Protein 8ART (pdb70)

Nearest PDB structures (foldseek):
  8art-assembly1_A  TM=1.003E+00  e=2.398E-77  Streptomyces scabiei
  8art-assembly2_B  TM=1.001E+00  e=4.638E-75  Streptomyces scabiei
  4ovj-assembly1_A  TM=6.353E-01  e=2.380E-22  Alicyclobacillus acidocaldarius subsp. acidocaldarius DSM 446
  8xbc-assembly1_A  TM=8.176E-01  e=2.974E-18  Vibrio sp. EA2
  2z8d-assembly1_A  TM=7.988E-01  e=5.146E-18  Bifidobacterium longum

Structure (mmCIF, N/CA/C/O backbone):
data_8ART
#
_entry.id   8ART
#
_cell.length_a   68.310
_cell.length_b   68.310
_cell.length_c   260.550
_cell.angle_alpha   90.000
_cell.angle_beta   90.000
_cell.angle_gamma   120.000
#
_symmetry.space_group_name_H-M   'P 32 2 1'
#
loop_
_entity.id
_entity.type
_entity.pdbx_description
1 polymer 'Putative secreted maltose-binding protein'
2 branched alpha-D-glucopyranose-(1-4)-alpha-D-glucopyranose
#
loop_
_atom_site.group_PDB
_atom_site.id
_atom_site.type_symbol
_atom_site.label_atom_id
_atom_site.label_alt_id
_atom_site.label_comp_id
_atom_site.label_asym_id
_atom_site.label_entity_id
_atom_site.label_seq_id
_atom_site.pdbx_PDB_ins_code
_atom_site.Cartn_x
_atom_site.Cartn_y
_atom_site.Cartn_z
_atom_site.occupancy
_atom_site.B_iso_or_equiv
_atom_site.auth_seq_id
_atom_site.auth_comp_id
_atom_site.auth_asym_id
_atom_site.auth_atom_id
_atom_site.pdbx_PDB_model_num
ATOM 1 N N . GLY A 1 31 ? 49.550 47.295 -39.599 1.00 137.84 31 GLY A N 1
ATOM 2 C CA . GLY A 1 31 ? 49.247 46.312 -38.568 1.00 137.59 31 GLY A CA 1
ATOM 3 C C . GLY A 1 31 ? 48.363 46.871 -37.471 1.00 143.05 31 GLY A C 1
ATOM 4 O O . GLY A 1 31 ? 48.864 47.309 -36.432 1.00 142.62 31 GLY A O 1
ATOM 7 N N . GLY A 1 32 ? 47.052 46.852 -37.718 1.00 140.70 32 GLY A N 1
ATOM 8 C CA . GLY A 1 32 ? 46.034 47.339 -36.790 1.00 140.96 32 GLY A CA 1
ATOM 9 C C . GLY A 1 32 ? 45.295 46.216 -36.082 1.00 144.84 32 GLY A C 1
ATOM 10 O O . GLY A 1 32 ? 45.838 45.113 -35.943 1.00 144.45 32 GLY A O 1
ATOM 14 N N . PRO A 1 33 ? 44.046 46.452 -35.613 1.00 141.09 33 PRO A N 1
ATOM 15 C CA . PRO A 1 33 ? 43.310 45.377 -34.925 1.00 140.61 33 PRO A CA 1
ATOM 16 C C . PRO A 1 33 ? 42.715 44.345 -35.882 1.00 143.50 33 PRO A C 1
ATOM 17 O O . PRO A 1 33 ? 42.698 44.558 -37.097 1.00 143.09 33 PRO A O 1
ATOM 28 N N . VAL A 1 34 ? 42.222 43.228 -35.331 1.00 139.24 34 VAL A N 1
ATOM 29 C CA . VAL A 1 34 ? 41.631 42.148 -36.124 1.00 138.02 34 VAL A CA 1
ATOM 30 C C . VAL A 1 34 ? 40.151 42.458 -36.361 1.00 141.11 34 VAL A C 1
ATOM 31 O O . VAL A 1 34 ? 39.395 42.568 -35.398 1.00 140.52 34 VAL A O 1
ATOM 44 N N . THR A 1 35 ? 39.747 42.612 -37.638 1.00 137.31 35 THR A N 1
ATOM 45 C CA . THR A 1 35 ? 38.359 42.903 -38.008 1.00 136.55 35 THR A CA 1
ATOM 46 C C . THR A 1 35 ? 37.582 41.598 -38.231 1.00 138.93 35 THR A C 1
ATOM 47 O O . THR A 1 35 ? 37.700 40.981 -39.292 1.00 138.45 35 THR A O 1
ATOM 58 N N . LEU A 1 36 ? 36.786 41.194 -37.231 1.00 134.30 36 LEU A N 1
ATOM 59 C CA . LEU A 1 36 ? 35.949 39.994 -37.284 1.00 132.89 36 LEU A CA 1
ATOM 60 C C . LEU A 1 36 ? 34.542 40.375 -37.756 1.00 134.52 36 LEU A C 1
ATOM 61 O O . LEU A 1 36 ? 34.175 41.550 -37.696 1.00 134.05 36 LEU A O 1
ATOM 77 N N . THR A 1 37 ? 33.759 39.387 -38.225 1.00 129.17 37 THR A N 1
ATOM 78 C CA . THR A 1 37 ? 32.385 39.600 -38.694 1.00 127.64 37 THR A CA 1
ATOM 79 C C . THR A 1 37 ? 31.473 38.505 -38.144 1.00 128.74 37 THR A C 1
ATOM 80 O O . THR A 1 37 ? 31.636 37.339 -38.506 1.00 128.27 37 THR A O 1
ATOM 91 N N . TRP A 1 38 ? 30.511 38.881 -37.279 1.00 123.09 38 TRP A N 1
ATOM 92 C CA . TRP A 1 38 ? 29.576 37.941 -36.666 1.00 121.59 38 TRP A CA 1
ATOM 93 C C . TRP A 1 38 ? 28.210 37.987 -37.349 1.00 123.82 38 TRP A C 1
ATOM 94 O O . TRP A 1 38 ? 27.495 38.979 -37.215 1.00 122.95 38 TRP A O 1
ATOM 115 N N . TRP A 1 39 ? 27.826 36.889 -38.026 1.00 119.77 39 TRP A N 1
ATOM 116 C CA . TRP A 1 39 ? 26.513 36.777 -38.660 1.00 119.33 39 TRP A CA 1
ATOM 117 C C . TRP A 1 39 ? 25.507 36.299 -37.605 1.00 122.42 39 TRP A C 1
ATOM 118 O O . TRP A 1 39 ? 25.514 35.126 -37.233 1.00 121.77 39 TRP A O 1
ATOM 139 N N . ASP A 1 40 ? 24.672 37.224 -37.098 1.00 118.43 40 ASP A N 1
ATOM 140 C CA . ASP A 1 40 ? 23.666 36.931 -36.074 1.00 117.68 40 ASP A CA 1
ATOM 141 C C . ASP A 1 40 ? 22.350 36.502 -36.736 1.00 120.81 40 ASP A C 1
ATOM 142 O O . ASP A 1 40 ? 21.939 37.112 -37.718 1.00 120.27 40 ASP A O 1
ATOM 151 N N . THR A 1 41 ? 21.688 35.466 -36.195 1.00 117.01 41 THR A N 1
ATOM 152 C CA . THR A 1 41 ? 20.421 34.939 -36.719 1.00 116.49 41 THR A CA 1
ATOM 153 C C . THR A 1 41 ? 19.263 35.133 -35.731 1.00 1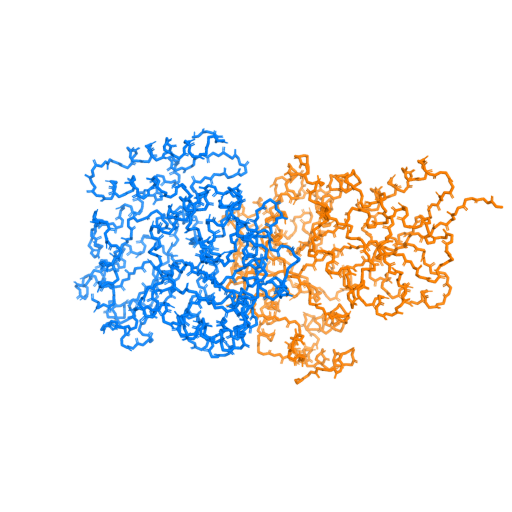20.64 41 THR A C 1
ATOM 154 O O . THR A 1 41 ? 18.181 34.583 -35.943 1.00 120.14 41 THR A O 1
ATOM 165 N N . SER A 1 42 ? 19.470 35.939 -34.679 1.00 117.48 42 SER A N 1
ATOM 166 C CA . SER A 1 42 ? 18.455 36.165 -33.654 1.00 116.90 42 SER A CA 1
ATOM 167 C C . SER A 1 42 ? 17.383 37.141 -34.124 1.00 117.90 42 SER A C 1
ATOM 168 O O . SER A 1 42 ? 17.470 37.683 -35.229 1.00 117.48 42 SER A O 1
ATOM 176 N N . ASN A 1 43 ? 16.363 37.349 -33.278 1.00 112.14 43 ASN A N 1
ATOM 177 C CA . ASN A 1 43 ? 15.274 38.273 -33.574 1.00 108.38 43 ASN A CA 1
ATOM 178 C C . ASN A 1 43 ? 15.844 39.674 -33.638 1.00 120.03 43 ASN A C 1
ATOM 179 O O . ASN A 1 43 ? 16.442 40.143 -32.670 1.00 119.61 43 ASN A O 1
ATOM 190 N N . ALA A 1 44 ? 15.680 40.328 -34.789 1.00 122.77 44 ALA A N 1
ATOM 191 C CA . ALA A 1 44 ? 16.217 41.662 -35.029 1.00 124.79 44 ALA A CA 1
ATOM 192 C C . ALA A 1 44 ? 15.622 42.764 -34.135 1.00 129.15 44 ALA A C 1
ATOM 193 O O . ALA A 1 44 ? 16.275 43.790 -33.952 1.00 128.48 44 ALA A O 1
ATOM 200 N N . THR A 1 45 ? 14.406 42.566 -33.583 1.00 126.38 45 THR A N 1
ATOM 201 C CA . THR A 1 45 ? 13.747 43.567 -32.735 1.00 126.10 45 THR A CA 1
ATOM 202 C C . THR A 1 45 ? 13.997 43.358 -31.235 1.00 129.35 45 THR A C 1
ATOM 203 O O . THR A 1 45 ? 14.270 44.333 -30.534 1.00 128.78 45 THR A O 1
ATOM 214 N N . ASN A 1 46 ? 13.880 42.103 -30.745 1.00 125.65 46 ASN A N 1
ATOM 215 C CA . ASN A 1 46 ? 13.989 41.776 -29.309 1.00 125.28 46 ASN A CA 1
ATOM 216 C C . ASN A 1 46 ? 15.371 41.291 -28.863 1.00 128.82 46 ASN A C 1
ATOM 217 O O . ASN A 1 46 ? 15.833 41.688 -27.792 1.00 128.27 46 ASN A O 1
ATOM 228 N N . GLU A 1 47 ? 15.991 40.389 -29.636 1.00 125.12 47 GLU A N 1
ATOM 229 C CA . GLU A 1 47 ? 17.270 39.773 -29.275 1.00 124.30 47 GLU A CA 1
ATOM 230 C C . GLU A 1 47 ? 18.510 40.519 -29.770 1.00 128.48 47 GLU A C 1
ATOM 231 O O . GLU A 1 47 ? 19.527 40.494 -29.077 1.00 128.05 47 GLU A O 1
ATOM 243 N N . ALA A 1 48 ? 18.455 41.140 -30.963 1.00 125.23 48 ALA A N 1
ATOM 244 C CA . ALA A 1 48 ? 19.616 41.840 -31.533 1.00 125.02 48 ALA A CA 1
ATOM 245 C C . ALA A 1 48 ? 20.159 43.006 -30.686 1.00 128.65 48 ALA A C 1
ATOM 246 O O . ALA A 1 48 ? 21.377 43.086 -30.536 1.00 128.27 48 ALA A O 1
ATOM 253 N N . PRO A 1 49 ? 19.321 43.905 -30.115 1.00 124.96 49 PRO A N 1
ATOM 254 C CA . PRO A 1 49 ? 19.873 45.002 -29.293 1.00 124.98 49 PRO A CA 1
ATOM 255 C C . PRO A 1 49 ? 20.705 44.535 -28.094 1.00 128.45 49 PRO A C 1
ATOM 256 O O . PRO A 1 49 ? 21.713 45.163 -27.770 1.00 127.88 49 PRO A O 1
ATOM 267 N N . THR A 1 50 ? 20.289 43.427 -27.454 1.00 124.87 50 THR A N 1
ATOM 268 C CA . THR A 1 50 ? 20.992 42.833 -26.313 1.00 124.62 50 THR A CA 1
ATOM 269 C C . THR A 1 50 ? 22.382 42.343 -26.733 1.00 128.38 50 THR A C 1
ATOM 270 O O . THR A 1 50 ? 23.342 42.547 -25.992 1.00 127.97 50 THR A O 1
ATOM 281 N N . TYR A 1 51 ? 22.488 41.706 -27.914 1.00 124.66 51 TYR A N 1
ATOM 282 C CA . TYR A 1 51 ? 23.768 41.202 -28.418 1.00 123.84 51 TYR A CA 1
ATOM 283 C C . TYR A 1 51 ? 24.665 42.330 -28.938 1.00 127.75 51 TYR A C 1
ATOM 284 O O . TYR A 1 51 ? 25.878 42.258 -28.750 1.00 126.98 51 TYR A O 1
ATOM 302 N N . LYS A 1 52 ? 24.081 43.373 -29.569 1.00 124.86 52 LYS A N 1
ATOM 303 C CA . LYS A 1 52 ? 24.838 44.542 -30.049 1.00 124.86 52 LYS A CA 1
ATOM 304 C C . LYS A 1 52 ? 25.559 45.244 -28.884 1.00 130.10 52 LYS A C 1
ATOM 305 O O . LYS A 1 52 ? 26.639 45.800 -29.081 1.00 129.64 52 LYS A O 1
ATOM 324 N N . ALA A 1 53 ? 24.953 45.222 -27.679 1.00 127.66 53 ALA A N 1
ATOM 325 C CA . ALA A 1 53 ? 25.538 45.817 -26.477 1.00 127.70 53 ALA A CA 1
ATOM 326 C C . ALA A 1 53 ? 26.744 45.003 -25.986 1.00 130.97 53 ALA A C 1
ATOM 327 O O . ALA A 1 53 ? 27.747 45.596 -25.587 1.00 130.27 53 ALA A O 1
ATOM 334 N N . LEU A 1 54 ? 26.655 43.654 -26.026 1.00 127.45 54 LEU A N 1
ATOM 335 C CA . LEU A 1 54 ? 27.763 42.775 -25.624 1.00 126.96 54 LEU A CA 1
ATOM 336 C C . LEU A 1 54 ? 28.939 42.865 -26.602 1.00 130.86 54 LEU A C 1
ATOM 337 O O . LEU A 1 54 ? 30.083 42.694 -26.185 1.00 130.19 54 LEU A O 1
ATOM 353 N N . VAL A 1 55 ? 28.669 43.141 -27.892 1.00 127.77 55 VAL A N 1
ATOM 354 C CA . VAL A 1 55 ? 29.723 43.320 -28.898 1.00 127.44 55 VAL A CA 1
ATOM 355 C C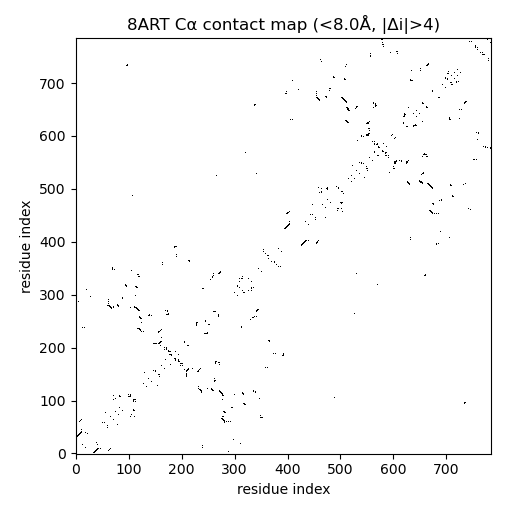 . VAL A 1 55 ? 30.616 44.512 -28.494 1.00 132.43 55 VAL A C 1
ATOM 356 O O . VAL A 1 55 ? 31.838 44.413 -28.597 1.00 131.97 55 VAL A O 1
ATOM 369 N N . LYS A 1 56 ? 30.010 45.605 -27.989 1.00 129.71 56 LYS A N 1
ATOM 370 C CA . LYS A 1 56 ? 30.756 46.781 -27.538 1.00 129.44 56 LYS A CA 1
ATOM 371 C C . LYS A 1 56 ? 31.546 46.503 -26.246 1.00 133.46 56 LYS A C 1
ATOM 372 O O . LYS A 1 56 ? 32.650 47.029 -26.101 1.00 132.95 56 LYS A O 1
ATOM 391 N N . GLU A 1 57 ? 30.999 45.677 -25.321 1.00 130.26 57 GLU A N 1
ATOM 392 C CA . GLU A 1 57 ? 31.689 45.309 -24.071 1.00 129.87 57 GLU A CA 1
ATOM 393 C C . GLU A 1 57 ? 32.997 44.565 -24.351 1.00 134.16 57 GLU A C 1
ATOM 394 O O . GLU A 1 57 ? 33.980 44.776 -23.641 1.00 133.59 57 GLU A O 1
ATOM 406 N N . PHE A 1 58 ? 33.003 43.689 -25.369 1.00 131.35 58 PHE A N 1
ATOM 407 C CA . PHE A 1 58 ? 34.194 42.933 -25.763 1.00 131.05 58 PHE A CA 1
ATOM 408 C C . PHE A 1 58 ? 35.221 43.865 -26.421 1.00 137.06 58 PHE A C 1
ATOM 409 O O . PHE A 1 58 ? 36.414 43.761 -26.132 1.00 136.64 58 PHE A O 1
ATOM 426 N N . GLU A 1 59 ? 34.751 44.771 -27.302 1.00 135.18 59 GLU A N 1
ATOM 427 C CA . GLU A 1 59 ? 35.604 45.750 -27.987 1.00 135.54 59 GLU A CA 1
ATOM 428 C C . GLU A 1 59 ? 36.208 46.764 -27.008 1.00 141.33 59 GLU A C 1
ATOM 429 O O . GLU A 1 59 ? 37.307 47.263 -27.254 1.00 141.07 59 GLU A O 1
ATOM 441 N N . ALA A 1 60 ? 35.483 47.088 -25.919 1.00 139.20 60 ALA A N 1
ATOM 442 C CA . ALA A 1 60 ? 35.961 48.012 -24.888 1.00 139.41 60 ALA A CA 1
ATOM 443 C C . ALA A 1 60 ? 37.082 47.369 -24.064 1.00 143.63 60 ALA A C 1
ATOM 444 O O . ALA A 1 60 ? 38.094 48.020 -23.808 1.00 143.05 60 ALA A O 1
ATOM 451 N N . ALA A 1 61 ? 36.906 46.096 -23.661 1.00 140.59 61 ALA A N 1
ATOM 452 C CA . ALA A 1 61 ? 37.911 45.362 -22.889 1.00 140.70 61 ALA A CA 1
ATOM 453 C C . ALA A 1 61 ? 39.124 45.001 -23.755 1.00 144.69 61 ALA A C 1
ATOM 454 O O . ALA A 1 61 ? 40.257 45.179 -23.307 1.00 144.31 61 ALA A O 1
ATOM 461 N N . HIS A 1 62 ? 38.886 44.502 -24.989 1.00 141.20 62 HIS A N 1
ATOM 462 C CA . HIS A 1 62 ? 39.939 44.107 -25.933 1.00 140.71 62 HIS A CA 1
ATOM 463 C C . HIS A 1 62 ? 40.016 45.110 -27.089 1.00 144.56 62 HIS A C 1
ATOM 464 O O . HIS A 1 62 ? 39.115 45.149 -27.929 1.00 144.21 62 HIS A O 1
ATOM 478 N N . LYS A 1 63 ? 41.096 45.914 -27.124 1.00 141.13 63 LYS A N 1
ATOM 479 C CA . LYS A 1 63 ? 41.308 46.952 -28.140 1.00 141.04 63 LYS A CA 1
ATOM 480 C C . LYS A 1 63 ? 41.861 46.392 -29.455 1.00 144.85 63 LYS A C 1
ATOM 481 O O . LYS A 1 63 ? 41.558 46.940 -30.515 1.00 144.55 63 LYS A O 1
ATOM 500 N N . ASP A 1 64 ? 42.667 45.314 -29.399 1.00 141.20 64 ASP A N 1
ATOM 501 C CA . ASP A 1 64 ? 43.237 44.692 -30.601 1.00 140.98 64 ASP A CA 1
ATOM 502 C C . ASP A 1 64 ? 42.216 43.914 -31.462 1.00 143.46 64 ASP A C 1
ATOM 503 O O . ASP A 1 64 ? 42.602 43.417 -32.520 1.00 142.95 64 ASP A O 1
ATOM 512 N N . ILE A 1 65 ? 40.937 43.791 -31.019 1.00 138.94 65 ILE A N 1
ATOM 513 C CA . ILE A 1 65 ? 39.896 43.070 -31.756 1.00 137.70 65 ILE A CA 1
ATOM 514 C C . ILE A 1 65 ? 38.678 43.976 -31.995 1.00 141.18 65 ILE A C 1
ATOM 515 O O . ILE A 1 65 ? 38.208 44.638 -31.069 1.00 140.42 65 ILE A O 1
ATOM 531 N N . LYS A 1 66 ? 38.165 43.975 -33.241 1.00 137.82 66 LYS A N 1
ATOM 532 C CA . LYS A 1 66 ? 36.980 44.726 -33.666 1.00 137.20 66 LYS A CA 1
ATOM 533 C C . LYS A 1 66 ? 35.995 43.725 -34.291 1.00 139.96 66 LYS A C 1
ATOM 534 O O . LYS A 1 66 ? 36.408 42.928 -35.130 1.00 139.62 66 LYS A O 1
ATOM 553 N N . VAL A 1 67 ? 34.710 43.751 -33.878 1.00 135.49 67 VAL A N 1
ATOM 554 C CA . VAL A 1 67 ? 33.678 42.829 -34.377 1.00 133.54 67 VAL A CA 1
ATOM 555 C C . VAL A 1 67 ? 32.614 43.610 -35.170 1.00 135.47 67 VAL A C 1
ATOM 556 O O . VAL A 1 67 ? 32.015 44.547 -34.640 1.00 134.66 67 VAL A O 1
ATOM 569 N N . LYS A 1 68 ? 32.375 43.200 -36.430 1.00 130.95 68 LYS A N 1
ATOM 570 C CA . LYS A 1 68 ? 31.395 43.806 -37.338 1.00 129.74 68 LYS A CA 1
ATOM 571 C C . LYS A 1 68 ? 30.067 43.054 -37.201 1.00 131.94 68 LYS A C 1
ATOM 572 O O . LYS A 1 68 ? 29.949 41.932 -37.693 1.00 131.80 68 LYS A O 1
ATOM 591 N N . TYR A 1 69 ? 29.072 43.671 -36.543 1.00 126.73 69 TYR A N 1
ATOM 592 C CA . TYR A 1 69 ? 27.762 43.047 -36.338 1.00 125.45 69 TYR A CA 1
ATOM 593 C C . TYR A 1 69 ? 26.933 43.060 -37.626 1.00 128.34 69 TYR A C 1
ATOM 594 O O . TYR A 1 69 ? 26.777 44.115 -38.241 1.00 128.00 69 TYR A O 1
ATOM 612 N N . VAL A 1 70 ? 26.389 41.891 -38.017 1.00 124.12 70 VAL A N 1
ATOM 613 C CA . VAL A 1 70 ? 25.554 41.739 -39.214 1.00 123.24 70 VAL A CA 1
ATOM 614 C C . VAL A 1 70 ? 24.395 40.794 -38.880 1.00 127.06 70 VAL A C 1
ATOM 615 O O . VAL A 1 70 ? 24.641 39.623 -38.604 1.00 126.45 70 VAL A O 1
ATOM 628 N N . ASN A 1 71 ? 23.144 41.289 -38.908 1.00 123.63 71 ASN A N 1
ATOM 629 C CA . ASN A 1 71 ? 21.978 40.449 -38.638 1.00 123.17 71 ASN A CA 1
ATOM 630 C C . ASN A 1 71 ? 21.520 39.836 -39.960 1.00 126.20 71 ASN A C 1
ATOM 631 O O . ASN A 1 71 ? 21.238 40.570 -40.908 1.00 125.71 71 ASN A O 1
ATOM 642 N N . VAL A 1 72 ? 21.481 38.499 -40.033 1.00 122.29 72 VAL A N 1
ATOM 643 C CA . VAL A 1 72 ? 21.082 37.752 -41.227 1.00 121.46 72 VAL A CA 1
ATOM 644 C C . VAL A 1 72 ? 19.755 37.040 -40.921 1.00 124.90 72 VAL A C 1
ATOM 645 O O . VAL A 1 72 ? 19.724 36.267 -39.967 1.00 124.33 72 VAL A O 1
ATOM 658 N N . PRO A 1 73 ? 18.664 37.236 -41.702 1.00 121.40 73 PRO A N 1
ATOM 659 C CA . PRO A 1 73 ? 17.406 36.526 -41.397 1.00 121.23 73 PRO A CA 1
ATOM 660 C C . PRO A 1 73 ? 17.566 35.007 -41.284 1.00 123.83 73 PRO A C 1
ATOM 661 O O . PRO A 1 73 ? 18.225 34.399 -42.126 1.00 123.16 73 PRO A O 1
ATOM 672 N N . PHE A 1 74 ? 16.994 34.412 -40.215 1.00 119.65 74 PHE A N 1
ATOM 673 C CA . PHE A 1 74 ? 17.078 32.978 -39.899 1.00 118.55 74 PHE A CA 1
ATOM 674 C C . PHE A 1 74 ? 16.720 32.053 -41.073 1.00 123.45 74 PHE A C 1
ATOM 675 O O . PHE A 1 74 ? 17.401 31.048 -41.284 1.00 122.88 74 PHE A O 1
ATOM 692 N N . ASP A 1 75 ? 15.660 32.384 -41.824 1.00 121.02 75 ASP A N 1
ATOM 693 C CA . ASP A 1 75 ? 15.234 31.584 -42.979 1.00 121.26 75 ASP A CA 1
ATOM 694 C C . ASP A 1 75 ? 16.306 31.512 -44.086 1.00 125.23 75 ASP A C 1
ATOM 695 O O . ASP A 1 75 ? 16.424 30.482 -44.748 1.00 124.62 75 ASP A O 1
ATOM 704 N N . GLN A 1 76 ? 17.088 32.594 -44.267 1.00 122.09 76 GLN A N 1
ATOM 705 C CA . GLN A 1 76 ? 18.147 32.679 -45.281 1.00 121.86 76 GLN A CA 1
ATOM 706 C C . GLN A 1 76 ? 19.541 32.329 -44.743 1.00 124.56 76 GLN A C 1
ATOM 707 O O . GLN A 1 76 ? 20.417 32.006 -45.542 1.00 123.94 76 GLN A O 1
ATOM 721 N N . ALA A 1 77 ? 19.757 32.423 -43.414 1.00 120.58 77 ALA A N 1
ATOM 722 C CA . ALA A 1 77 ? 21.056 32.175 -42.771 1.00 119.98 77 ALA A CA 1
ATOM 723 C C . ALA A 1 77 ? 21.718 30.828 -43.094 1.00 122.52 77 ALA A C 1
ATOM 724 O O . ALA A 1 77 ? 22.943 30.776 -43.196 1.00 121.87 77 ALA A O 1
ATOM 731 N N . GLN A 1 78 ? 20.931 29.749 -43.240 1.00 118.21 78 GLN A N 1
ATOM 732 C CA . GLN A 1 78 ? 21.483 28.425 -43.548 1.00 117.33 78 GLN A CA 1
ATOM 733 C C . GLN A 1 78 ? 22.045 28.385 -44.967 1.00 121.46 78 GLN A C 1
ATOM 734 O O . GLN A 1 78 ? 23.179 27.956 -45.171 1.00 120.93 78 GLN A O 1
ATOM 748 N N . ASN A 1 79 ? 21.247 28.833 -45.941 1.00 118.48 79 ASN A N 1
ATOM 749 C CA . ASN A 1 79 ? 21.641 28.830 -47.348 1.00 118.23 79 ASN A CA 1
ATOM 750 C C . ASN A 1 79 ? 22.730 29.866 -47.635 1.00 121.23 79 ASN A C 1
ATOM 751 O O . ASN A 1 79 ? 23.637 29.567 -48.407 1.00 120.59 79 ASN A O 1
ATOM 762 N N . LYS A 1 80 ? 22.658 31.066 -47.007 1.00 117.48 80 LYS A N 1
ATOM 763 C CA . LYS A 1 80 ? 23.661 32.126 -47.197 1.00 116.96 80 LYS A CA 1
ATOM 764 C C . LYS A 1 80 ? 25.046 31.686 -46.731 1.00 120.04 80 LYS A C 1
ATOM 765 O O . LYS A 1 80 ? 26.024 31.947 -47.430 1.00 119.48 80 LYS A O 1
ATOM 784 N N . PHE A 1 81 ? 25.133 31.029 -45.559 1.00 116.23 81 PHE A N 1
ATOM 785 C CA . PHE A 1 81 ? 26.414 30.549 -45.035 1.00 115.15 81 PHE A CA 1
ATOM 786 C C . PHE A 1 81 ? 26.955 29.403 -45.884 1.00 119.76 81 PHE A C 1
ATOM 787 O O . PHE A 1 81 ? 28.152 29.381 -46.161 1.00 119.34 81 PHE A O 1
ATOM 804 N N . ASP A 1 82 ? 26.089 28.456 -46.293 1.00 117.03 82 ASP A N 1
ATOM 805 C CA . ASP A 1 82 ? 26.502 27.321 -47.129 1.00 117.11 82 ASP A CA 1
ATOM 806 C C . ASP A 1 82 ? 27.145 27.824 -48.435 1.00 121.31 82 ASP A C 1
ATOM 807 O O . ASP A 1 82 ? 28.150 27.265 -48.872 1.00 120.84 82 ASP A O 1
ATOM 816 N N . THR A 1 83 ? 26.599 28.911 -49.015 1.00 118.17 83 THR A N 1
ATOM 817 C CA . THR A 1 83 ? 27.129 29.521 -50.236 1.00 118.10 83 THR A CA 1
ATOM 818 C C . THR A 1 83 ? 28.476 30.203 -49.970 1.00 122.96 83 THR A C 1
ATOM 819 O O . THR A 1 83 ? 29.450 29.934 -50.671 1.00 122.76 83 THR A O 1
ATOM 830 N N . ALA A 1 84 ? 28.521 31.091 -48.967 1.00 120.01 84 ALA A N 1
ATOM 831 C CA . ALA A 1 84 ? 29.721 31.863 -48.635 1.00 119.87 84 ALA A CA 1
ATOM 832 C C . ALA A 1 84 ? 30.885 31.031 -48.095 1.00 123.82 84 ALA A C 1
ATOM 833 O O . ALA A 1 84 ? 32.026 31.318 -48.447 1.00 123.13 84 ALA A O 1
ATOM 840 N N . ALA A 1 85 ? 30.608 30.020 -47.245 1.00 120.74 85 ALA A N 1
ATOM 841 C CA . ALA A 1 85 ? 31.642 29.177 -46.619 1.00 120.55 85 ALA A CA 1
ATOM 842 C C . ALA A 1 85 ? 32.615 28.506 -47.597 1.00 125.45 85 ALA A C 1
ATOM 843 O O . ALA A 1 85 ? 33.805 28.420 -47.301 1.00 124.83 85 ALA A O 1
ATOM 850 N N . GLY A 1 86 ? 32.113 28.036 -48.732 1.00 122.94 86 GLY A N 1
ATOM 851 C CA . GLY A 1 86 ? 32.951 27.412 -49.751 1.00 123.16 86 GLY A CA 1
ATOM 852 C C . GLY A 1 86 ? 33.724 28.426 -50.576 1.00 126.91 86 GLY A C 1
ATOM 853 O O . GLY A 1 86 ? 34.898 28.207 -50.884 1.00 126.36 86 GLY A O 1
ATOM 857 N N . ALA A 1 87 ? 33.068 29.553 -50.931 1.00 123.38 87 ALA A N 1
ATOM 858 C CA . ALA A 1 87 ? 33.645 30.636 -51.732 1.00 122.95 87 ALA A CA 1
ATOM 859 C C . ALA A 1 87 ? 34.176 31.753 -50.794 1.00 126.85 87 ALA A C 1
ATOM 860 O O . ALA A 1 87 ? 34.694 31.422 -49.725 1.00 126.78 87 ALA A O 1
ATOM 867 N N . THR A 1 88 ? 34.082 33.050 -51.185 1.00 122.87 88 THR A N 1
ATOM 868 C CA . THR A 1 88 ? 34.539 34.181 -50.367 1.00 122.31 88 THR A CA 1
ATOM 869 C C . THR A 1 88 ? 33.347 34.882 -49.694 1.00 125.65 88 THR A C 1
ATOM 870 O O . THR A 1 88 ? 32.193 34.520 -49.937 1.00 125.33 88 THR A O 1
ATOM 881 N N . GLY A 1 89 ? 33.644 35.865 -48.847 1.00 121.46 89 GLY A N 1
ATOM 882 C CA . GLY A 1 89 ? 32.636 36.624 -48.118 1.00 120.90 89 GLY A CA 1
ATOM 883 C C . GLY A 1 89 ? 32.029 35.870 -46.949 1.00 124.17 89 GLY A C 1
ATOM 884 O O . GLY A 1 89 ? 30.951 36.239 -46.474 1.00 123.68 89 GLY A O 1
ATOM 888 N N . ALA A 1 90 ? 32.722 34.821 -46.458 1.00 120.28 90 ALA A N 1
ATOM 889 C CA . ALA A 1 90 ? 32.244 34.018 -45.332 1.00 119.62 90 ALA A CA 1
ATOM 890 C C . ALA A 1 90 ? 32.485 34.765 -44.018 1.00 122.91 90 ALA A C 1
ATOM 891 O O . ALA A 1 90 ? 33.508 35.440 -43.884 1.00 122.71 90 ALA A O 1
ATOM 898 N N . PRO A 1 91 ? 31.590 34.646 -43.019 1.00 118.56 91 PRO A N 1
ATOM 899 C CA . PRO A 1 91 ? 31.837 35.324 -41.742 1.00 118.37 91 PRO A CA 1
ATOM 900 C C . PRO A 1 91 ? 32.823 34.545 -40.892 1.00 122.74 91 PRO A C 1
ATOM 901 O O . PRO A 1 91 ? 33.022 33.356 -41.124 1.00 122.07 91 PRO A O 1
ATOM 912 N N . ASP A 1 92 ? 33.391 35.195 -39.880 1.00 120.19 92 ASP A N 1
ATOM 913 C CA . ASP A 1 92 ? 34.327 34.540 -38.971 1.00 120.13 92 ASP A CA 1
ATOM 914 C C . ASP A 1 92 ? 33.541 33.750 -37.919 1.00 122.08 92 ASP A C 1
ATOM 915 O O . ASP A 1 92 ? 33.838 32.576 -37.716 1.00 121.62 92 ASP A O 1
ATOM 924 N N . ILE A 1 93 ? 32.509 34.370 -37.299 1.00 117.09 93 ILE A N 1
ATOM 925 C CA . ILE A 1 93 ? 31.652 33.725 -36.292 1.00 115.79 93 ILE A CA 1
ATOM 926 C C . ILE A 1 93 ? 30.226 33.607 -36.849 1.00 117.95 93 ILE A C 1
ATOM 927 O O . ILE A 1 93 ? 29.812 34.442 -37.656 1.00 117.54 93 ILE A O 1
ATOM 943 N N . LEU A 1 94 ? 29.476 32.579 -36.408 1.00 112.97 94 LEU A N 1
ATOM 944 C CA . LEU A 1 94 ? 28.089 32.362 -36.831 1.00 111.73 94 LEU A CA 1
ATOM 945 C C . LEU A 1 94 ? 27.246 31.847 -35.677 1.00 115.06 94 LEU A C 1
ATOM 946 O O . LEU A 1 94 ? 27.641 30.881 -35.028 1.00 114.36 94 LEU A O 1
ATOM 962 N N . ARG A 1 95 ? 26.051 32.436 -35.471 1.00 111.46 95 ARG A N 1
ATOM 963 C CA . ARG A 1 95 ? 25.100 31.962 -34.467 1.00 111.01 95 ARG A CA 1
ATOM 964 C C . ARG A 1 95 ? 24.386 30.773 -35.110 1.00 113.33 95 ARG A C 1
ATOM 965 O O . ARG A 1 95 ? 23.256 30.888 -35.584 1.00 112.90 95 ARG A O 1
ATOM 986 N N . SER A 1 96 ? 25.091 29.635 -35.175 1.00 108.72 96 SER A N 1
ATOM 987 C CA . SER A 1 96 ? 24.597 28.417 -35.813 1.00 107.60 96 SER A CA 1
ATOM 988 C C . SER A 1 96 ? 23.499 27.793 -34.982 1.00 110.67 96 SER A C 1
ATOM 989 O O . SER A 1 96 ? 23.579 27.820 -33.759 1.00 110.78 96 SER A O 1
ATOM 997 N N . GLU A 1 97 ? 22.490 27.217 -35.635 1.00 106.05 97 GLU A N 1
ATOM 998 C CA . GLU A 1 97 ? 21.380 26.554 -34.952 1.00 105.13 97 GLU A CA 1
ATOM 999 C C . GLU A 1 97 ? 21.905 25.202 -34.463 1.00 108.40 97 GLU A C 1
ATOM 1000 O O . GLU A 1 97 ? 22.834 24.673 -35.073 1.00 107.84 97 GLU A O 1
ATOM 1012 N N . VAL A 1 98 ? 21.342 24.648 -33.368 1.00 104.93 98 VAL A N 1
ATOM 1013 C CA . VAL A 1 98 ? 21.775 23.337 -32.833 1.00 104.94 98 VAL A CA 1
ATOM 1014 C C . VAL A 1 98 ? 21.737 22.192 -33.874 1.00 110.06 98 VAL A C 1
ATOM 1015 O O . VAL A 1 98 ? 22.491 21.229 -33.742 1.00 109.67 98 VAL A O 1
ATOM 1028 N N . GLY A 1 99 ? 20.855 22.306 -34.864 1.00 107.43 99 GLY A N 1
ATOM 1029 C CA . GLY A 1 99 ? 20.702 21.343 -35.944 1.00 107.73 99 GLY A CA 1
ATOM 1030 C C . GLY A 1 99 ? 21.609 21.572 -37.138 1.00 111.85 99 GLY A C 1
ATOM 1031 O O . GLY A 1 99 ? 21.854 20.637 -37.902 1.00 111.32 99 GLY A O 1
ATOM 1035 N N . TRP A 1 100 ? 22.086 22.812 -37.345 1.00 109.02 100 TRP A N 1
ATOM 1036 C CA . TRP A 1 100 ? 22.991 23.121 -38.455 1.00 109.47 100 TRP A CA 1
ATOM 1037 C C . TRP A 1 100 ? 24.453 22.898 -38.068 1.00 113.57 100 TRP A C 1
ATOM 1038 O O . TRP A 1 100 ? 25.302 22.901 -38.958 1.00 112.89 100 TRP A O 1
ATOM 1059 N N . THR A 1 101 ? 24.767 22.772 -36.757 1.00 110.69 101 THR A N 1
ATOM 1060 C CA . THR A 1 101 ? 26.149 22.585 -36.305 1.00 110.54 101 THR A CA 1
ATOM 1061 C C . THR A 1 101 ? 26.710 21.234 -36.760 1.00 114.62 101 THR A C 1
ATOM 1062 O O . THR A 1 101 ? 27.773 21.240 -37.379 1.00 113.85 101 THR A O 1
ATOM 1073 N N . PRO A 1 102 ? 26.038 20.081 -36.543 1.00 111.68 102 PRO A N 1
ATOM 1074 C CA . PRO A 1 102 ? 26.588 18.820 -37.066 1.00 112.19 102 PRO A CA 1
ATOM 1075 C C . PRO A 1 102 ? 26.608 18.773 -38.600 1.00 116.42 102 PRO A C 1
ATOM 1076 O O . PRO A 1 102 ? 27.479 18.121 -39.168 1.00 115.48 102 PRO A O 1
ATOM 1087 N N . ALA A 1 103 ? 25.671 19.488 -39.267 1.00 113.83 103 ALA A N 1
ATOM 1088 C CA . ALA A 1 103 ? 25.602 19.561 -40.729 1.00 113.79 103 ALA A CA 1
ATOM 1089 C C . ALA A 1 103 ? 26.806 20.318 -41.292 1.00 116.54 103 ALA A C 1
ATOM 1090 O O . ALA A 1 103 ? 27.518 19.776 -42.132 1.00 115.64 103 ALA A O 1
ATOM 1097 N N . PHE A 1 104 ? 27.045 21.555 -40.820 1.00 112.85 104 PHE A N 1
ATOM 1098 C CA . PHE A 1 104 ? 28.190 22.351 -41.279 1.00 112.18 104 PHE A CA 1
ATOM 1099 C C . PHE A 1 104 ? 29.525 21.796 -40.761 1.00 117.03 104 PHE A C 1
ATOM 1100 O O . PHE A 1 104 ? 30.554 22.030 -41.398 1.00 116.11 104 PHE A O 1
ATOM 1117 N N . ALA A 1 105 ? 29.512 21.038 -39.638 1.00 115.02 105 ALA A N 1
ATOM 1118 C CA . ALA A 1 105 ? 30.716 20.373 -39.127 1.00 115.38 105 ALA A CA 1
ATOM 1119 C C . ALA A 1 105 ? 31.050 19.197 -40.050 1.00 119.54 105 ALA A C 1
ATOM 1120 O O . ALA A 1 105 ? 32.228 18.943 -40.306 1.00 118.91 105 ALA A O 1
ATOM 1127 N N . LYS A 1 106 ? 30.011 18.502 -40.576 1.00 116.42 106 LYS A N 1
ATOM 1128 C CA . LYS A 1 106 ? 30.183 17.413 -41.543 1.00 116.12 106 LYS A CA 1
ATOM 1129 C C . LYS A 1 106 ? 30.734 17.995 -42.851 1.00 119.24 106 LYS A C 1
ATOM 1130 O O . LYS A 1 106 ? 31.627 17.395 -43.439 1.00 118.56 106 LYS A O 1
ATOM 1149 N N . LYS A 1 107 ? 30.248 19.189 -43.271 1.00 115.68 107 LYS A N 1
ATOM 1150 C CA . LYS A 1 107 ? 30.727 19.871 -44.485 1.00 115.24 107 LYS A CA 1
ATOM 1151 C C . LYS A 1 107 ? 32.118 20.538 -44.338 1.00 119.24 107 LYS A C 1
ATOM 1152 O O . LYS A 1 107 ? 32.615 21.096 -45.314 1.00 118.83 107 LYS A O 1
ATOM 1171 N N . GLY A 1 108 ? 32.725 20.485 -43.151 1.00 116.01 108 GLY A N 1
ATOM 1172 C CA . GLY A 1 108 ? 34.057 21.027 -42.906 1.00 115.91 108 GLY A CA 1
ATOM 1173 C C . GLY A 1 108 ? 34.183 22.538 -42.889 1.00 118.98 108 GLY A C 1
ATOM 1174 O O . GLY A 1 108 ? 35.297 23.053 -43.020 1.00 118.30 108 GLY A O 1
ATOM 1178 N N . PHE A 1 109 ? 33.068 23.266 -42.702 1.00 115.16 109 PHE A N 1
ATOM 1179 C CA . PHE A 1 109 ? 33.107 24.730 -42.662 1.00 114.45 109 PHE A CA 1
ATOM 1180 C C . PHE A 1 109 ? 33.519 25.229 -41.281 1.00 118.66 109 PHE A C 1
ATOM 1181 O O . PHE A 1 109 ? 34.235 26.224 -41.198 1.00 118.36 109 PHE A O 1
ATOM 1198 N N . PHE A 1 110 ? 33.074 24.554 -40.203 1.00 115.22 110 PHE A N 1
ATOM 1199 C CA . PHE A 1 110 ? 33.404 24.962 -38.837 1.00 114.42 110 PHE A CA 1
ATOM 1200 C C . PHE A 1 110 ? 34.728 24.398 -38.348 1.00 119.82 110 PHE A C 1
ATOM 1201 O O . PHE A 1 110 ? 35.140 23.310 -38.751 1.00 119.18 110 PHE A O 1
ATOM 1218 N N . LEU A 1 111 ? 35.371 25.155 -37.443 1.00 117.82 111 LEU A N 1
ATOM 1219 C CA . LEU A 1 111 ? 36.656 24.825 -36.829 1.00 117.88 111 LEU A CA 1
ATOM 1220 C C . LEU A 1 111 ? 36.407 23.994 -35.565 1.00 122.23 111 LEU A C 1
ATOM 1221 O O . LEU A 1 111 ? 35.529 24.379 -34.789 1.00 121.83 111 LEU A O 1
ATOM 1237 N N . PRO A 1 112 ? 37.140 22.882 -35.302 1.00 119.02 112 PRO A N 1
ATOM 1238 C CA . PRO A 1 112 ? 36.907 22.154 -34.041 1.00 119.24 112 PRO A CA 1
ATOM 1239 C C . PRO A 1 112 ? 37.436 22.961 -32.852 1.00 124.16 112 PRO A C 1
ATOM 1240 O O . PRO A 1 112 ? 38.537 23.513 -32.926 1.00 123.68 112 PRO A O 1
ATOM 1251 N N . LEU A 1 113 ? 36.636 23.055 -31.775 1.00 121.22 113 LEU A N 1
ATOM 1252 C CA . LEU A 1 113 ? 36.979 23.829 -30.579 1.00 120.86 113 LEU A CA 1
ATOM 1253 C C . LEU A 1 113 ? 37.511 22.961 -29.426 1.00 126.44 113 LEU A C 1
ATOM 1254 O O . LEU A 1 113 ? 37.621 23.470 -28.311 1.00 126.17 113 LEU A O 1
ATOM 1270 N N . ASP A 1 114 ? 37.883 21.685 -29.682 1.00 124.33 114 ASP A N 1
ATOM 1271 C CA . ASP A 1 114 ? 38.409 20.800 -28.635 1.00 124.81 114 ASP A CA 1
ATOM 1272 C C . ASP A 1 114 ? 39.784 21.274 -28.156 1.00 130.14 114 ASP A C 1
ATOM 1273 O O . ASP A 1 114 ? 40.708 21.382 -28.962 1.00 129.95 114 ASP A O 1
ATOM 1282 N N . GLY A 1 115 ? 39.899 21.555 -26.861 1.00 127.50 115 GLY A N 1
ATOM 1283 C CA . GLY A 1 115 ? 41.140 22.026 -26.260 1.00 127.66 115 GLY A CA 1
ATOM 1284 C C . GLY A 1 115 ? 41.495 23.434 -26.682 1.00 131.57 115 GLY A C 1
ATOM 1285 O O . GLY A 1 115 ? 42.614 23.683 -27.136 1.00 131.43 115 GLY A O 1
ATOM 1289 N N . THR A 1 116 ? 40.534 24.359 -26.541 1.00 127.86 116 THR A N 1
ATOM 1290 C CA . THR A 1 116 ? 40.702 25.771 -26.903 1.00 127.69 116 THR A CA 1
ATOM 1291 C C . THR A 1 116 ? 40.202 26.663 -25.771 1.00 132.97 116 THR A C 1
ATOM 1292 O O . THR A 1 116 ? 39.516 26.187 -24.864 1.00 132.46 116 THR A O 1
ATOM 1303 N N . GLU A 1 117 ? 40.529 27.966 -25.841 1.00 130.63 117 GLU A N 1
ATOM 1304 C CA . GLU A 1 117 ? 40.102 28.934 -24.826 1.00 130.77 117 GLU A CA 1
ATOM 1305 C C . GLU A 1 117 ? 38.575 29.144 -24.810 1.00 133.47 117 GLU A C 1
ATOM 1306 O O . GLU A 1 117 ? 38.041 29.537 -23.775 1.00 133.20 117 GLU A O 1
ATOM 1318 N N . ALA A 1 118 ? 37.876 28.861 -25.933 1.00 128.91 118 ALA A N 1
ATOM 1319 C CA . ALA A 1 118 ? 36.415 28.963 -26.002 1.00 127.91 118 ALA A CA 1
ATOM 1320 C C . ALA A 1 118 ? 35.741 27.914 -25.094 1.00 131.36 118 ALA A C 1
ATOM 1321 O O . ALA A 1 118 ? 34.710 28.220 -24.493 1.00 130.90 118 ALA A O 1
ATOM 1328 N N . LEU A 1 119 ? 36.338 26.699 -24.967 1.00 127.42 119 LEU A N 1
ATOM 1329 C CA . LEU A 1 119 ? 35.830 25.629 -24.096 1.00 126.52 119 LEU A CA 1
ATOM 1330 C C . LEU A 1 119 ? 36.651 25.522 -22.791 1.00 131.11 119 LEU A C 1
ATOM 1331 O O . LEU A 1 119 ? 36.869 24.411 -22.304 1.00 130.62 119 LEU A O 1
ATOM 1347 N N . LYS A 1 120 ? 37.086 26.661 -22.208 1.00 128.31 120 LYS A N 1
ATOM 1348 C CA . LYS A 1 120 ? 37.835 26.631 -20.945 1.00 128.16 120 LYS A CA 1
ATOM 1349 C C . LYS A 1 120 ? 36.902 26.249 -19.778 1.00 131.58 120 LYS A C 1
ATOM 1350 O O . LYS A 1 120 ? 37.360 25.649 -18.804 1.00 131.10 120 LYS A O 1
ATOM 1369 N N . ASP A 1 121 ? 35.595 26.587 -19.895 1.00 127.78 121 ASP A N 1
ATOM 1370 C CA . ASP A 1 121 ? 34.562 26.294 -18.899 1.00 127.17 121 ASP A CA 1
ATOM 1371 C C . ASP A 1 121 ? 33.618 25.202 -19.439 1.00 129.16 121 ASP A C 1
ATOM 1372 O O . ASP A 1 121 ? 32.400 25.329 -19.311 1.00 128.50 121 ASP A O 1
ATOM 1381 N N . GLN A 1 122 ? 34.178 24.122 -20.015 1.00 124.59 122 GLN A N 1
ATOM 1382 C CA . GLN A 1 122 ? 33.387 23.029 -20.591 1.00 123.81 122 GLN A CA 1
ATOM 1383 C C . GLN A 1 122 ? 32.534 22.309 -19.534 1.00 128.23 122 GLN A C 1
ATOM 1384 O O . GLN A 1 122 ? 31.444 21.835 -19.855 1.00 127.79 122 GLN A O 1
ATOM 1398 N N . ASP A 1 123 ? 33.031 22.227 -18.287 1.00 125.23 123 ASP A N 1
ATOM 1399 C CA . ASP A 1 123 ? 32.314 21.587 -17.178 1.00 125.14 123 ASP A CA 1
ATOM 1400 C C . ASP A 1 123 ? 31.071 22.368 -16.699 1.00 128.37 123 ASP A C 1
ATOM 1401 O O . ASP A 1 123 ? 30.154 21.753 -16.156 1.00 127.98 123 ASP A O 1
ATOM 1410 N N . LYS A 1 124 ? 31.034 23.700 -16.902 1.00 124.37 124 LYS A N 1
ATOM 1411 C CA . LYS A 1 124 ? 29.928 24.547 -16.435 1.00 123.77 124 LYS A CA 1
ATOM 1412 C C . LYS A 1 124 ? 28.651 24.425 -17.281 1.00 126.44 124 LYS A C 1
ATOM 1413 O O . LYS A 1 124 ? 27.559 24.618 -16.747 1.00 126.08 124 LYS A O 1
ATOM 1432 N N . PHE A 1 125 ? 28.775 24.099 -18.577 1.00 121.79 125 PHE A N 1
ATOM 1433 C CA . PHE A 1 125 ? 27.616 23.978 -19.468 1.00 120.54 125 PHE A CA 1
ATOM 1434 C C . PHE A 1 125 ? 26.853 22.692 -19.216 1.00 124.21 125 PHE A C 1
ATOM 1435 O O . PHE A 1 125 ? 27.377 21.781 -18.572 1.00 123.78 125 PHE A O 1
ATOM 1452 N N . GLN A 1 126 ? 25.620 22.604 -19.753 1.00 120.56 126 GLN A N 1
ATOM 1453 C CA . GLN A 1 126 ? 24.822 21.383 -19.638 1.00 119.97 126 GLN A CA 1
ATOM 1454 C C . GLN A 1 126 ? 25.460 20.355 -20.583 1.00 122.03 126 GLN A C 1
ATOM 1455 O O . GLN A 1 126 ? 25.774 20.719 -21.717 1.00 121.29 126 GLN A O 1
ATOM 1469 N N . PRO A 1 127 ? 25.741 19.110 -20.146 1.00 117.80 127 PRO A N 1
ATOM 1470 C CA . PRO A 1 127 ? 26.399 18.151 -21.053 1.00 117.39 127 PRO A CA 1
ATOM 1471 C C . PRO A 1 127 ? 25.562 17.731 -22.264 1.00 120.74 127 PRO A C 1
ATOM 1472 O O . PRO A 1 127 ? 26.132 17.391 -23.301 1.00 120.59 127 PRO A O 1
ATOM 1483 N N . SER A 1 128 ? 24.220 17.739 -22.132 1.00 116.26 128 SER A N 1
ATOM 1484 C CA . SER A 1 128 ? 23.304 17.387 -23.219 1.00 115.23 128 SER A CA 1
ATOM 1485 C C . SER A 1 128 ? 23.392 18.381 -24.377 1.00 117.81 128 SER A C 1
ATOM 1486 O O . SER A 1 128 ? 23.213 17.984 -25.527 1.00 117.37 128 SER A O 1
ATOM 1494 N N . LEU A 1 129 ? 23.685 19.659 -24.079 1.00 113.71 129 LEU A N 1
ATOM 1495 C CA . LEU A 1 129 ? 23.818 20.701 -25.098 1.00 113.16 129 LEU A CA 1
ATOM 1496 C C . LEU A 1 129 ? 25.187 20.625 -25.787 1.00 116.47 129 LEU A C 1
ATOM 1497 O O . LEU A 1 129 ? 25.292 20.986 -26.957 1.00 115.73 129 LEU A O 1
ATOM 1513 N N . ILE A 1 130 ? 26.226 20.146 -25.074 1.00 113.06 130 ILE A N 1
ATOM 1514 C CA . ILE A 1 130 ? 27.563 19.943 -25.646 1.00 112.58 130 ILE A CA 1
ATOM 1515 C C . ILE A 1 130 ? 27.502 18.745 -26.615 1.00 116.50 130 ILE A C 1
ATOM 1516 O O . ILE A 1 130 ? 28.208 18.743 -27.621 1.00 116.22 130 ILE A O 1
ATOM 1532 N N . LYS A 1 131 ? 26.642 17.747 -26.326 1.00 112.97 131 LYS A N 1
ATOM 1533 C CA . LYS A 1 131 ? 26.446 16.589 -27.200 1.00 112.70 131 LYS A CA 1
ATOM 1534 C C . LYS A 1 131 ? 25.810 17.039 -28.534 1.00 116.14 131 LYS A C 1
ATOM 1535 O O . LYS A 1 131 ? 26.190 16.522 -29.584 1.00 115.72 131 LYS A O 1
ATOM 1554 N N . GLN A 1 132 ? 24.872 18.014 -28.500 1.00 112.43 132 GLN A N 1
ATOM 1555 C CA . GLN A 1 132 ? 24.241 18.554 -29.716 1.00 111.73 132 GLN A CA 1
ATOM 1556 C C . GLN A 1 132 ? 25.251 19.305 -30.593 1.00 116.12 132 GLN A C 1
ATOM 1557 O O . GLN A 1 132 ? 25.132 19.273 -31.816 1.00 115.82 132 GLN A O 1
ATOM 1571 N N . ALA A 1 133 ? 26.226 19.989 -29.971 1.00 113.10 133 ALA A N 1
ATOM 1572 C CA . ALA A 1 133 ? 27.269 20.718 -30.696 1.00 113.27 133 ALA A CA 1
ATOM 1573 C C . ALA A 1 133 ? 28.318 19.766 -31.287 1.00 119.12 133 ALA A C 1
ATOM 1574 O O . ALA A 1 133 ? 28.972 20.123 -32.268 1.00 118.70 133 ALA A O 1
ATOM 1581 N N . GLN A 1 134 ? 28.499 18.575 -30.681 1.00 117.09 134 GLN A N 1
ATOM 1582 C CA . GLN A 1 134 ? 29.475 17.587 -31.148 1.00 117.52 134 GLN A CA 1
ATOM 1583 C C . GLN A 1 134 ? 29.081 16.885 -32.448 1.00 123.83 134 GLN A C 1
ATOM 1584 O O . GLN A 1 134 ? 27.896 16.732 -32.757 1.00 123.36 134 GLN A O 1
ATOM 1598 N N . TYR A 1 135 ? 30.109 16.447 -33.194 1.00 122.21 135 TYR A N 1
ATOM 1599 C CA . TYR A 1 135 ? 29.978 15.701 -34.445 1.00 122.90 135 TYR A CA 1
ATOM 1600 C C . TYR A 1 135 ? 31.157 14.732 -34.556 1.00 129.09 135 TYR A C 1
ATOM 1601 O O . TYR A 1 135 ? 32.302 15.184 -34.585 1.00 128.55 135 TYR A O 1
ATOM 1619 N N . ASP A 1 136 ? 30.883 13.417 -34.638 1.00 127.60 136 ASP A N 1
ATOM 1620 C CA . ASP A 1 136 ? 31.917 12.386 -34.768 1.00 128.18 136 ASP A CA 1
ATOM 1621 C C . ASP A 1 136 ? 32.959 12.464 -33.620 1.00 132.61 136 ASP A C 1
ATOM 1622 O O . ASP A 1 136 ? 34.162 12.313 -33.849 1.00 132.45 136 ASP A O 1
ATOM 1631 N N . GLY A 1 137 ? 32.473 12.706 -32.403 1.00 129.11 137 GLY A N 1
ATOM 1632 C CA . GLY A 1 137 ? 33.308 12.807 -31.212 1.00 128.89 137 GLY A CA 1
ATOM 1633 C C . GLY A 1 137 ? 34.199 14.034 -31.131 1.00 130.57 137 GLY A C 1
ATOM 1634 O O . GLY A 1 137 ? 35.269 13.966 -30.521 1.00 130.35 137 GLY A O 1
ATOM 1638 N N . LYS A 1 138 ? 33.773 15.167 -31.728 1.00 125.19 138 LYS A N 1
ATOM 1639 C CA . LYS A 1 138 ? 34.533 16.426 -31.710 1.00 123.66 138 LYS A CA 1
ATOM 1640 C C . LYS A 1 138 ? 33.575 17.622 -31.671 1.00 125.30 138 LYS A C 1
ATOM 1641 O O . LYS A 1 138 ? 32.644 17.671 -32.469 1.00 124.87 138 LYS A O 1
ATOM 1660 N N . THR A 1 139 ? 33.795 18.566 -30.738 1.00 119.85 139 THR A N 1
ATOM 1661 C CA . THR A 1 139 ? 32.954 19.756 -30.565 1.00 118.39 139 THR A CA 1
ATOM 1662 C C . THR A 1 139 ? 33.304 20.846 -31.586 1.00 120.43 139 THR A C 1
ATOM 1663 O O . THR A 1 139 ? 34.475 21.196 -31.719 1.00 119.57 139 THR A O 1
ATOM 1674 N N . TYR A 1 140 ? 32.280 21.378 -32.296 1.00 116.19 140 TYR A N 1
ATOM 1675 C CA . TYR A 1 140 ? 32.423 22.450 -33.292 1.00 115.27 140 TYR A CA 1
ATOM 1676 C C . TYR A 1 140 ? 31.660 23.744 -32.925 1.00 117.70 140 TYR A C 1
ATOM 1677 O O . TYR A 1 140 ? 31.677 24.694 -33.709 1.00 116.96 140 TYR A O 1
ATOM 1695 N N . GLY A 1 141 ? 31.025 23.784 -31.752 1.00 113.58 141 GLY A N 1
ATOM 1696 C CA . GLY A 1 141 ? 30.281 24.954 -31.299 1.00 112.81 141 GLY A CA 1
ATOM 1697 C C . GLY A 1 141 ? 30.111 25.005 -29.795 1.00 115.41 141 GLY A C 1
ATOM 1698 O O . GLY A 1 141 ? 30.187 23.972 -29.130 1.00 114.76 141 GLY A O 1
ATOM 1702 N N . VAL A 1 142 ? 29.880 26.211 -29.250 1.00 111.57 142 VAL A N 1
ATOM 1703 C CA . VAL A 1 142 ? 29.708 26.431 -27.811 1.00 111.24 142 VAL A CA 1
ATOM 1704 C C . VAL A 1 142 ? 28.231 26.741 -27.520 1.00 113.60 142 VAL A C 1
ATOM 1705 O O . VAL A 1 142 ? 27.737 27.743 -28.034 1.00 112.65 142 VAL A O 1
ATOM 1718 N N . PRO A 1 143 ? 27.516 25.934 -26.693 1.00 109.65 143 PRO A N 1
ATOM 1719 C CA . PRO A 1 143 ? 26.098 26.234 -26.404 1.00 109.54 143 PRO A CA 1
ATOM 1720 C C . PRO A 1 143 ? 25.845 27.664 -25.917 1.00 112.99 143 PRO A C 1
ATOM 1721 O O . PRO A 1 143 ? 26.267 28.032 -24.822 1.00 112.64 143 PRO A O 1
ATOM 1732 N N . PHE A 1 144 ? 25.177 28.471 -26.765 1.00 109.29 144 PHE A N 1
ATOM 1733 C CA . PHE A 1 144 ? 24.889 29.885 -26.525 1.00 108.85 144 PHE A CA 1
ATOM 1734 C C . PHE A 1 144 ? 23.541 30.043 -25.839 1.00 112.47 144 PHE A C 1
ATOM 1735 O O . PHE A 1 144 ? 23.460 30.686 -24.792 1.00 111.77 144 PHE A O 1
ATOM 1752 N N . VAL A 1 145 ? 22.487 29.448 -26.425 1.00 109.20 145 VAL A N 1
ATOM 1753 C CA . VAL A 1 145 ? 21.122 29.463 -25.881 1.00 108.62 145 VAL A CA 1
ATOM 1754 C C . VAL A 1 145 ? 20.447 28.108 -26.129 1.00 112.22 145 VAL A C 1
ATOM 1755 O O . VAL A 1 145 ? 20.946 27.292 -26.906 1.00 111.59 145 VAL A O 1
ATOM 1768 N N . THR A 1 146 ? 19.322 27.874 -25.451 1.00 108.93 146 THR A N 1
ATOM 1769 C CA . THR A 1 146 ? 18.547 26.638 -25.570 1.00 108.45 146 THR A CA 1
ATOM 1770 C C . THR A 1 146 ? 17.065 26.925 -25.393 1.00 111.79 146 THR A C 1
ATOM 1771 O O . THR A 1 146 ? 16.698 27.949 -24.815 1.00 111.18 146 THR A O 1
ATOM 1782 N N . ASP A 1 147 ? 16.215 26.033 -25.923 1.00 108.27 147 ASP A N 1
ATOM 1783 C CA . ASP A 1 147 ? 14.768 26.236 -25.914 1.00 107.84 147 ASP A CA 1
ATOM 1784 C C . ASP A 1 147 ? 13.967 25.016 -26.365 1.00 110.85 147 ASP A C 1
ATOM 1785 O O . ASP A 1 147 ? 14.519 24.048 -26.885 1.00 110.19 147 ASP A O 1
ATOM 1794 N N . THR A 1 148 ? 12.648 25.088 -26.149 1.00 106.91 148 THR A N 1
ATOM 1795 C CA . THR A 1 148 ? 11.679 24.076 -26.561 1.00 106.21 148 THR A CA 1
ATOM 1796 C C . THR A 1 148 ? 10.331 24.760 -26.767 1.00 109.35 148 THR A C 1
ATOM 1797 O O . THR A 1 148 ? 10.084 25.814 -26.178 1.00 108.95 148 THR A O 1
ATOM 1808 N N . LEU A 1 149 ? 9.450 24.148 -27.562 1.00 105.30 149 LEU A N 1
ATOM 1809 C CA . LEU A 1 149 ? 8.118 24.699 -27.804 1.00 104.34 149 LEU A CA 1
ATOM 1810 C C . LEU A 1 149 ? 7.220 24.389 -26.609 1.00 108.88 149 LEU A C 1
ATOM 1811 O O . LEU A 1 149 ? 7.398 23.359 -25.956 1.00 108.45 149 LEU A O 1
ATOM 1827 N N . ALA A 1 150 ? 6.266 25.280 -26.322 1.00 106.34 150 ALA A N 1
ATOM 1828 C CA . ALA A 1 150 ? 5.339 25.111 -25.205 1.00 106.79 150 ALA A CA 1
ATOM 1829 C C . ALA A 1 150 ? 3.998 25.743 -25.525 1.00 111.02 150 ALA A C 1
ATOM 1830 O O . ALA A 1 150 ? 3.959 26.792 -26.166 1.00 110.58 150 ALA A O 1
ATOM 1837 N N . LEU A 1 151 ? 2.901 25.125 -25.066 1.00 107.99 151 LEU A N 1
ATOM 1838 C CA . LEU A 1 151 ? 1.563 25.664 -25.298 1.00 107.97 151 LEU A CA 1
ATOM 1839 C C . LEU A 1 151 ? 1.360 26.907 -24.430 1.00 112.84 151 LEU A C 1
ATOM 1840 O O . LEU A 1 151 ? 0.983 26.792 -23.265 1.00 111.96 151 LEU A O 1
ATOM 1856 N N . VAL A 1 152 ? 1.663 28.091 -24.993 1.00 110.76 152 VAL A N 1
ATOM 1857 C CA . VAL A 1 152 ? 1.476 29.367 -24.292 1.00 110.95 152 VAL A CA 1
ATOM 1858 C C . VAL A 1 152 ? 0.009 29.772 -24.413 1.00 117.85 152 VAL A C 1
ATOM 1859 O O . VAL A 1 152 ? -0.593 29.554 -25.465 1.00 117.44 152 VAL A O 1
ATOM 1872 N N . TYR A 1 153 ? -0.577 30.323 -23.340 1.00 116.95 153 TYR A N 1
ATOM 1873 C CA . TYR A 1 153 ? -1.989 30.703 -23.342 1.00 118.04 153 TYR A CA 1
ATOM 1874 C C . TYR A 1 153 ? -2.287 31.965 -22.550 1.00 124.23 153 TYR A C 1
ATOM 1875 O O . TYR A 1 153 ? -1.475 32.421 -21.744 1.00 123.62 153 TYR A O 1
ATOM 1893 N N . ASN A 1 154 ? -3.482 32.515 -22.794 1.00 122.75 154 ASN A N 1
ATOM 1894 C CA . ASN A 1 154 ? -3.992 33.717 -22.147 1.00 123.39 154 ASN A CA 1
ATOM 1895 C C . ASN A 1 154 ? -4.808 33.294 -20.920 1.00 128.63 154 ASN A C 1
ATOM 1896 O O . ASN A 1 154 ? -5.858 32.673 -21.076 1.00 128.12 154 ASN A O 1
ATOM 1907 N N . LYS A 1 155 ? -4.320 33.608 -19.706 1.00 126.45 155 LYS A N 1
ATOM 1908 C CA . LYS A 1 155 ? -5.013 33.238 -18.465 1.00 126.68 155 LYS A CA 1
ATOM 1909 C C . LYS A 1 155 ? -6.358 33.953 -18.288 1.00 131.59 155 LYS A C 1
ATOM 1910 O O . LYS A 1 155 ? -7.271 33.351 -17.724 1.00 131.47 155 LYS A O 1
ATOM 1929 N N . GLN A 1 156 ? -6.490 35.218 -18.750 1.00 128.29 156 GLN A N 1
ATOM 1930 C CA . GLN A 1 156 ? -7.754 35.958 -18.626 1.00 127.97 156 GLN A CA 1
ATOM 1931 C C . GLN A 1 156 ? -8.867 35.312 -19.455 1.00 131.65 156 GLN A C 1
ATOM 1932 O O . GLN A 1 156 ? -9.963 35.115 -18.933 1.00 131.26 156 GLN A O 1
ATOM 1946 N N . LEU A 1 157 ? -8.584 34.960 -20.724 1.00 127.82 157 LEU A N 1
ATOM 1947 C CA . LEU A 1 157 ? -9.574 34.323 -21.602 1.00 127.14 157 LEU A CA 1
ATOM 1948 C C . LEU A 1 157 ? -9.951 32.921 -21.118 1.00 131.02 157 LEU A C 1
ATOM 1949 O O . LEU A 1 157 ? -11.115 32.539 -21.232 1.00 130.73 157 LEU A O 1
ATOM 1965 N N . PHE A 1 158 ? -8.982 32.165 -20.571 1.00 127.52 158 PHE A N 1
ATOM 1966 C CA . PHE A 1 158 ? -9.235 30.822 -20.031 1.00 127.06 158 PHE A CA 1
ATOM 1967 C C . PHE A 1 158 ? -10.066 30.920 -18.743 1.00 132.77 158 PHE A C 1
ATOM 1968 O O . PHE A 1 158 ? -10.971 30.112 -18.540 1.00 132.33 158 PHE A O 1
ATOM 1985 N N . GLU A 1 159 ? -9.771 31.924 -17.890 1.00 130.85 159 GLU A N 1
ATOM 1986 C CA . GLU A 1 159 ? -10.512 32.173 -16.648 1.00 131.15 159 GLU A CA 1
ATOM 1987 C C . GLU A 1 159 ? -11.947 32.609 -16.971 1.00 134.64 159 GLU A C 1
ATOM 1988 O O . GLU A 1 159 ? -12.883 32.134 -16.327 1.00 134.16 159 GLU A O 1
ATOM 2000 N N . LYS A 1 160 ? -12.119 33.490 -17.981 1.00 131.03 160 LYS A N 1
ATOM 2001 C CA . LYS A 1 160 ? -13.440 33.951 -18.434 1.00 130.43 160 LYS A CA 1
ATOM 2002 C C . LYS A 1 160 ? -14.260 32.794 -19.028 1.00 134.23 160 LYS A C 1
ATOM 2003 O O . LYS A 1 160 ? -15.477 32.761 -18.846 1.00 133.85 160 LYS A O 1
ATOM 2022 N N . ALA A 1 161 ? -13.591 31.831 -19.700 1.00 130.81 161 ALA A N 1
ATOM 2023 C CA . ALA A 1 161 ? -14.245 30.656 -20.291 1.00 130.45 161 ALA A CA 1
ATOM 2024 C C . ALA A 1 161 ? -14.501 29.499 -19.287 1.00 134.13 161 ALA A C 1
ATOM 2025 O O . ALA A 1 161 ? -14.993 28.445 -19.698 1.00 133.42 161 ALA A O 1
ATOM 2032 N N . GLY A 1 162 ? -14.173 29.694 -18.006 1.00 130.71 162 GLY A N 1
ATOM 2033 C CA . GLY A 1 162 ? -14.379 28.691 -16.970 1.00 130.59 162 GLY A CA 1
ATOM 2034 C C . GLY A 1 162 ? -13.393 27.545 -17.028 1.00 134.45 162 GLY A C 1
ATOM 2035 O O . GLY A 1 162 ? -13.769 26.395 -16.784 1.00 134.26 162 GLY A O 1
ATOM 2039 N N . LEU A 1 163 ? -12.119 27.854 -17.334 1.00 130.50 163 LEU A N 1
ATOM 2040 C CA . LEU A 1 163 ? -11.043 26.868 -17.430 1.00 129.45 163 LEU A CA 1
ATOM 2041 C C . LEU A 1 163 ? -9.912 27.293 -16.504 1.00 133.12 163 LEU A C 1
ATOM 2042 O O . LEU A 1 163 ? -9.484 28.447 -16.551 1.00 132.42 163 LEU A O 1
ATOM 2058 N N . THR A 1 164 ? -9.448 26.371 -15.649 1.00 129.98 164 THR A N 1
ATOM 2059 C CA . THR A 1 164 ? -8.377 26.634 -14.686 1.00 129.67 164 THR A CA 1
ATOM 2060 C C . THR A 1 164 ? -7.027 26.219 -15.260 1.00 132.65 164 THR A C 1
ATOM 2061 O O . THR A 1 164 ? -6.135 27.057 -15.404 1.00 132.30 164 THR A O 1
ATOM 2072 N N . GLU A 1 165 ? -6.889 24.924 -15.587 1.00 128.19 165 GLU A N 1
ATOM 2073 C CA . GLU A 1 165 ? -5.649 24.349 -16.121 1.00 127.18 165 GLU A CA 1
ATOM 2074 C C . GLU A 1 165 ? -5.647 24.329 -17.650 1.00 127.31 165 GLU A C 1
ATOM 2075 O O . GLU A 1 165 ? -6.676 24.571 -18.281 1.00 126.47 165 GLU A O 1
ATOM 2087 N N . ALA A 1 166 ? -4.482 24.003 -18.233 1.00 121.43 166 ALA A N 1
ATOM 2088 C CA . ALA A 1 166 ? -4.296 23.904 -19.682 1.00 119.70 166 ALA A CA 1
ATOM 2089 C C . ALA A 1 166 ? -4.717 22.507 -20.166 1.00 121.52 166 ALA A C 1
ATOM 2090 O O . ALA A 1 166 ? -4.643 21.554 -19.389 1.00 121.12 166 ALA A O 1
ATOM 2097 N N . PRO A 1 167 ? -5.137 22.344 -21.441 1.00 116.46 167 PRO A N 1
ATOM 2098 C CA . PRO A 1 167 ? -5.541 21.006 -21.913 1.00 116.26 167 PRO A CA 1
ATOM 2099 C C . PRO A 1 167 ? -4.373 20.021 -21.961 1.00 121.02 167 PRO A C 1
ATOM 2100 O O . PRO A 1 167 ? -3.342 20.328 -22.559 1.00 120.74 167 PRO A O 1
ATOM 2111 N N . ARG A 1 168 ? -4.530 18.850 -21.320 1.00 118.20 168 ARG A N 1
ATOM 2112 C CA . ARG A 1 168 ? -3.475 17.832 -21.267 1.00 118.47 168 ARG A CA 1
ATOM 2113 C C . ARG A 1 168 ? -3.250 17.090 -22.587 1.00 121.13 168 ARG A C 1
ATOM 2114 O O . ARG A 1 168 ? -2.125 16.654 -22.827 1.00 120.76 168 ARG A O 1
ATOM 2135 N N . THR A 1 169 ? -4.302 16.892 -23.406 1.00 116.68 169 THR A N 1
ATOM 2136 C CA . THR A 1 169 ? -4.182 16.186 -24.686 1.00 115.83 169 THR A CA 1
ATOM 2137 C C . THR A 1 169 ? -4.680 17.028 -25.855 1.00 119.09 169 THR A C 1
ATOM 2138 O O . THR A 1 169 ? -5.293 18.078 -25.654 1.00 118.57 169 THR A O 1
ATOM 2149 N N . TRP A 1 170 ? -4.390 16.570 -27.083 1.00 115.17 170 TRP A N 1
ATOM 2150 C CA . TRP A 1 170 ? -4.811 17.263 -28.303 1.00 114.50 170 TRP A CA 1
ATOM 2151 C C . TRP A 1 170 ? -6.337 17.234 -28.448 1.00 121.00 170 TRP A C 1
ATOM 2152 O O . TRP A 1 170 ? -6.907 18.171 -29.004 1.00 120.89 170 TRP A O 1
ATOM 2173 N N . ASP A 1 171 ? -6.999 16.180 -27.931 1.00 119.13 171 ASP A N 1
ATOM 2174 C CA . ASP A 1 171 ? -8.461 16.071 -27.959 1.00 119.52 171 ASP A CA 1
ATOM 2175 C C . ASP A 1 171 ? -9.086 17.098 -27.008 1.00 122.25 171 ASP A C 1
ATOM 2176 O O . ASP A 1 171 ? -10.126 17.669 -27.333 1.00 121.73 171 ASP A O 1
ATOM 2185 N N . ASP A 1 172 ? -8.443 17.346 -25.846 1.00 118.23 172 ASP A N 1
ATOM 2186 C CA . ASP A 1 172 ? -8.913 18.342 -24.874 1.00 117.73 172 ASP A CA 1
ATOM 2187 C C . ASP A 1 172 ? -8.745 19.754 -25.435 1.00 120.67 172 ASP A C 1
ATOM 2188 O O . ASP A 1 172 ? -9.551 20.624 -25.113 1.00 120.12 172 ASP A O 1
ATOM 2197 N N . LEU A 1 173 ? -7.696 19.985 -26.258 1.00 116.50 173 LEU A N 1
ATOM 2198 C CA . LEU A 1 173 ? -7.447 21.285 -26.887 1.00 115.44 173 LEU A CA 1
ATOM 2199 C C . LEU A 1 173 ? -8.559 21.619 -27.885 1.00 119.86 173 LEU A C 1
ATOM 2200 O O . LEU A 1 173 ? -8.979 22.773 -27.943 1.00 119.47 173 LEU A O 1
ATOM 2216 N N . LYS A 1 174 ? -9.042 20.618 -28.655 1.00 116.99 174 LYS A N 1
ATOM 2217 C CA . LYS A 1 174 ? -10.147 20.810 -29.606 1.00 116.93 174 LYS A CA 1
ATOM 2218 C C . LYS A 1 174 ? -11.432 21.199 -28.862 1.00 121.86 174 LYS A C 1
ATOM 2219 O O . LYS A 1 174 ? -12.143 22.107 -29.298 1.00 121.55 174 LYS A O 1
ATOM 2238 N N . LYS A 1 175 ? -11.713 20.524 -27.733 1.00 118.87 175 LYS A N 1
ATOM 2239 C CA . LYS A 1 175 ? -12.898 20.798 -26.915 1.00 118.71 175 LYS A CA 1
ATOM 2240 C C . LYS A 1 175 ? -12.769 22.137 -26.189 1.00 122.73 175 LYS A C 1
ATOM 2241 O O . LYS A 1 175 ? -13.739 22.892 -26.121 1.00 122.24 175 LYS A O 1
ATOM 2260 N N . ALA A 1 176 ? -11.574 22.423 -25.644 1.00 119.46 176 ALA A N 1
ATOM 2261 C CA . ALA A 1 176 ? -11.296 23.669 -24.930 1.00 119.21 176 ALA A CA 1
ATOM 2262 C C . ALA A 1 176 ? -11.493 24.892 -25.821 1.00 123.37 176 ALA A C 1
ATOM 2263 O O . ALA A 1 176 ? -12.006 25.901 -25.345 1.00 123.40 176 ALA A O 1
ATOM 2270 N N . ALA A 1 177 ? -11.107 24.802 -27.108 1.00 119.66 177 ALA A N 1
ATOM 2271 C CA . ALA A 1 177 ? -11.250 25.920 -28.045 1.00 119.22 177 ALA A CA 1
ATOM 2272 C C . ALA A 1 177 ? -12.711 26.288 -28.293 1.00 123.31 177 ALA A C 1
ATOM 2273 O O . ALA A 1 177 ? -13.040 27.474 -28.311 1.00 122.59 177 ALA A O 1
ATOM 2280 N N . ALA A 1 178 ? -13.582 25.276 -28.467 1.00 120.36 178 ALA A N 1
ATOM 2281 C CA . ALA A 1 178 ? -15.017 25.485 -28.683 1.00 120.07 178 ALA A CA 1
ATOM 2282 C C . ALA A 1 178 ? -15.682 26.148 -27.470 1.00 124.21 178 ALA A C 1
ATOM 2283 O O . ALA A 1 178 ? -16.577 26.974 -27.651 1.00 123.83 178 ALA A O 1
ATOM 2290 N N . THR A 1 179 ? -15.238 25.805 -26.244 1.00 120.94 179 THR A N 1
ATOM 2291 C CA . THR A 1 179 ? -15.767 26.402 -25.009 1.00 120.47 179 THR A CA 1
ATOM 2292 C C . THR A 1 179 ? -15.328 27.866 -24.900 1.00 124.18 179 THR A C 1
ATOM 2293 O O . THR A 1 179 ? -16.114 28.705 -24.464 1.00 123.43 179 THR A O 1
ATOM 2304 N N . ILE A 1 180 ? -14.074 28.167 -25.294 1.00 121.26 180 ILE A N 1
ATOM 2305 C CA . ILE A 1 180 ? -13.528 29.532 -25.285 1.00 121.09 180 ILE A CA 1
ATOM 2306 C C . ILE A 1 180 ? -14.247 30.370 -26.361 1.00 124.95 180 ILE A C 1
ATOM 2307 O O . ILE A 1 180 ? -14.511 31.552 -26.140 1.00 124.30 180 ILE A O 1
ATOM 2323 N N . LYS A 1 181 ? -14.573 29.748 -27.509 1.00 121.60 181 LYS A N 1
ATOM 2324 C CA . LYS A 1 181 ? -15.287 30.407 -28.606 1.00 121.01 181 LYS A CA 1
ATOM 2325 C C . LYS A 1 181 ? -16.745 30.690 -28.226 1.00 125.39 181 LYS A C 1
ATOM 2326 O O . LYS A 1 181 ? -17.271 31.741 -28.579 1.00 124.97 181 LYS A O 1
ATOM 2345 N N . GLY A 1 182 ? -17.379 29.757 -27.521 1.00 122.34 182 GLY A N 1
ATOM 2346 C CA . GLY A 1 182 ? -18.754 29.917 -27.066 1.00 122.40 182 GLY A CA 1
ATOM 2347 C C . GLY A 1 182 ? -18.916 30.975 -25.989 1.00 126.39 182 GLY A C 1
ATOM 2348 O O . GLY A 1 182 ? -19.913 31.701 -25.982 1.00 125.94 182 GLY A O 1
ATOM 2352 N N . LYS A 1 183 ? -17.933 31.077 -25.074 1.00 122.96 183 LYS A N 1
ATOM 2353 C CA . LYS A 1 183 ? -17.968 32.045 -23.972 1.00 122.58 183 LYS A CA 1
ATOM 2354 C C . LYS A 1 183 ? -17.517 33.447 -24.393 1.00 126.69 183 LYS A C 1
ATOM 2355 O O . LYS A 1 183 ? -18.298 34.394 -24.300 1.00 126.30 183 LYS A O 1
ATOM 2374 N N . THR A 1 184 ? -16.253 33.575 -24.830 1.00 123.20 184 THR A N 1
ATOM 2375 C CA . THR A 1 184 ? -15.637 34.863 -25.178 1.00 122.65 184 THR A CA 1
ATOM 2376 C C . THR A 1 184 ? -15.812 35.322 -26.638 1.00 126.07 184 THR A C 1
ATOM 2377 O O . THR A 1 184 ? -15.744 36.526 -26.891 1.00 125.53 184 THR A O 1
ATOM 2388 N N . GLY A 1 185 ? -15.962 34.388 -27.576 1.00 122.35 185 GLY A N 1
ATOM 2389 C CA . GLY A 1 185 ? -16.077 34.717 -28.995 1.00 122.04 185 GLY A CA 1
ATOM 2390 C C . GLY A 1 185 ? -14.742 34.849 -29.711 1.00 125.18 185 GLY A C 1
ATOM 2391 O O . GLY A 1 185 ? -14.721 35.186 -30.898 1.00 124.61 185 GLY A O 1
ATOM 2395 N N . VAL A 1 186 ? -13.616 34.573 -29.011 1.00 121.11 186 VAL A N 1
ATOM 2396 C CA . VAL A 1 186 ? -12.261 34.644 -29.568 1.00 119.84 186 VAL A CA 1
ATOM 2397 C C . VAL A 1 186 ? -11.835 33.220 -29.931 1.00 123.35 186 VAL A C 1
ATOM 2398 O O . VAL A 1 186 ? -12.264 32.269 -29.273 1.00 123.32 186 VAL A O 1
ATOM 2411 N N . ASP A 1 187 ? -10.993 33.072 -30.969 1.00 119.04 187 ASP A N 1
ATOM 2412 C CA . ASP A 1 187 ? -10.505 31.758 -31.405 1.00 118.08 187 ASP A CA 1
ATOM 2413 C C . ASP A 1 187 ? -9.613 31.135 -30.323 1.00 120.94 187 ASP A C 1
ATOM 2414 O O . ASP A 1 187 ? -8.728 31.799 -29.793 1.00 120.57 187 ASP A O 1
ATOM 2423 N N . GLY A 1 188 ? -9.893 29.889 -29.968 1.00 116.52 188 GLY A N 1
ATOM 2424 C CA . GLY A 1 188 ? -9.152 29.179 -28.937 1.00 115.75 188 GLY A CA 1
ATOM 2425 C C . GLY A 1 188 ? -7.739 28.777 -29.302 1.00 117.02 188 GLY A C 1
ATOM 2426 O O . GLY A 1 188 ? -6.872 28.743 -28.425 1.00 116.40 188 GLY A O 1
ATOM 2430 N N . TYR A 1 189 ? -7.492 28.431 -30.578 1.00 111.92 189 TYR A N 1
ATOM 2431 C CA . TYR A 1 189 ? -6.167 27.981 -30.999 1.00 110.78 189 TYR A CA 1
ATOM 2432 C C . TYR A 1 189 ? -5.895 28.212 -32.489 1.00 115.28 189 TYR A C 1
ATOM 2433 O O . TYR A 1 189 ? -6.803 28.100 -33.312 1.00 114.96 189 TYR A O 1
ATOM 2451 N N . TRP A 1 190 ? -4.630 28.530 -32.819 1.00 112.23 190 TRP A N 1
ATOM 2452 C CA . TRP A 1 190 ? -4.158 28.730 -34.190 1.00 112.39 190 TRP A CA 1
ATOM 2453 C C . TRP A 1 190 ? -2.775 28.078 -34.290 1.00 113.70 190 TRP A C 1
ATOM 2454 O O . TRP A 1 190 ? -1.766 28.680 -33.924 1.00 113.17 190 TRP A O 1
ATOM 2475 N N . GLY A 1 191 ? -2.759 26.836 -34.757 1.00 108.69 191 GLY A N 1
ATOM 2476 C CA . GLY A 1 191 ? -1.534 26.064 -34.907 1.00 107.79 191 GLY A CA 1
ATOM 2477 C C . GLY A 1 191 ? -0.705 26.504 -36.092 1.00 109.70 191 GLY A C 1
ATOM 2478 O O . GLY A 1 191 ? -1.234 27.075 -37.048 1.00 109.10 191 GLY A O 1
ATOM 2482 N N . SER A 1 192 ? 0.604 26.234 -36.033 1.00 105.07 192 SER A N 1
ATOM 2483 C CA . SER A 1 192 ? 1.537 26.593 -37.100 1.00 104.02 192 SER A CA 1
ATOM 2484 C C . SER A 1 192 ? 1.590 25.490 -38.158 1.00 107.09 192 SER A C 1
ATOM 2485 O O . SER A 1 192 ? 1.535 24.305 -37.828 1.00 106.04 192 SER A O 1
ATOM 2493 N N . THR A 1 193 ? 1.717 25.892 -39.428 1.00 104.02 193 THR A N 1
ATOM 2494 C CA . THR A 1 193 ? 1.793 24.969 -40.561 1.00 103.90 193 THR A CA 1
ATOM 2495 C C . THR A 1 193 ? 3.213 24.396 -40.773 1.00 107.59 193 THR A C 1
ATOM 2496 O O . THR A 1 193 ? 3.374 23.475 -41.577 1.00 106.91 193 THR A O 1
ATOM 2507 N N . GLN A 1 194 ? 4.235 24.941 -40.072 1.00 104.01 194 GLN A N 1
ATOM 2508 C CA . GLN A 1 194 ? 5.628 24.502 -40.210 1.00 103.50 194 GLN A CA 1
ATOM 2509 C C . GLN A 1 194 ? 5.877 23.116 -39.609 1.00 108.43 194 GLN A C 1
ATOM 2510 O O . GLN A 1 194 ? 5.176 22.694 -38.688 1.00 107.46 194 GLN A O 1
ATOM 2524 N N . ALA A 1 195 ? 6.895 22.419 -40.146 1.00 106.36 195 ALA A N 1
ATOM 2525 C CA . ALA A 1 195 ? 7.274 21.059 -39.747 1.00 106.57 195 ALA A CA 1
ATOM 2526 C C . ALA A 1 195 ? 7.859 20.978 -38.343 1.00 107.99 195 ALA A C 1
ATOM 2527 O O . ALA A 1 195 ? 7.649 19.972 -37.665 1.00 107.30 195 ALA A O 1
ATOM 2534 N N . TYR A 1 196 ? 8.614 22.006 -37.916 1.00 103.24 196 TYR A N 1
ATOM 2535 C CA . TYR A 1 196 ? 9.211 22.052 -36.577 1.00 102.22 196 TYR A CA 1
ATOM 2536 C C . TYR A 1 196 ? 8.118 22.055 -35.508 1.00 105.94 196 TYR A C 1
ATOM 2537 O O . TYR A 1 196 ? 8.232 21.350 -34.509 1.00 105.41 196 TYR A O 1
ATOM 2555 N N . TYR A 1 197 ? 7.031 22.793 -35.762 1.00 102.69 197 TYR A N 1
ATOM 2556 C CA . TYR A 1 197 ? 5.897 22.898 -34.846 1.00 102.20 197 TYR A CA 1
ATOM 2557 C C . TYR A 1 197 ? 5.028 21.648 -34.931 1.00 106.98 197 TYR A C 1
ATOM 2558 O O . TYR A 1 197 ? 4.521 21.191 -33.907 1.00 106.47 197 TYR A O 1
ATOM 2576 N N . ALA A 1 198 ? 4.901 21.061 -36.136 1.00 104.56 198 ALA A N 1
ATOM 2577 C CA . ALA A 1 198 ? 4.154 19.818 -36.333 1.00 105.01 198 ALA A CA 1
ATOM 2578 C C . ALA A 1 198 ? 4.886 18.585 -35.741 1.00 109.53 198 ALA A C 1
ATOM 2579 O O . ALA A 1 198 ? 4.270 17.529 -35.615 1.00 109.17 198 ALA A O 1
ATOM 2586 N N . GLN A 1 199 ? 6.190 18.711 -35.395 1.00 106.38 199 GLN A N 1
ATOM 2587 C CA . GLN A 1 199 ? 6.993 17.627 -34.808 1.00 106.13 199 GLN A CA 1
ATOM 2588 C C . GLN A 1 199 ? 6.481 17.199 -33.419 1.00 109.82 199 GLN A C 1
ATOM 2589 O O . GLN A 1 199 ? 6.688 16.049 -33.032 1.00 109.09 199 GLN A O 1
ATOM 2603 N N . SER A 1 200 ? 5.814 18.110 -32.677 1.00 106.75 200 SER A N 1
ATOM 2604 C CA . SER A 1 200 ? 5.251 17.820 -31.350 1.00 106.27 200 SER A CA 1
ATOM 2605 C C . SER A 1 200 ? 4.159 16.738 -31.396 1.00 110.36 200 SER A C 1
ATOM 2606 O O . SER A 1 200 ? 3.952 16.043 -30.404 1.00 109.96 200 SER A O 1
ATOM 2614 N N . PHE A 1 201 ? 3.472 16.597 -32.542 1.00 107.40 201 PHE A N 1
ATOM 2615 C CA . PHE A 1 201 ? 2.427 15.591 -32.730 1.00 107.04 201 PHE A CA 1
ATOM 2616 C C . PHE A 1 201 ? 3.039 14.207 -32.902 1.00 112.59 201 PHE A C 1
ATOM 2617 O O . PHE A 1 201 ? 2.475 13.238 -32.398 1.00 112.31 201 PHE A O 1
ATOM 2634 N N . LEU A 1 202 ? 4.189 14.104 -33.605 1.00 110.43 202 LEU A N 1
ATOM 2635 C CA . LEU A 1 202 ? 4.885 12.826 -33.784 1.00 110.82 202 LEU A CA 1
ATOM 2636 C C . LEU A 1 202 ? 5.344 12.304 -32.423 1.00 114.84 202 LEU A C 1
ATOM 2637 O O . LEU A 1 202 ? 5.207 11.112 -32.152 1.00 114.51 202 LEU A O 1
ATOM 2653 N N . TYR A 1 203 ? 5.845 13.201 -31.555 1.00 111.63 203 TYR A N 1
ATOM 2654 C CA . TYR A 1 203 ? 6.272 12.822 -30.207 1.00 111.55 203 TYR A CA 1
ATOM 2655 C C . TYR A 1 203 ? 5.064 12.467 -29.322 1.00 116.31 203 TYR A C 1
ATOM 2656 O O . TYR A 1 203 ? 5.162 11.553 -28.501 1.00 115.76 203 TYR A O 1
ATOM 2674 N N . GLY A 1 204 ? 3.943 13.166 -29.515 1.00 113.60 204 GLY A N 1
ATOM 2675 C CA . GLY A 1 204 ? 2.702 12.901 -28.795 1.00 113.80 204 GLY A CA 1
ATOM 2676 C C . GLY A 1 204 ? 2.123 11.523 -29.062 1.00 118.24 204 GLY A C 1
ATOM 2677 O O . GLY A 1 204 ? 1.593 10.893 -28.144 1.00 117.42 204 GLY A O 1
ATOM 2681 N N . ASP A 1 205 ? 2.224 11.040 -30.322 1.00 115.78 205 ASP A N 1
ATOM 2682 C CA . ASP A 1 205 ? 1.728 9.717 -30.731 1.00 115.88 205 ASP A CA 1
ATOM 2683 C C . ASP A 1 205 ? 2.790 8.593 -30.629 1.00 119.81 205 ASP A C 1
ATOM 2684 O O . ASP A 1 205 ? 2.513 7.461 -31.031 1.00 119.57 205 ASP A O 1
ATOM 2693 N N . GLY A 1 206 ? 3.962 8.892 -30.066 1.00 116.15 206 GLY A N 1
ATOM 2694 C CA . GLY A 1 206 ? 5.015 7.906 -29.869 1.00 116.22 206 GLY A CA 1
ATOM 2695 C C . GLY A 1 206 ? 5.729 7.519 -31.144 1.00 120.50 206 GLY A C 1
ATOM 2696 O O . GLY A 1 206 ? 5.811 6.333 -31.479 1.00 120.38 206 GLY A O 1
ATOM 2700 N N . THR A 1 207 ? 6.243 8.523 -31.863 1.00 116.78 207 THR A N 1
ATOM 2701 C CA . THR A 1 207 ? 6.984 8.310 -33.106 1.00 116.61 207 THR A CA 1
ATOM 2702 C C . THR A 1 207 ? 7.925 9.494 -33.374 1.00 120.90 207 THR A C 1
ATOM 2703 O O . THR A 1 207 ? 8.059 10.389 -32.538 1.00 120.41 207 THR A O 1
ATOM 2714 N N . ASP A 1 208 ? 8.616 9.454 -34.512 1.00 117.91 208 ASP A N 1
ATOM 2715 C CA . ASP A 1 208 ? 9.553 10.490 -34.934 1.00 117.72 208 ASP A CA 1
ATOM 2716 C C . ASP A 1 208 ? 9.502 10.574 -36.457 1.00 121.98 208 ASP A C 1
ATOM 2717 O O . ASP A 1 208 ? 8.761 9.818 -37.086 1.00 121.42 208 ASP A O 1
ATOM 2726 N N . THR A 1 209 ? 10.271 11.486 -37.049 1.00 119.23 209 THR A N 1
ATOM 2727 C CA . THR A 1 209 ? 10.322 11.640 -38.500 1.00 119.49 209 THR A CA 1
ATOM 2728 C C . THR A 1 209 ? 11.042 10.432 -39.088 1.00 125.13 209 THR A C 1
ATOM 2729 O O . THR A 1 209 ? 10.633 9.914 -40.127 1.00 124.62 209 THR A O 1
ATOM 2740 N N . VAL A 1 210 ? 12.129 9.999 -38.424 1.00 123.24 210 VAL A N 1
ATOM 2741 C CA . VAL A 1 210 ? 12.963 8.884 -38.867 1.00 123.58 210 VAL A CA 1
ATOM 2742 C C . VAL A 1 210 ? 13.422 8.031 -37.682 1.00 130.18 210 VAL A C 1
ATOM 2743 O O . VAL A 1 210 ? 13.474 8.514 -36.551 1.00 129.69 210 VAL A O 1
ATOM 2756 N N . ASP A 1 211 ? 13.785 6.773 -37.962 1.00 129.03 211 ASP A N 1
ATOM 2757 C CA . ASP A 1 211 ? 14.295 5.818 -36.977 1.00 129.58 211 ASP A CA 1
ATOM 2758 C C . ASP A 1 211 ? 15.798 5.681 -37.267 1.00 133.28 211 ASP A C 1
ATOM 2759 O O . ASP A 1 211 ? 16.147 5.109 -38.289 1.00 132.83 211 ASP A O 1
ATOM 2768 N N . VAL A 1 212 ? 16.681 6.258 -36.423 1.00 129.61 212 VAL A N 1
ATOM 2769 C CA . VAL A 1 212 ? 18.132 6.214 -36.668 1.00 128.87 212 VAL A CA 1
ATOM 2770 C C . VAL A 1 212 ? 18.727 4.820 -36.397 1.00 133.43 212 VAL A C 1
ATOM 2771 O O . VAL A 1 212 ? 19.441 4.328 -37.270 1.00 133.06 212 VAL A O 1
ATOM 2784 N N . PRO A 1 213 ? 18.468 4.156 -35.243 1.00 130.47 213 PRO A N 1
ATOM 2785 C CA . PRO A 1 213 ? 19.035 2.807 -35.030 1.00 130.68 213 PRO A CA 1
ATOM 2786 C C . PRO A 1 213 ? 18.690 1.811 -36.142 1.00 134.90 213 PRO A C 1
ATOM 2787 O O . PRO A 1 213 ? 19.588 1.152 -36.668 1.00 134.42 213 PRO A O 1
ATOM 2798 N N . ALA A 1 214 ? 17.403 1.735 -36.524 1.00 131.69 214 ALA A N 1
ATOM 2799 C CA . ALA A 1 214 ? 16.942 0.843 -37.592 1.00 131.35 214 ALA A CA 1
ATOM 2800 C C . ALA A 1 214 ? 17.192 1.420 -38.991 1.00 135.04 214 ALA A C 1
ATOM 2801 O O . ALA A 1 214 ? 17.264 0.649 -39.947 1.00 134.57 214 ALA A O 1
ATOM 2808 N N . LYS A 1 215 ? 17.292 2.763 -39.113 1.00 131.48 215 LYS A N 1
ATOM 2809 C CA . LYS A 1 215 ? 17.469 3.488 -40.373 1.00 131.00 215 LYS A CA 1
ATOM 2810 C C . LYS A 1 215 ? 16.252 3.274 -41.272 1.00 134.72 215 LYS A C 1
ATOM 2811 O O . LYS A 1 215 ? 16.253 2.372 -42.099 1.00 134.41 215 LYS A O 1
ATOM 2830 N N . LYS A 1 216 ? 15.198 4.081 -41.074 1.00 131.04 216 LYS A N 1
ATOM 2831 C CA . LYS A 1 216 ? 13.973 3.991 -41.874 1.00 130.53 216 LYS A CA 1
ATOM 2832 C C . LYS A 1 216 ? 13.189 5.314 -41.839 1.00 132.99 216 LYS A C 1
ATOM 2833 O O . LYS A 1 216 ? 13.223 6.004 -40.820 1.00 132.46 216 LYS A O 1
ATOM 2852 N N . ILE A 1 217 ? 12.477 5.657 -42.938 1.00 128.59 217 ILE A N 1
ATOM 2853 C CA . ILE A 1 217 ? 11.669 6.882 -43.010 1.00 127.51 217 ILE A CA 1
ATOM 2854 C C . ILE A 1 217 ? 10.312 6.527 -42.420 1.00 130.77 217 ILE A C 1
ATOM 2855 O O . ILE A 1 217 ? 9.639 5.650 -42.961 1.00 130.37 217 ILE A O 1
ATOM 2871 N N . THR A 1 218 ? 9.907 7.195 -41.329 1.00 126.75 218 THR A N 1
ATOM 2872 C CA . THR A 1 218 ? 8.627 6.924 -40.678 1.00 125.96 218 THR A CA 1
ATOM 2873 C C . THR A 1 218 ? 7.639 8.102 -40.821 1.00 129.47 218 THR A C 1
ATOM 2874 O O . THR A 1 218 ? 6.749 8.242 -39.988 1.00 129.06 218 THR A O 1
ATOM 2885 N N . VAL A 1 219 ? 7.757 8.911 -41.897 1.00 125.79 219 VAL A N 1
ATOM 2886 C CA . VAL A 1 219 ? 6.850 10.040 -42.149 1.00 125.39 219 VAL A CA 1
ATOM 2887 C C . VAL A 1 219 ? 5.516 9.568 -42.744 1.00 130.58 219 VAL A C 1
ATOM 2888 O O . VAL A 1 219 ? 4.488 10.177 -42.455 1.00 130.46 219 VAL A O 1
ATOM 2901 N N . ASN A 1 220 ? 5.530 8.500 -43.576 1.00 127.70 220 ASN A N 1
ATOM 2902 C CA . ASN A 1 220 ? 4.324 7.932 -44.192 1.00 127.35 220 ASN A CA 1
ATOM 2903 C C . ASN A 1 220 ? 4.011 6.578 -43.515 1.00 129.80 220 ASN A C 1
ATOM 2904 O O . ASN A 1 220 ? 3.627 5.618 -44.183 1.00 129.45 220 ASN A O 1
ATOM 2915 N N . SER A 1 221 ? 4.159 6.525 -42.175 1.00 125.27 221 SER A N 1
ATOM 2916 C CA . SER A 1 221 ? 3.943 5.339 -41.347 1.00 124.52 221 SER A CA 1
ATOM 2917 C C . SER A 1 221 ? 2.572 5.417 -40.637 1.00 128.01 221 SER A C 1
ATOM 2918 O O . SER A 1 221 ? 1.897 6.441 -40.738 1.00 127.32 221 SER A O 1
ATOM 2926 N N . PRO A 1 222 ? 2.150 4.363 -39.899 1.00 124.69 222 PRO A N 1
ATOM 2927 C CA . PRO A 1 222 ? 0.845 4.415 -39.214 1.00 124.56 222 PRO A CA 1
ATOM 2928 C C . PRO A 1 222 ? 0.699 5.544 -38.196 1.00 127.94 222 PRO A C 1
ATOM 2929 O O . PRO A 1 222 ? -0.284 6.284 -38.233 1.00 127.34 222 PRO A O 1
ATOM 2940 N N . GLU A 1 223 ? 1.691 5.678 -37.301 1.00 124.37 223 GLU A N 1
ATOM 2941 C CA . GLU A 1 223 ? 1.680 6.678 -36.231 1.00 123.92 223 GLU A CA 1
ATOM 2942 C C . GLU A 1 223 ? 1.766 8.104 -36.775 1.00 126.90 223 GLU A C 1
ATOM 2943 O O . GLU A 1 223 ? 1.089 8.991 -36.253 1.00 126.23 223 GLU A O 1
ATOM 2955 N N . ALA A 1 224 ? 2.578 8.323 -37.824 1.00 123.12 224 ALA A N 1
ATOM 2956 C CA . ALA A 1 224 ? 2.728 9.645 -38.436 1.00 122.74 224 ALA A CA 1
ATOM 2957 C C . ALA A 1 224 ? 1.448 10.090 -39.135 1.00 125.48 224 ALA A C 1
ATOM 2958 O O . ALA A 1 224 ? 1.047 11.240 -38.972 1.00 125.05 224 ALA A O 1
ATOM 2965 N N . LYS A 1 225 ? 0.797 9.186 -39.896 1.00 121.17 225 LYS A N 1
ATOM 2966 C CA . LYS A 1 225 ? -0.468 9.496 -40.577 1.00 120.25 225 LYS A CA 1
ATOM 2967 C C . LYS A 1 225 ? -1.523 9.963 -39.571 1.00 122.54 225 LYS A C 1
ATOM 2968 O O . LYS A 1 225 ? -2.211 10.948 -39.828 1.00 121.96 225 LYS A O 1
ATOM 2987 N N . LYS A 1 226 ? -1.610 9.278 -38.415 1.00 118.20 226 LYS A N 1
ATOM 2988 C CA . LYS A 1 226 ? -2.533 9.632 -37.336 1.00 117.42 226 LYS A CA 1
ATOM 2989 C C . LYS A 1 226 ? -2.102 10.945 -36.682 1.00 120.71 226 LYS A C 1
ATOM 2990 O O . LYS A 1 226 ? -2.944 11.820 -36.481 1.00 120.47 226 LYS A O 1
ATOM 3009 N N . ALA A 1 227 ? -0.796 11.085 -36.366 1.00 116.68 227 ALA A N 1
ATOM 3010 C CA . ALA A 1 227 ? -0.229 12.286 -35.736 1.00 116.00 227 ALA A CA 1
ATOM 3011 C C . ALA A 1 227 ? -0.489 13.517 -36.589 1.00 119.53 227 ALA A C 1
ATOM 3012 O O . ALA A 1 227 ? -0.998 14.513 -36.079 1.00 119.29 227 ALA A O 1
ATOM 3019 N N . TYR A 1 228 ? -0.176 13.436 -37.895 1.00 115.60 228 TYR A N 1
ATOM 3020 C CA . TYR A 1 228 ? -0.440 14.533 -38.830 1.00 115.11 228 TYR A CA 1
ATOM 3021 C C . TYR A 1 228 ? -1.951 14.714 -39.029 1.00 118.18 228 TYR A C 1
ATOM 3022 O O . TYR A 1 228 ? -2.408 15.839 -39.200 1.00 117.89 228 TYR A O 1
ATOM 3040 N N . GLY A 1 229 ? -2.710 13.622 -38.963 1.00 114.20 229 GLY A N 1
ATOM 3041 C CA . GLY A 1 229 ? -4.166 13.665 -39.034 1.00 113.72 229 GLY A CA 1
ATOM 3042 C C . GLY A 1 229 ? -4.761 14.483 -37.901 1.00 116.19 229 GLY A C 1
ATOM 3043 O O . GLY A 1 229 ? -5.707 15.244 -38.119 1.00 115.77 229 GLY A O 1
ATOM 3047 N N . THR A 1 230 ? -4.181 14.358 -36.686 1.00 111.50 230 THR A N 1
ATOM 3048 C CA . THR A 1 230 ? -4.606 15.128 -35.511 1.00 110.54 230 THR A CA 1
ATOM 3049 C C . THR A 1 230 ? -4.238 16.605 -35.706 1.00 113.48 230 THR A C 1
ATOM 3050 O O . THR A 1 230 ? -5.042 17.479 -35.381 1.00 112.90 230 THR A O 1
ATOM 3061 N N . TRP A 1 231 ? -3.029 16.876 -36.244 1.00 109.49 231 TRP A N 1
ATOM 3062 C CA . TRP A 1 231 ? -2.558 18.237 -36.537 1.00 108.82 231 TRP A CA 1
ATOM 3063 C C . TRP A 1 231 ? -3.440 18.895 -37.602 1.00 112.01 231 TRP A C 1
ATOM 3064 O O . TRP A 1 231 ? -3.778 20.072 -37.474 1.00 111.69 231 TRP A O 1
ATOM 3085 N N . LEU A 1 232 ? -3.807 18.136 -38.647 1.00 108.13 232 LEU A N 1
ATOM 3086 C CA . LEU A 1 232 ? -4.677 18.626 -39.718 1.00 107.86 232 LEU A CA 1
ATOM 3087 C C . LEU A 1 232 ? -6.094 18.884 -39.174 1.00 112.37 232 LEU A C 1
ATOM 3088 O O . LEU A 1 232 ? -6.738 19.851 -39.576 1.00 111.95 232 LEU A O 1
ATOM 3104 N N . GLY A 1 233 ? -6.543 18.040 -38.245 1.00 109.47 233 GLY A N 1
ATOM 3105 C CA . GLY A 1 233 ? -7.843 18.185 -37.600 1.00 109.41 233 GLY A CA 1
ATOM 3106 C C . GLY A 1 233 ? -7.968 19.402 -36.699 1.00 113.15 233 GLY A C 1
ATOM 3107 O O . GLY A 1 233 ? -9.085 19.857 -36.442 1.00 112.59 233 GLY A O 1
ATOM 3111 N N . LEU A 1 234 ? -6.831 19.955 -36.217 1.00 109.65 234 LEU A N 1
ATOM 3112 C CA . LEU A 1 234 ? -6.835 21.138 -35.348 1.00 109.27 234 LEU A CA 1
ATOM 3113 C C . LEU A 1 234 ? -7.077 22.467 -36.086 1.00 113.35 234 LEU A C 1
ATOM 3114 O O . LEU A 1 234 ? -7.151 23.496 -35.421 1.00 113.15 234 LEU A O 1
ATOM 3130 N N . PHE A 1 235 ? -7.222 22.464 -37.426 1.00 109.64 235 PHE A N 1
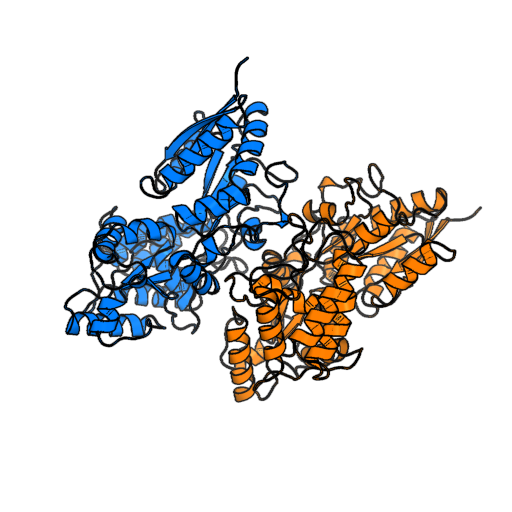ATOM 3131 C CA . PHE A 1 235 ? -7.549 23.678 -38.182 1.00 109.23 235 PHE A CA 1
ATOM 3132 C C . PHE A 1 235 ? -9.073 23.816 -38.306 1.00 113.69 235 PHE A C 1
ATOM 3133 O O . PHE A 1 235 ? -9.596 24.918 -38.149 1.00 113.22 235 PHE A O 1
ATOM 3150 N N . ASP A 1 236 ? -9.776 22.698 -38.576 1.00 111.03 236 ASP A N 1
ATOM 3151 C CA . ASP A 1 236 ? -11.237 22.659 -38.717 1.00 111.40 236 ASP A CA 1
ATOM 3152 C C . ASP A 1 236 ? -11.907 22.444 -37.345 1.00 115.39 236 ASP A C 1
ATOM 3153 O O . ASP A 1 236 ? -11.523 21.527 -36.620 1.00 114.92 236 ASP A O 1
ATOM 3162 N N . GLY A 1 237 ? -12.908 23.268 -37.024 1.00 111.97 237 GLY A N 1
ATOM 3163 C CA . GLY A 1 237 ? -13.647 23.185 -35.765 1.00 112.11 237 GLY A CA 1
ATOM 3164 C C . GLY A 1 237 ? -14.017 24.536 -35.189 1.00 117.08 237 GLY A C 1
ATOM 3165 O O . GLY A 1 237 ? -13.406 25.547 -35.543 1.00 116.87 237 GLY A O 1
ATOM 3169 N N . LYS A 1 238 ? -15.016 24.561 -34.279 1.00 114.29 238 LYS A N 1
ATOM 3170 C CA . LYS A 1 238 ? -15.450 25.800 -33.622 1.00 114.53 238 LYS A CA 1
ATOM 3171 C C . LYS A 1 238 ? -14.358 26.245 -32.645 1.00 119.11 238 LYS A C 1
ATOM 3172 O O . LYS A 1 238 ? -13.934 25.459 -31.796 1.00 118.65 238 LYS A O 1
ATOM 3191 N N . GLY A 1 239 ? -13.885 27.479 -32.816 1.00 115.98 239 GLY A N 1
ATOM 3192 C CA . GLY A 1 239 ? -12.811 28.045 -32.010 1.00 115.58 239 GLY A CA 1
ATOM 3193 C C . GLY A 1 239 ? -11.440 27.884 -32.631 1.00 118.04 239 GLY A C 1
ATOM 3194 O O . GLY A 1 239 ? -10.557 28.700 -32.366 1.00 117.57 239 GLY A O 1
ATOM 3198 N N . LEU A 1 240 ? -11.241 26.845 -33.461 1.00 113.65 240 LEU A N 1
ATOM 3199 C CA . LEU A 1 240 ? -9.966 26.603 -34.123 1.00 112.72 240 LEU A CA 1
ATOM 3200 C C . LEU A 1 240 ? -9.857 27.473 -35.369 1.00 117.78 240 LEU A C 1
ATOM 3201 O O . LEU A 1 240 ? -10.736 27.410 -36.229 1.00 117.66 240 LEU A O 1
ATOM 3217 N N . HIS A 1 241 ? -8.781 28.272 -35.474 1.00 114.81 241 HIS A N 1
ATOM 3218 C CA . HIS A 1 241 ? -8.543 29.130 -36.639 1.00 115.13 241 HIS A CA 1
ATOM 3219 C C . HIS A 1 241 ? -8.050 28.241 -37.791 1.00 118.49 241 HIS A C 1
ATOM 3220 O O . HIS A 1 241 ? -7.319 27.278 -37.544 1.00 118.33 241 HIS A O 1
ATOM 3234 N N . LYS A 1 242 ? -8.461 28.543 -39.034 1.00 114.37 242 LYS A N 1
ATOM 3235 C CA . LYS A 1 242 ? -8.067 27.759 -40.212 1.00 113.85 242 LYS A CA 1
ATOM 3236 C C . LYS A 1 242 ? -6.608 28.005 -40.596 1.00 117.60 242 LYS A C 1
ATOM 3237 O O . LYS A 1 242 ? -6.006 28.983 -40.157 1.00 116.96 242 LYS A O 1
ATOM 3256 N N . ALA A 1 243 ? -6.042 27.112 -41.417 1.00 114.22 243 ALA A N 1
ATOM 3257 C CA . ALA A 1 243 ? -4.645 27.216 -41.847 1.00 113.92 243 ALA A CA 1
ATOM 3258 C C . ALA A 1 243 ? -4.398 28.428 -42.750 1.00 119.03 243 ALA A C 1
ATOM 3259 O O . ALA A 1 243 ? -5.277 28.812 -43.524 1.00 118.46 243 ALA A O 1
ATOM 3266 N N . ASP A 1 244 ? -3.195 29.026 -42.641 1.00 116.71 244 ASP A N 1
ATOM 3267 C CA . ASP A 1 244 ? -2.783 30.173 -43.448 1.00 116.97 244 ASP A CA 1
ATOM 3268 C C . ASP A 1 244 ? -1.659 29.713 -44.385 1.00 120.89 244 ASP A C 1
ATOM 3269 O O . ASP A 1 244 ? -0.591 29.312 -43.920 1.00 120.23 244 ASP A O 1
ATOM 3278 N N . THR A 1 245 ? -1.917 29.748 -45.702 1.00 117.83 245 THR A N 1
ATOM 3279 C CA . THR A 1 245 ? -0.967 29.297 -46.724 1.00 117.59 245 THR A CA 1
ATOM 3280 C C . THR A 1 245 ? 0.130 30.318 -47.067 1.00 122.33 245 THR A C 1
ATOM 3281 O O . THR A 1 245 ? 1.017 29.990 -47.856 1.00 122.09 245 THR A O 1
ATOM 3292 N N . THR A 1 246 ? 0.077 31.544 -46.503 1.00 119.08 246 THR A N 1
ATOM 3293 C CA . THR A 1 246 ? 1.082 32.575 -46.780 1.00 118.88 246 THR A CA 1
ATOM 3294 C C . THR A 1 246 ? 2.455 32.194 -46.220 1.00 123.43 246 THR A C 1
ATOM 3295 O O . THR A 1 246 ? 2.545 31.439 -45.250 1.00 123.01 246 THR A O 1
ATOM 3306 N N . ALA A 1 247 ? 3.523 32.712 -46.848 1.00 120.57 247 ALA A N 1
ATOM 3307 C CA . ALA A 1 247 ? 4.900 32.451 -46.423 1.00 120.76 247 ALA A CA 1
ATOM 3308 C C . ALA A 1 247 ? 5.202 33.098 -45.066 1.00 123.53 247 ALA A C 1
ATOM 3309 O O . ALA A 1 247 ? 5.987 32.546 -44.296 1.00 123.06 247 ALA A O 1
ATOM 3316 N N . ASP A 1 248 ? 4.557 34.244 -44.763 1.00 119.30 248 ASP A N 1
ATOM 3317 C CA . ASP A 1 248 ? 4.737 34.966 -43.501 1.00 118.77 248 ASP A CA 1
ATOM 3318 C C . ASP A 1 248 ? 3.667 34.621 -42.443 1.00 121.78 248 ASP A C 1
ATOM 3319 O O . ASP A 1 248 ? 3.544 35.360 -41.464 1.00 120.99 248 ASP A O 1
ATOM 3328 N N . ALA A 1 249 ? 2.935 33.482 -42.600 1.00 118.15 249 ALA A N 1
ATOM 3329 C CA . ALA A 1 249 ? 1.902 33.013 -41.655 1.00 117.41 249 ALA A CA 1
ATOM 3330 C C . ALA A 1 249 ? 2.329 33.124 -40.185 1.00 119.45 249 ALA A C 1
ATOM 3331 O O . ALA A 1 249 ? 1.507 33.461 -39.337 1.00 118.77 249 ALA A O 1
ATOM 3338 N N . TYR A 1 250 ? 3.619 32.847 -39.903 1.00 115.08 250 TYR A N 1
ATOM 3339 C CA . TYR A 1 250 ? 4.249 32.946 -38.582 1.00 114.07 250 TYR A CA 1
ATOM 3340 C C . TYR A 1 250 ? 3.955 34.288 -37.892 1.00 119.94 250 TYR A C 1
ATOM 3341 O O . TYR A 1 250 ? 3.540 34.298 -36.736 1.00 119.66 250 TYR A O 1
ATOM 3359 N N . ALA A 1 251 ? 4.176 35.407 -38.601 1.00 117.74 251 ALA A N 1
ATOM 3360 C CA . ALA A 1 251 ? 3.954 36.756 -38.062 1.00 117.78 251 ALA A CA 1
ATOM 3361 C C . ALA A 1 251 ? 2.485 37.046 -37.706 1.00 120.90 251 ALA A C 1
ATOM 3362 O O . ALA A 1 251 ? 2.238 37.823 -36.782 1.00 120.36 251 ALA A O 1
ATOM 3369 N N . HIS A 1 252 ? 1.521 36.436 -38.439 1.00 117.01 252 HIS A N 1
ATOM 3370 C CA . HIS A 1 252 ? 0.081 36.618 -38.183 1.00 116.62 252 HIS A CA 1
ATOM 3371 C C . HIS A 1 252 ? -0.298 35.957 -36.860 1.00 119.84 252 HIS A C 1
ATOM 3372 O O . HIS A 1 252 ? -1.162 36.461 -36.140 1.00 119.09 252 HIS A O 1
ATOM 3386 N N . ILE A 1 253 ? 0.330 34.804 -36.566 1.00 116.29 253 ILE A N 1
ATOM 3387 C CA . ILE A 1 253 ? 0.075 34.036 -35.350 1.00 115.60 253 ILE A CA 1
ATOM 3388 C C . ILE A 1 253 ? 0.592 34.821 -34.126 1.00 120.44 253 ILE A C 1
ATOM 3389 O O . ILE A 1 253 ? -0.033 34.748 -33.067 1.00 120.01 253 ILE A O 1
ATOM 3405 N N . GLN A 1 254 ? 1.685 35.609 -34.280 1.00 117.58 254 GLN A N 1
ATOM 3406 C CA . GLN A 1 254 ? 2.199 36.440 -33.186 1.00 117.35 254 GLN A CA 1
ATOM 3407 C C . GLN A 1 254 ? 1.249 37.620 -32.992 1.00 122.61 254 GLN A C 1
ATOM 3408 O O . GLN A 1 254 ? 0.692 37.773 -31.909 1.00 121.99 254 GLN A O 1
ATOM 3422 N N . ASP A 1 255 ? 1.014 38.405 -34.067 1.00 120.57 255 ASP A N 1
ATOM 3423 C CA . ASP A 1 255 ? 0.127 39.582 -34.066 1.00 120.99 255 ASP A CA 1
ATOM 3424 C C . ASP A 1 255 ? -1.249 39.284 -33.451 1.00 124.29 255 ASP A C 1
ATOM 3425 O O . ASP A 1 255 ? -1.802 40.133 -32.754 1.00 123.90 255 ASP A O 1
ATOM 3434 N N . ALA A 1 256 ? -1.791 38.082 -33.707 1.00 120.27 256 ALA A N 1
ATOM 3435 C CA . ALA A 1 256 ? -3.081 37.661 -33.163 1.00 119.65 256 ALA A CA 1
ATOM 3436 C C . ALA A 1 256 ? -2.989 37.388 -31.662 1.00 121.89 256 ALA A C 1
ATOM 3437 O O . ALA A 1 256 ? -3.793 37.912 -30.895 1.00 121.23 256 ALA A O 1
ATOM 3444 N N . PHE A 1 257 ? -2.012 36.568 -31.251 1.00 117.66 257 PHE A N 1
ATOM 3445 C CA . PHE A 1 257 ? -1.820 36.186 -29.850 1.00 116.82 257 PHE A CA 1
ATOM 3446 C C . PHE A 1 257 ? -1.380 37.354 -28.965 1.00 122.06 257 PHE A C 1
ATOM 3447 O O . PHE A 1 257 ? -1.899 37.487 -27.857 1.00 121.84 257 PHE A O 1
ATOM 3464 N N . VAL A 1 258 ? -0.441 38.194 -29.442 1.00 119.35 258 VAL A N 1
ATOM 3465 C CA . VAL A 1 258 ? 0.060 39.334 -28.656 1.00 119.13 258 VAL A CA 1
ATOM 3466 C C . VAL A 1 258 ? -1.044 40.362 -28.364 1.00 123.82 258 VAL A C 1
ATOM 3467 O O . VAL A 1 258 ? -1.070 40.921 -27.270 1.00 123.48 258 VAL A O 1
ATOM 3480 N N . ASN A 1 259 ? -1.955 40.591 -29.327 1.00 120.82 259 ASN A N 1
ATOM 3481 C CA . ASN A 1 259 ? -3.052 41.553 -29.181 1.00 120.57 259 ASN A CA 1
ATOM 3482 C C . ASN A 1 259 ? -4.323 40.960 -28.559 1.00 123.83 259 ASN A C 1
ATOM 3483 O O . ASN A 1 259 ? -5.119 41.708 -27.991 1.00 123.39 259 ASN A O 1
ATOM 3494 N N . GLY A 1 260 ? -4.535 39.655 -28.748 1.00 119.98 260 GLY A N 1
ATOM 3495 C CA . GLY A 1 260 ? -5.704 38.947 -28.239 1.00 122.89 260 GLY A CA 1
ATOM 3496 C C . GLY A 1 260 ? -6.879 39.007 -29.193 1.00 141.01 260 GLY A C 1
ATOM 3497 O O . GLY A 1 260 ? -7.029 38.148 -30.064 1.00 97.68 260 GLY A O 1
ATOM 3501 N N . VAL A 1 262 ? -6.389 35.457 -30.543 1.00 115.48 262 VAL A N 1
ATOM 3502 C CA . VAL A 1 262 ? -6.382 34.012 -30.329 1.00 115.14 262 VAL A CA 1
ATOM 3503 C C . VAL A 1 262 ? -6.026 33.747 -28.857 1.00 119.86 262 VAL A C 1
ATOM 3504 O O . VAL A 1 262 ? -5.217 34.479 -28.284 1.00 119.46 262 VAL A O 1
ATOM 3516 N N . ALA A 1 263 ? -6.643 32.723 -28.243 1.00 117.13 263 ALA A N 1
ATOM 3517 C CA . ALA A 1 263 ? -6.435 32.415 -26.824 1.00 117.35 263 ALA A CA 1
ATOM 3518 C C . ALA A 1 263 ? -5.118 31.706 -26.521 1.00 119.14 263 ALA A C 1
ATOM 3519 O O . ALA A 1 263 ? -4.500 32.014 -25.501 1.00 118.37 263 ALA A O 1
ATOM 3526 N N . SER A 1 264 ? -4.708 30.736 -27.363 1.00 114.45 264 SER A N 1
ATOM 3527 C CA . SER A 1 264 ? -3.474 29.974 -27.140 1.00 113.24 264 SER A CA 1
ATOM 3528 C C . SER A 1 264 ? -2.768 29.585 -28.430 1.00 115.21 264 SER A C 1
ATOM 3529 O O . SER A 1 264 ? -3.407 29.474 -29.470 1.00 114.49 264 SER A O 1
ATOM 3537 N N . ILE A 1 265 ? -1.441 29.377 -28.349 1.00 110.74 265 ILE A N 1
ATOM 3538 C CA . ILE A 1 265 ? -0.593 28.947 -29.470 1.00 109.52 265 ILE A CA 1
ATOM 3539 C C . ILE A 1 265 ? 0.584 28.116 -28.941 1.00 111.44 265 ILE A C 1
ATOM 3540 O O . ILE A 1 265 ? 0.910 28.201 -27.757 1.00 110.64 265 ILE A O 1
ATOM 3556 N N . VAL A 1 266 ? 1.250 27.367 -29.830 1.00 106.93 266 VAL A N 1
ATOM 3557 C CA . VAL A 1 266 ? 2.447 26.599 -29.486 1.00 105.88 266 VAL A CA 1
ATOM 3558 C C . VAL A 1 266 ? 3.624 27.463 -29.942 1.00 109.55 266 VAL A C 1
ATOM 3559 O O . VAL A 1 266 ? 3.736 27.748 -31.133 1.00 108.65 266 VAL A O 1
ATOM 3572 N N . GLN A 1 267 ? 4.459 27.926 -28.992 1.00 106.74 267 GLN A N 1
ATOM 3573 C CA . GLN A 1 267 ? 5.591 28.810 -29.286 1.00 106.68 267 GLN A CA 1
ATOM 3574 C C . GLN A 1 267 ? 6.719 28.635 -28.264 1.00 110.64 267 GLN A C 1
ATOM 3575 O O . GLN A 1 267 ? 6.485 28.106 -27.180 1.00 109.83 267 GLN A O 1
ATOM 3589 N N . GLY A 1 268 ? 7.928 29.043 -28.639 1.00 108.02 268 GLY A N 1
ATOM 3590 C CA . GLY A 1 268 ? 9.108 28.967 -27.785 1.00 108.48 268 GLY A CA 1
ATOM 3591 C C . GLY A 1 268 ? 9.357 30.211 -26.950 1.00 112.79 268 GLY A C 1
ATOM 3592 O O . GLY A 1 268 ? 8.590 31.175 -27.007 1.00 112.50 268 GLY A O 1
ATOM 3596 N N . PRO A 1 269 ? 10.449 30.208 -26.158 1.00 109.57 269 PRO A N 1
ATOM 3597 C CA . PRO A 1 269 ? 10.744 31.356 -25.284 1.00 109.95 269 PRO A CA 1
ATOM 3598 C C . PRO A 1 269 ? 11.299 32.610 -25.960 1.00 114.87 269 PRO A C 1
ATOM 3599 O O . PRO A 1 269 ? 11.273 33.679 -25.351 1.00 114.48 269 PRO A O 1
ATOM 3610 N N . TRP A 1 270 ? 11.818 32.491 -27.189 1.00 112.38 270 TRP A N 1
ATOM 3611 C CA . TRP A 1 270 ? 12.361 33.631 -27.946 1.00 112.46 270 TRP A CA 1
ATOM 3612 C C . TRP A 1 270 ? 11.304 34.738 -28.241 1.00 116.35 270 TRP A C 1
ATOM 3613 O O . TRP A 1 270 ? 11.695 35.880 -28.479 1.00 115.69 270 TRP A O 1
ATOM 3634 N N . GLU A 1 271 ? 9.984 34.414 -28.178 1.00 113.13 271 GLU A N 1
ATOM 3635 C CA . GLU A 1 271 ? 8.894 35.385 -28.366 1.00 112.63 271 GLU A CA 1
ATOM 3636 C C . GLU A 1 271 ? 8.359 35.976 -27.038 1.00 116.41 271 GLU A C 1
ATOM 3637 O O . GLU A 1 271 ? 7.433 36.782 -27.091 1.00 115.83 271 GLU A O 1
ATOM 3649 N N . ILE A 1 272 ? 8.934 35.615 -25.865 1.00 113.31 272 ILE A N 1
ATOM 3650 C CA . ILE A 1 272 ? 8.477 36.131 -24.561 1.00 113.38 272 ILE A CA 1
ATOM 3651 C C . ILE A 1 272 ? 8.506 37.658 -24.535 1.00 118.58 272 ILE A C 1
ATOM 3652 O O . ILE A 1 272 ? 7.525 38.281 -24.132 1.00 117.91 272 ILE A O 1
ATOM 3668 N N . THR A 1 273 ? 9.628 38.250 -24.962 1.00 116.53 273 THR A N 1
ATOM 3669 C CA . THR A 1 273 ? 9.791 39.705 -25.036 1.00 116.59 273 THR A CA 1
ATOM 3670 C C . THR A 1 273 ? 8.787 40.315 -26.024 1.00 120.44 273 THR A C 1
ATOM 3671 O O . THR A 1 273 ? 8.248 41.387 -25.754 1.00 119.87 273 THR A O 1
ATOM 3682 N N . ASN A 1 274 ? 8.526 39.622 -27.152 1.00 117.09 274 ASN A N 1
ATOM 3683 C CA . ASN A 1 274 ? 7.556 40.064 -28.158 1.00 116.71 274 ASN A CA 1
ATOM 3684 C C . ASN A 1 274 ? 6.120 39.991 -27.613 1.00 119.91 274 ASN A C 1
ATOM 3685 O O . ASN A 1 274 ? 5.295 40.824 -27.991 1.00 119.39 274 ASN A O 1
ATOM 3696 N N . PHE A 1 275 ? 5.817 38.999 -26.741 1.00 116.09 275 PHE A N 1
ATOM 3697 C CA . PHE A 1 275 ? 4.480 38.861 -26.149 1.00 115.31 275 PHE A CA 1
ATOM 3698 C C . PHE A 1 275 ? 4.153 40.040 -25.244 1.00 120.16 275 PHE A C 1
ATOM 3699 O O . PHE A 1 275 ? 3.063 40.602 -25.360 1.00 119.85 275 PHE A O 1
ATOM 3716 N N . TYR A 1 276 ? 5.101 40.437 -24.374 1.00 117.20 276 TYR A N 1
ATOM 3717 C CA . TYR A 1 276 ? 4.890 41.546 -23.437 1.00 117.15 276 TYR A CA 1
ATOM 3718 C C . TYR A 1 276 ? 4.633 42.904 -24.117 1.00 121.00 276 TYR A C 1
ATOM 3719 O O . TYR A 1 276 ? 4.005 43.763 -23.498 1.00 120.57 276 TYR A O 1
ATOM 3737 N N . LYS A 1 277 ? 5.092 43.099 -25.372 1.00 117.71 277 LYS A N 1
ATOM 3738 C CA . LYS A 1 277 ? 4.856 44.345 -26.116 1.00 117.51 277 LYS A CA 1
ATOM 3739 C C . LYS A 1 277 ? 3.381 44.542 -26.515 1.00 122.29 277 LYS A C 1
ATOM 3740 O O . LYS A 1 277 ? 2.951 45.679 -26.668 1.00 121.57 277 LYS A O 1
ATOM 3759 N N . GLY A 1 278 ? 2.642 43.452 -26.715 1.00 120.11 278 GLY A N 1
ATOM 3760 C CA . GLY A 1 278 ? 1.240 43.509 -27.119 1.00 120.51 278 GLY A CA 1
ATOM 3761 C C . GLY A 1 278 ? 0.265 43.949 -26.042 1.00 124.81 278 GLY A C 1
ATOM 3762 O O . GLY A 1 278 ? 0.596 43.967 -24.853 1.00 124.14 278 GLY A O 1
ATOM 3766 N N . SER A 1 279 ? -0.966 44.284 -26.469 1.00 121.86 279 SER A N 1
ATOM 3767 C CA . SER A 1 279 ? -2.034 44.757 -25.580 1.00 121.63 279 SER A CA 1
ATOM 3768 C C . SER A 1 279 ? -2.635 43.667 -24.684 1.00 125.72 279 SER A C 1
ATOM 3769 O O . SER A 1 279 ? -3.216 43.999 -23.653 1.00 125.22 279 SER A O 1
ATOM 3777 N N . ALA A 1 280 ? -2.536 42.385 -25.069 1.00 122.64 280 ALA A N 1
ATOM 3778 C CA . ALA A 1 280 ? -3.084 41.306 -24.248 1.00 122.50 280 ALA A CA 1
ATOM 3779 C C . ALA A 1 280 ? -2.236 41.092 -23.003 1.00 126.22 280 ALA A C 1
ATOM 3780 O O . ALA A 1 280 ? -2.781 40.974 -21.904 1.00 125.68 280 ALA A O 1
ATOM 3787 N N . PHE A 1 281 ? -0.901 41.056 -23.176 1.00 122.75 281 PHE A N 1
ATOM 3788 C CA . PHE A 1 281 ? 0.035 40.795 -22.086 1.00 122.18 281 PHE A CA 1
ATOM 3789 C C . PHE A 1 281 ? 0.738 42.047 -21.552 1.00 126.45 281 PHE A C 1
ATOM 3790 O O . PHE A 1 281 ? 1.968 42.094 -21.491 1.00 125.84 281 PHE A O 1
ATOM 3807 N N . LYS A 1 282 ? -0.052 43.040 -21.111 1.00 123.44 282 LYS A N 1
ATOM 3808 C CA . LYS A 1 282 ? 0.476 44.225 -20.430 1.00 123.18 282 LYS A CA 1
ATOM 3809 C C . LYS A 1 282 ? 0.854 43.720 -19.034 1.00 128.72 282 LYS A C 1
ATOM 3810 O O . LYS A 1 282 ? 1.923 44.041 -18.517 1.00 128.25 282 LYS A O 1
ATOM 3829 N N . ASP A 1 283 ? -0.018 42.869 -18.463 1.00 126.76 283 ASP A N 1
ATOM 3830 C CA . ASP A 1 283 ? 0.221 42.175 -17.202 1.00 127.30 283 ASP A CA 1
ATOM 3831 C C . ASP A 1 283 ? 1.025 40.923 -17.560 1.00 131.13 283 ASP A C 1
ATOM 3832 O O . ASP A 1 283 ? 0.539 40.097 -18.334 1.00 130.52 283 ASP A O 1
ATOM 3841 N N . LYS A 1 284 ? 2.255 40.794 -17.030 1.00 127.86 284 LYS A N 1
ATOM 3842 C CA . LYS A 1 284 ? 3.120 39.639 -17.313 1.00 127.26 284 LYS A CA 1
ATOM 3843 C C . LYS A 1 284 ? 2.573 38.326 -16.722 1.00 132.63 284 LYS A C 1
ATOM 3844 O O . LYS A 1 284 ? 2.830 37.261 -17.286 1.00 132.19 284 LYS A O 1
ATOM 3863 N N . ALA A 1 285 ? 1.813 38.400 -15.607 1.00 130.15 285 ALA A N 1
ATOM 3864 C CA . ALA A 1 285 ? 1.209 37.222 -14.971 1.00 130.20 285 ALA A CA 1
ATOM 3865 C C . ALA A 1 285 ? 0.103 36.594 -15.829 1.00 132.92 285 ALA A C 1
ATOM 3866 O O . ALA A 1 285 ? -0.210 35.421 -15.635 1.00 132.56 285 ALA A O 1
ATOM 3873 N N . ASN A 1 286 ? -0.498 37.369 -16.756 1.00 128.47 286 ASN A N 1
ATOM 3874 C CA . ASN A 1 286 ? -1.533 36.879 -17.670 1.00 127.71 286 ASN A CA 1
ATOM 3875 C C . ASN A 1 286 ? -0.977 35.789 -18.610 1.00 130.07 286 ASN A C 1
ATOM 3876 O O . ASN A 1 286 ? -1.731 34.904 -19.012 1.00 129.94 286 ASN A O 1
ATOM 3887 N N . LEU A 1 287 ? 0.332 35.843 -18.948 1.00 124.81 287 LEU A N 1
ATOM 3888 C CA . LEU A 1 287 ? 0.968 34.854 -19.827 1.00 123.07 287 LEU A CA 1
ATOM 3889 C C . LEU A 1 287 ? 1.130 33.497 -19.126 1.00 126.29 287 LEU A C 1
ATOM 3890 O O . LEU A 1 287 ? 2.026 33.334 -18.297 1.00 125.68 287 LEU A O 1
ATOM 3906 N N . GLY A 1 288 ? 0.266 32.547 -19.481 1.00 122.35 288 GLY A N 1
ATOM 3907 C CA . GLY A 1 288 ? 0.305 31.188 -18.957 1.00 121.44 288 GLY A CA 1
ATOM 3908 C C . GLY A 1 288 ? 1.159 30.316 -19.850 1.00 122.46 288 GLY A C 1
ATOM 3909 O O . GLY A 1 288 ? 0.981 30.339 -21.068 1.00 122.00 288 GLY A O 1
ATOM 3913 N N . ILE A 1 289 ? 2.110 29.565 -19.262 1.00 116.73 289 ILE A N 1
ATOM 3914 C CA . ILE A 1 289 ? 3.037 28.707 -20.006 1.00 114.86 289 ILE A CA 1
ATOM 3915 C C . ILE A 1 289 ? 2.899 27.260 -19.522 1.00 117.45 289 ILE A C 1
ATOM 3916 O O . ILE A 1 289 ? 3.396 26.922 -18.446 1.00 116.95 289 ILE A O 1
ATOM 3932 N N . ALA A 1 290 ? 2.231 26.411 -20.324 1.00 113.22 290 ALA A N 1
ATOM 3933 C CA . ALA A 1 290 ? 2.042 24.987 -20.033 1.00 112.65 290 ALA A CA 1
ATOM 3934 C C . ALA A 1 290 ? 2.700 24.142 -21.120 1.00 114.61 290 ALA A C 1
ATOM 3935 O O . ALA A 1 290 ? 2.918 24.618 -22.234 1.00 114.03 290 ALA A O 1
ATOM 3942 N N . THR A 1 291 ? 3.018 22.883 -20.791 1.00 110.07 291 THR A N 1
ATOM 3943 C CA . THR A 1 291 ? 3.657 21.949 -21.724 1.00 109.23 291 THR A CA 1
ATOM 3944 C C . THR A 1 291 ? 2.710 21.642 -22.883 1.00 112.25 291 THR A C 1
ATOM 3945 O O . THR A 1 291 ? 1.493 21.724 -22.717 1.00 111.72 291 THR A O 1
ATOM 3956 N N . VAL A 1 292 ? 3.265 21.296 -24.057 1.00 108.42 292 VAL A N 1
ATOM 3957 C CA . VAL A 1 292 ? 2.447 20.962 -25.229 1.00 107.69 292 VAL A CA 1
ATOM 3958 C C . VAL A 1 292 ? 1.563 19.745 -24.906 1.00 112.67 292 VAL A C 1
ATOM 3959 O O . VAL A 1 292 ? 2.016 18.862 -24.179 1.00 112.22 292 VAL A O 1
ATOM 3972 N N . PRO A 1 293 ? 0.306 19.675 -25.388 1.00 110.16 293 PRO A N 1
ATOM 3973 C CA . PRO A 1 293 ? -0.533 18.506 -25.064 1.00 110.68 293 PRO A CA 1
ATOM 3974 C C . PRO A 1 293 ? -0.012 17.184 -25.634 1.00 115.33 293 PRO A C 1
ATOM 3975 O O . PRO A 1 293 ? 0.671 17.178 -26.656 1.00 114.76 293 PRO A O 1
ATOM 3986 N N . ALA A 1 294 ? -0.338 16.069 -24.968 1.00 112.99 294 ALA A N 1
ATOM 3987 C CA . ALA A 1 294 ? 0.092 14.730 -25.385 1.00 113.26 294 ALA A CA 1
ATOM 3988 C C . ALA A 1 294 ? -0.876 14.102 -26.381 1.00 116.84 294 ALA A C 1
ATOM 3989 O O . ALA A 1 294 ? -1.989 14.591 -26.559 1.00 116.54 294 ALA A O 1
ATOM 3996 N N . GLY A 1 295 ? -0.436 13.020 -27.014 1.00 113.26 295 GLY A N 1
ATOM 3997 C CA . GLY A 1 295 ? -1.229 12.283 -27.992 1.00 113.46 295 GLY A CA 1
ATOM 3998 C C . GLY A 1 295 ? -1.615 10.907 -27.497 1.00 117.99 295 GLY A C 1
ATOM 3999 O O . GLY A 1 295 ? -1.936 10.739 -26.317 1.00 117.64 295 GLY A O 1
ATOM 4003 N N . THR A 1 296 ? -1.587 9.910 -28.396 1.00 114.82 296 THR A N 1
ATOM 4004 C CA . THR A 1 296 ? -1.951 8.536 -28.045 1.00 114.54 296 THR A CA 1
ATOM 4005 C C . THR A 1 296 ? -0.900 7.845 -27.164 1.00 118.22 296 THR A C 1
ATOM 4006 O O . THR A 1 296 ? -1.251 6.893 -26.470 1.00 118.08 296 THR A O 1
ATOM 4017 N N . SER A 1 297 ? 0.364 8.324 -27.160 1.00 114.25 297 SER A N 1
ATOM 4018 C CA . SER A 1 297 ? 1.425 7.738 -26.329 1.00 113.70 297 SER A CA 1
ATOM 4019 C C . SER A 1 297 ? 1.229 7.963 -24.823 1.00 118.24 297 SER A C 1
ATOM 4020 O O . SER A 1 297 ? 1.829 7.238 -24.029 1.00 118.01 297 SER A O 1
ATOM 4028 N N . GLY A 1 298 ? 0.457 8.982 -24.450 1.00 115.13 298 GLY A N 1
ATOM 4029 C CA . GLY A 1 298 ? 0.174 9.303 -23.057 1.00 115.29 298 GLY A CA 1
ATOM 4030 C C . GLY A 1 298 ? 0.957 10.511 -22.605 1.00 119.90 298 GLY A C 1
ATOM 4031 O O . GLY A 1 298 ? 0.369 11.483 -22.128 1.00 119.59 298 GLY A O 1
ATOM 4035 N N . LYS A 1 299 ? 2.291 10.459 -22.756 1.00 117.02 299 LYS A N 1
ATOM 4036 C CA . LYS A 1 299 ? 3.177 11.567 -22.390 1.00 117.07 299 LYS A CA 1
ATOM 4037 C C . LYS A 1 299 ? 3.329 12.533 -23.558 1.00 120.10 299 LYS A C 1
ATOM 4038 O O . LYS A 1 299 ? 3.198 12.137 -24.716 1.00 119.31 299 LYS A O 1
ATOM 4057 N N . ALA A 1 300 ? 3.633 13.799 -23.243 1.00 116.16 300 ALA A N 1
ATOM 4058 C CA . ALA A 1 300 ? 3.831 14.850 -24.237 1.00 115.32 300 ALA A CA 1
ATOM 4059 C C . ALA A 1 300 ? 5.283 14.896 -24.691 1.00 118.78 300 ALA A C 1
ATOM 4060 O O . ALA A 1 300 ? 6.148 14.262 -24.084 1.00 118.23 300 ALA A O 1
ATOM 4067 N N . GLY A 1 301 ? 5.531 15.650 -25.756 1.00 115.02 301 GLY A N 1
ATOM 4068 C CA . GLY A 1 301 ? 6.870 15.818 -26.300 1.00 114.38 301 GLY A CA 1
ATOM 4069 C C . GLY A 1 301 ? 6.989 17.001 -27.238 1.00 116.39 301 GLY A C 1
ATOM 4070 O O . GLY A 1 301 ? 6.084 17.249 -28.038 1.00 116.18 301 GLY A O 1
ATOM 4074 N N . ALA A 1 302 ? 8.105 17.743 -27.136 1.00 111.06 302 ALA A N 1
ATOM 4075 C CA . ALA A 1 302 ? 8.388 18.917 -27.967 1.00 109.63 302 ALA A CA 1
ATOM 4076 C C . ALA A 1 302 ? 9.829 18.839 -28.482 1.00 111.42 302 ALA A C 1
ATOM 4077 O O . ALA A 1 302 ? 10.660 18.193 -27.849 1.00 110.96 302 ALA A O 1
ATOM 4084 N N . PRO A 1 303 ? 10.161 19.478 -29.616 1.00 106.50 303 PRO A N 1
ATOM 4085 C CA . PRO A 1 303 ? 11.546 19.407 -30.109 1.00 106.16 303 PRO A CA 1
ATOM 4086 C C . PRO A 1 303 ? 12.489 20.355 -29.374 1.00 109.81 303 PRO A C 1
ATOM 4087 O O . PRO A 1 303 ? 12.132 21.508 -29.137 1.00 109.25 303 PRO A O 1
ATOM 4098 N N . THR A 1 304 ? 13.696 19.877 -29.030 1.00 106.56 304 THR A N 1
ATOM 4099 C CA . THR A 1 304 ? 14.705 20.698 -28.358 1.00 106.22 304 THR A CA 1
ATOM 4100 C C . THR A 1 304 ? 15.374 21.556 -29.421 1.00 110.19 304 THR A C 1
ATOM 4101 O O . THR A 1 304 ? 15.645 21.065 -30.516 1.00 109.68 304 THR A O 1
ATOM 4112 N N . GLY A 1 305 ? 15.628 22.818 -29.091 1.00 107.16 305 GLY A N 1
ATOM 4113 C CA . GLY A 1 305 ? 16.265 23.769 -29.996 1.00 106.97 305 GLY A CA 1
ATOM 4114 C C . GLY A 1 305 ? 17.327 24.603 -29.319 1.00 110.11 305 GLY A C 1
ATOM 4115 O O . GLY A 1 305 ? 17.835 24.233 -28.258 1.00 109.57 305 GLY A O 1
ATOM 4119 N N . GLY A 1 306 ? 17.667 25.715 -29.958 1.00 106.68 306 GLY A N 1
ATOM 4120 C CA . GLY A 1 306 ? 18.688 26.637 -29.483 1.00 106.78 306 GLY A CA 1
ATOM 4121 C C . GLY A 1 306 ? 19.715 26.958 -30.540 1.00 110.38 306 GLY A C 1
ATOM 4122 O O . GLY A 1 306 ? 19.564 26.574 -31.701 1.00 109.84 306 GLY A O 1
ATOM 4126 N N . HIS A 1 307 ? 20.777 27.653 -30.131 1.00 107.06 307 HIS A N 1
ATOM 4127 C CA . HIS A 1 307 ? 21.862 28.048 -31.019 1.00 106.95 307 HIS A CA 1
ATOM 4128 C C . HIS A 1 307 ? 23.209 27.888 -30.337 1.00 110.15 307 HIS A C 1
ATOM 4129 O O . HIS A 1 307 ? 23.290 27.953 -29.113 1.00 109.31 307 HIS A O 1
ATOM 4143 N N . ASN A 1 308 ? 24.256 27.644 -31.139 1.00 107.14 308 ASN A N 1
ATOM 4144 C CA . ASN A 1 308 ? 25.637 27.496 -30.687 1.00 107.36 308 ASN A CA 1
ATOM 4145 C C . ASN A 1 308 ? 26.511 28.437 -31.498 1.00 112.53 308 ASN A C 1
ATOM 4146 O O . ASN A 1 308 ? 26.347 28.506 -32.717 1.00 111.88 308 ASN A O 1
ATOM 4157 N N . LEU A 1 309 ? 27.453 29.137 -30.847 1.00 110.38 309 LEU A N 1
ATOM 4158 C CA . LEU A 1 309 ? 28.389 30.000 -31.566 1.00 110.90 309 LEU A CA 1
ATOM 4159 C C . LEU A 1 309 ? 29.490 29.102 -32.122 1.00 114.71 309 LEU A C 1
ATOM 4160 O O . LEU A 1 309 ? 29.995 28.253 -31.390 1.00 114.26 309 LEU A O 1
ATOM 4176 N N . SER A 1 310 ? 29.844 29.268 -33.407 1.00 111.32 310 SER A N 1
ATOM 4177 C CA . SER A 1 310 ? 30.876 28.460 -34.062 1.00 111.36 310 SER A CA 1
ATOM 4178 C C . SER A 1 310 ? 31.744 29.332 -34.975 1.00 116.86 310 SER A C 1
ATOM 4179 O O . SER A 1 310 ? 31.227 30.245 -35.620 1.00 116.17 310 SER A O 1
ATOM 4187 N N . VAL A 1 311 ? 33.061 29.043 -35.027 1.00 115.04 311 VAL A N 1
ATOM 4188 C CA . VAL A 1 311 ? 34.028 29.799 -35.832 1.00 115.72 311 VAL A CA 1
ATOM 4189 C C . VAL A 1 311 ? 34.208 29.127 -37.199 1.00 120.18 311 VAL A C 1
ATOM 4190 O O . VAL A 1 311 ? 34.164 27.901 -37.287 1.00 119.68 311 VAL A O 1
ATOM 4203 N N . TYR A 1 312 ? 34.446 29.938 -38.248 1.00 117.12 312 TYR A N 1
ATOM 4204 C CA . TYR A 1 312 ? 34.671 29.469 -39.622 1.00 117.12 312 TYR A CA 1
ATOM 4205 C C . TYR A 1 312 ? 36.130 28.989 -39.778 1.00 121.53 312 TYR A C 1
ATOM 4206 O O . TYR A 1 312 ? 37.058 29.720 -39.426 1.00 120.79 312 TYR A O 1
ATOM 4224 N N . ALA A 1 313 ? 36.320 27.750 -40.278 1.00 118.77 313 ALA A N 1
ATOM 4225 C CA . ALA A 1 313 ? 37.641 27.126 -40.446 1.00 118.63 313 ALA A CA 1
ATOM 4226 C C . ALA A 1 313 ? 38.499 27.733 -41.559 1.00 123.60 313 ALA A C 1
ATOM 4227 O O . ALA A 1 313 ? 39.726 27.704 -41.452 1.00 123.30 313 ALA A O 1
ATOM 4234 N N . GLY A 1 314 ? 37.867 28.251 -42.613 1.00 120.67 314 GLY A N 1
ATOM 4235 C CA . GLY A 1 314 ? 38.575 28.870 -43.731 1.00 120.60 314 GLY A CA 1
ATOM 4236 C C . GLY A 1 314 ? 39.236 30.201 -43.413 1.00 124.78 314 GLY A C 1
ATOM 4237 O O . GLY A 1 314 ? 40.048 30.677 -44.210 1.00 124.42 314 GLY A O 1
ATOM 4241 N N . SER A 1 315 ? 38.897 30.826 -42.262 1.00 121.74 315 SER A N 1
ATOM 4242 C CA . SER A 1 315 ? 39.530 32.075 -41.825 1.00 121.78 315 SER A CA 1
ATOM 4243 C C . SER A 1 315 ? 40.993 31.838 -41.462 1.00 127.46 315 SER A C 1
ATOM 4244 O O . SER A 1 315 ? 41.364 30.727 -41.075 1.00 127.04 315 SER A O 1
ATOM 4252 N N . ASP A 1 316 ? 41.813 32.897 -41.552 1.00 125.36 316 ASP A N 1
ATOM 4253 C CA . ASP A 1 316 ? 43.235 32.831 -41.190 1.00 125.42 316 ASP A CA 1
ATOM 4254 C C . ASP A 1 316 ? 43.402 32.648 -39.673 1.00 130.41 316 ASP A C 1
ATOM 4255 O O . ASP A 1 316 ? 42.520 33.041 -38.906 1.00 130.02 316 ASP A O 1
ATOM 4264 N N . LYS A 1 317 ? 44.535 32.045 -39.251 1.00 127.83 317 LYS A N 1
ATOM 4265 C CA . LYS A 1 317 ? 44.837 31.745 -37.839 1.00 127.96 317 LYS A CA 1
ATOM 4266 C C . LYS A 1 317 ? 44.725 32.953 -36.895 1.00 132.95 317 LYS A C 1
ATOM 4267 O O . LYS A 1 317 ? 44.434 32.765 -35.713 1.00 132.53 317 LYS A O 1
ATOM 4286 N N . ALA A 1 318 ? 44.949 34.179 -37.406 1.00 130.33 318 ALA A N 1
ATOM 4287 C CA . ALA A 1 318 ? 44.817 35.408 -36.618 1.00 130.58 318 ALA A CA 1
ATOM 4288 C C . ALA A 1 318 ? 43.359 35.617 -36.207 1.00 133.64 318 ALA A C 1
ATOM 4289 O O . ALA A 1 318 ? 43.074 35.843 -35.031 1.00 132.93 318 ALA A O 1
ATOM 4296 N N . HIS A 1 319 ? 42.441 35.522 -37.179 1.00 129.89 319 HIS A N 1
ATOM 4297 C CA . HIS A 1 319 ? 41.007 35.679 -36.928 1.00 129.25 319 HIS A CA 1
ATOM 4298 C C . HIS A 1 319 ? 40.429 34.531 -36.097 1.00 132.93 319 HIS A C 1
ATOM 4299 O O . HIS A 1 319 ? 39.491 34.765 -35.337 1.00 132.32 319 HIS A O 1
ATOM 4313 N N . GLN A 1 320 ? 40.995 33.309 -36.211 1.00 129.42 320 GLN A N 1
ATOM 4314 C CA . GLN A 1 320 ? 40.524 32.162 -35.428 1.00 129.01 320 GLN A CA 1
ATOM 4315 C C . GLN A 1 320 ? 40.809 32.353 -33.932 1.00 134.22 320 GLN A C 1
ATOM 4316 O O . GLN A 1 320 ? 39.919 32.116 -33.117 1.00 133.74 320 GLN A O 1
ATOM 4330 N N . GLU A 1 321 ? 42.029 32.797 -33.573 1.00 131.86 321 GLU A N 1
ATOM 4331 C CA . GLU A 1 321 ? 42.399 33.044 -32.170 1.00 132.05 321 GLU A CA 1
ATOM 4332 C C . GLU A 1 321 ? 41.569 34.179 -31.566 1.00 135.19 321 GLU A C 1
ATOM 4333 O O . GLU A 1 321 ? 41.129 34.072 -30.423 1.00 134.37 321 GLU A O 1
ATOM 4345 N N . ALA A 1 322 ? 41.353 35.259 -32.332 1.00 131.72 322 ALA A N 1
ATOM 4346 C CA . ALA A 1 322 ? 40.551 36.400 -31.886 1.00 131.47 322 ALA A CA 1
ATOM 4347 C C . ALA A 1 322 ? 39.068 36.012 -31.722 1.00 134.15 322 ALA A C 1
ATOM 4348 O O . ALA A 1 322 ? 38.393 36.535 -30.836 1.00 133.28 322 ALA A O 1
ATOM 4355 N N . SER A 1 323 ? 38.572 35.091 -32.569 1.00 130.26 323 SER A N 1
ATOM 4356 C CA . SER A 1 323 ? 37.194 34.599 -32.497 1.00 129.42 323 SER A CA 1
ATOM 4357 C C . SER A 1 323 ? 37.002 33.644 -31.316 1.00 133.62 323 SER A C 1
ATOM 4358 O O . SER A 1 323 ? 35.928 33.647 -30.716 1.00 133.30 323 SER A O 1
ATOM 4366 N N . LEU A 1 324 ? 38.030 32.828 -30.974 1.00 130.32 324 LEU A N 1
ATOM 4367 C CA . LEU A 1 324 ? 37.963 31.924 -29.816 1.00 130.10 324 LEU A CA 1
ATOM 4368 C C . LEU A 1 324 ? 37.828 32.719 -28.502 1.00 134.19 324 LEU A C 1
ATOM 4369 O O . LEU A 1 324 ? 37.193 32.233 -27.565 1.00 133.69 324 LEU A O 1
ATOM 4385 N N . LYS A 1 325 ? 38.415 33.934 -28.440 1.00 130.93 325 LYS A N 1
ATOM 4386 C CA . LYS A 1 325 ? 38.306 34.816 -27.271 1.00 130.53 325 LYS A CA 1
ATOM 4387 C C . LYS A 1 325 ? 36.890 35.395 -27.171 1.00 132.58 325 LYS A C 1
ATOM 4388 O O . LYS A 1 325 ? 36.351 35.503 -26.070 1.00 132.20 325 LYS A O 1
ATOM 4407 N N . PHE A 1 326 ? 36.312 35.808 -28.315 1.00 127.53 326 PHE A N 1
ATOM 4408 C CA . PHE A 1 326 ? 34.967 36.384 -28.368 1.00 126.03 326 PHE A CA 1
ATOM 4409 C C . PHE A 1 326 ? 33.924 35.395 -27.875 1.00 128.46 326 PHE A C 1
ATOM 4410 O O . PHE A 1 326 ? 33.081 35.770 -27.063 1.00 127.84 326 PHE A O 1
ATOM 4427 N N . ILE A 1 327 ? 34.017 34.127 -28.304 1.00 124.35 327 ILE A N 1
ATOM 4428 C CA . ILE A 1 327 ? 33.070 33.094 -27.884 1.00 123.40 327 ILE A CA 1
ATOM 4429 C C . ILE A 1 327 ? 33.211 32.794 -26.379 1.00 128.62 327 ILE A C 1
ATOM 4430 O O . ILE A 1 327 ? 32.196 32.531 -25.732 1.00 128.21 327 ILE A O 1
ATOM 4446 N N . GLU A 1 328 ? 34.439 32.865 -25.817 1.00 126.21 328 GLU A N 1
ATOM 4447 C CA . GLU A 1 328 ? 34.660 32.660 -24.376 1.00 126.10 328 GLU A CA 1
ATOM 4448 C C . GLU A 1 328 ? 33.918 33.748 -23.589 1.00 128.96 328 GLU A C 1
ATOM 4449 O O . GLU A 1 328 ? 33.286 33.450 -22.573 1.00 128.42 328 GLU A O 1
ATOM 4461 N N . PHE A 1 329 ? 34.002 35.003 -24.065 1.00 124.64 329 PHE A N 1
ATOM 4462 C CA . PHE A 1 329 ? 33.324 36.134 -23.434 1.00 123.92 329 PHE A CA 1
ATOM 4463 C C . PHE A 1 329 ? 31.804 36.049 -23.628 1.00 127.00 329 PHE A C 1
ATOM 4464 O O . PHE A 1 329 ? 31.063 36.226 -22.660 1.00 126.73 329 PHE A O 1
ATOM 4481 N N . MET A 1 330 ? 31.345 35.814 -24.875 1.00 122.65 330 MET A N 1
ATOM 4482 C CA . MET A 1 330 ? 29.912 35.739 -25.199 1.00 121.49 330 MET A CA 1
ATOM 4483 C C . MET A 1 330 ? 29.178 34.612 -24.458 1.00 125.20 330 MET A C 1
ATOM 4484 O O . MET A 1 330 ? 27.998 34.773 -24.149 1.00 124.54 330 MET A O 1
ATOM 4498 N N . THR A 1 331 ? 29.868 33.492 -24.159 1.00 122.09 331 THR A N 1
ATOM 4499 C CA . THR A 1 331 ? 29.286 32.365 -23.420 1.00 121.89 331 THR A CA 1
ATOM 4500 C C . THR A 1 331 ? 29.851 32.303 -21.991 1.00 126.57 331 THR A C 1
ATOM 4501 O O . THR A 1 331 ? 30.201 31.221 -21.515 1.00 126.27 331 THR A O 1
ATOM 4512 N N . SER A 1 332 ? 29.929 33.458 -21.308 1.00 123.47 332 SER A N 1
ATOM 4513 C CA . SER A 1 332 ? 30.421 33.548 -19.935 1.00 123.16 332 SER A CA 1
ATOM 4514 C C . SER A 1 332 ? 29.228 33.575 -18.982 1.00 127.84 332 SER A C 1
ATOM 4515 O O . SER A 1 332 ? 28.110 33.857 -19.415 1.00 127.48 332 SER A O 1
ATOM 4523 N N . ALA A 1 333 ? 29.460 33.295 -17.688 1.00 125.12 333 ALA A N 1
ATOM 4524 C CA . ALA A 1 333 ? 28.396 33.302 -16.673 1.00 125.12 333 ALA A CA 1
ATOM 4525 C C . ALA A 1 333 ? 27.720 34.674 -16.557 1.00 127.89 333 ALA A C 1
ATOM 4526 O O . ALA A 1 333 ? 26.519 34.738 -16.308 1.00 127.35 333 ALA A O 1
ATOM 4533 N N . LYS A 1 334 ? 28.491 35.763 -16.749 1.00 123.84 334 LYS A N 1
ATOM 4534 C CA . LYS A 1 334 ? 27.984 37.136 -16.694 1.00 123.35 334 LYS A CA 1
ATOM 4535 C C . LYS A 1 334 ? 27.088 37.420 -17.900 1.00 126.59 334 LYS A C 1
ATOM 4536 O O . LYS A 1 334 ? 25.952 37.858 -17.727 1.00 125.87 334 LYS A O 1
ATOM 4555 N N . SER A 1 335 ? 27.615 37.186 -19.115 1.00 122.96 335 SER A N 1
ATOM 4556 C CA . SER A 1 335 ? 26.911 37.445 -20.373 1.00 122.38 335 SER A CA 1
ATOM 4557 C C . SER A 1 335 ? 25.595 36.685 -20.474 1.00 126.39 335 SER A C 1
ATOM 4558 O O . SER A 1 335 ? 24.570 37.294 -20.776 1.00 125.98 335 SER A O 1
ATOM 4566 N N . GLN A 1 336 ? 25.616 35.369 -20.206 1.00 122.98 336 GLN A N 1
ATOM 4567 C CA . GLN A 1 336 ? 24.409 34.538 -20.272 1.00 122.52 336 GLN A CA 1
ATOM 4568 C C . GLN A 1 336 ? 23.356 34.949 -19.238 1.00 127.23 336 GLN A C 1
ATOM 4569 O O . GLN A 1 336 ? 22.166 34.919 -19.550 1.00 126.87 336 GLN A O 1
ATOM 4583 N N . GLU A 1 337 ? 23.787 35.352 -18.027 1.00 124.39 337 GLU A N 1
ATOM 4584 C CA . GLU A 1 337 ? 22.872 35.825 -16.983 1.00 124.33 337 GLU A CA 1
ATOM 4585 C C . GLU A 1 337 ? 22.223 37.145 -17.423 1.00 128.06 337 GLU A C 1
ATOM 4586 O O . GLU A 1 337 ? 21.046 37.362 -17.137 1.00 127.85 337 GLU A O 1
ATOM 4598 N N . THR A 1 338 ? 22.981 38.015 -18.125 1.00 124.08 338 THR A N 1
ATOM 4599 C CA . THR A 1 338 ? 22.455 39.284 -18.636 1.00 123.43 338 THR A CA 1
ATOM 4600 C C . THR A 1 338 ? 21.455 38.999 -19.760 1.00 126.41 338 THR A C 1
ATOM 4601 O O . THR A 1 338 ? 20.328 39.485 -19.701 1.00 125.90 338 THR A O 1
ATOM 4612 N N . ILE A 1 339 ? 21.855 38.164 -20.743 1.00 122.42 339 ILE A N 1
ATOM 4613 C CA . ILE A 1 339 ? 21.021 37.768 -21.894 1.00 121.66 339 ILE A CA 1
ATOM 4614 C C . ILE A 1 339 ? 19.671 37.194 -21.440 1.00 126.19 339 ILE A C 1
ATOM 4615 O O . ILE A 1 339 ? 18.648 37.478 -22.062 1.00 125.46 339 ILE A O 1
ATOM 4631 N N . ALA A 1 340 ? 19.672 36.398 -20.360 1.00 123.84 340 ALA A N 1
ATOM 4632 C CA . ALA A 1 340 ? 18.452 35.809 -19.813 1.00 124.36 340 ALA A CA 1
ATOM 4633 C C . ALA A 1 340 ? 17.510 36.882 -19.271 1.00 128.68 340 ALA A C 1
ATOM 4634 O O . ALA A 1 340 ? 16.313 36.801 -19.505 1.00 128.15 340 ALA A O 1
ATOM 4641 N N . LEU A 1 341 ? 18.040 37.902 -18.586 1.00 125.74 341 LEU A N 1
ATOM 4642 C CA . LEU A 1 341 ? 17.208 38.980 -18.042 1.00 125.63 341 LEU A CA 1
ATOM 4643 C C . LEU A 1 341 ? 16.631 39.899 -19.127 1.00 129.23 341 LEU A C 1
ATOM 4644 O O . LEU A 1 341 ? 15.513 40.386 -18.962 1.00 128.71 341 LEU A O 1
ATOM 4660 N N . LYS A 1 342 ? 17.370 40.122 -20.231 1.00 125.60 342 LYS A N 1
ATOM 4661 C CA . LYS A 1 342 ? 16.912 41.003 -21.308 1.00 125.15 342 LYS A CA 1
ATOM 4662 C C . LYS A 1 342 ? 16.002 40.281 -22.299 1.00 128.63 342 LYS A C 1
ATOM 4663 O O . LYS A 1 342 ? 14.890 40.744 -22.546 1.00 128.10 342 LYS A O 1
ATOM 4682 N N . ASN A 1 343 ? 16.481 39.169 -22.880 1.00 125.05 343 ASN A N 1
ATOM 4683 C CA . ASN A 1 343 ? 15.744 38.405 -23.895 1.00 124.66 343 ASN A CA 1
ATOM 4684 C C . ASN A 1 343 ? 14.768 37.361 -23.340 1.00 127.53 343 ASN A C 1
ATOM 4685 O O . ASN A 1 343 ? 13.947 36.861 -24.112 1.00 126.72 343 ASN A O 1
ATOM 4696 N N . SER A 1 344 ? 14.887 36.986 -22.041 1.00 123.63 344 SER A N 1
ATOM 4697 C CA . SER A 1 344 ? 14.062 35.945 -21.401 1.00 122.71 344 SER A CA 1
ATOM 4698 C C . SER A 1 344 ? 14.310 34.541 -22.004 1.00 126.06 344 SER A C 1
ATOM 4699 O O . SER A 1 344 ? 13.489 33.643 -21.816 1.00 125.64 344 SER A O 1
ATOM 4707 N N . THR A 1 345 ? 15.478 34.339 -22.662 1.00 122.08 345 THR A N 1
ATOM 4708 C CA . THR A 1 345 ? 15.868 33.060 -23.259 1.00 121.09 345 THR A CA 1
ATOM 4709 C C . THR A 1 345 ? 16.645 32.271 -22.209 1.00 123.95 345 THR A C 1
ATOM 4710 O O . THR A 1 345 ? 17.389 32.860 -21.424 1.00 123.69 345 THR A O 1
ATOM 4721 N N . LEU A 1 346 ? 16.479 30.945 -22.197 1.00 119.36 346 LEU A N 1
ATOM 4722 C CA . LEU A 1 346 ? 17.114 30.092 -21.192 1.00 118.49 346 LEU A CA 1
ATOM 4723 C C . LEU A 1 346 ? 18.633 29.972 -21.340 1.00 123.59 346 LEU A C 1
ATOM 4724 O O . LEU A 1 346 ? 19.102 29.538 -22.392 1.00 122.91 346 LEU A O 1
ATOM 4740 N N . PRO A 1 347 ? 19.415 30.273 -20.277 1.00 121.46 347 PRO A N 1
ATOM 4741 C CA . P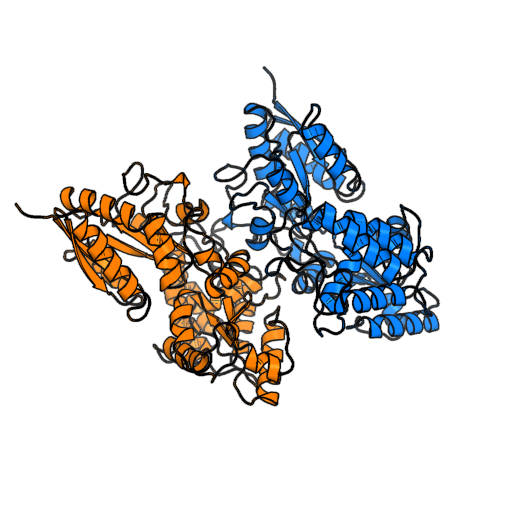RO A 1 347 ? 20.873 30.089 -20.377 1.00 121.55 347 PRO A CA 1
ATOM 4742 C C . PRO A 1 347 ? 21.284 28.615 -20.413 1.00 125.04 347 PRO A C 1
ATOM 4743 O O . PRO A 1 347 ? 20.601 27.768 -19.839 1.00 124.74 347 PRO A O 1
ATOM 4754 N N . THR A 1 348 ? 22.412 28.317 -21.074 1.00 121.20 348 THR A N 1
ATOM 4755 C CA . THR A 1 348 ? 22.938 26.954 -21.189 1.00 120.83 348 THR A CA 1
ATOM 4756 C C . THR A 1 348 ? 23.753 26.560 -19.951 1.00 127.01 348 THR A C 1
ATOM 4757 O O . THR A 1 348 ? 23.746 25.387 -19.573 1.00 126.67 348 THR A O 1
ATOM 4768 N N . ARG A 1 349 ? 24.454 27.531 -19.324 1.00 125.15 349 ARG A N 1
ATOM 4769 C CA . ARG A 1 349 ? 25.253 27.282 -18.119 1.00 125.51 349 ARG A CA 1
ATOM 4770 C C . ARG A 1 349 ? 24.349 27.141 -16.896 1.00 131.71 349 ARG A C 1
ATOM 4771 O O . ARG A 1 349 ? 23.356 27.858 -16.776 1.00 131.30 349 ARG A O 1
ATOM 4792 N N . ASP A 1 350 ? 24.722 26.243 -15.973 1.00 130.09 350 ASP A N 1
ATOM 4793 C CA . ASP A 1 350 ? 23.971 26.002 -14.737 1.00 130.53 350 ASP A CA 1
ATOM 4794 C C . ASP A 1 350 ? 24.208 27.137 -13.735 1.00 134.74 350 ASP A C 1
ATOM 4795 O O . ASP A 1 350 ? 23.280 27.542 -13.036 1.00 133.91 350 ASP A O 1
ATOM 4804 N N . ASP A 1 351 ? 25.456 27.642 -13.667 1.00 132.20 351 ASP A N 1
ATOM 4805 C CA . ASP A 1 351 ? 25.826 28.756 -12.784 1.00 132.34 351 ASP A CA 1
ATOM 4806 C C . ASP A 1 351 ? 25.113 30.080 -13.130 1.00 135.10 351 ASP A C 1
ATOM 4807 O O . ASP A 1 351 ? 24.929 30.910 -12.240 1.00 134.70 351 ASP A O 1
ATOM 4816 N N . ALA A 1 352 ? 24.704 30.270 -14.405 1.00 130.70 352 ALA A N 1
ATOM 4817 C CA . ALA A 1 352 ? 24.003 31.482 -14.848 1.00 130.06 352 ALA A CA 1
ATOM 4818 C C . ALA A 1 352 ? 22.586 31.634 -14.256 1.00 134.99 352 ALA A C 1
ATOM 4819 O O . ALA A 1 352 ? 22.058 32.746 -14.260 1.00 134.61 352 ALA A O 1
ATOM 4826 N N . TYR A 1 353 ? 21.970 30.539 -13.761 1.00 132.12 353 TYR A N 1
ATOM 4827 C CA . TYR A 1 353 ? 20.631 30.592 -13.169 1.00 131.85 353 TYR A CA 1
ATOM 4828 C C . TYR A 1 353 ? 20.678 31.141 -11.737 1.00 137.29 353 TYR A C 1
ATOM 4829 O O . TYR A 1 353 ? 20.765 30.367 -10.783 1.00 136.91 353 TYR A O 1
ATOM 4847 N N . THR A 1 354 ? 20.617 32.477 -11.596 1.00 134.88 354 THR A N 1
ATOM 4848 C CA . THR A 1 354 ? 20.597 33.159 -10.295 1.00 134.89 354 THR A CA 1
ATOM 4849 C C . THR A 1 354 ? 19.133 33.388 -9.877 1.00 140.34 354 THR A C 1
ATOM 4850 O O . THR A 1 354 ? 18.226 32.916 -10.564 1.00 139.98 354 THR A O 1
ATOM 4861 N N . ALA A 1 355 ? 18.897 34.094 -8.755 1.00 138.20 355 ALA A N 1
ATOM 4862 C CA . ALA A 1 355 ? 17.534 34.381 -8.289 1.00 138.63 355 ALA A CA 1
ATOM 4863 C C . ALA A 1 355 ? 16.816 35.375 -9.208 1.00 141.83 355 ALA A C 1
ATOM 4864 O O . ALA A 1 355 ? 15.606 35.256 -9.379 1.00 141.20 355 ALA A O 1
ATOM 4871 N N . GLU A 1 356 ? 17.554 36.343 -9.802 1.00 137.97 356 GLU A N 1
ATOM 4872 C CA . GLU A 1 356 ? 16.980 37.326 -10.735 1.00 137.38 356 GLU A CA 1
ATOM 4873 C C . GLU A 1 356 ? 16.438 36.599 -11.971 1.00 140.12 356 GLU A C 1
ATOM 4874 O O . GLU A 1 356 ? 15.346 36.912 -12.447 1.00 139.59 356 GLU A O 1
ATOM 4886 N N . VAL A 1 357 ? 17.208 35.610 -12.467 1.00 135.85 357 VAL A N 1
ATOM 4887 C CA . VAL A 1 357 ? 16.856 34.792 -13.631 1.00 134.55 357 VAL A CA 1
ATOM 4888 C C . VAL A 1 357 ? 15.666 33.882 -13.279 1.00 137.90 357 VAL A C 1
ATOM 4889 O O . VAL A 1 357 ? 14.701 33.831 -14.040 1.00 137.51 357 VAL A O 1
ATOM 4902 N N . LYS A 1 358 ? 15.723 33.194 -12.121 1.00 134.06 358 LYS A N 1
ATOM 4903 C CA . LYS A 1 358 ? 14.629 32.322 -11.671 1.00 133.57 358 LYS A CA 1
ATOM 4904 C C . LYS A 1 358 ? 13.359 33.099 -11.273 1.00 137.88 358 LYS A C 1
ATOM 4905 O O . LYS A 1 358 ? 12.275 32.518 -11.307 1.00 137.39 358 LYS A O 1
ATOM 4924 N N . ALA A 1 359 ? 13.480 34.391 -10.898 1.00 134.79 359 ALA A N 1
ATOM 4925 C CA . ALA A 1 359 ? 12.319 35.213 -10.530 1.00 134.60 359 ALA A CA 1
ATOM 4926 C C . ALA A 1 359 ? 11.464 35.609 -11.744 1.00 137.27 359 ALA A C 1
ATOM 4927 O O . ALA A 1 359 ? 10.285 35.916 -11.563 1.00 137.10 359 ALA A O 1
ATOM 4934 N N . ASP A 1 360 ? 12.055 35.646 -12.964 1.00 132.38 360 ASP A N 1
ATOM 4935 C CA . ASP A 1 360 ? 11.320 36.021 -14.179 1.00 131.11 360 ASP A CA 1
ATOM 4936 C C . ASP A 1 360 ? 10.180 35.013 -14.435 1.00 132.90 360 ASP A C 1
ATOM 4937 O O . ASP A 1 360 ? 10.408 33.810 -14.286 1.00 132.16 360 ASP A O 1
ATOM 4946 N N . PRO A 1 361 ? 8.950 35.462 -14.782 1.00 128.08 361 PRO A N 1
ATOM 4947 C CA . PRO A 1 361 ? 7.866 34.490 -15.025 1.00 127.72 361 PRO A CA 1
ATOM 4948 C C . PRO A 1 361 ? 8.135 33.542 -16.196 1.00 131.07 361 PRO A C 1
ATOM 4949 O O . PRO A 1 361 ? 7.860 32.346 -16.089 1.00 130.43 361 PRO A O 1
ATOM 4960 N N . GLY A 1 362 ? 8.665 34.093 -17.291 1.00 127.29 362 GLY A N 1
ATOM 4961 C CA . GLY A 1 362 ? 8.974 33.357 -18.512 1.00 126.49 362 GLY A CA 1
ATOM 4962 C C . GLY A 1 362 ? 9.967 32.226 -18.337 1.00 128.84 362 GLY A C 1
ATOM 4963 O O . GLY A 1 362 ? 9.675 31.083 -18.694 1.00 128.30 362 GLY A O 1
ATOM 4967 N N . ILE A 1 363 ? 11.137 32.537 -17.769 1.00 124.33 363 ILE A N 1
ATOM 4968 C CA . ILE A 1 363 ? 12.201 31.553 -17.535 1.00 123.47 363 ILE A CA 1
ATOM 4969 C C . ILE A 1 363 ? 11.718 30.451 -16.583 1.00 127.34 363 ILE A C 1
ATOM 4970 O O . ILE A 1 363 ? 11.912 29.273 -16.877 1.00 126.72 363 ILE A O 1
ATOM 4986 N N . ALA A 1 364 ? 11.058 30.830 -15.475 1.00 124.17 364 ALA A N 1
ATOM 4987 C CA . ALA A 1 364 ? 10.498 29.869 -14.517 1.00 123.93 364 ALA A CA 1
ATOM 4988 C C . ALA A 1 364 ? 9.454 28.965 -15.186 1.00 126.05 364 ALA A C 1
ATOM 4989 O O . ALA A 1 364 ? 9.440 27.758 -14.941 1.00 125.36 364 ALA A O 1
ATOM 4996 N N . GLY A 1 365 ? 8.614 29.559 -16.036 1.00 121.54 365 GLY A N 1
ATOM 4997 C CA . GLY A 1 365 ? 7.577 28.849 -16.775 1.00 120.57 365 GLY A CA 1
ATOM 4998 C C . GLY A 1 365 ? 8.119 27.884 -17.811 1.00 121.83 365 GLY A C 1
ATOM 4999 O O . GLY A 1 365 ? 7.585 26.785 -17.959 1.00 121.14 365 GLY A O 1
ATOM 5003 N N . TYR A 1 366 ? 9.188 28.278 -18.530 1.00 116.62 366 TYR A N 1
ATOM 5004 C CA . TYR A 1 366 ? 9.806 27.411 -19.540 1.00 115.17 366 TYR A CA 1
ATOM 5005 C C . TYR A 1 366 ? 10.753 26.355 -18.937 1.00 119.74 366 TYR A C 1
ATOM 5006 O O . TYR A 1 366 ? 11.035 25.366 -19.611 1.00 119.36 366 TYR A O 1
ATOM 5024 N N . GLN A 1 367 ? 11.247 26.540 -17.694 1.00 117.02 367 GLN A N 1
ATOM 5025 C CA . GLN A 1 367 ? 12.105 25.526 -17.058 1.00 117.10 367 GLN A CA 1
ATOM 5026 C C . GLN A 1 367 ? 11.296 24.266 -16.718 1.00 120.81 367 GLN A C 1
ATOM 5027 O O . GLN A 1 367 ? 11.858 23.175 -16.685 1.00 120.07 367 GLN A O 1
ATOM 5041 N N . THR A 1 368 ? 9.983 24.416 -16.478 1.00 117.71 368 THR A N 1
ATOM 5042 C CA . THR A 1 368 ? 9.095 23.296 -16.160 1.00 117.39 368 THR A CA 1
ATOM 5043 C C . THR A 1 368 ? 8.735 22.511 -17.428 1.00 119.53 368 THR A C 1
ATOM 5044 O O . THR A 1 368 ? 8.746 21.279 -17.396 1.00 118.91 368 THR A O 1
ATOM 5055 N N . VAL A 1 369 ? 8.440 23.217 -18.545 1.00 114.84 369 VAL A N 1
ATOM 5056 C CA . VAL A 1 369 ? 8.097 22.566 -19.820 1.00 113.53 369 VAL A CA 1
ATOM 5057 C C . VAL A 1 369 ? 9.339 21.946 -20.472 1.00 117.65 369 VAL A C 1
ATOM 5058 O O . VAL A 1 369 ? 9.190 21.036 -21.286 1.00 117.29 369 VAL A O 1
ATOM 5071 N N . LEU A 1 370 ? 10.562 22.417 -20.104 1.00 114.50 370 LEU A N 1
ATOM 5072 C CA . LEU A 1 370 ? 11.826 21.846 -20.603 1.00 114.05 370 LEU A CA 1
ATOM 5073 C C . LEU A 1 370 ? 11.914 20.351 -20.300 1.00 117.46 370 LEU A C 1
ATOM 5074 O O . LEU A 1 370 ? 12.636 19.638 -20.995 1.00 116.56 370 LEU A O 1
ATOM 5090 N N . ALA A 1 371 ? 11.188 19.883 -19.266 1.00 114.45 371 ALA A N 1
ATOM 5091 C CA . ALA A 1 371 ? 11.099 18.473 -18.907 1.00 114.53 371 ALA A CA 1
ATOM 5092 C C . ALA A 1 371 ? 10.627 17.609 -20.084 1.00 118.20 371 ALA A C 1
ATOM 5093 O O . ALA A 1 371 ? 11.115 16.496 -20.217 1.00 117.68 371 ALA A O 1
ATOM 5100 N N . ALA A 1 372 ? 9.726 18.123 -20.954 1.00 114.54 372 ALA A N 1
ATOM 5101 C CA . ALA A 1 372 ? 9.207 17.381 -22.114 1.00 113.84 372 ALA A CA 1
ATOM 5102 C C . ALA A 1 372 ? 10.012 17.574 -23.422 1.00 116.80 372 ALA A C 1
ATOM 5103 O O . ALA A 1 372 ? 9.647 16.980 -24.435 1.00 116.29 372 ALA A O 1
ATOM 5110 N N . ALA A 1 373 ? 11.102 18.368 -23.409 1.00 112.75 373 ALA A N 1
ATOM 5111 C CA . ALA A 1 373 ? 11.902 18.632 -24.610 1.00 111.94 373 ALA A CA 1
ATOM 5112 C C . ALA A 1 373 ? 12.708 17.401 -25.059 1.00 115.40 373 ALA A C 1
ATOM 5113 O O . ALA A 1 373 ? 13.650 17.005 -24.375 1.00 115.05 373 ALA A O 1
ATOM 5120 N N . ARG A 1 374 ? 12.325 16.794 -26.202 1.00 111.71 374 ARG A N 1
ATOM 5121 C CA . ARG A 1 374 ? 12.991 15.604 -26.749 1.00 111.53 374 ARG A CA 1
ATOM 5122 C C . ARG A 1 374 ? 14.300 15.959 -27.462 1.00 114.90 374 ARG A C 1
ATOM 5123 O O . ARG A 1 374 ? 14.244 16.684 -28.458 1.00 114.32 374 ARG A O 1
ATOM 5144 N N . PRO A 1 375 ? 15.476 15.438 -27.030 1.00 111.35 375 PRO A N 1
ATOM 5145 C CA . PRO A 1 375 ? 16.724 15.764 -27.747 1.00 111.54 375 PRO A CA 1
ATOM 5146 C C . PRO A 1 375 ? 16.783 15.186 -29.160 1.00 116.15 375 PRO A C 1
ATOM 5147 O O . PRO A 1 375 ? 16.128 14.183 -29.452 1.00 115.18 375 PRO A O 1
ATOM 5158 N N . ARG A 1 376 ? 17.586 15.817 -30.028 1.00 113.94 376 ARG A N 1
ATOM 5159 C CA . ARG A 1 376 ? 17.729 15.396 -31.423 1.00 114.25 376 ARG A CA 1
ATOM 5160 C C . ARG A 1 376 ? 18.731 14.238 -31.525 1.00 119.51 376 ARG A C 1
ATOM 5161 O O . ARG A 1 376 ? 19.693 14.197 -30.753 1.00 118.93 376 ARG A O 1
ATOM 5182 N N . PRO A 1 377 ? 18.526 13.280 -32.454 1.00 117.24 377 PRO A N 1
ATOM 5183 C CA . PRO A 1 377 ? 19.470 12.155 -32.561 1.00 118.11 377 PRO A CA 1
ATOM 5184 C C . PRO A 1 377 ? 20.735 12.518 -33.331 1.00 125.35 377 PRO A C 1
ATOM 5185 O O . PRO A 1 377 ? 20.783 13.564 -33.982 1.00 124.93 377 PRO A O 1
ATOM 5196 N N . GLU A 1 378 ? 21.753 11.640 -33.279 1.00 124.54 378 GLU A N 1
ATOM 5197 C CA . GLU A 1 378 ? 23.017 11.868 -33.981 1.00 125.84 378 GLU A CA 1
ATOM 5198 C C . GLU A 1 378 ? 22.842 11.605 -35.487 1.00 126.97 378 GLU A C 1
ATOM 5199 O O . GLU A 1 378 ? 23.168 10.526 -35.985 1.00 126.32 378 GLU A O 1
ATOM 5211 N N . LEU A 1 379 ? 22.295 12.605 -36.194 1.00 121.69 379 LEU A N 1
ATOM 5212 C CA . LEU A 1 379 ? 22.056 12.561 -37.637 1.00 120.37 379 LEU A CA 1
ATOM 5213 C C . LEU A 1 379 ? 22.205 13.984 -38.199 1.00 123.17 379 LEU A C 1
ATOM 5214 O O . LEU A 1 379 ? 21.323 14.812 -37.962 1.00 122.78 379 LEU A O 1
ATOM 5230 N N . PRO A 1 380 ? 23.297 14.296 -38.933 1.00 118.90 380 PRO A N 1
ATOM 5231 C CA . PRO A 1 380 ? 23.472 15.667 -39.454 1.00 118.69 380 PRO A CA 1
ATOM 5232 C C . PRO A 1 380 ? 22.371 16.200 -40.375 1.00 122.41 380 PRO A C 1
ATOM 5233 O O . PRO A 1 380 ? 22.146 17.408 -40.400 1.00 121.74 380 PRO A O 1
ATOM 5244 N N . GLU A 1 381 ? 21.682 15.317 -41.113 1.00 119.22 381 GLU A N 1
ATOM 5245 C CA . GLU A 1 381 ? 20.617 15.720 -42.035 1.00 118.86 381 GLU A CA 1
ATOM 5246 C C . GLU A 1 381 ? 19.240 15.860 -41.367 1.00 120.72 381 GLU A C 1
ATOM 5247 O O . GLU A 1 381 ? 18.303 16.264 -42.053 1.00 120.14 381 GLU A O 1
ATOM 5259 N N . TYR A 1 382 ? 19.112 15.569 -40.047 1.00 115.95 382 TYR A N 1
ATOM 5260 C CA . TYR A 1 382 ? 17.837 15.649 -39.314 1.00 114.78 382 TYR A CA 1
ATOM 5261 C C . TYR A 1 382 ? 17.080 16.967 -39.543 1.00 117.29 382 TYR A C 1
ATOM 5262 O O . TYR A 1 382 ? 15.862 16.946 -39.726 1.00 116.64 382 TYR A O 1
ATOM 5280 N N . SER A 1 383 ? 17.799 18.102 -39.546 1.00 113.10 383 SER A N 1
ATOM 5281 C CA . SER A 1 383 ? 17.189 19.416 -39.788 1.00 112.30 383 SER A CA 1
ATOM 5282 C C . SER A 1 383 ? 16.810 19.601 -41.252 1.00 117.13 383 SER A C 1
ATOM 5283 O O . SER A 1 383 ? 15.808 20.257 -41.539 1.00 116.68 383 SER A O 1
ATOM 5291 N N . SER A 1 384 ? 17.603 19.018 -42.178 1.00 114.47 384 SER A N 1
ATOM 5292 C CA . SER A 1 384 ? 17.333 19.077 -43.620 1.00 114.30 384 SER A CA 1
ATOM 5293 C C . SER A 1 384 ? 16.036 18.346 -43.998 1.00 117.92 384 SER A C 1
ATOM 5294 O O . SER A 1 384 ? 15.479 18.624 -45.059 1.00 117.29 384 SER A O 1
ATOM 5302 N N . LEU A 1 385 ? 15.558 17.420 -43.138 1.00 114.57 385 LEU A N 1
ATOM 5303 C CA . LEU A 1 385 ? 14.328 16.663 -43.380 1.00 114.11 385 LEU A CA 1
ATOM 5304 C C . LEU A 1 385 ? 13.094 17.549 -43.217 1.00 116.46 385 LEU A C 1
ATOM 5305 O O . LEU A 1 385 ? 12.057 17.246 -43.805 1.00 115.72 385 LEU A O 1
ATOM 5321 N N . TRP A 1 386 ? 13.194 18.633 -42.425 1.00 112.39 386 TRP A N 1
ATOM 5322 C CA . TRP A 1 386 ? 12.079 19.562 -42.243 1.00 111.52 386 TRP A CA 1
ATOM 5323 C C . TRP A 1 386 ? 11.839 20.456 -43.468 1.00 116.30 386 TRP A C 1
ATOM 5324 O O . TRP A 1 386 ? 10.731 20.968 -43.612 1.00 115.57 386 TRP A O 1
ATOM 5345 N N . GLY A 1 387 ? 12.848 20.622 -44.332 1.00 114.18 387 GLY A N 1
ATOM 5346 C CA . GLY A 1 387 ? 12.734 21.416 -45.554 1.00 114.46 387 GLY A CA 1
ATOM 5347 C C . GLY A 1 387 ? 11.611 20.923 -46.444 1.00 118.57 387 GLY A C 1
ATOM 5348 O O . GLY A 1 387 ? 10.594 21.606 -46.583 1.00 118.01 387 GLY A O 1
ATOM 5352 N N . PRO A 1 388 ? 11.723 19.687 -46.978 1.00 115.44 388 PRO A N 1
ATOM 5353 C CA . PRO A 1 388 ? 10.616 19.128 -47.778 1.00 115.55 388 PRO A CA 1
ATOM 5354 C C . PRO A 1 388 ? 9.272 19.123 -47.038 1.00 118.81 388 PRO A C 1
ATOM 5355 O O . PRO A 1 388 ? 8.253 19.443 -47.645 1.00 118.37 388 PRO A O 1
ATOM 5366 N N . LEU A 1 389 ? 9.273 18.784 -45.729 1.00 114.94 389 LEU A N 1
ATOM 5367 C CA . LEU A 1 389 ? 8.051 18.766 -44.915 1.00 114.28 389 LEU A CA 1
ATOM 5368 C C . LEU A 1 389 ? 7.379 20.138 -44.844 1.00 118.29 389 LEU A C 1
ATOM 5369 O O . LEU A 1 389 ? 6.162 20.198 -44.959 1.00 117.78 389 LEU A O 1
ATOM 5385 N N . ASP A 1 390 ? 8.147 21.235 -44.686 1.00 115.04 390 ASP A N 1
ATOM 5386 C CA . ASP A 1 390 ? 7.560 22.586 -44.648 1.00 114.96 390 ASP A CA 1
ATOM 5387 C C . ASP A 1 390 ? 6.770 22.888 -45.932 1.00 119.47 390 ASP A C 1
ATOM 5388 O O . ASP A 1 390 ? 5.733 23.543 -45.867 1.00 119.00 390 ASP A O 1
ATOM 5397 N N . THR A 1 391 ? 7.247 22.385 -47.087 1.00 116.56 391 THR A N 1
ATOM 5398 C CA . THR A 1 391 ? 6.581 22.571 -48.378 1.00 116.39 391 THR A CA 1
ATOM 5399 C C . THR A 1 391 ? 5.359 21.651 -48.490 1.00 120.69 391 THR A C 1
ATOM 5400 O O . THR A 1 391 ? 4.268 22.121 -48.818 1.00 120.24 391 THR A O 1
ATOM 5411 N N . GLU A 1 392 ? 5.549 20.342 -48.221 1.00 117.40 392 GLU A N 1
ATOM 5412 C CA . GLU A 1 392 ? 4.487 19.334 -48.333 1.00 117.11 392 GLU A CA 1
ATOM 5413 C C . GLU A 1 392 ? 3.365 19.511 -47.303 1.00 119.32 392 GLU A C 1
ATOM 5414 O O . GLU A 1 392 ? 2.205 19.284 -47.645 1.00 118.94 392 GLU A O 1
ATOM 5426 N N . LEU A 1 393 ? 3.692 19.919 -46.062 1.00 114.38 393 LEU A N 1
ATOM 5427 C CA . LEU A 1 393 ? 2.683 20.148 -45.021 1.00 113.16 393 LEU A CA 1
ATOM 5428 C C . LEU A 1 393 ? 1.864 21.396 -45.335 1.00 117.07 393 LEU A C 1
ATOM 5429 O O . LEU A 1 393 ? 0.652 21.381 -45.141 1.00 116.59 393 LEU A O 1
ATOM 5445 N N . LEU A 1 394 ? 2.506 22.460 -45.856 1.00 113.95 394 LEU A N 1
ATOM 5446 C CA . LEU A 1 394 ? 1.793 23.688 -46.231 1.00 113.53 394 LEU A CA 1
ATOM 5447 C C . LEU A 1 394 ? 0.793 23.405 -47.369 1.00 118.49 394 LEU A C 1
ATOM 5448 O O . LEU A 1 394 ? -0.245 24.063 -47.440 1.00 118.02 394 LEU A O 1
ATOM 5464 N N . ALA A 1 395 ? 1.082 22.400 -48.223 1.00 116.14 395 ALA A N 1
ATOM 5465 C CA . ALA A 1 395 ? 0.171 21.971 -49.285 1.00 116.51 395 ALA A CA 1
ATOM 5466 C C . ALA A 1 395 ? -1.002 21.199 -48.668 1.00 119.61 395 ALA A C 1
ATOM 5467 O O . ALA A 1 395 ? -2.147 21.430 -49.054 1.00 119.32 395 ALA A O 1
ATOM 5474 N N . ILE A 1 396 ? -0.715 20.294 -47.702 1.00 115.62 396 ILE A N 1
ATOM 5475 C CA . ILE A 1 396 ? -1.740 19.503 -47.004 1.00 115.28 396 ILE A CA 1
ATOM 5476 C C . ILE A 1 396 ? -2.680 20.433 -46.224 1.00 118.29 396 ILE A C 1
ATOM 5477 O O . ILE A 1 396 ? -3.899 20.312 -46.342 1.00 117.62 396 ILE A O 1
ATOM 5493 N N . ALA A 1 397 ? -2.108 21.342 -45.420 1.00 114.56 397 ALA A N 1
ATOM 5494 C CA . ALA A 1 397 ? -2.875 22.298 -44.612 1.00 114.02 397 ALA A CA 1
ATOM 5495 C C . ALA A 1 397 ? -3.685 23.277 -45.468 1.00 118.33 397 ALA A C 1
ATOM 5496 O O . ALA A 1 397 ? -4.795 23.645 -45.086 1.00 117.64 397 ALA A O 1
ATOM 5503 N N . GLY A 1 398 ? -3.129 23.678 -46.609 1.00 115.73 398 GLY A N 1
ATOM 5504 C CA . GLY A 1 398 ? -3.779 24.605 -47.527 1.00 116.20 398 GLY A CA 1
ATOM 5505 C C . GLY A 1 398 ? -4.925 24.047 -48.353 1.00 121.68 398 GLY A C 1
ATOM 5506 O O . GLY A 1 398 ? -5.658 24.822 -48.973 1.00 121.53 398 GLY A O 1
ATOM 5510 N N . GLY A 1 399 ? -5.070 22.723 -48.393 1.00 118.95 399 GLY A N 1
ATOM 5511 C CA . GLY A 1 399 ? -6.118 22.070 -49.166 1.00 119.33 399 GLY A CA 1
ATOM 5512 C C . GLY A 1 399 ? -5.786 21.964 -50.641 1.00 124.45 399 GLY A C 1
ATOM 5513 O O . GLY A 1 399 ? -6.692 22.003 -51.478 1.00 124.14 399 GLY A O 1
ATOM 5517 N N . LYS A 1 400 ? -4.487 21.828 -50.977 1.00 121.93 400 LYS A N 1
ATOM 5518 C CA . LYS A 1 400 ? -4.017 21.676 -52.359 1.00 122.12 400 LYS A CA 1
ATOM 5519 C C . LYS A 1 400 ? -3.738 20.201 -52.676 1.00 126.66 400 LYS A C 1
ATOM 5520 O O . LYS A 1 400 ? -3.972 19.771 -53.807 1.00 126.32 400 LYS A O 1
ATOM 5539 N N . GLU A 1 401 ? -3.244 19.433 -51.683 1.00 123.48 401 GLU A N 1
ATOM 5540 C CA . GLU A 1 401 ? -2.991 17.999 -51.796 1.00 123.32 401 GLU A CA 1
ATOM 5541 C C . GLU A 1 401 ? -3.669 17.281 -50.632 1.00 127.23 401 GLU A C 1
ATOM 5542 O O . GLU A 1 401 ? -3.952 17.907 -49.611 1.00 126.63 401 GLU A O 1
ATOM 5554 N N . SER A 1 402 ? -3.901 15.963 -50.769 1.00 124.15 402 SER A N 1
ATOM 5555 C CA . SER A 1 402 ? -4.486 15.156 -49.694 1.00 123.99 402 SER A CA 1
ATOM 5556 C C . SER A 1 402 ? -3.398 14.818 -48.663 1.00 127.79 402 SER A C 1
ATOM 5557 O O . SER A 1 402 ? -2.230 15.146 -48.874 1.00 127.16 402 SER A O 1
ATOM 5565 N N . LEU A 1 403 ? -3.776 14.147 -47.562 1.00 124.55 403 LEU A N 1
ATOM 5566 C CA . LEU A 1 403 ? -2.830 13.788 -46.501 1.00 124.02 403 LEU A CA 1
ATOM 5567 C C . LEU A 1 403 ? -1.782 12.782 -46.991 1.00 128.91 403 LEU A C 1
ATOM 5568 O O . LEU A 1 403 ? -0.591 13.072 -46.913 1.00 128.38 403 LEU A O 1
ATOM 5584 N N . ASP A 1 404 ? -2.214 11.632 -47.530 1.00 126.52 404 ASP A N 1
ATOM 5585 C CA . ASP A 1 404 ? -1.280 10.622 -48.047 1.00 126.71 404 ASP A CA 1
ATOM 5586 C C . ASP A 1 404 ? -0.510 11.102 -49.287 1.00 130.41 404 ASP A C 1
ATOM 5587 O O . ASP A 1 404 ? 0.589 10.604 -49.531 1.00 129.99 404 ASP A O 1
ATOM 5596 N N . LYS A 1 405 ? -1.064 12.067 -50.055 1.00 127.04 405 LYS A N 1
ATOM 5597 C CA . LYS A 1 405 ? -0.401 12.622 -51.241 1.00 126.70 405 LYS A CA 1
ATOM 5598 C C . LYS A 1 405 ? 0.878 13.355 -50.839 1.00 131.24 405 LYS A C 1
ATOM 5599 O O . LYS A 1 405 ? 1.948 13.047 -51.362 1.00 131.03 405 LYS A O 1
ATOM 5618 N N . GLY A 1 406 ? 0.753 14.297 -49.908 1.00 128.09 406 GLY A N 1
ATOM 5619 C CA . GLY A 1 406 ? 1.883 15.078 -49.417 1.00 127.77 406 GLY A CA 1
ATOM 5620 C C . GLY A 1 406 ? 2.890 14.269 -48.621 1.00 130.91 406 GLY A C 1
ATOM 5621 O O . GLY A 1 406 ? 4.097 14.449 -48.801 1.00 130.30 406 GLY A O 1
ATOM 5625 N N . LEU A 1 407 ? 2.409 13.363 -47.743 1.00 127.15 407 LEU A N 1
ATOM 5626 C CA . LEU A 1 407 ? 3.282 12.507 -46.926 1.00 126.69 407 LEU A CA 1
ATOM 5627 C C . LEU A 1 407 ? 4.076 11.524 -47.787 1.00 131.37 407 LEU A C 1
ATOM 5628 O O . LEU A 1 407 ? 5.226 11.225 -47.465 1.00 131.08 407 LEU A O 1
ATOM 5644 N N . GLY A 1 408 ? 3.458 11.031 -48.858 1.00 128.46 408 GLY A N 1
ATOM 5645 C CA . GLY A 1 408 ? 4.117 10.143 -49.806 1.00 128.56 408 GLY A CA 1
ATOM 5646 C C . GLY A 1 408 ? 5.222 10.863 -50.553 1.00 132.37 408 GLY A C 1
ATOM 5647 O O . GLY A 1 408 ? 6.304 10.304 -50.746 1.00 132.03 408 GLY A O 1
ATOM 5651 N N . ASN A 1 409 ? 4.964 12.128 -50.951 1.00 128.73 409 ASN A N 1
ATOM 5652 C CA . ASN A 1 409 ? 5.950 12.971 -51.640 1.00 128.42 409 ASN A CA 1
ATOM 5653 C C . ASN A 1 409 ? 7.096 13.348 -50.692 1.00 131.83 409 ASN A C 1
ATOM 5654 O O . ASN A 1 409 ? 8.254 13.352 -51.113 1.00 131.33 409 ASN A O 1
ATOM 5665 N N . ALA A 1 410 ? 6.771 13.662 -49.418 1.00 127.87 410 ALA A N 1
ATOM 5666 C CA . ALA A 1 410 ? 7.767 13.997 -48.391 1.00 127.11 410 ALA A CA 1
ATOM 5667 C C . ALA A 1 410 ? 8.695 12.806 -48.142 1.00 130.89 410 ALA A C 1
ATOM 5668 O O . ALA A 1 410 ? 9.900 12.996 -47.986 1.00 130.46 410 ALA A O 1
ATOM 5675 N N . GLU A 1 411 ? 8.133 11.581 -48.120 1.00 127.41 411 GLU A N 1
ATOM 5676 C CA . GLU A 1 411 ? 8.899 10.346 -47.933 1.00 127.10 411 GLU A CA 1
ATOM 5677 C C . GLU A 1 411 ? 9.908 10.146 -49.083 1.00 131.31 411 GLU A C 1
ATOM 5678 O O . GLU A 1 411 ? 11.029 9.705 -48.834 1.00 130.93 411 GLU A O 1
ATOM 5690 N N . THR A 1 412 ? 9.527 10.506 -50.326 1.00 127.95 412 THR A N 1
ATOM 5691 C CA . THR A 1 412 ? 10.418 10.401 -51.489 1.00 127.50 412 THR A CA 1
ATOM 5692 C C . THR A 1 412 ? 11.456 11.535 -51.477 1.00 131.13 412 THR A C 1
ATOM 5693 O O . THR A 1 412 ? 12.613 11.301 -51.822 1.00 130.59 412 THR A O 1
ATOM 5704 N N . ALA A 1 413 ? 11.039 12.761 -51.100 1.00 127.64 413 ALA A N 1
ATOM 5705 C CA . ALA A 1 413 ? 11.933 13.927 -51.026 1.00 127.15 413 ALA A CA 1
ATOM 5706 C C . ALA A 1 413 ? 12.975 13.778 -49.908 1.00 130.37 413 ALA A C 1
ATOM 5707 O O . ALA A 1 413 ? 14.101 14.256 -50.059 1.00 129.72 413 ALA A O 1
ATOM 5714 N N . ILE A 1 414 ? 12.595 13.123 -48.791 1.00 126.74 414 ILE A N 1
ATOM 5715 C CA . ILE A 1 414 ? 13.499 12.859 -47.663 1.00 125.96 414 ILE A CA 1
ATOM 5716 C C . ILE A 1 414 ? 14.550 11.835 -48.079 1.00 131.03 414 ILE A C 1
ATOM 5717 O O . ILE A 1 414 ? 15.728 12.043 -47.804 1.00 130.39 414 ILE A O 1
ATOM 5733 N N . ALA A 1 415 ? 14.129 10.754 -48.766 1.00 128.92 415 ALA A N 1
ATOM 5734 C CA . ALA A 1 415 ? 15.023 9.688 -49.237 1.00 129.18 415 ALA A CA 1
ATOM 5735 C C . ALA A 1 415 ? 16.210 10.195 -50.081 1.00 132.90 415 ALA A C 1
ATOM 5736 O O . ALA A 1 415 ? 17.249 9.539 -50.094 1.00 132.46 415 ALA A O 1
ATOM 5743 N N . LYS A 1 416 ? 16.070 11.350 -50.770 1.00 129.29 416 LYS A N 1
ATOM 5744 C CA . LYS A 1 416 ? 17.162 11.934 -51.562 1.00 128.76 416 LYS A CA 1
ATOM 5745 C C . LYS A 1 416 ? 18.280 12.447 -50.653 1.00 131.72 416 LYS A C 1
ATOM 5746 O O . LYS A 1 416 ? 19.453 12.150 -50.884 1.00 130.66 416 LYS A O 1
ATOM 5765 N N . LEU A 1 417 ? 17.906 13.237 -49.631 1.00 128.43 417 LEU A N 1
ATOM 5766 C CA . LEU A 1 417 ? 18.852 13.834 -48.680 1.00 127.84 417 LEU A CA 1
ATOM 5767 C C . LEU A 1 417 ? 19.504 12.792 -47.759 1.00 131.42 417 LEU A C 1
ATOM 5768 O O . LEU A 1 417 ? 20.611 13.024 -47.271 1.00 130.99 417 LEU A O 1
ATOM 5784 N N . VAL A 1 418 ? 18.818 11.660 -47.520 1.00 127.67 418 VAL A N 1
ATOM 5785 C CA . VAL A 1 418 ? 19.296 10.589 -46.644 1.00 126.78 418 VAL A CA 1
ATOM 5786 C C . VAL A 1 418 ? 18.877 9.236 -47.248 1.00 130.89 418 VAL A C 1
ATOM 5787 O O . VAL A 1 418 ? 17.875 8.655 -46.841 1.00 130.34 418 VAL A O 1
ATOM 5800 N N . PRO A 1 419 ? 19.640 8.708 -48.225 1.00 127.81 419 PRO A N 1
ATOM 5801 C CA . PRO A 1 419 ? 19.249 7.435 -48.858 1.00 127.44 419 PRO A CA 1
ATOM 5802 C C . PRO A 1 419 ? 19.610 6.151 -48.094 1.00 126.79 419 PRO A C 1
ATOM 5803 O O . PRO A 1 419 ? 19.446 5.073 -48.663 1.00 126.53 419 PRO A O 1
ATOM 5814 N N . ASP A 1 420 ? 19.985 6.240 -46.794 1.00 119.44 420 ASP A N 1
ATOM 5815 C CA . ASP A 1 420 ? 20.378 5.083 -45.979 1.00 115.02 420 ASP A CA 1
ATOM 5816 C C . ASP A 1 420 ? 19.193 4.426 -45.247 1.00 88.94 420 ASP A C 1
ATOM 5817 O O . ASP A 1 420 ? 19.441 3.750 -44.248 1.00 89.00 420 ASP A O 1
ATOM 5826 N N . TYR A 1 421 ? 17.934 4.562 -45.729 1.00 60.32 421 TYR A N 1
ATOM 5827 C CA . TYR A 1 421 ? 16.782 4.056 -44.967 1.00 53.79 421 TYR A CA 1
ATOM 5828 C C . TYR A 1 421 ? 16.359 2.552 -45.249 1.00 72.59 421 TYR A C 1
ATOM 5829 O O . TYR A 1 421 ? 16.952 1.723 -44.558 1.00 73.42 421 TYR A O 1
ATOM 5846 N N . SER A 1 422 ? 15.268 2.146 -45.964 1.00 78.49 422 SER A N 1
ATOM 5847 C CA . SER A 1 422 ? 14.456 2.764 -47.010 1.00 80.96 422 SER A CA 1
ATOM 5848 C C . SER A 1 422 ? 12.924 2.620 -46.815 1.00 87.40 422 SER A C 1
ATOM 5849 O O . SER A 1 422 ? 12.396 1.505 -46.872 1.00 87.53 422 SER A O 1
ATOM 5857 N N . LYS A 1 423 ? 12.235 3.767 -46.623 1.00 84.72 423 LYS A N 1
ATOM 5858 C CA . LYS A 1 423 ? 10.775 3.970 -46.622 1.00 86.20 423 LYS A CA 1
ATOM 5859 C C . LYS A 1 423 ? 9.906 2.945 -45.849 1.00 118.05 423 LYS A C 1
ATOM 5860 O O . LYS A 1 423 ? 9.617 1.844 -46.369 1.00 123.47 423 LYS A O 1
ATOM 5879 N N . GLY B 1 31 ? 69.682 -10.883 -11.423 1.00 144.60 31 GLY B N 1
ATOM 5880 C CA . GLY B 1 31 ? 69.108 -9.961 -12.391 1.00 144.45 31 GLY B CA 1
ATOM 5881 C C . GLY B 1 31 ? 68.097 -10.624 -13.302 1.00 148.98 31 GLY B C 1
ATOM 5882 O O . GLY B 1 31 ? 68.437 -11.036 -14.414 1.00 148.55 31 GLY B O 1
ATOM 5885 N N . GLY B 1 32 ? 66.859 -10.721 -12.821 1.00 146.04 32 GLY B N 1
ATOM 5886 C CA . GLY B 1 32 ? 65.739 -11.319 -13.545 1.00 145.80 32 GLY B CA 1
ATOM 5887 C C . GLY B 1 32 ? 64.768 -10.288 -14.097 1.00 148.03 32 GLY B C 1
ATOM 5888 O O . GLY B 1 32 ? 65.162 -9.144 -14.346 1.00 147.57 32 GLY B O 1
ATOM 5892 N N . PRO B 1 33 ? 63.480 -10.654 -14.308 1.00 143.23 33 PRO B N 1
ATOM 5893 C CA . PRO B 1 33 ? 62.516 -9.670 -14.829 1.00 142.39 33 PRO B CA 1
ATOM 5894 C C . PRO B 1 33 ? 62.026 -8.681 -13.770 1.00 144.88 33 PRO B C 1
ATOM 5895 O O . PRO B 1 33 ? 62.289 -8.857 -12.580 1.00 144.49 33 PRO B O 1
ATOM 5906 N N . VAL B 1 34 ? 61.279 -7.654 -14.212 1.00 140.19 34 VAL B N 1
ATOM 5907 C CA . VAL B 1 34 ? 60.740 -6.601 -13.344 1.00 138.68 34 VAL B CA 1
ATOM 5908 C C . VAL B 1 34 ? 59.385 -7.053 -12.774 1.00 141.43 34 VAL B C 1
ATOM 5909 O O . VAL B 1 34 ? 58.431 -7.205 -13.537 1.00 140.82 34 VAL B O 1
ATOM 5922 N N . THR B 1 35 ? 59.298 -7.245 -11.438 1.00 137.28 35 THR B N 1
ATOM 5923 C CA . THR B 1 35 ? 58.072 -7.696 -10.769 1.00 136.12 35 THR B CA 1
ATOM 5924 C C . THR B 1 35 ? 57.176 -6.506 -10.394 1.00 138.07 35 THR B C 1
ATOM 5925 O O . THR B 1 35 ? 57.433 -5.845 -9.386 1.00 137.54 35 THR B O 1
ATOM 5936 N N . LEU B 1 36 ? 56.121 -6.245 -11.199 1.00 133.13 36 LEU B N 1
ATOM 5937 C CA . LEU B 1 36 ? 55.162 -5.158 -10.947 1.00 131.46 36 LEU B CA 1
ATOM 5938 C C . LEU B 1 36 ? 54.000 -5.676 -10.088 1.00 133.31 36 LEU B C 1
ATOM 5939 O O . LEU B 1 36 ? 53.607 -6.831 -10.232 1.00 132.77 36 LEU B O 1
ATOM 5955 N N . THR B 1 37 ? 53.450 -4.817 -9.204 1.00 128.26 37 THR B N 1
ATOM 5956 C CA . THR B 1 37 ? 52.324 -5.140 -8.320 1.00 126.83 37 THR B CA 1
ATOM 5957 C C . THR B 1 37 ? 51.129 -4.256 -8.704 1.00 128.76 37 THR B C 1
ATOM 5958 O O . THR B 1 37 ? 51.133 -3.070 -8.377 1.00 128.24 37 THR B O 1
ATOM 5969 N N . TRP B 1 38 ? 50.123 -4.820 -9.408 1.00 123.99 38 TRP B N 1
ATOM 5970 C CA . TRP B 1 38 ? 48.944 -4.066 -9.851 1.00 122.99 38 TRP B CA 1
ATOM 5971 C C . TRP B 1 38 ? 47.721 -4.291 -8.952 1.00 126.14 38 TRP B C 1
ATOM 5972 O O . TRP B 1 38 ? 47.212 -5.410 -8.871 1.00 125.44 38 TRP B O 1
ATOM 5993 N N . TRP B 1 39 ? 47.223 -3.206 -8.327 1.00 122.38 39 TRP B N 1
ATOM 5994 C CA . TRP B 1 39 ? 46.049 -3.244 -7.452 1.00 121.67 39 TRP B CA 1
ATOM 5995 C C . TRP B 1 39 ? 44.795 -2.891 -8.257 1.00 125.02 39 TRP B C 1
ATOM 5996 O O . TRP B 1 39 ? 44.585 -1.726 -8.592 1.00 124.39 39 TRP B O 1
ATOM 6017 N N . ASP B 1 40 ? 43.985 -3.908 -8.598 1.00 121.44 40 ASP B N 1
ATOM 6018 C CA . ASP B 1 40 ? 42.758 -3.737 -9.377 1.00 121.34 40 ASP B CA 1
ATOM 6019 C C . ASP B 1 40 ? 41.573 -3.465 -8.444 1.00 125.57 40 ASP B C 1
ATOM 6020 O O . ASP B 1 40 ? 41.450 -4.121 -7.412 1.00 125.50 40 ASP B O 1
ATOM 6029 N N . THR B 1 41 ? 40.707 -2.500 -8.809 1.00 121.78 41 THR B N 1
ATOM 6030 C CA . THR B 1 41 ? 39.532 -2.103 -8.028 1.00 121.19 41 THR B CA 1
ATOM 6031 C C . THR B 1 41 ? 38.222 -2.414 -8.764 1.00 125.91 41 THR B C 1
ATOM 6032 O O . THR B 1 41 ? 37.167 -1.917 -8.363 1.00 125.70 41 THR B O 1
ATOM 6043 N N . SER B 1 42 ? 38.278 -3.241 -9.826 1.00 122.88 42 SER B N 1
ATOM 6044 C CA . SER B 1 42 ? 37.099 -3.591 -10.615 1.00 122.72 42 SER B CA 1
ATOM 6045 C C . SER B 1 42 ? 36.268 -4.684 -9.951 1.00 128.26 42 SER B C 1
ATOM 6046 O O . SER B 1 42 ? 36.656 -5.219 -8.909 1.00 127.75 42 SER B O 1
ATOM 6054 N N . ASN B 1 43 ? 35.109 -5.000 -10.552 1.00 126.24 43 ASN B N 1
ATOM 6055 C CA . ASN B 1 43 ? 34.227 -6.041 -10.034 1.00 126.83 43 ASN B CA 1
ATOM 6056 C C . ASN B 1 43 ? 34.946 -7.381 -10.153 1.00 132.04 43 ASN B C 1
ATOM 6057 O O . ASN B 1 43 ? 35.344 -7.779 -11.247 1.00 131.58 43 ASN B O 1
ATOM 6068 N N . ALA B 1 44 ? 35.134 -8.053 -9.016 1.00 129.81 44 ALA B N 1
ATOM 6069 C CA . ALA B 1 44 ? 35.862 -9.315 -8.931 1.00 130.24 44 ALA B CA 1
ATOM 6070 C C . ALA B 1 44 ? 35.227 -10.484 -9.700 1.00 133.80 44 ALA B C 1
ATOM 6071 O O . ALA B 1 44 ? 35.941 -11.428 -10.039 1.00 133.29 44 ALA B O 1
ATOM 6078 N N . THR B 1 45 ? 33.907 -10.434 -9.974 1.00 130.18 45 THR B N 1
ATOM 6079 C CA . THR B 1 45 ? 33.207 -11.512 -10.679 1.00 129.82 45 THR B CA 1
ATOM 6080 C C . THR B 1 45 ? 33.110 -11.285 -12.192 1.00 133.05 45 THR B C 1
ATOM 6081 O O . THR B 1 45 ? 33.336 -12.225 -12.951 1.00 132.67 45 THR B O 1
ATOM 6092 N N . ASN B 1 46 ? 32.766 -10.064 -12.628 1.00 129.04 46 ASN B N 1
ATOM 6093 C CA . ASN B 1 46 ? 32.544 -9.761 -14.046 1.00 128.44 46 ASN B CA 1
ATOM 6094 C C . ASN B 1 46 ? 33.701 -9.068 -14.763 1.00 130.92 46 ASN B C 1
ATOM 6095 O O . ASN B 1 46 ? 33.986 -9.415 -15.911 1.00 130.50 46 ASN B O 1
ATOM 6106 N N . GLU B 1 47 ? 34.340 -8.080 -14.117 1.00 126.22 47 GLU B N 1
ATOM 6107 C CA . GLU B 1 47 ? 35.428 -7.311 -14.729 1.00 125.09 47 GLU B CA 1
ATOM 6108 C C . GLU B 1 47 ? 36.821 -7.905 -14.529 1.00 128.73 47 GLU B C 1
ATOM 6109 O O . GLU B 1 47 ? 37.656 -7.760 -15.421 1.00 128.51 47 GLU B O 1
ATOM 6121 N N . ALA B 1 48 ? 37.096 -8.530 -13.367 1.00 124.97 48 ALA B N 1
ATOM 6122 C CA . ALA B 1 48 ? 38.426 -9.088 -13.076 1.00 124.60 48 ALA B CA 1
ATOM 6123 C C . ALA B 1 48 ? 38.907 -10.181 -14.049 1.00 127.54 48 ALA B C 1
ATOM 6124 O O . ALA B 1 48 ? 40.065 -10.115 -14.458 1.00 127.11 48 ALA B O 1
ATOM 6131 N N . PRO B 1 49 ? 38.078 -11.173 -14.451 1.00 123.28 49 PRO B N 1
ATOM 6132 C CA . PRO B 1 49 ? 38.565 -12.196 -15.400 1.00 122.97 49 PRO B CA 1
ATOM 6133 C C . PRO B 1 49 ? 39.059 -11.632 -16.735 1.00 126.57 49 PRO B C 1
ATOM 6134 O O . PRO B 1 49 ? 40.039 -12.135 -17.284 1.00 126.12 49 PRO B O 1
ATOM 6145 N N . THR B 1 50 ? 38.388 -10.581 -17.244 1.00 122.86 50 THR B N 1
ATOM 6146 C CA . THR B 1 50 ? 38.755 -9.908 -18.495 1.00 122.18 50 THR B CA 1
ATOM 6147 C C . THR B 1 50 ? 40.134 -9.257 -18.368 1.00 125.38 50 THR B C 1
ATOM 6148 O O . THR B 1 50 ? 40.929 -9.345 -19.302 1.00 124.57 50 THR B O 1
ATOM 6159 N N . TYR B 1 51 ? 40.417 -8.612 -17.222 1.00 122.25 51 TYR B N 1
ATOM 6160 C CA . TYR B 1 51 ? 41.708 -7.958 -16.989 1.00 122.13 51 TYR B CA 1
ATOM 6161 C C . TYR B 1 51 ? 42.821 -8.969 -16.701 1.00 125.93 51 TYR B C 1
ATOM 6162 O O . TYR B 1 51 ? 43.947 -8.752 -17.142 1.00 125.14 51 TYR B O 1
ATOM 6180 N N . LYS B 1 52 ? 42.513 -10.075 -15.986 1.00 122.93 52 LYS B N 1
ATOM 6181 C CA . LYS B 1 52 ? 43.486 -11.144 -15.709 1.00 122.44 52 LYS B CA 1
ATOM 6182 C C . LYS B 1 52 ? 44.015 -11.755 -17.018 1.00 127.18 52 LYS B C 1
ATOM 6183 O O . LYS B 1 52 ? 45.169 -12.177 -17.071 1.00 126.33 52 LYS B O 1
ATOM 6202 N N . ALA B 1 53 ? 43.166 -11.807 -18.066 1.00 124.94 53 ALA B N 1
ATOM 6203 C CA . ALA B 1 53 ? 43.544 -12.329 -19.380 1.00 124.78 53 ALA B CA 1
ATOM 6204 C C . ALA B 1 53 ? 44.512 -11.376 -20.097 1.00 128.80 53 ALA B C 1
ATOM 6205 O O . ALA B 1 53 ? 45.467 -11.845 -20.714 1.00 128.26 53 ALA B O 1
ATOM 6212 N N . LEU B 1 54 ? 44.276 -10.047 -20.006 1.00 125.70 54 LEU B N 1
ATOM 6213 C CA . LEU B 1 54 ? 45.160 -9.043 -20.614 1.00 125.54 54 LEU B CA 1
ATOM 6214 C C . LEU B 1 54 ? 46.520 -8.991 -19.911 1.00 129.51 54 LEU B C 1
ATOM 6215 O O . LEU B 1 54 ? 47.519 -8.685 -20.558 1.00 128.95 54 LEU B O 1
ATOM 6231 N N . VAL B 1 55 ? 46.568 -9.295 -18.600 1.00 126.41 55 VAL B N 1
ATOM 6232 C CA . VAL B 1 55 ? 47.827 -9.344 -17.846 1.00 126.12 55 VAL B CA 1
ATOM 6233 C C . VAL B 1 55 ? 48.745 -10.423 -18.460 1.00 131.15 55 VAL B C 1
ATOM 6234 O O . VAL B 1 55 ? 49.940 -10.178 -18.618 1.00 130.99 55 VAL B O 1
ATOM 6247 N N . LYS B 1 56 ? 48.177 -11.581 -18.850 1.00 128.02 56 LYS B N 1
ATOM 6248 C CA . LYS B 1 56 ? 48.941 -12.661 -19.478 1.00 127.61 56 LYS B CA 1
ATOM 6249 C C . LYS B 1 56 ? 49.397 -12.292 -20.901 1.00 132.33 56 LYS B C 1
ATOM 6250 O O . LYS B 1 56 ? 50.498 -12.682 -21.289 1.00 132.14 56 LYS B O 1
ATOM 6269 N N . GLU B 1 57 ? 48.571 -11.539 -21.670 1.00 129.30 57 GLU B N 1
ATOM 6270 C CA . GLU B 1 57 ? 48.929 -11.093 -23.029 1.00 129.19 57 GLU B CA 1
ATOM 6271 C C . GLU B 1 57 ? 50.171 -10.198 -23.016 1.00 133.63 57 GLU B C 1
ATOM 6272 O O . GLU B 1 57 ? 50.998 -10.292 -23.922 1.00 133.19 57 GLU B O 1
ATOM 6284 N N . PHE B 1 58 ? 50.291 -9.326 -22.001 1.00 130.83 58 PHE B N 1
ATOM 6285 C CA . PHE B 1 58 ? 51.442 -8.433 -21.853 1.00 130.83 58 PHE B CA 1
ATOM 6286 C C . PHE B 1 58 ? 52.687 -9.233 -21.448 1.00 136.11 58 PHE B C 1
ATOM 6287 O O . PHE B 1 58 ? 53.770 -8.988 -21.981 1.00 135.86 58 PHE B O 1
ATOM 6304 N N . GLU B 1 59 ? 52.526 -10.186 -20.508 1.00 133.37 59 GLU B N 1
ATOM 6305 C CA . GLU B 1 59 ? 53.615 -11.055 -20.042 1.00 133.35 59 GLU B CA 1
ATOM 6306 C C . GLU B 1 59 ? 54.113 -11.993 -21.148 1.00 137.44 59 GLU B C 1
ATOM 6307 O O . GLU B 1 59 ? 55.289 -12.356 -21.151 1.00 136.95 59 GLU B O 1
ATOM 6319 N N . ALA B 1 60 ? 53.214 -12.403 -22.067 1.00 134.10 60 ALA B N 1
ATOM 6320 C CA . ALA B 1 60 ? 53.566 -13.266 -23.197 1.00 133.46 60 ALA B CA 1
ATOM 6321 C C . ALA B 1 60 ? 54.403 -12.497 -24.222 1.00 138.19 60 ALA B C 1
ATOM 6322 O O . ALA B 1 60 ? 55.409 -13.023 -24.698 1.00 138.05 60 ALA B O 1
ATOM 6329 N N . ALA B 1 61 ? 53.997 -11.254 -24.551 1.00 134.93 61 ALA B N 1
ATOM 6330 C CA . ALA B 1 61 ? 54.723 -10.407 -25.501 1.00 134.85 61 ALA B CA 1
ATOM 6331 C C . ALA B 1 61 ? 56.042 -9.902 -24.902 1.00 139.06 61 ALA B C 1
ATOM 6332 O O . ALA B 1 61 ? 57.066 -9.944 -25.583 1.00 138.74 61 ALA B O 1
ATOM 6339 N N . HIS B 1 62 ? 56.015 -9.432 -23.634 1.00 135.73 62 HIS B N 1
ATOM 6340 C CA . HIS B 1 62 ? 57.191 -8.912 -22.923 1.00 135.36 62 HIS B CA 1
ATOM 6341 C C . HIS B 1 62 ? 57.626 -9.890 -21.823 1.00 139.61 62 HIS B C 1
ATOM 6342 O O . HIS B 1 62 ? 56.930 -10.028 -20.819 1.00 139.39 62 HIS B O 1
ATOM 6356 N N . LYS B 1 63 ? 58.787 -10.546 -21.998 1.00 136.06 63 LYS B N 1
ATOM 6357 C CA . LYS B 1 63 ? 59.296 -11.525 -21.024 1.00 135.46 63 LYS B CA 1
ATOM 6358 C C . LYS B 1 63 ? 60.019 -10.881 -19.851 1.00 140.47 63 LYS B C 1
ATOM 6359 O O . LYS B 1 63 ? 59.976 -11.423 -18.746 1.00 140.00 63 LYS B O 1
ATOM 6378 N N . ASP B 1 64 ? 60.693 -9.745 -20.082 1.00 137.98 64 ASP B N 1
ATOM 6379 C CA . ASP B 1 64 ? 61.436 -9.048 -19.026 1.00 137.88 64 ASP B CA 1
ATOM 6380 C C . ASP B 1 64 ? 60.547 -8.366 -17.958 1.00 141.39 64 ASP B C 1
ATOM 6381 O O . ASP B 1 64 ? 61.107 -7.824 -17.003 1.00 140.94 64 ASP B O 1
ATOM 6390 N N . ILE B 1 65 ? 59.195 -8.335 -18.124 1.00 137.40 65 ILE B N 1
ATOM 6391 C CA . ILE B 1 65 ? 58.282 -7.705 -17.162 1.00 136.49 65 ILE B CA 1
ATOM 6392 C C . ILE B 1 65 ? 57.161 -8.684 -16.773 1.00 139.78 65 ILE B C 1
ATOM 6393 O O . ILE B 1 65 ? 56.400 -9.108 -17.643 1.00 139.23 65 ILE B O 1
ATOM 6409 N N . LYS B 1 66 ? 57.045 -9.004 -15.464 1.00 136.12 66 LYS B N 1
ATOM 6410 C CA . LYS B 1 66 ? 56.009 -9.889 -14.909 1.00 135.33 66 LYS B CA 1
ATOM 6411 C C . LYS B 1 66 ? 55.115 -9.075 -13.957 1.00 137.59 66 LYS B C 1
ATOM 6412 O O . LYS B 1 66 ? 55.640 -8.392 -13.080 1.00 137.21 66 LYS B O 1
ATOM 6431 N N . VAL B 1 67 ? 53.777 -9.137 -14.133 1.00 132.62 67 VAL B N 1
ATOM 6432 C CA . VAL B 1 67 ? 52.816 -8.374 -13.321 1.00 130.75 67 VAL B CA 1
ATOM 6433 C C . VAL B 1 67 ? 52.055 -9.283 -12.340 1.00 133.23 67 VAL B C 1
ATOM 6434 O O . VAL B 1 67 ? 51.502 -10.304 -12.751 1.00 132.63 67 VAL B O 1
ATOM 6447 N N . LYS B 1 68 ? 52.006 -8.879 -11.052 1.00 128.80 68 LYS B N 1
ATOM 6448 C CA . LYS B 1 68 ? 51.325 -9.597 -9.970 1.00 127.59 68 LYS B CA 1
ATOM 6449 C C . LYS B 1 68 ? 49.915 -9.022 -9.800 1.00 129.12 68 LYS B C 1
ATOM 6450 O O . LYS B 1 68 ? 49.767 -7.926 -9.264 1.00 128.50 68 LYS B O 1
ATOM 6469 N N . TYR B 1 69 ? 48.885 -9.761 -10.245 1.00 124.29 69 TYR B N 1
ATOM 6470 C CA . TYR B 1 69 ? 47.497 -9.307 -10.149 1.00 123.15 69 TYR B CA 1
ATOM 6471 C C . TYR B 1 69 ? 46.972 -9.424 -8.715 1.00 126.74 69 TYR B C 1
ATOM 6472 O O . TYR B 1 69 ? 47.081 -10.489 -8.111 1.00 126.37 69 TYR B O 1
ATOM 6490 N N . VAL B 1 70 ? 46.389 -8.331 -8.184 1.00 123.14 70 VAL B N 1
ATOM 6491 C CA . VAL B 1 70 ? 45.815 -8.283 -6.833 1.00 122.35 70 VAL B CA 1
ATOM 6492 C C . VAL B 1 70 ? 44.511 -7.484 -6.887 1.00 126.49 70 VAL B C 1
ATOM 6493 O O . VAL B 1 70 ? 44.554 -6.292 -7.179 1.00 126.05 70 VAL B O 1
ATOM 6506 N N . ASN B 1 71 ? 43.362 -8.126 -6.608 1.00 123.23 71 ASN B N 1
ATOM 6507 C CA . ASN B 1 71 ? 42.074 -7.431 -6.603 1.00 122.93 71 ASN B CA 1
ATOM 6508 C C . ASN B 1 71 ? 41.838 -6.876 -5.198 1.00 125.69 71 ASN B C 1
ATOM 6509 O O . ASN B 1 71 ? 41.851 -7.638 -4.232 1.00 125.17 71 ASN B O 1
ATOM 6520 N N . VAL B 1 72 ? 41.660 -5.552 -5.087 1.00 121.60 72 VAL B N 1
ATOM 6521 C CA . VAL B 1 72 ? 41.438 -4.856 -3.819 1.00 120.80 72 VAL B CA 1
ATOM 6522 C C . VAL B 1 72 ? 40.002 -4.306 -3.822 1.00 124.82 72 VAL B C 1
ATOM 6523 O O . VAL B 1 72 ? 39.681 -3.544 -4.729 1.00 124.59 72 VAL B O 1
ATOM 6536 N N . PRO B 1 73 ? 39.130 -4.628 -2.834 1.00 121.22 73 PRO B N 1
ATOM 6537 C CA . PRO B 1 73 ? 37.762 -4.073 -2.851 1.00 120.80 73 PRO B CA 1
ATOM 6538 C C . PRO B 1 73 ? 37.718 -2.545 -2.959 1.00 123.65 73 PRO B C 1
ATOM 6539 O O . PRO B 1 73 ? 38.467 -1.863 -2.261 1.00 122.88 73 PRO B O 1
ATOM 6550 N N . PHE B 1 74 ? 36.867 -2.024 -3.869 1.00 119.79 74 PHE B N 1
ATOM 6551 C CA . PHE B 1 74 ? 36.718 -0.591 -4.163 1.00 118.87 74 PHE B CA 1
ATOM 6552 C C . PHE B 1 74 ? 36.513 0.288 -2.918 1.00 123.09 74 PHE B C 1
ATOM 6553 O O . PHE B 1 74 ? 37.104 1.366 -2.832 1.00 122.65 74 PHE B O 1
ATOM 6570 N N . ASP B 1 75 ? 35.679 -0.163 -1.970 1.00 119.79 75 ASP B N 1
ATOM 6571 C CA . ASP B 1 75 ? 35.419 0.583 -0.732 1.00 119.74 75 ASP B CA 1
ATOM 6572 C C . ASP B 1 75 ? 36.685 0.781 0.126 1.00 123.91 75 ASP B C 1
ATOM 6573 O O . ASP B 1 75 ? 36.822 1.820 0.773 1.00 123.57 75 ASP B O 1
ATOM 6582 N N . GLN B 1 76 ? 37.608 -0.201 0.113 1.00 120.55 76 GLN B N 1
ATOM 6583 C CA . GLN B 1 76 ? 38.860 -0.157 0.879 1.00 120.20 76 GLN B CA 1
ATOM 6584 C C . GLN B 1 76 ? 40.058 0.355 0.068 1.00 124.39 76 GLN B C 1
ATOM 6585 O O . GLN B 1 76 ? 41.041 0.780 0.671 1.00 124.01 76 GLN B O 1
ATOM 6599 N N . ALA B 1 77 ? 39.997 0.285 -1.279 1.00 121.22 77 ALA B N 1
ATOM 6600 C CA . ALA B 1 77 ? 41.091 0.684 -2.176 1.00 120.84 77 ALA B CA 1
ATOM 6601 C C . ALA B 1 77 ? 41.643 2.100 -1.969 1.00 125.00 77 ALA B C 1
ATOM 6602 O O . ALA B 1 77 ? 42.846 2.296 -2.127 1.00 124.70 77 ALA B O 1
ATOM 6609 N N . GLN B 1 78 ? 40.786 3.080 -1.634 1.00 121.82 78 GLN B N 1
ATOM 6610 C CA . GLN B 1 78 ? 41.233 4.461 -1.419 1.00 121.78 78 GLN B CA 1
ATOM 6611 C C . GLN B 1 78 ? 42.077 4.570 -0.152 1.00 126.54 78 GLN B C 1
ATOM 6612 O O . GLN B 1 78 ? 43.172 5.131 -0.184 1.00 125.93 78 GLN B O 1
ATOM 6626 N N . ASN B 1 79 ? 41.564 4.032 0.958 1.00 124.11 79 ASN B N 1
ATOM 6627 C CA . ASN B 1 79 ? 42.247 4.082 2.250 1.00 124.22 79 ASN B CA 1
ATOM 6628 C C . ASN B 1 79 ? 43.486 3.183 2.275 1.00 127.45 79 ASN B C 1
ATOM 6629 O O . ASN B 1 79 ? 44.498 3.589 2.841 1.00 126.93 79 ASN B O 1
ATOM 6640 N N . LYS B 1 80 ? 43.419 1.982 1.649 1.00 123.48 80 LYS B N 1
ATOM 6641 C CA . LYS B 1 80 ? 44.557 1.049 1.595 1.00 122.44 80 LYS B CA 1
ATOM 6642 C C . LYS B 1 80 ? 45.748 1.648 0.854 1.00 125.73 80 LYS B C 1
ATOM 6643 O O . LYS B 1 80 ? 46.877 1.506 1.322 1.00 125.17 80 LYS B O 1
ATOM 6662 N N . PHE B 1 81 ? 45.505 2.308 -0.295 1.00 122.16 81 PHE B N 1
ATOM 6663 C CA . PHE B 1 81 ? 46.578 2.936 -1.071 1.00 121.74 81 PHE B CA 1
ATOM 6664 C C . PHE B 1 81 ? 47.154 4.139 -0.330 1.00 127.54 81 PHE B C 1
ATOM 6665 O O . PHE B 1 81 ? 48.371 4.303 -0.317 1.00 127.15 81 PHE B O 1
ATOM 6682 N N . ASP B 1 82 ? 46.291 4.978 0.278 1.00 125.38 82 ASP B N 1
ATOM 6683 C CA . ASP B 1 82 ? 46.740 6.155 1.032 1.00 125.63 82 ASP B CA 1
ATOM 6684 C C . ASP B 1 82 ? 47.703 5.733 2.157 1.00 129.23 82 ASP B C 1
ATOM 6685 O O . ASP B 1 82 ? 48.707 6.407 2.377 1.00 128.78 82 ASP B O 1
ATOM 6694 N N . THR B 1 83 ? 47.424 4.591 2.815 1.00 125.70 83 THR B N 1
ATOM 6695 C CA . THR B 1 83 ? 48.273 4.048 3.878 1.00 125.44 83 THR B CA 1
ATOM 6696 C C . THR B 1 83 ? 49.602 3.529 3.315 1.00 129.33 83 THR B C 1
ATOM 6697 O O . THR B 1 83 ? 50.668 3.909 3.796 1.00 128.69 83 THR B O 1
ATOM 6708 N N . ALA B 1 84 ? 49.531 2.651 2.305 1.00 126.15 84 ALA B N 1
ATOM 6709 C CA . ALA B 1 84 ? 50.712 2.025 1.706 1.00 125.90 84 ALA B CA 1
ATOM 6710 C C . ALA B 1 84 ? 51.629 2.988 0.949 1.00 130.84 84 ALA B C 1
ATOM 6711 O O . ALA B 1 84 ? 52.844 2.837 1.040 1.00 130.38 84 ALA B O 1
ATOM 6718 N N . ALA B 1 85 ? 51.060 3.959 0.203 1.00 128.25 85 ALA B N 1
ATOM 6719 C CA . ALA B 1 85 ? 51.830 4.917 -0.610 1.00 128.20 85 ALA B CA 1
ATOM 6720 C C . ALA B 1 85 ? 52.906 5.699 0.153 1.00 133.62 85 ALA B C 1
ATOM 6721 O O . ALA B 1 85 ? 53.986 5.925 -0.387 1.00 133.38 85 ALA B O 1
ATOM 6728 N N . GLY B 1 86 ? 52.611 6.106 1.381 1.00 131.07 86 GLY B N 1
ATOM 6729 C CA . GLY B 1 86 ? 53.575 6.823 2.208 1.00 131.15 86 GLY B CA 1
ATOM 6730 C C . GLY B 1 86 ? 54.622 5.907 2.819 1.00 134.40 86 GLY B C 1
ATOM 6731 O O . GLY B 1 86 ? 55.801 6.263 2.875 1.00 133.67 86 GLY B O 1
ATOM 6735 N N . ALA B 1 87 ? 54.192 4.710 3.279 1.00 130.65 87 ALA B N 1
ATOM 6736 C CA . ALA B 1 87 ? 55.049 3.702 3.912 1.00 129.78 87 ALA B CA 1
ATOM 6737 C C . ALA B 1 87 ? 55.489 2.658 2.856 1.00 132.66 87 ALA B C 1
ATOM 6738 O O . ALA B 1 87 ? 55.722 3.048 1.710 1.00 132.27 87 ALA B O 1
ATOM 6745 N N . THR B 1 88 ? 55.634 1.359 3.224 1.00 128.27 88 THR B N 1
ATOM 6746 C CA . THR B 1 88 ? 56.031 0.291 2.299 1.00 127.40 88 THR B CA 1
ATOM 6747 C C . THR B 1 88 ? 54.809 -0.547 1.883 1.00 130.40 88 THR B C 1
ATOM 6748 O O . THR B 1 88 ? 53.701 -0.325 2.379 1.00 129.66 88 THR B O 1
ATOM 6759 N N . GLY B 1 89 ? 55.028 -1.487 0.965 1.00 126.43 89 GLY B N 1
ATOM 6760 C CA . GLY B 1 89 ? 53.980 -2.361 0.453 1.00 125.42 89 GLY B CA 1
ATOM 6761 C C . GLY B 1 89 ? 53.052 -1.684 -0.535 1.00 128.10 89 GLY B C 1
ATOM 6762 O O . GLY B 1 89 ? 51.948 -2.177 -0.772 1.00 127.45 89 GLY B O 1
ATOM 6766 N N . ALA B 1 90 ? 53.495 -0.562 -1.139 1.00 124.15 90 ALA B N 1
ATOM 6767 C CA . ALA B 1 90 ? 52.696 0.180 -2.112 1.00 123.78 90 ALA B CA 1
ATOM 6768 C C . ALA B 1 90 ? 52.727 -0.527 -3.461 1.00 126.66 90 ALA B C 1
ATOM 6769 O O . ALA B 1 90 ? 53.763 -1.080 -3.840 1.00 126.39 90 ALA B O 1
ATOM 6776 N N . PRO B 1 91 ? 51.617 -0.497 -4.218 1.00 122.07 91 PRO B N 1
ATOM 6777 C CA . PRO B 1 91 ? 51.626 -1.125 -5.542 1.00 121.96 91 PRO B CA 1
ATOM 6778 C C . PRO B 1 91 ? 52.348 -0.246 -6.553 1.00 127.01 91 PRO B C 1
ATOM 6779 O O . PRO B 1 91 ? 52.393 0.970 -6.377 1.00 126.66 91 PRO B O 1
ATOM 6790 N N . ASP B 1 92 ? 52.891 -0.846 -7.612 1.00 124.44 92 ASP B N 1
ATOM 6791 C CA . ASP B 1 92 ? 53.602 -0.091 -8.644 1.00 124.51 92 ASP B CA 1
ATOM 6792 C C . ASP B 1 92 ? 52.598 0.565 -9.599 1.00 127.01 92 ASP B C 1
ATOM 6793 O O . ASP B 1 92 ? 52.772 1.731 -9.950 1.00 126.59 92 ASP B O 1
ATOM 6802 N N . ILE B 1 93 ? 51.536 -0.173 -9.982 1.00 122.29 93 ILE B N 1
ATOM 6803 C CA . ILE B 1 93 ? 50.457 0.303 -10.856 1.00 121.02 93 ILE B CA 1
ATOM 6804 C C . ILE B 1 93 ? 49.171 0.298 -10.024 1.00 123.89 93 ILE B C 1
ATOM 6805 O O . ILE B 1 93 ? 49.079 -0.458 -9.060 1.00 123.08 93 ILE B O 1
ATOM 6821 N N . LEU B 1 94 ? 48.172 1.111 -10.396 1.00 120.24 94 LEU B N 1
ATOM 6822 C CA . LEU B 1 94 ? 46.906 1.170 -9.657 1.00 119.59 94 LEU B CA 1
ATOM 6823 C C . LEU B 1 94 ? 45.750 1.588 -10.562 1.00 123.33 94 LEU B C 1
ATOM 6824 O O . LEU B 1 94 ? 45.909 2.520 -11.349 1.00 122.72 94 LEU B O 1
ATOM 6840 N N . ARG B 1 95 ? 44.580 0.925 -10.421 1.00 119.98 95 ARG B N 1
ATOM 6841 C CA . ARG B 1 95 ? 43.368 1.257 -11.180 1.00 119.50 95 ARG B CA 1
ATOM 6842 C C . ARG B 1 95 ? 42.645 2.361 -10.398 1.00 122.98 95 ARG B C 1
ATOM 6843 O O . ARG B 1 95 ? 41.686 2.101 -9.667 1.00 122.43 95 ARG B O 1
ATOM 6864 N N . SER B 1 96 ? 43.157 3.594 -10.522 1.00 119.18 96 SER B N 1
ATOM 6865 C CA . SER B 1 96 ? 42.633 4.753 -9.803 1.00 118.55 96 SER B CA 1
ATOM 6866 C C . SER B 1 96 ? 41.313 5.233 -10.378 1.00 122.61 96 SER B C 1
ATOM 6867 O O . SER B 1 96 ? 41.130 5.213 -11.590 1.00 122.12 96 SER B O 1
ATOM 6875 N N . GLU B 1 97 ? 40.415 5.709 -9.504 1.00 119.54 97 GLU B N 1
ATOM 6876 C CA . GLU B 1 97 ? 39.113 6.257 -9.885 1.00 119.20 97 GLU B CA 1
ATOM 6877 C C . GLU B 1 97 ? 39.362 7.695 -10.369 1.00 122.81 97 GLU B C 1
ATOM 6878 O O . GLU B 1 97 ? 40.335 8.317 -9.934 1.00 121.91 97 GLU B O 1
ATOM 6890 N N . VAL B 1 98 ? 38.510 8.210 -11.278 1.00 119.68 98 VAL B N 1
ATOM 6891 C CA . VAL B 1 98 ? 38.660 9.565 -11.851 1.00 119.50 98 VAL B CA 1
ATOM 6892 C C . VAL B 1 98 ? 38.714 10.696 -10.798 1.00 124.42 98 VAL B C 1
ATOM 6893 O O . VAL B 1 98 ? 39.304 11.744 -11.066 1.00 123.67 98 VAL B O 1
ATOM 6906 N N . GLY B 1 99 ? 38.084 10.481 -9.647 1.00 122.11 99 GLY B N 1
ATOM 6907 C CA . GLY B 1 99 ? 38.058 11.422 -8.536 1.00 122.30 99 GLY B CA 1
ATOM 6908 C C . GLY B 1 99 ? 39.215 11.296 -7.566 1.00 125.69 99 GLY B C 1
ATOM 6909 O O . GLY B 1 99 ? 39.515 12.250 -6.844 1.00 125.34 99 GLY B O 1
ATOM 6913 N N . TRP B 1 100 ? 39.841 10.108 -7.508 1.00 121.69 100 TRP B N 1
ATOM 6914 C CA . TRP B 1 100 ? 40.986 9.845 -6.641 1.00 121.25 100 TRP B CA 1
ATOM 6915 C C . TRP B 1 100 ? 42.307 10.279 -7.299 1.00 124.89 100 TRP B C 1
ATOM 6916 O O . TRP B 1 100 ? 43.313 10.390 -6.598 1.00 124.51 100 TRP B O 1
ATOM 6937 N N . THR B 1 101 ? 42.327 10.470 -8.637 1.00 121.13 101 THR B N 1
ATOM 6938 C CA . THR B 1 101 ? 43.548 10.823 -9.364 1.00 120.58 101 THR B CA 1
ATOM 6939 C C . THR B 1 101 ? 44.034 12.230 -9.007 1.00 124.29 101 THR B C 1
ATOM 6940 O O . THR B 1 101 ? 45.198 12.346 -8.625 1.00 124.10 101 THR B O 1
ATOM 6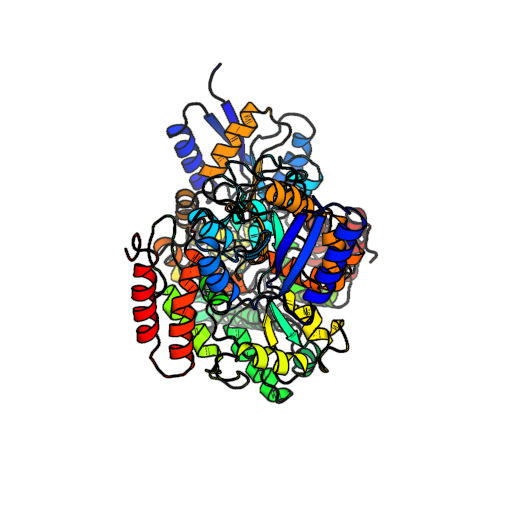951 N N . PRO B 1 102 ? 43.206 13.297 -9.049 1.00 120.43 102 PRO B N 1
ATOM 6952 C CA . PRO B 1 102 ? 43.708 14.613 -8.623 1.00 120.61 102 PRO B CA 1
ATOM 6953 C C . PRO B 1 102 ? 44.050 14.663 -7.127 1.00 125.07 102 PRO B C 1
ATOM 6954 O O . PRO B 1 102 ? 44.942 15.412 -6.741 1.00 124.42 102 PRO B O 1
ATOM 6965 N N . ALA B 1 103 ? 43.363 13.844 -6.294 1.00 122.49 103 ALA B N 1
ATOM 6966 C CA . ALA B 1 103 ? 43.616 13.763 -4.853 1.00 122.59 103 ALA B CA 1
ATOM 6967 C C . ALA B 1 103 ? 44.987 13.149 -4.576 1.00 126.65 103 ALA B C 1
ATOM 6968 O O . ALA B 1 103 ? 45.796 13.771 -3.891 1.00 126.40 103 ALA B O 1
ATOM 6975 N N . PHE B 1 104 ? 45.258 11.945 -5.118 1.00 123.03 104 PHE B N 1
ATOM 6976 C CA . PHE B 1 104 ? 46.556 11.288 -4.929 1.00 122.31 104 PHE B CA 1
ATOM 6977 C C . PHE B 1 104 ? 47.678 11.995 -5.705 1.00 126.58 104 PHE B C 1
ATOM 6978 O O . PHE B 1 104 ? 48.838 11.883 -5.305 1.00 126.07 104 PHE B O 1
ATOM 6995 N N . ALA B 1 105 ? 47.341 12.746 -6.781 1.00 123.52 105 ALA B N 1
ATOM 6996 C CA . ALA B 1 105 ? 48.325 13.549 -7.519 1.00 123.36 105 ALA B CA 1
ATOM 6997 C C . ALA B 1 105 ? 48.714 14.754 -6.659 1.00 127.54 105 ALA B C 1
ATOM 6998 O O . ALA B 1 105 ? 49.882 15.142 -6.654 1.00 127.04 105 ALA B O 1
ATOM 7005 N N . LYS B 1 106 ? 47.741 15.324 -5.909 1.00 124.43 106 LYS B N 1
ATOM 7006 C CA . LYS B 1 106 ? 47.992 16.425 -4.975 1.00 124.07 106 LYS B CA 1
ATOM 7007 C C . LYS B 1 106 ? 48.867 15.909 -3.827 1.00 128.43 106 LYS B C 1
ATOM 7008 O O . LYS B 1 106 ? 49.791 16.608 -3.431 1.00 127.90 106 LYS B O 1
ATOM 7027 N N . LYS B 1 107 ? 48.618 14.668 -3.340 1.00 125.36 107 LYS B N 1
ATOM 7028 C CA . LYS B 1 107 ? 49.416 14.047 -2.271 1.00 124.95 107 LYS B CA 1
ATOM 7029 C C . LYS B 1 107 ? 50.810 13.543 -2.727 1.00 130.17 107 LYS B C 1
ATOM 7030 O O . LYS B 1 107 ? 51.562 13.045 -1.894 1.00 129.92 107 LYS B O 1
ATOM 7049 N N . GLY B 1 108 ? 51.144 13.670 -4.013 1.00 127.61 108 GLY B N 1
ATOM 7050 C CA . GLY B 1 108 ? 52.445 13.288 -4.548 1.00 127.48 108 GLY B CA 1
ATOM 7051 C C . GLY B 1 108 ? 52.734 11.803 -4.627 1.00 130.10 108 GLY B C 1
ATOM 7052 O O . GLY B 1 108 ? 53.902 11.423 -4.745 1.00 129.86 108 GLY B O 1
ATOM 7056 N N . PHE B 1 109 ? 51.694 10.949 -4.592 1.00 125.20 109 PHE B N 1
ATOM 7057 C CA . PHE B 1 109 ? 51.889 9.501 -4.676 1.00 123.91 109 PHE B CA 1
ATOM 7058 C C . PHE B 1 109 ? 52.051 9.055 -6.123 1.00 127.30 109 PHE B C 1
ATOM 7059 O O . PHE B 1 109 ? 52.845 8.154 -6.379 1.00 127.05 109 PHE B O 1
ATOM 7076 N N . PHE B 1 110 ? 51.312 9.672 -7.068 1.00 123.13 110 PHE B N 1
ATOM 7077 C CA . PHE B 1 110 ? 51.389 9.307 -8.484 1.00 121.85 110 PHE B CA 1
ATOM 7078 C C . PHE B 1 110 ? 52.506 10.026 -9.230 1.00 126.33 110 PHE B C 1
ATOM 7079 O O . PHE B 1 110 ? 52.863 11.156 -8.893 1.00 125.84 110 PHE B O 1
ATOM 7096 N N . LEU B 1 111 ? 53.044 9.356 -10.264 1.00 123.19 111 LEU B N 1
ATOM 7097 C CA . LEU B 1 111 ? 54.117 9.881 -11.102 1.00 122.75 111 LEU B CA 1
ATOM 7098 C C . LEU B 1 111 ? 53.491 10.644 -12.276 1.00 125.63 111 LEU B C 1
ATOM 7099 O O . LEU B 1 111 ? 52.509 10.156 -12.843 1.00 124.90 111 LEU B O 1
ATOM 7115 N N . PRO B 1 112 ? 54.023 11.820 -12.677 1.00 121.73 112 PRO B N 1
ATOM 7116 C CA . PRO B 1 112 ? 53.445 12.510 -13.843 1.00 121.72 112 PRO B CA 1
ATOM 7117 C C . PRO B 1 112 ? 53.794 11.775 -15.135 1.00 126.98 112 PRO B C 1
ATOM 7118 O O . PRO B 1 112 ? 54.939 11.355 -15.316 1.00 126.57 112 PRO B O 1
ATOM 7129 N N . LEU B 1 113 ? 52.797 11.601 -16.014 1.00 124.39 113 LEU B N 1
ATOM 7130 C CA . LEU B 1 113 ? 52.948 10.867 -17.270 1.00 124.51 113 LEU B CA 1
ATOM 7131 C C . LEU B 1 113 ? 53.136 11.784 -18.494 1.00 130.20 113 LEU B C 1
ATOM 7132 O O . LEU B 1 113 ? 53.071 11.286 -19.618 1.00 129.99 113 LEU B O 1
ATOM 7148 N N . ASP B 1 114 ? 53.406 13.094 -18.298 1.00 127.82 114 ASP B N 1
ATOM 7149 C CA . ASP B 1 114 ? 53.592 14.033 -19.412 1.00 127.88 114 ASP B CA 1
ATOM 7150 C C . ASP B 1 114 ? 54.879 13.724 -20.181 1.00 133.71 114 ASP B C 1
ATOM 7151 O O . ASP B 1 114 ? 55.961 13.725 -19.592 1.00 133.44 114 ASP B O 1
ATOM 7160 N N . GLY B 1 115 ? 54.747 13.458 -21.479 1.00 131.53 115 GLY B N 1
ATOM 7161 C CA . GLY B 1 115 ? 55.877 13.138 -22.339 1.00 131.55 115 GLY B CA 1
ATOM 7162 C C . GLY B 1 115 ? 56.473 11.781 -22.037 1.00 135.89 115 GLY B C 1
ATOM 7163 O O . GLY B 1 115 ? 57.684 11.666 -21.835 1.00 135.74 115 GLY B O 1
ATOM 7167 N N . THR B 1 116 ? 55.614 10.749 -21.995 1.00 132.50 116 THR B N 1
ATOM 7168 C CA . THR B 1 116 ? 56.014 9.367 -21.713 1.00 132.18 116 THR B CA 1
ATOM 7169 C C . THR B 1 116 ? 55.388 8.421 -22.732 1.00 136.22 116 THR B C 1
ATOM 7170 O O . THR B 1 116 ? 54.475 8.812 -23.461 1.00 135.44 116 THR B O 1
ATOM 7181 N N . GLU B 1 117 ? 55.868 7.167 -22.764 1.00 133.46 117 GLU B N 1
ATOM 7182 C CA . GLU B 1 117 ? 55.350 6.154 -23.687 1.00 133.37 117 GLU B CA 1
ATOM 7183 C C . GLU B 1 117 ? 53.888 5.767 -23.386 1.00 137.54 117 GLU B C 1
ATOM 7184 O O . GLU B 1 117 ? 53.194 5.312 -24.293 1.00 137.13 117 GLU B O 1
ATOM 7196 N N . ALA B 1 118 ? 53.416 5.968 -22.134 1.00 134.20 118 ALA B N 1
ATOM 7197 C CA . ALA B 1 118 ? 52.024 5.695 -21.759 1.00 133.74 118 ALA B CA 1
ATOM 7198 C C . ALA B 1 118 ? 51.058 6.657 -22.479 1.00 138.08 118 ALA B C 1
ATOM 7199 O O . ALA B 1 118 ? 49.965 6.232 -22.855 1.00 137.60 118 ALA B O 1
ATOM 7206 N N . LEU B 1 119 ? 51.472 7.933 -22.701 1.00 134.93 119 LEU B N 1
ATOM 7207 C CA . LEU B 1 119 ? 50.671 8.935 -23.420 1.00 134.58 119 LEU B CA 1
ATOM 7208 C C . LEU B 1 119 ? 51.179 9.137 -24.865 1.00 140.25 119 LEU B C 1
ATOM 7209 O O . LEU B 1 119 ? 51.160 10.265 -25.361 1.00 139.77 119 LEU B O 1
ATOM 7225 N N . LYS B 1 120 ? 51.608 8.057 -25.554 1.00 138.41 120 LYS B N 1
ATOM 7226 C CA . LYS B 1 120 ? 52.063 8.174 -26.946 1.00 138.83 120 LYS B CA 1
ATOM 7227 C C . LYS B 1 120 ? 50.868 8.445 -27.877 1.00 143.92 120 LYS B C 1
ATOM 7228 O O . LYS B 1 120 ? 51.031 9.093 -28.911 1.00 143.52 120 LYS B O 1
ATOM 7247 N N . ASP B 1 121 ? 49.671 7.951 -27.490 1.00 141.36 121 ASP B N 1
ATOM 7248 C CA . ASP B 1 121 ? 48.421 8.123 -28.223 1.00 141.31 121 ASP B CA 1
ATOM 7249 C C . ASP B 1 121 ? 47.499 9.061 -27.424 1.00 143.73 121 ASP B C 1
ATOM 7250 O O . ASP B 1 121 ? 46.342 8.726 -27.167 1.00 143.14 121 ASP B O 1
ATOM 7259 N N . GLN B 1 122 ? 48.024 10.234 -27.021 1.00 139.33 122 GLN B N 1
ATOM 7260 C CA . GLN B 1 122 ? 47.255 11.228 -26.263 1.00 138.44 122 GLN B CA 1
ATOM 7261 C C . GLN B 1 122 ? 46.115 11.839 -27.097 1.00 142.25 122 GLN B C 1
ATOM 7262 O O . GLN B 1 122 ? 45.073 12.183 -26.539 1.00 141.70 122 GLN B O 1
ATOM 7276 N N . ASP B 1 123 ? 46.316 11.975 -28.418 1.00 138.89 123 ASP B N 1
ATOM 7277 C CA . ASP B 1 123 ? 45.305 12.525 -29.330 1.00 138.50 123 ASP B CA 1
ATOM 7278 C C . ASP B 1 123 ? 44.085 11.602 -29.550 1.00 141.05 123 ASP B C 1
ATOM 7279 O O . ASP B 1 123 ? 43.008 12.104 -29.873 1.00 140.41 123 ASP B O 1
ATOM 7288 N N . LYS B 1 124 ? 44.246 10.274 -29.373 1.00 136.67 124 LYS B N 1
ATOM 7289 C CA . LYS B 1 124 ? 43.170 9.301 -29.613 1.00 135.52 124 LYS B CA 1
ATOM 7290 C C . LYS B 1 124 ? 42.102 9.271 -28.514 1.00 137.40 124 LYS B C 1
ATOM 7291 O O . LYS B 1 124 ? 40.948 8.954 -28.810 1.00 136.83 124 LYS B O 1
ATOM 7310 N N . PHE B 1 125 ? 42.472 9.576 -27.254 1.00 132.64 125 PHE B N 1
ATOM 7311 C CA . PHE B 1 125 ? 41.519 9.582 -26.135 1.00 131.26 125 PHE B CA 1
ATOM 7312 C C . PHE B 1 125 ? 40.568 10.775 -26.223 1.00 135.89 125 PHE B C 1
ATOM 7313 O O . PHE B 1 125 ? 40.824 11.723 -26.969 1.00 135.46 125 PHE B O 1
ATOM 7330 N N . GLN B 1 126 ? 39.488 10.744 -25.428 1.00 133.04 126 GLN B N 1
ATOM 7331 C CA . GLN B 1 126 ? 38.550 11.865 -25.344 1.00 132.78 126 GLN B CA 1
ATOM 7332 C C . GLN B 1 126 ? 39.256 12.963 -24.529 1.00 135.34 126 GLN B C 1
ATOM 7333 O O . GLN B 1 126 ? 39.846 12.640 -23.496 1.00 134.99 126 GLN B O 1
ATOM 7347 N N . PRO B 1 127 ? 39.291 14.233 -24.984 1.00 130.76 127 PRO B N 1
ATOM 7348 C CA . PRO B 1 127 ? 40.015 15.263 -24.213 1.00 130.37 127 PRO B CA 1
ATOM 7349 C C . PRO B 1 127 ? 39.415 15.585 -22.843 1.00 132.84 127 PRO B C 1
ATOM 7350 O O . PRO B 1 127 ? 40.153 15.989 -21.943 1.00 131.89 127 PRO B O 1
ATOM 7361 N N . SER B 1 128 ? 38.087 15.416 -22.687 1.00 128.99 128 SER B N 1
ATOM 7362 C CA . SER B 1 128 ? 37.392 15.659 -21.421 1.00 128.39 128 SER B CA 1
ATOM 7363 C C . SER B 1 128 ? 37.840 14.681 -20.332 1.00 131.85 128 SER B C 1
ATOM 7364 O O . SER B 1 128 ? 37.868 15.054 -19.160 1.00 131.22 128 SER B O 1
ATOM 7372 N N . LEU B 1 129 ? 38.206 13.447 -20.719 1.00 128.25 129 LEU B N 1
ATOM 7373 C CA . LEU B 1 129 ? 38.673 12.427 -19.779 1.00 127.35 129 LEU B CA 1
ATOM 7374 C C . LEU B 1 129 ? 40.139 12.664 -19.394 1.00 129.81 129 LEU B C 1
ATOM 7375 O O . LEU B 1 129 ? 40.533 12.318 -18.282 1.00 129.06 129 LEU B O 1
ATOM 7391 N N . ILE B 1 130 ? 40.939 13.262 -20.298 1.00 125.96 130 ILE B N 1
ATOM 7392 C CA . ILE B 1 130 ? 42.335 13.620 -20.017 1.00 125.37 130 ILE B CA 1
ATOM 7393 C C . ILE B 1 130 ? 42.347 14.802 -19.027 1.00 129.35 130 ILE B C 1
ATOM 7394 O O . ILE B 1 130 ? 43.246 14.887 -18.193 1.00 128.75 130 ILE B O 1
ATOM 7410 N N . LYS B 1 131 ? 41.336 15.691 -19.102 1.00 126.32 131 LYS B N 1
ATOM 7411 C CA . LYS B 1 131 ? 41.201 16.819 -18.178 1.00 126.05 131 LYS B CA 1
ATOM 7412 C C . LYS B 1 131 ? 40.920 16.298 -16.751 1.00 129.39 131 LYS B C 1
ATOM 7413 O O . LYS B 1 131 ? 41.454 16.857 -15.793 1.00 129.11 131 LYS B O 1
ATOM 7432 N N . GLN B 1 132 ? 40.113 15.220 -16.610 1.00 125.38 132 GLN B N 1
ATOM 7433 C CA . GLN B 1 132 ? 39.825 14.609 -15.300 1.00 124.67 132 GLN B CA 1
ATOM 7434 C C . GLN B 1 132 ? 41.077 13.980 -14.675 1.00 128.21 132 GLN B C 1
ATOM 7435 O O . GLN B 1 132 ? 41.220 13.997 -13.453 1.00 127.82 132 GLN B O 1
ATOM 7449 N N . ALA B 1 133 ? 41.969 13.414 -15.506 1.00 124.33 133 ALA B N 1
ATOM 7450 C CA . ALA B 1 133 ? 43.217 12.812 -15.035 1.00 123.60 133 ALA B CA 1
ATOM 7451 C C . ALA B 1 133 ? 44.251 13.880 -14.656 1.00 127.34 133 ALA B C 1
ATOM 7452 O O . ALA B 1 133 ? 45.136 13.601 -13.846 1.00 126.89 133 ALA B O 1
ATOM 7459 N N . GLN B 1 134 ? 44.161 15.085 -15.257 1.00 123.85 134 GLN B N 1
ATOM 7460 C CA . GLN B 1 134 ? 45.095 16.180 -14.984 1.00 123.49 134 GLN B CA 1
ATOM 7461 C C . GLN B 1 134 ? 44.913 16.830 -13.612 1.00 126.34 134 GLN B C 1
ATOM 7462 O O . GLN B 1 134 ? 43.814 16.842 -13.054 1.00 125.53 134 GLN B O 1
ATOM 7476 N N . TYR B 1 135 ? 46.021 17.384 -13.090 1.00 122.37 135 TYR B N 1
ATOM 7477 C CA . TYR B 1 135 ? 46.080 18.108 -11.821 1.00 121.80 135 TYR B CA 1
ATOM 7478 C C . TYR B 1 135 ? 47.137 19.208 -11.940 1.00 124.79 135 TYR B C 1
ATOM 7479 O O . TYR B 1 135 ? 48.303 18.892 -12.167 1.00 124.29 135 TYR B O 1
ATOM 7497 N N . ASP B 1 136 ? 46.742 20.482 -11.769 1.00 120.84 136 ASP B N 1
ATOM 7498 C CA . ASP B 1 136 ? 47.655 21.626 -11.836 1.00 120.37 136 ASP B CA 1
ATOM 7499 C C . ASP B 1 136 ? 48.429 21.670 -13.180 1.00 123.56 136 ASP B C 1
ATOM 7500 O O . ASP B 1 136 ? 49.626 21.962 -13.209 1.00 122.89 136 ASP B O 1
ATOM 7509 N N . GLY B 1 137 ? 47.723 21.373 -14.270 1.00 119.97 137 GLY B N 1
ATOM 7510 C CA . GLY B 1 137 ? 48.288 21.371 -15.616 1.00 119.79 137 GLY B CA 1
ATOM 7511 C C . GLY B 1 137 ? 49.274 20.256 -15.917 1.00 123.25 137 GLY B C 1
ATOM 7512 O O . GLY B 1 137 ? 50.175 20.450 -16.737 1.00 122.70 137 GLY B O 1
ATOM 7516 N N . LYS B 1 138 ? 49.116 19.080 -15.270 1.00 119.48 138 LYS B N 1
ATOM 7517 C CA . LYS B 1 138 ? 49.992 17.918 -15.479 1.00 118.77 138 LYS B CA 1
ATOM 7518 C C . LYS B 1 138 ? 49.191 16.621 -15.343 1.00 121.83 138 LYS B C 1
ATOM 7519 O O . LYS B 1 138 ? 48.465 16.462 -14.368 1.00 120.92 138 LYS B O 1
ATOM 7538 N N . THR B 1 139 ? 49.310 15.710 -16.325 1.00 118.65 139 THR B N 1
ATOM 7539 C CA . THR B 1 139 ? 48.593 14.430 -16.345 1.00 118.39 139 THR B CA 1
ATOM 7540 C C . THR B 1 139 ? 49.275 13.386 -15.449 1.00 122.18 139 THR B C 1
ATOM 7541 O O . THR B 1 139 ? 50.481 13.171 -15.578 1.00 121.80 139 THR B O 1
ATOM 7552 N N . TYR B 1 140 ? 48.495 12.740 -14.551 1.00 118.57 140 TYR B N 1
ATOM 7553 C CA . TYR B 1 140 ? 48.968 11.691 -13.634 1.00 118.03 140 TYR B CA 1
ATOM 7554 C C . TYR B 1 140 ? 48.296 10.317 -13.863 1.00 121.82 140 TYR B C 1
ATOM 7555 O O . TYR B 1 140 ? 48.588 9.374 -13.124 1.00 121.35 140 TYR B O 1
ATOM 7573 N N . GLY B 1 141 ? 47.435 10.204 -14.876 1.00 118.41 141 GLY B N 1
ATOM 7574 C CA . GLY B 1 141 ? 46.750 8.956 -15.192 1.00 118.33 141 GLY B CA 1
ATOM 7575 C C . GLY B 1 141 ? 46.266 8.888 -16.625 1.00 122.24 141 GLY B C 1
ATOM 7576 O O . GLY B 1 141 ? 46.081 9.925 -17.266 1.00 121.61 141 GLY B O 1
ATOM 7580 N N . VAL B 1 142 ? 46.061 7.663 -17.137 1.00 119.26 142 VAL B N 1
ATOM 7581 C CA . VAL B 1 142 ? 45.613 7.426 -18.513 1.00 119.52 142 VAL B CA 1
ATOM 7582 C C . VAL B 1 142 ? 44.155 6.948 -18.496 1.00 123.10 142 VAL B C 1
ATOM 7583 O O . VAL B 1 142 ? 43.898 5.898 -17.915 1.00 122.26 142 VAL B O 1
ATOM 7596 N N . PRO B 1 143 ? 43.194 7.666 -19.133 1.00 120.25 143 PRO B N 1
ATOM 7597 C CA . PRO B 1 143 ? 41.791 7.202 -19.122 1.00 120.60 143 PRO B CA 1
ATOM 7598 C C . PRO B 1 143 ? 41.599 5.757 -19.589 1.00 125.27 143 PRO B C 1
ATOM 7599 O O . PRO B 1 143 ? 41.825 5.447 -20.758 1.00 125.32 143 PRO B O 1
ATOM 7610 N N . PHE B 1 144 ? 41.174 4.877 -18.670 1.00 121.94 144 PHE B N 1
ATOM 7611 C CA . PHE B 1 144 ? 40.993 3.447 -18.929 1.00 121.63 144 PHE B CA 1
ATOM 7612 C C . PHE B 1 144 ? 39.553 3.157 -19.347 1.00 125.58 144 PHE B C 1
ATOM 7613 O O . PHE B 1 144 ? 39.334 2.531 -20.384 1.00 125.05 144 PHE B O 1
ATOM 7630 N N . VAL B 1 145 ? 38.576 3.628 -18.549 1.00 122.36 145 VAL B N 1
ATOM 7631 C CA . VAL B 1 145 ? 37.138 3.467 -18.813 1.00 121.69 145 VAL B CA 1
ATOM 7632 C C . VAL B 1 145 ? 36.384 4.754 -18.446 1.00 125.06 145 VAL B C 1
ATOM 7633 O O . VAL B 1 145 ? 36.930 5.621 -17.760 1.00 124.61 145 VAL B O 1
ATOM 7646 N N . THR B 1 146 ? 35.134 4.867 -18.913 1.00 121.31 146 THR B N 1
ATOM 7647 C CA . THR B 1 146 ? 34.255 6.011 -18.639 1.00 120.69 146 THR B CA 1
ATOM 7648 C C . THR B 1 146 ? 32.851 5.498 -18.331 1.00 123.86 146 THR B C 1
ATOM 7649 O O . THR B 1 146 ? 32.471 4.437 -18.824 1.00 123.02 146 THR B O 1
ATOM 7660 N N . ASP B 1 147 ? 32.091 6.238 -17.506 1.00 120.39 147 ASP B N 1
ATOM 7661 C CA . ASP B 1 147 ? 30.721 5.848 -17.175 1.00 119.94 147 ASP B CA 1
ATOM 7662 C C . ASP B 1 147 ? 29.900 6.967 -16.538 1.00 122.63 147 ASP B C 1
ATOM 7663 O O . ASP B 1 147 ? 30.437 7.995 -16.128 1.00 122.28 147 ASP B O 1
ATOM 7672 N N . THR B 1 148 ? 28.585 6.739 -16.466 1.00 118.35 148 THR B N 1
ATOM 7673 C CA . THR B 1 148 ? 27.618 7.631 -15.831 1.00 117.85 148 THR B CA 1
ATOM 7674 C C . THR B 1 148 ? 26.436 6.792 -15.354 1.00 121.30 148 THR B C 1
ATOM 7675 O O . THR B 1 148 ? 26.193 5.715 -15.900 1.00 120.50 148 THR B O 1
ATOM 7686 N N . LEU B 1 149 ? 25.685 7.299 -14.373 1.00 117.94 149 LEU B N 1
ATOM 7687 C CA . LEU B 1 149 ? 24.511 6.596 -13.861 1.00 117.58 149 LEU B CA 1
ATOM 7688 C C . LEU B 1 149 ? 23.344 6.794 -14.828 1.00 120.65 149 LEU B C 1
ATOM 7689 O O . LEU B 1 149 ? 23.255 7.836 -15.482 1.00 120.33 149 LEU B O 1
ATOM 7705 N N . ALA B 1 150 ? 22.460 5.795 -14.922 1.00 116.29 150 ALA B N 1
ATOM 7706 C CA . ALA B 1 150 ? 21.300 5.850 -15.808 1.00 115.64 150 ALA B CA 1
ATOM 7707 C C . ALA B 1 150 ? 20.144 5.065 -15.220 1.00 119.45 150 ALA B C 1
ATOM 7708 O O . ALA B 1 150 ? 20.368 4.021 -14.609 1.00 119.45 150 ALA B O 1
ATOM 7715 N N . LEU B 1 151 ? 18.911 5.547 -15.418 1.00 115.70 151 LEU B N 1
ATOM 7716 C CA . LEU B 1 151 ? 17.727 4.854 -14.914 1.00 115.33 151 LEU B CA 1
ATOM 7717 C C . LEU B 1 151 ? 17.487 3.591 -15.744 1.00 119.58 151 LEU B C 1
ATOM 7718 O O . LEU B 1 151 ? 16.855 3.657 -16.798 1.00 119.28 151 LEU B O 1
ATOM 7734 N N . VAL B 1 152 ? 18.040 2.454 -15.287 1.00 116.46 152 VAL B N 1
ATOM 7735 C CA . VAL B 1 152 ? 17.855 1.163 -15.959 1.00 116.67 152 VAL B CA 1
ATOM 7736 C C . VAL B 1 152 ? 16.505 0.587 -15.532 1.00 121.55 152 VAL B C 1
ATOM 7737 O O . VAL B 1 152 ? 16.125 0.737 -14.371 1.00 120.77 152 VAL B O 1
ATOM 7750 N N . TYR B 1 153 ? 15.769 -0.036 -16.465 1.00 119.49 153 TYR B N 1
ATOM 7751 C CA . TYR B 1 153 ? 14.446 -0.579 -16.167 1.00 119.89 153 TYR B CA 1
ATOM 7752 C C . TYR B 1 153 ? 14.131 -1.870 -16.902 1.00 124.93 153 TYR B C 1
ATOM 7753 O O . TYR B 1 153 ? 14.796 -2.231 -17.873 1.00 124.23 153 TYR B O 1
ATOM 7771 N N . ASN B 1 154 ? 13.090 -2.556 -16.417 1.00 122.99 154 ASN B N 1
ATOM 7772 C CA . ASN B 1 154 ? 12.594 -3.813 -16.964 1.00 123.59 154 ASN B CA 1
ATOM 7773 C C . ASN B 1 154 ? 11.488 -3.495 -17.975 1.00 128.33 154 ASN B C 1
ATOM 7774 O O . ASN B 1 154 ? 10.433 -2.999 -17.583 1.00 127.82 154 ASN B O 1
ATOM 7785 N N . LYS B 1 155 ? 11.734 -3.755 -19.273 1.00 125.78 155 LYS B N 1
ATOM 7786 C CA . LYS B 1 155 ? 10.750 -3.474 -20.326 1.00 125.71 155 LYS B CA 1
ATOM 7787 C C . LYS B 1 155 ? 9.490 -4.343 -20.224 1.00 130.30 155 LYS B C 1
ATOM 7788 O O . LYS B 1 155 ? 8.414 -3.855 -20.564 1.00 129.70 155 LYS B O 1
ATOM 7807 N N . GLN B 1 156 ? 9.610 -5.612 -19.772 1.00 127.73 156 GLN B N 1
ATOM 7808 C CA . GLN B 1 156 ? 8.443 -6.496 -19.636 1.00 127.93 156 GLN B CA 1
ATOM 7809 C C . GLN B 1 156 ? 7.470 -5.982 -18.573 1.00 131.48 156 GLN B C 1
ATOM 7810 O O . GLN B 1 156 ? 6.272 -5.914 -18.841 1.00 131.18 156 GLN B O 1
ATOM 7824 N N . LEU B 1 157 ? 7.978 -5.595 -17.388 1.00 127.62 157 LEU B N 1
ATOM 7825 C CA . LEU B 1 157 ? 7.136 -5.075 -16.304 1.00 126.97 157 LEU B CA 1
ATOM 7826 C C . LEU B 1 157 ? 6.503 -3.728 -16.664 1.00 130.70 157 LEU B C 1
ATOM 7827 O O . LEU B 1 157 ? 5.356 -3.485 -16.293 1.00 130.37 157 LEU B O 1
ATOM 7843 N N . PHE B 1 158 ? 7.237 -2.865 -17.389 1.00 127.13 158 PHE B N 1
ATOM 7844 C CA . PHE B 1 158 ? 6.719 -1.563 -17.833 1.00 126.60 158 PHE B CA 1
ATOM 7845 C C . PHE B 1 158 ? 5.645 -1.764 -18.914 1.00 132.05 158 PHE B C 1
ATOM 7846 O O . PHE B 1 158 ? 4.631 -1.067 -18.901 1.00 131.08 158 PHE B O 1
ATOM 7863 N N . GLU B 1 159 ? 5.862 -2.729 -19.831 1.00 130.66 159 GLU B N 1
ATOM 7864 C CA . GLU B 1 159 ? 4.904 -3.067 -20.890 1.00 131.16 159 GLU B CA 1
ATOM 7865 C C . GLU B 1 159 ? 3.633 -3.667 -20.276 1.00 134.61 159 GLU B C 1
ATOM 7866 O O . GLU B 1 159 ? 2.532 -3.307 -20.693 1.00 134.23 159 GLU B O 1
ATOM 7878 N N . LYS B 1 160 ? 3.787 -4.559 -19.272 1.00 130.69 160 LYS B N 1
ATOM 7879 C CA . LYS B 1 160 ? 2.658 -5.170 -18.555 1.00 129.99 160 LYS B CA 1
ATOM 7880 C C . LYS B 1 160 ? 1.858 -4.115 -17.772 1.00 134.37 160 LYS B C 1
ATOM 7881 O O . LYS B 1 160 ? 0.636 -4.224 -17.688 1.00 133.98 160 LYS B O 1
ATOM 7900 N N . ALA B 1 161 ? 2.541 -3.078 -17.239 1.00 131.37 161 ALA B N 1
ATOM 7901 C CA . ALA B 1 161 ? 1.901 -1.986 -16.495 1.00 131.32 161 ALA B CA 1
ATOM 7902 C C . ALA B 1 161 ? 1.302 -0.870 -17.394 1.00 135.76 161 ALA B C 1
ATOM 7903 O O . ALA B 1 161 ? 0.794 0.120 -16.863 1.00 135.24 161 ALA B O 1
ATOM 7910 N N . GLY B 1 162 ? 1.365 -1.028 -18.720 1.00 132.76 162 GLY B N 1
ATOM 7911 C CA . GLY B 1 162 ? 0.829 -0.056 -19.665 1.00 132.67 162 GLY B CA 1
ATOM 7912 C C . GLY B 1 162 ? 1.671 1.198 -19.798 1.00 136.50 162 GLY B C 1
ATOM 7913 O O . GLY B 1 162 ? 1.118 2.291 -19.941 1.00 136.23 162 GLY B O 1
ATOM 7917 N N . LEU B 1 163 ? 3.015 1.049 -19.769 1.00 132.75 163 LEU B N 1
ATOM 7918 C CA . LEU B 1 163 ? 3.972 2.155 -19.885 1.00 131.93 163 LEU B CA 1
ATOM 7919 C C . LEU B 1 163 ? 4.916 1.871 -21.049 1.00 136.56 163 LEU B C 1
ATOM 7920 O O . LEU B 1 163 ? 5.518 0.797 -21.094 1.00 136.33 163 LEU B O 1
ATOM 7936 N N . THR B 1 164 ? 5.053 2.825 -21.982 1.00 133.45 164 THR B N 1
ATOM 7937 C CA . THR B 1 164 ? 5.913 2.670 -23.156 1.00 133.10 164 THR B CA 1
ATOM 7938 C C . THR B 1 164 ? 7.302 3.236 -22.877 1.00 135.69 164 THR B C 1
ATOM 7939 O O . THR B 1 164 ? 8.289 2.503 -22.937 1.00 135.30 164 THR B O 1
ATOM 7950 N N . GLU B 1 165 ? 7.366 4.542 -22.575 1.00 130.94 165 GLU B N 1
ATOM 7951 C CA . GLU B 1 165 ? 8.616 5.259 -22.302 1.00 129.60 165 GLU B CA 1
ATOM 7952 C C . GLU B 1 165 ? 8.935 5.297 -20.806 1.00 130.89 165 GLU B C 1
ATOM 7953 O O . GLU B 1 165 ? 8.096 4.943 -19.977 1.00 130.37 165 GLU B O 1
ATOM 7965 N N . ALA B 1 166 ? 10.148 5.757 -20.475 1.00 125.59 166 ALA B N 1
ATOM 7966 C CA . ALA B 1 166 ? 10.626 5.884 -19.096 1.00 124.23 166 ALA B CA 1
ATOM 7967 C C . ALA B 1 166 ? 10.159 7.224 -18.503 1.00 125.92 166 ALA B C 1
ATOM 7968 O O . ALA B 1 166 ? 9.952 8.174 -19.259 1.00 125.41 166 ALA B O 1
ATOM 7975 N N . PRO B 1 167 ? 10.008 7.341 -17.164 1.00 120.82 167 PRO B N 1
ATOM 7976 C CA . PRO B 1 167 ? 9.566 8.624 -16.586 1.00 120.48 167 PRO B CA 1
ATOM 7977 C C . PRO B 1 167 ? 10.596 9.741 -16.768 1.00 124.24 167 PRO B C 1
ATOM 7978 O O . PRO B 1 167 ? 11.761 9.561 -16.414 1.00 123.99 167 PRO B O 1
ATOM 7989 N N . ARG B 1 168 ? 10.171 10.883 -17.334 1.00 120.45 168 ARG B N 1
ATOM 7990 C CA . ARG B 1 168 ? 11.063 12.019 -17.591 1.00 119.91 168 ARG B CA 1
ATOM 7991 C C . ARG B 1 168 ? 11.481 12.790 -16.338 1.00 123.18 168 ARG B C 1
ATOM 7992 O O . ARG B 1 168 ? 12.572 13.359 -16.337 1.00 122.49 168 ARG B O 1
ATOM 8013 N N . THR B 1 169 ? 10.615 12.864 -15.306 1.00 119.64 169 THR B N 1
ATOM 8014 C CA . THR B 1 169 ? 10.926 13.586 -14.065 1.00 119.31 169 THR B CA 1
ATOM 8015 C C . THR B 1 169 ? 10.795 12.696 -12.835 1.00 123.34 169 THR B C 1
ATOM 8016 O O . THR B 1 169 ? 10.279 11.580 -12.922 1.00 122.64 169 THR B O 1
ATOM 8027 N N . TRP B 1 170 ? 11.290 13.190 -11.689 1.00 120.48 170 TRP B N 1
ATOM 8028 C CA . TRP B 1 170 ? 11.227 12.457 -10.422 1.00 120.57 170 TRP B CA 1
ATOM 8029 C C . TRP B 1 170 ? 9.776 12.305 -9.949 1.00 125.75 170 TRP B C 1
ATOM 8030 O O . TRP B 1 170 ? 9.453 11.310 -9.305 1.00 125.38 170 TRP B O 1
ATOM 8051 N N . ASP B 1 171 ? 8.900 13.272 -10.290 1.00 123.14 171 ASP B N 1
ATOM 8052 C CA . ASP B 1 171 ? 7.477 13.208 -9.944 1.00 123.26 171 ASP B CA 1
ATOM 8053 C C . ASP B 1 171 ? 6.785 12.108 -10.760 1.00 126.04 171 ASP B C 1
ATOM 8054 O O . ASP B 1 171 ? 5.914 11.421 -10.230 1.00 125.23 171 ASP B O 1
ATOM 8063 N N . ASP B 1 172 ? 7.186 11.933 -12.039 1.00 122.40 172 ASP B N 1
ATOM 8064 C CA . ASP B 1 172 ? 6.634 10.885 -12.907 1.00 122.03 172 ASP B CA 1
ATOM 8065 C C . ASP B 1 172 ? 7.082 9.506 -12.426 1.00 125.30 172 ASP B C 1
ATOM 8066 O O . ASP B 1 172 ? 6.332 8.546 -12.586 1.00 124.57 172 ASP B O 1
ATOM 8075 N N . LEU B 1 173 ? 8.304 9.404 -11.854 1.00 121.73 173 LEU B N 1
ATOM 8076 C CA . LEU B 1 173 ? 8.833 8.145 -11.323 1.00 121.19 173 LEU B CA 1
ATOM 8077 C C . LEU B 1 173 ? 8.011 7.686 -10.115 1.00 125.62 173 LEU B C 1
ATOM 8078 O O . LEU B 1 173 ? 7.750 6.490 -9.991 1.00 124.87 173 LEU B O 1
ATOM 8094 N N . LYS B 1 174 ? 7.593 8.627 -9.237 1.00 123.11 174 LYS B N 1
ATOM 8095 C CA . LYS B 1 174 ? 6.751 8.308 -8.075 1.00 123.13 174 LYS B CA 1
ATOM 8096 C C . LYS B 1 174 ? 5.390 7.768 -8.531 1.00 127.03 174 LYS B C 1
ATOM 8097 O O . LYS B 1 174 ? 4.902 6.785 -7.972 1.00 126.60 174 LYS B O 1
ATOM 8116 N N . LYS B 1 175 ? 4.794 8.402 -9.557 1.00 123.69 175 LYS B N 1
ATOM 8117 C CA . LYS B 1 175 ? 3.500 7.987 -10.106 1.00 123.52 175 LYS B CA 1
ATOM 8118 C C . LYS B 1 175 ? 3.622 6.669 -10.870 1.00 128.20 175 LYS B C 1
ATOM 8119 O O . LYS B 1 175 ? 2.754 5.804 -10.742 1.00 127.65 175 LYS B O 1
ATOM 8138 N N . ALA B 1 176 ? 4.696 6.523 -11.666 1.00 125.41 176 ALA B N 1
ATOM 8139 C CA . ALA B 1 176 ? 4.955 5.315 -12.451 1.00 125.31 176 ALA B CA 1
ATOM 8140 C C . ALA B 1 176 ? 5.098 4.082 -11.566 1.00 129.50 176 ALA B C 1
ATOM 8141 O O . ALA B 1 176 ? 4.614 3.017 -11.943 1.00 129.14 176 ALA B O 1
ATOM 8148 N N . ALA B 1 177 ? 5.742 4.221 -10.390 1.00 126.27 177 ALA B N 1
ATOM 8149 C CA . ALA B 1 177 ? 5.937 3.098 -9.469 1.00 126.26 177 ALA B CA 1
ATOM 8150 C C . ALA B 1 177 ? 4.618 2.562 -8.919 1.00 130.66 177 ALA B C 1
ATOM 8151 O O . ALA B 1 177 ? 4.441 1.345 -8.857 1.00 130.28 177 ALA B O 1
ATOM 8158 N N . ALA B 1 178 ? 3.694 3.465 -8.539 1.00 127.49 178 ALA B N 1
ATOM 8159 C CA . ALA B 1 178 ? 2.375 3.088 -8.023 1.00 127.19 178 ALA B CA 1
ATOM 8160 C C . ALA B 1 178 ? 1.543 2.346 -9.078 1.00 131.12 178 ALA B C 1
ATOM 8161 O O . ALA B 1 178 ? 0.812 1.420 -8.727 1.00 130.70 178 ALA B O 1
ATOM 8168 N N . THR B 1 179 ? 1.666 2.734 -10.362 1.00 127.95 179 THR B N 1
ATOM 8169 C CA . THR B 1 179 ? 0.955 2.076 -11.465 1.00 127.72 179 THR B CA 1
ATOM 8170 C C . THR B 1 179 ? 1.527 0.672 -11.699 1.00 131.72 179 THR B C 1
ATOM 8171 O O . THR B 1 179 ? 0.767 -0.256 -11.974 1.00 131.22 179 THR B O 1
ATOM 8182 N N . ILE B 1 180 ? 2.864 0.523 -11.591 1.00 128.55 180 ILE B N 1
ATOM 8183 C CA . ILE B 1 180 ? 3.549 -0.768 -11.749 1.00 128.23 180 ILE B CA 1
ATOM 8184 C C . ILE B 1 180 ? 3.183 -1.681 -10.563 1.00 132.60 180 ILE B C 1
ATOM 8185 O O . ILE B 1 180 ? 3.017 -2.887 -10.748 1.00 131.92 180 ILE B O 1
ATOM 8201 N N . LYS B 1 181 ? 3.043 -1.098 -9.359 1.00 129.96 181 LYS B N 1
ATOM 8202 C CA . LYS B 1 181 ? 2.667 -1.832 -8.148 1.00 129.81 181 LYS B CA 1
ATOM 8203 C C . LYS B 1 181 ? 1.204 -2.288 -8.210 1.00 134.15 181 LYS B C 1
ATOM 8204 O O . LYS B 1 181 ? 0.893 -3.393 -7.775 1.00 133.60 181 LYS B O 1
ATOM 8223 N N . GLY B 1 182 ? 0.328 -1.439 -8.740 1.00 131.19 182 GLY B N 1
ATOM 8224 C CA . GLY B 1 182 ? -1.085 -1.762 -8.890 1.00 131.21 182 GLY B CA 1
ATOM 8225 C C . GLY B 1 182 ? -1.352 -2.835 -9.931 1.00 134.84 182 GLY B C 1
ATOM 8226 O O . GLY B 1 182 ? -2.236 -3.674 -9.739 1.00 134.28 182 GLY B O 1
ATOM 8230 N N . LYS B 1 183 ? -0.588 -2.823 -11.038 1.00 131.54 183 LYS B N 1
ATOM 8231 C CA . LYS B 1 183 ? -0.748 -3.792 -12.129 1.00 131.30 183 LYS B CA 1
ATOM 8232 C C . LYS B 1 183 ? -0.058 -5.129 -11.847 1.00 135.06 183 LYS B C 1
ATOM 8233 O O . LYS B 1 183 ? -0.725 -6.161 -11.790 1.00 134.65 183 LYS B O 1
ATOM 8252 N N . THR B 1 184 ? 1.276 -5.106 -11.695 1.00 131.51 184 THR B N 1
ATOM 8253 C CA . THR B 1 184 ? 2.098 -6.312 -11.517 1.00 130.91 184 THR B CA 1
ATOM 8254 C C . THR B 1 184 ? 2.298 -6.783 -10.066 1.00 133.88 184 THR B C 1
ATOM 8255 O O . THR B 1 184 ? 2.550 -7.971 -9.862 1.00 133.30 184 THR B O 1
ATOM 8266 N N . GLY B 1 185 ? 2.250 -5.869 -9.096 1.00 129.86 185 GLY B N 1
ATOM 8267 C CA . GLY B 1 185 ? 2.484 -6.204 -7.692 1.00 129.35 185 GLY B CA 1
ATOM 8268 C C . GLY B 1 185 ? 3.949 -6.171 -7.292 1.00 132.04 185 GLY B C 1
ATOM 8269 O O . GLY B 1 185 ? 4.279 -6.504 -6.151 1.00 131.36 185 GLY B O 1
ATOM 8273 N N . VAL B 1 186 ? 4.832 -5.722 -8.214 1.00 127.98 186 VAL B N 1
ATOM 8274 C CA . VAL B 1 186 ? 6.281 -5.634 -8.021 1.00 126.55 186 VAL B CA 1
ATOM 8275 C C . VAL B 1 186 ? 6.631 -4.184 -7.688 1.00 130.04 186 VAL B C 1
ATOM 8276 O O . VAL B 1 186 ? 5.992 -3.273 -8.221 1.00 129.62 186 VAL B O 1
ATOM 8289 N N . ASP B 1 187 ? 7.653 -3.961 -6.834 1.00 126.39 187 ASP B N 1
ATOM 8290 C CA . ASP B 1 187 ? 8.069 -2.598 -6.479 1.00 126.00 187 ASP B CA 1
ATOM 8291 C C . ASP B 1 187 ? 8.628 -1.877 -7.714 1.00 129.27 187 ASP B C 1
ATOM 8292 O O . ASP B 1 187 ? 9.447 -2.433 -8.436 1.00 128.71 187 ASP B O 1
ATOM 8301 N N . GLY B 1 188 ? 8.132 -0.676 -7.972 1.00 125.42 188 GLY B N 1
ATOM 8302 C CA . GLY B 1 188 ? 8.543 0.113 -9.124 1.00 124.80 188 GLY B CA 1
ATOM 8303 C C . GLY B 1 188 ? 9.945 0.681 -9.065 1.00 126.72 188 GLY B C 1
ATOM 8304 O O . GLY B 1 188 ? 10.591 0.813 -10.106 1.00 126.08 188 GLY B O 1
ATOM 8308 N N . TYR B 1 189 ? 10.421 1.059 -7.866 1.00 122.16 189 TYR B N 1
ATOM 8309 C CA . TYR B 1 189 ? 11.745 1.664 -7.731 1.00 121.11 189 TYR B CA 1
ATOM 8310 C C . TYR B 1 189 ? 12.359 1.473 -6.340 1.00 125.44 189 TYR B C 1
ATOM 8311 O O . TYR B 1 189 ? 11.646 1.480 -5.337 1.00 124.98 189 TYR B O 1
ATOM 8329 N N . TRP B 1 190 ? 13.692 1.306 -6.298 1.00 122.40 190 TRP B N 1
ATOM 8330 C CA . TRP B 1 190 ? 14.472 1.168 -5.067 1.00 122.34 190 TRP B CA 1
ATOM 8331 C C . TRP B 1 190 ? 15.758 1.979 -5.252 1.00 125.42 190 TRP B C 1
ATOM 8332 O O . TRP B 1 190 ? 16.726 1.498 -5.840 1.00 124.57 190 TRP B O 1
ATOM 8353 N N . GLY B 1 191 ? 15.729 3.216 -4.774 1.00 122.14 191 GLY B N 1
ATOM 8354 C CA . GLY B 1 191 ? 16.858 4.129 -4.874 1.00 122.19 191 GLY B CA 1
ATOM 8355 C C . GLY B 1 191 ? 17.970 3.793 -3.907 1.00 126.37 191 GLY B C 1
ATOM 8356 O O . GLY B 1 191 ? 17.732 3.167 -2.873 1.00 125.74 191 GLY B O 1
ATOM 8360 N N . SER B 1 192 ? 19.192 4.216 -4.239 1.00 123.70 192 SER B N 1
ATOM 8361 C CA . SER B 1 192 ? 20.369 3.972 -3.406 1.00 123.89 192 SER B CA 1
ATOM 8362 C C . SER B 1 192 ? 20.521 5.077 -2.361 1.00 128.44 192 SER B C 1
ATOM 8363 O O . SER B 1 192 ? 20.260 6.246 -2.647 1.00 127.69 192 SER B O 1
ATOM 8371 N N . THR B 1 193 ? 20.966 4.697 -1.157 1.00 126.08 193 THR B N 1
ATOM 8372 C CA . THR B 1 193 ? 21.179 5.626 -0.045 1.00 126.12 193 THR B CA 1
ATOM 8373 C C . THR B 1 193 ? 22.532 6.361 -0.131 1.00 130.32 193 THR B C 1
ATOM 8374 O O . THR B 1 193 ? 22.754 7.297 0.640 1.00 129.56 193 THR B O 1
ATOM 8385 N N . GLN B 1 194 ? 23.434 5.938 -1.049 1.00 127.36 194 GLN B N 1
ATOM 8386 C CA . GLN B 1 194 ? 24.763 6.539 -1.205 1.00 126.96 194 GLN B CA 1
ATOM 8387 C C . GLN B 1 194 ? 24.714 7.943 -1.813 1.00 130.75 194 GLN B C 1
ATOM 8388 O O . GLN B 1 194 ? 23.787 8.276 -2.552 1.00 130.20 194 GLN B O 1
ATOM 8402 N N . ALA B 1 195 ? 25.733 8.756 -1.490 1.00 127.59 195 ALA B N 1
ATOM 8403 C CA . ALA B 1 195 ? 25.857 10.150 -1.930 1.00 127.55 195 ALA B CA 1
ATOM 8404 C C . ALA B 1 195 ? 26.110 10.297 -3.426 1.00 130.96 195 ALA B C 1
ATOM 8405 O O . ALA B 1 195 ? 25.643 11.269 -4.020 1.00 130.62 195 ALA B O 1
ATOM 8412 N N . TYR B 1 196 ? 26.869 9.363 -4.029 1.00 126.86 196 TYR B N 1
ATOM 8413 C CA . TYR B 1 196 ? 27.162 9.383 -5.468 1.00 125.71 196 TYR B CA 1
ATOM 8414 C C . TYR B 1 196 ? 25.871 9.247 -6.277 1.00 128.95 196 TYR B C 1
ATOM 8415 O O . TYR B 1 196 ? 25.683 9.957 -7.262 1.00 128.41 196 TYR B O 1
ATOM 8433 N N . TYR B 1 197 ? 24.960 8.387 -5.812 1.00 125.27 197 TYR B N 1
ATOM 8434 C CA . TYR B 1 197 ? 23.676 8.147 -6.464 1.00 124.98 197 TYR B CA 1
ATOM 8435 C C . TYR B 1 197 ? 22.706 9.286 -6.166 1.00 129.36 197 TYR B C 1
ATOM 8436 O O . TYR B 1 197 ? 21.939 9.676 -7.044 1.00 128.99 197 TYR B O 1
ATOM 8454 N N . ALA B 1 198 ? 22.777 9.859 -4.950 1.00 126.23 198 ALA B N 1
ATOM 8455 C CA . ALA B 1 198 ? 21.951 11.005 -4.569 1.00 126.12 198 ALA B CA 1
ATOM 8456 C C . ALA B 1 198 ? 22.390 12.313 -5.277 1.00 129.35 198 ALA B C 1
ATOM 8457 O O . ALA B 1 198 ? 21.644 13.288 -5.243 1.00 128.78 198 ALA B O 1
ATOM 8464 N N . GLN B 1 199 ? 23.592 12.340 -5.897 1.00 125.86 199 GLN B N 1
ATOM 8465 C CA . GLN B 1 199 ? 24.117 13.509 -6.619 1.00 125.69 199 GLN B CA 1
ATOM 8466 C C . GLN B 1 199 ? 23.272 13.869 -7.855 1.00 128.78 199 GLN B C 1
ATOM 8467 O O . GLN B 1 199 ? 23.255 15.034 -8.252 1.00 128.07 199 GLN B O 1
ATOM 8481 N N . SER B 1 200 ? 22.570 12.883 -8.457 1.00 125.05 200 SER B N 1
ATOM 8482 C CA . SER B 1 200 ? 21.704 13.101 -9.625 1.00 124.14 200 SER B CA 1
ATOM 8483 C C . SER B 1 200 ? 20.531 14.048 -9.320 1.00 128.16 200 SER B C 1
ATOM 8484 O O . SER B 1 200 ? 20.035 14.711 -10.230 1.00 127.93 200 SER B O 1
ATOM 8492 N N . PHE B 1 201 ? 20.095 14.111 -8.050 1.00 124.51 201 PHE B N 1
ATOM 8493 C CA . PHE B 1 201 ? 19.007 14.987 -7.619 1.00 123.86 201 PHE B CA 1
ATOM 8494 C C . PHE B 1 201 ? 19.479 16.434 -7.553 1.00 129.27 201 PHE B C 1
ATOM 8495 O O . PHE B 1 201 ? 18.710 17.327 -7.901 1.00 128.54 201 PHE B O 1
ATOM 8512 N N . LEU B 1 202 ? 20.734 16.673 -7.111 1.00 127.61 202 LEU B N 1
ATOM 8513 C CA . LEU B 1 202 ? 21.300 18.025 -7.057 1.00 128.22 202 LEU B CA 1
ATOM 8514 C C . LEU B 1 202 ? 21.389 18.594 -8.472 1.00 132.04 202 LEU B C 1
ATOM 8515 O O . LEU B 1 202 ? 21.061 19.761 -8.680 1.00 131.78 202 LEU B O 1
ATOM 8531 N N . TYR B 1 203 ? 21.789 17.759 -9.449 1.00 128.24 203 TYR B N 1
ATOM 8532 C CA . TYR B 1 203 ? 21.867 18.181 -10.849 1.00 127.54 203 TYR B CA 1
ATOM 8533 C C . TYR B 1 203 ? 20.463 18.387 -11.443 1.00 130.84 203 TYR B C 1
ATOM 8534 O O . TYR B 1 203 ? 20.275 19.302 -12.245 1.00 130.19 203 TYR B O 1
ATOM 8552 N N . GLY B 1 204 ? 19.500 17.562 -11.030 1.00 127.14 204 GLY B N 1
ATOM 8553 C CA . GLY B 1 204 ? 18.110 17.675 -11.459 1.00 126.73 204 GLY B CA 1
ATOM 8554 C C . GLY B 1 204 ? 17.451 18.978 -11.041 1.00 130.71 204 GLY B C 1
ATOM 8555 O O . GLY B 1 204 ? 16.661 19.534 -11.805 1.00 130.30 204 GLY B O 1
ATOM 8559 N N . ASP B 1 205 ? 17.780 19.485 -9.831 1.00 127.36 205 ASP B N 1
ATOM 8560 C CA . ASP B 1 205 ? 17.250 20.757 -9.313 1.00 127.25 205 ASP B CA 1
ATOM 8561 C C . ASP B 1 205 ? 18.055 21.992 -9.777 1.00 132.62 205 ASP B C 1
ATOM 8562 O O . ASP B 1 205 ? 17.552 23.111 -9.664 1.00 132.20 205 ASP B O 1
ATOM 8571 N N . GLY B 1 206 ? 19.266 21.782 -10.302 1.00 130.36 206 GLY B N 1
ATOM 8572 C CA . GLY B 1 206 ? 20.104 22.843 -10.851 1.00 131.06 206 GLY B CA 1
ATOM 8573 C C . GLY B 1 206 ? 21.179 23.370 -9.924 1.00 137.06 206 GLY B C 1
ATOM 8574 O O . GLY B 1 206 ? 21.345 24.587 -9.806 1.00 136.56 206 GLY B O 1
ATOM 8578 N N . THR B 1 207 ? 21.936 22.466 -9.282 1.00 135.32 207 THR B N 1
ATOM 8579 C CA . THR B 1 207 ? 23.033 22.854 -8.387 1.00 136.15 207 THR B CA 1
ATOM 8580 C C . THR B 1 207 ? 24.075 21.740 -8.247 1.00 140.58 207 THR B C 1
ATOM 8581 O O . THR B 1 207 ? 23.863 20.625 -8.725 1.00 140.20 207 THR B O 1
ATOM 8592 N N . ASP B 1 208 ? 25.196 22.058 -7.577 1.00 137.31 208 ASP B N 1
ATOM 8593 C CA . ASP B 1 208 ? 26.309 21.128 -7.339 1.00 136.83 208 ASP B CA 1
ATOM 8594 C C . ASP B 1 208 ? 26.587 21.056 -5.834 1.00 139.97 208 ASP B C 1
ATOM 8595 O O . ASP B 1 208 ? 25.971 21.797 -5.069 1.00 139.54 208 ASP B O 1
ATOM 8604 N N . THR B 1 209 ? 27.491 20.154 -5.407 1.00 135.89 209 THR B N 1
ATOM 8605 C CA . THR B 1 209 ? 27.837 19.993 -3.986 1.00 135.08 209 THR B CA 1
ATOM 8606 C C . THR B 1 209 ? 28.460 21.281 -3.455 1.00 138.12 209 THR B C 1
ATOM 8607 O O . THR B 1 209 ? 28.155 21.692 -2.337 1.00 137.71 209 THR B O 1
ATOM 8618 N N . VAL B 1 210 ? 29.321 21.911 -4.263 1.00 134.23 210 VAL B N 1
ATOM 8619 C CA . VAL B 1 210 ? 29.960 23.189 -3.950 1.00 133.71 210 VAL B CA 1
ATOM 8620 C C . VAL B 1 210 ? 30.075 23.995 -5.236 1.00 138.31 210 VAL B C 1
ATOM 8621 O O . VAL B 1 210 ? 30.051 23.423 -6.325 1.00 138.18 210 VAL B O 1
ATOM 8634 N N . ASP B 1 211 ? 30.254 25.305 -5.110 1.00 135.21 211 ASP B N 1
ATOM 8635 C CA . ASP B 1 211 ? 30.481 26.184 -6.249 1.00 135.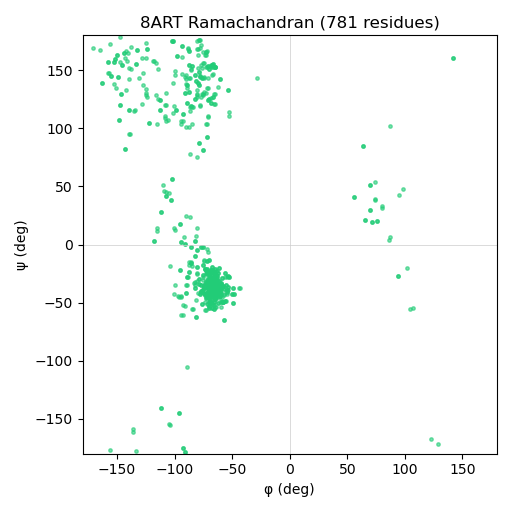18 211 ASP B CA 1
ATOM 8636 C C . ASP B 1 211 ? 31.967 26.510 -6.169 1.00 139.67 211 ASP B C 1
ATOM 8637 O O . ASP B 1 211 ? 32.368 27.197 -5.239 1.00 139.29 211 ASP B O 1
ATOM 8646 N N . VAL B 1 212 ? 32.798 25.946 -7.069 1.00 136.69 212 VAL B N 1
ATOM 8647 C CA . VAL B 1 212 ? 34.252 26.172 -7.025 1.00 136.54 212 VAL B CA 1
ATOM 8648 C C . VAL B 1 212 ? 34.597 27.638 -7.313 1.00 139.60 212 VAL B C 1
ATOM 8649 O O . VAL B 1 212 ? 35.428 28.192 -6.591 1.00 139.17 212 VAL B O 1
ATOM 8662 N N . PRO B 1 213 ? 33.965 28.300 -8.312 1.00 135.43 213 PRO B N 1
ATOM 8663 C CA . PRO B 1 213 ? 34.302 29.711 -8.576 1.00 135.41 213 PRO B CA 1
ATOM 8664 C C . PRO B 1 213 ? 34.073 30.636 -7.378 1.00 139.33 213 PRO B C 1
ATOM 8665 O O . PRO B 1 213 ? 34.975 31.390 -7.014 1.00 138.84 213 PRO B O 1
ATOM 8676 N N . ALA B 1 214 ? 32.889 30.548 -6.747 1.00 135.94 214 ALA B N 1
ATOM 8677 C CA . ALA B 1 214 ? 32.553 31.364 -5.576 1.00 135.45 214 ALA B CA 1
ATOM 8678 C C . ALA B 1 214 ? 33.144 30.804 -4.277 1.00 139.00 214 ALA B C 1
ATOM 8679 O O . ALA B 1 214 ? 33.327 31.568 -3.330 1.00 138.74 214 ALA B O 1
ATOM 8686 N N . LYS B 1 215 ? 33.411 29.479 -4.224 1.00 134.96 215 LYS B N 1
ATOM 8687 C CA . LYS B 1 215 ? 33.918 28.762 -3.051 1.00 134.09 215 LYS B CA 1
ATOM 8688 C C . LYS B 1 215 ? 32.898 28.830 -1.914 1.00 136.87 215 LYS B C 1
ATOM 8689 O O . LYS B 1 215 ? 32.976 29.718 -1.070 1.00 136.52 215 LYS B O 1
ATOM 8708 N N . LYS B 1 216 ? 31.915 27.917 -1.922 1.00 132.67 216 LYS B N 1
ATOM 8709 C CA . LYS B 1 216 ? 30.877 27.869 -0.888 1.00 132.25 216 LYS B CA 1
ATOM 8710 C C . LYS B 1 216 ? 30.251 26.470 -0.791 1.00 136.09 216 LYS B C 1
ATOM 8711 O O . LYS B 1 216 ? 30.145 25.789 -1.809 1.00 135.38 216 LYS B O 1
ATOM 8730 N N . ILE B 1 217 ? 29.832 26.048 0.425 1.00 133.11 217 ILE B N 1
ATOM 8731 C CA . ILE B 1 217 ? 29.200 24.741 0.643 1.00 132.98 217 ILE B CA 1
ATOM 8732 C C . ILE B 1 217 ? 27.719 24.938 0.366 1.00 137.54 217 ILE B C 1
ATOM 8733 O O . ILE B 1 217 ? 27.082 25.733 1.058 1.00 137.01 217 ILE B O 1
ATOM 8749 N N . THR B 1 218 ? 27.167 24.225 -0.628 1.00 134.80 218 THR B N 1
ATOM 8750 C CA . THR B 1 218 ? 25.754 24.345 -0.986 1.00 134.77 218 THR B CA 1
ATOM 8751 C C . THR B 1 218 ? 24.961 23.060 -0.661 1.00 139.79 218 THR B C 1
ATOM 8752 O O . THR B 1 218 ? 23.936 22.814 -1.289 1.00 139.44 218 THR B O 1
ATOM 8763 N N . VAL B 1 219 ? 25.399 22.273 0.346 1.00 137.44 219 VAL B N 1
ATOM 8764 C CA . VAL B 1 219 ? 24.701 21.046 0.759 1.00 137.72 219 VAL B CA 1
ATOM 8765 C C . VAL B 1 219 ? 23.481 21.361 1.637 1.00 143.04 219 VAL B C 1
ATOM 8766 O O . VAL B 1 219 ? 22.491 20.635 1.561 1.00 142.58 219 VAL B O 1
ATOM 8779 N N . ASN B 1 220 ? 23.551 22.426 2.470 1.00 140.72 220 ASN B N 1
ATOM 8780 C CA . ASN B 1 220 ? 22.450 22.850 3.343 1.00 140.99 220 ASN B CA 1
ATOM 8781 C C . ASN B 1 220 ? 21.845 24.157 2.779 1.00 145.18 220 ASN B C 1
ATOM 8782 O O . ASN B 1 220 ? 21.507 25.068 3.535 1.00 144.77 220 ASN B O 1
ATOM 8793 N N . SER B 1 221 ? 21.694 24.221 1.439 1.00 141.87 221 SER B N 1
ATOM 8794 C CA . SER B 1 221 ? 21.172 25.372 0.702 1.00 141.48 221 SER B CA 1
ATOM 8795 C C . SER B 1 221 ? 19.698 25.133 0.298 1.00 145.26 221 SER B C 1
ATOM 8796 O O . SER B 1 221 ? 19.182 24.036 0.519 1.00 144.65 221 SER B O 1
ATOM 8804 N N . PRO B 1 222 ? 19.011 26.127 -0.310 1.00 141.88 222 PRO B N 1
ATOM 8805 C CA . PRO B 1 222 ? 17.604 25.921 -0.701 1.00 141.87 222 PRO B CA 1
ATOM 8806 C C . PRO B 1 222 ? 17.372 24.779 -1.688 1.00 144.86 222 PRO B C 1
ATOM 8807 O O . PRO B 1 222 ? 16.511 23.929 -1.457 1.00 144.02 222 PRO B O 1
ATOM 8818 N N . GLU B 1 223 ? 18.157 24.759 -2.778 1.00 141.14 223 GLU B N 1
ATOM 8819 C CA . GLU B 1 223 ? 18.030 23.761 -3.843 1.00 140.38 223 GLU B CA 1
ATOM 8820 C C . GLU B 1 223 ? 18.391 22.356 -3.359 1.00 143.60 223 GLU B C 1
ATOM 8821 O O . GLU B 1 223 ? 17.721 21.395 -3.742 1.00 143.06 223 GLU B O 1
ATOM 8833 N N . ALA B 1 224 ? 19.431 22.237 -2.513 1.00 139.71 224 ALA B N 1
ATOM 8834 C CA . ALA B 1 224 ? 19.858 20.944 -1.977 1.00 139.20 224 ALA B CA 1
ATOM 8835 C C . ALA B 1 224 ? 18.818 20.354 -1.030 1.00 142.31 224 ALA B C 1
ATOM 8836 O O . ALA B 1 224 ? 18.525 19.164 -1.130 1.00 141.55 224 ALA B O 1
ATOM 8843 N N . LYS B 1 225 ? 18.247 21.179 -0.129 1.00 138.54 225 LYS B N 1
ATOM 8844 C CA . LYS B 1 225 ? 17.203 20.725 0.801 1.00 137.88 225 LYS B CA 1
ATOM 8845 C C . LYS B 1 225 ? 16.015 20.131 0.035 1.00 140.48 225 LYS B C 1
ATOM 8846 O O . LYS B 1 225 ? 15.522 19.070 0.417 1.00 139.80 225 LYS B O 1
ATOM 8865 N N . LYS B 1 226 ? 15.589 20.775 -1.069 1.00 136.21 226 LYS B N 1
ATOM 8866 C CA . LYS B 1 226 ? 14.492 20.248 -1.884 1.00 135.13 226 LYS B CA 1
ATOM 8867 C C . LYS B 1 226 ? 14.946 19.034 -2.687 1.00 138.08 226 LYS B C 1
ATOM 8868 O O . LYS B 1 226 ? 14.197 18.060 -2.775 1.00 137.50 226 LYS B O 1
ATOM 8887 N N . ALA B 1 227 ? 16.160 19.089 -3.272 1.00 134.05 227 ALA B N 1
ATOM 8888 C CA . ALA B 1 227 ? 16.709 17.966 -4.039 1.00 133.26 227 ALA B CA 1
ATOM 8889 C C . ALA B 1 227 ? 16.782 16.714 -3.176 1.00 136.56 227 ALA B C 1
ATOM 8890 O O . ALA B 1 227 ? 16.292 15.663 -3.587 1.00 135.96 227 ALA B O 1
ATOM 8897 N N . TYR B 1 228 ? 17.359 16.836 -1.967 1.00 132.99 228 TYR B N 1
ATOM 8898 C CA . TYR B 1 228 ? 17.431 15.719 -1.022 1.00 132.58 228 TYR B CA 1
ATOM 8899 C C . TYR B 1 228 ? 16.030 15.361 -0.507 1.00 136.51 228 TYR B C 1
ATOM 8900 O O . TYR B 1 228 ? 15.753 14.191 -0.268 1.00 135.95 228 TYR B O 1
ATOM 8918 N N . GLY B 1 229 ? 15.153 16.358 -0.383 1.00 133.24 229 GLY B N 1
ATOM 8919 C CA . GLY B 1 229 ? 13.762 16.143 -0.003 1.00 132.91 229 GLY B CA 1
ATOM 8920 C C . GLY B 1 229 ? 13.036 15.256 -0.999 1.00 135.34 229 GLY B C 1
ATOM 8921 O O . GLY B 1 229 ? 12.255 14.388 -0.601 1.00 134.70 229 GLY B O 1
ATOM 8925 N N . THR B 1 230 ? 13.320 15.445 -2.307 1.00 130.87 230 THR B N 1
ATOM 8926 C CA . THR B 1 230 ? 12.743 14.626 -3.380 1.00 130.06 230 THR B CA 1
ATOM 8927 C C . THR B 1 230 ? 13.312 13.204 -3.302 1.00 133.52 230 THR B C 1
ATOM 8928 O O . THR B 1 230 ? 12.564 12.240 -3.466 1.00 132.98 230 THR B O 1
ATOM 8939 N N . TRP B 1 231 ? 14.631 13.081 -3.043 1.00 129.94 231 TRP B N 1
ATOM 8940 C CA . TRP B 1 231 ? 15.309 11.784 -2.889 1.00 129.87 231 TRP B CA 1
ATOM 8941 C C . TRP B 1 231 ? 14.761 11.030 -1.674 1.00 134.31 231 TRP B C 1
ATOM 8942 O O . TRP B 1 231 ? 14.541 9.820 -1.753 1.00 134.00 231 TRP B O 1
ATOM 8963 N N . LEU B 1 232 ? 14.542 11.744 -0.557 1.00 131.06 232 LEU B N 1
ATOM 8964 C CA . LEU B 1 232 ? 13.989 11.158 0.665 1.00 130.84 232 LEU B CA 1
ATOM 8965 C C . LEU B 1 232 ? 12.528 10.733 0.433 1.00 134.49 232 LEU B C 1
ATOM 8966 O O . LEU B 1 232 ? 12.104 9.697 0.943 1.00 133.95 232 LEU B O 1
ATOM 8982 N N . GLY B 1 233 ? 11.794 11.515 -0.359 1.00 130.84 233 GLY B N 1
ATOM 8983 C CA . GLY B 1 233 ? 10.411 11.216 -0.712 1.00 130.42 233 GLY B CA 1
ATOM 8984 C C . GLY B 1 233 ? 10.237 9.989 -1.590 1.00 132.75 233 GLY B C 1
ATOM 8985 O O . GLY B 1 233 ? 9.151 9.405 -1.609 1.00 132.26 233 GLY B O 1
ATOM 8989 N N . LEU B 1 234 ? 11.299 9.573 -2.319 1.00 128.07 234 LEU B N 1
ATOM 8990 C CA . LEU B 1 234 ? 11.244 8.395 -3.192 1.00 126.90 234 LEU B CA 1
ATOM 8991 C C . LEU B 1 234 ? 11.324 7.050 -2.449 1.00 131.37 234 LEU B C 1
ATOM 8992 O O . LEU B 1 234 ? 11.227 6.018 -3.105 1.00 131.01 234 LEU B O 1
ATOM 9008 N N . PHE B 1 235 ? 11.474 7.040 -1.109 1.00 128.34 235 PHE B N 1
ATOM 9009 C CA . PHE B 1 235 ? 11.461 5.798 -0.327 1.00 128.11 235 PHE B CA 1
ATOM 9010 C C . PHE B 1 235 ? 10.027 5.481 0.120 1.00 134.16 235 PHE B C 1
ATOM 9011 O O . PHE B 1 235 ? 9.614 4.324 0.055 1.00 133.67 235 PHE B O 1
ATOM 9028 N N . ASP B 1 236 ? 9.273 6.510 0.560 1.00 132.57 236 ASP B N 1
ATOM 9029 C CA . ASP B 1 236 ? 7.883 6.376 1.013 1.00 133.33 236 ASP B CA 1
ATOM 9030 C C . ASP B 1 236 ? 6.913 6.504 -0.176 1.00 135.56 236 ASP B C 1
ATOM 9031 O O . ASP B 1 236 ? 7.022 7.458 -0.946 1.00 135.30 236 ASP B O 1
ATOM 9040 N N . GLY B 1 237 ? 5.969 5.567 -0.291 1.00 130.66 237 GLY B N 1
ATOM 9041 C CA . GLY B 1 237 ? 4.972 5.559 -1.360 1.00 129.95 237 GLY B CA 1
ATOM 9042 C C . GLY B 1 237 ? 4.646 4.171 -1.872 1.00 132.53 237 GLY B C 1
ATOM 9043 O O . GLY B 1 237 ? 5.432 3.240 -1.679 1.00 131.97 237 GLY B O 1
ATOM 9047 N N . LYS B 1 238 ? 3.484 4.025 -2.545 1.00 128.34 238 LYS B N 1
ATOM 9048 C CA . LYS B 1 238 ? 3.064 2.741 -3.117 1.00 127.88 238 LYS B CA 1
ATOM 9049 C C . LYS B 1 238 ? 3.962 2.424 -4.315 1.00 131.59 238 LYS B C 1
ATOM 9050 O O . LYS B 1 238 ? 4.097 3.252 -5.218 1.00 131.07 238 LYS B O 1
ATOM 9069 N N . GLY B 1 239 ? 4.601 1.256 -4.277 1.00 128.10 239 GLY B N 1
ATOM 9070 C CA . GLY B 1 239 ? 5.532 0.818 -5.309 1.00 127.72 239 GLY B CA 1
ATOM 9071 C C . GLY B 1 239 ? 6.978 1.142 -4.996 1.00 130.59 239 GLY B C 1
ATOM 9072 O O . GLY B 1 239 ? 7.872 0.435 -5.463 1.00 129.94 239 GLY B O 1
ATOM 9076 N N . LEU B 1 240 ? 7.230 2.201 -4.207 1.00 126.52 240 LEU B N 1
ATOM 9077 C CA . LEU B 1 240 ? 8.581 2.596 -3.831 1.00 125.84 240 LEU B CA 1
ATOM 9078 C C . LEU B 1 240 ? 9.058 1.750 -2.658 1.00 129.95 240 LEU B C 1
ATOM 9079 O O . LEU B 1 240 ? 8.382 1.711 -1.627 1.00 129.45 240 LEU B O 1
ATOM 9095 N N . HIS B 1 241 ? 10.221 1.085 -2.800 1.00 126.48 241 HIS B N 1
ATOM 9096 C CA . HIS B 1 241 ? 10.778 0.279 -1.712 1.00 125.82 241 HIS B CA 1
ATOM 9097 C C . HIS B 1 241 ? 11.432 1.212 -0.692 1.00 131.48 241 HIS B C 1
ATOM 9098 O O . HIS B 1 241 ? 12.023 2.227 -1.071 1.00 131.09 241 HIS B O 1
ATOM 9112 N N . LYS B 1 242 ? 11.325 0.865 0.598 1.00 129.20 242 LYS B N 1
ATOM 9113 C CA . LYS B 1 242 ? 11.874 1.689 1.677 1.00 129.28 242 LYS B CA 1
ATOM 9114 C C . LYS B 1 242 ? 13.398 1.617 1.729 1.00 133.33 242 LYS B C 1
ATOM 9115 O O . LYS B 1 242 ? 14.000 0.716 1.148 1.00 132.82 242 LYS B O 1
ATOM 9134 N N . ALA B 1 243 ? 14.021 2.573 2.425 1.00 130.08 243 ALA B N 1
ATOM 9135 C CA . ALA B 1 243 ? 15.481 2.637 2.542 1.00 130.03 243 ALA B CA 1
ATOM 9136 C C . ALA B 1 243 ? 16.057 1.465 3.343 1.00 135.03 243 ALA B C 1
ATOM 9137 O O . ALA B 1 243 ? 15.417 0.981 4.277 1.00 134.97 243 ALA B O 1
ATOM 9144 N N . ASP B 1 244 ? 17.268 1.014 2.967 1.00 131.91 244 ASP B N 1
ATOM 9145 C CA . ASP B 1 244 ? 17.978 -0.074 3.639 1.00 131.85 244 ASP B CA 1
ATOM 9146 C C . ASP B 1 244 ? 19.214 0.519 4.323 1.00 136.81 244 ASP B C 1
ATOM 9147 O O . ASP B 1 244 ? 20.103 1.044 3.649 1.00 136.35 244 ASP B O 1
ATOM 9156 N N . THR B 1 245 ? 19.252 0.456 5.665 1.00 134.10 245 THR B N 1
ATOM 9157 C CA . THR B 1 245 ? 20.339 1.019 6.469 1.00 134.04 245 THR B CA 1
ATOM 9158 C C . THR B 1 245 ? 21.598 0.139 6.544 1.00 138.05 245 THR B C 1
ATOM 9159 O O . THR B 1 245 ? 22.590 0.575 7.129 1.00 137.58 245 THR B O 1
ATOM 9170 N N . THR B 1 246 ? 21.571 -1.085 5.975 1.00 134.66 246 THR B N 1
ATOM 9171 C CA . THR B 1 246 ? 22.729 -1.984 6.004 1.00 134.29 246 THR B CA 1
ATOM 9172 C C . THR B 1 246 ? 23.895 -1.442 5.172 1.00 138.87 246 THR B C 1
ATOM 9173 O O . THR B 1 246 ? 23.682 -0.686 4.222 1.00 138.66 246 THR B O 1
ATOM 9184 N N . ALA B 1 247 ? 25.127 -1.824 5.544 1.00 135.54 247 ALA B N 1
ATOM 9185 C CA . ALA B 1 247 ? 26.339 -1.398 4.839 1.00 135.02 247 ALA B CA 1
ATOM 9186 C C . ALA B 1 247 ? 26.416 -2.007 3.435 1.00 137.95 247 ALA B C 1
ATOM 9187 O O . ALA B 1 247 ? 26.946 -1.366 2.527 1.00 137.73 247 ALA B O 1
ATOM 9194 N N . ASP B 1 248 ? 25.863 -3.224 3.251 1.00 133.51 248 ASP B N 1
ATOM 9195 C CA . ASP B 1 248 ? 25.853 -3.921 1.962 1.00 132.80 248 ASP B CA 1
ATOM 9196 C C . ASP B 1 248 ? 24.549 -3.709 1.165 1.00 136.45 248 ASP B C 1
ATOM 9197 O O . ASP B 1 248 ? 24.309 -4.459 0.217 1.00 136.27 248 ASP B O 1
ATOM 9206 N N . ALA B 1 249 ? 23.734 -2.669 1.504 1.00 132.32 249 ALA B N 1
ATOM 9207 C CA . ALA B 1 249 ? 22.471 -2.334 0.815 1.00 131.64 249 ALA B CA 1
ATOM 9208 C C . ALA B 1 249 ? 22.576 -2.402 -0.715 1.00 133.60 249 ALA B C 1
ATOM 9209 O O . ALA B 1 249 ? 21.632 -2.843 -1.371 1.00 132.94 249 ALA B O 1
ATOM 9216 N N . TYR B 1 250 ? 23.732 -1.974 -1.263 1.00 128.75 250 TYR B N 1
ATOM 9217 C CA . TYR B 1 250 ? 24.067 -2.005 -2.691 1.00 127.49 250 TYR B CA 1
ATOM 9218 C C . TYR B 1 250 ? 23.789 -3.375 -3.330 1.00 131.23 250 TYR B C 1
ATOM 9219 O O . TYR B 1 250 ? 23.137 -3.439 -4.368 1.00 130.53 250 TYR B O 1
ATOM 9237 N N . ALA B 1 251 ? 24.289 -4.455 -2.711 1.00 128.25 251 ALA B N 1
ATOM 9238 C CA . ALA B 1 251 ? 24.115 -5.823 -3.218 1.00 128.34 251 ALA B CA 1
ATOM 9239 C C . ALA B 1 251 ? 22.653 -6.291 -3.261 1.00 132.17 251 ALA B C 1
ATOM 9240 O O . ALA B 1 251 ? 22.306 -7.098 -4.123 1.00 131.50 251 ALA B O 1
ATOM 9247 N N . HIS B 1 252 ? 21.799 -5.776 -2.364 1.00 128.96 252 HIS B N 1
ATOM 9248 C CA . HIS B 1 252 ? 20.379 -6.165 -2.306 1.00 128.45 252 HIS B CA 1
ATOM 9249 C C . HIS B 1 252 ? 19.646 -5.550 -3.482 1.00 130.84 252 HIS B C 1
ATOM 9250 O O . HIS B 1 252 ? 18.728 -6.164 -4.030 1.00 130.20 252 HIS B O 1
ATOM 9264 N N . ILE B 1 253 ? 20.047 -4.323 -3.854 1.00 126.37 253 ILE B N 1
ATOM 9265 C CA . ILE B 1 253 ? 19.446 -3.594 -4.965 1.00 125.36 253 ILE B CA 1
ATOM 9266 C C . ILE B 1 253 ? 19.772 -4.318 -6.289 1.00 129.95 253 ILE B C 1
ATOM 9267 O O . ILE B 1 253 ? 18.927 -4.324 -7.185 1.00 129.62 253 ILE B O 1
ATOM 9283 N N . GLN B 1 254 ? 20.957 -4.971 -6.393 1.00 126.95 254 GLN B N 1
ATOM 9284 C CA . GLN B 1 254 ? 21.314 -5.740 -7.589 1.00 126.99 254 GLN B CA 1
ATOM 9285 C C . GLN B 1 254 ? 20.488 -7.023 -7.598 1.00 132.33 254 GLN B C 1
ATOM 9286 O O . GLN B 1 254 ? 19.731 -7.247 -8.539 1.00 131.84 254 GLN B O 1
ATOM 9300 N N . ASP B 1 255 ? 20.585 -7.827 -6.514 1.00 130.19 255 ASP B N 1
ATOM 9301 C CA . ASP B 1 255 ? 19.862 -9.101 -6.349 1.00 130.43 255 ASP B CA 1
ATOM 9302 C C . ASP B 1 255 ? 18.361 -8.970 -6.644 1.00 133.71 255 ASP B C 1
ATOM 9303 O O . ASP B 1 255 ? 17.772 -9.882 -7.223 1.00 133.22 255 ASP B O 1
ATOM 9312 N N . ALA B 1 256 ? 17.752 -7.838 -6.252 1.00 129.95 256 ALA B N 1
ATOM 9313 C CA . ALA B 1 256 ? 16.334 -7.575 -6.496 1.00 129.13 256 ALA B CA 1
ATOM 9314 C C . ALA B 1 256 ? 16.065 -7.299 -7.974 1.00 131.91 256 ALA B C 1
ATOM 9315 O O . ALA B 1 256 ? 15.181 -7.919 -8.561 1.00 131.39 256 ALA B O 1
ATOM 9322 N N . PHE B 1 257 ? 16.827 -6.371 -8.569 1.00 127.65 257 PHE B N 1
ATOM 9323 C CA . PHE B 1 257 ? 16.663 -5.976 -9.970 1.00 126.66 257 PHE B CA 1
ATOM 9324 C C . PHE B 1 257 ? 17.033 -7.088 -10.953 1.00 131.10 257 PHE B C 1
ATOM 9325 O O . PHE B 1 257 ? 16.303 -7.288 -11.924 1.00 130.74 257 PHE B O 1
ATOM 9342 N N . VAL B 1 258 ? 18.143 -7.810 -10.709 1.00 128.16 258 VAL B N 1
ATOM 9343 C CA . VAL B 1 258 ? 18.589 -8.887 -11.608 1.00 127.93 258 VAL B CA 1
ATOM 9344 C C . VAL B 1 258 ? 17.576 -10.039 -11.676 1.00 133.16 258 VAL B C 1
ATOM 9345 O O . VAL B 1 258 ? 17.376 -10.603 -12.750 1.00 132.92 258 VAL B O 1
ATOM 9358 N N . ASN B 1 259 ? 16.930 -10.369 -10.543 1.00 130.65 259 ASN B N 1
ATOM 9359 C CA . ASN B 1 259 ? 15.944 -11.453 -10.466 1.00 130.68 259 ASN B CA 1
ATOM 9360 C C . ASN B 1 259 ? 14.506 -11.019 -10.806 1.00 134.20 259 ASN B C 1
ATOM 9361 O O . ASN B 1 259 ? 13.701 -11.875 -11.173 1.00 133.85 259 ASN B O 1
ATOM 9372 N N . GLY B 1 260 ? 14.215 -9.718 -10.782 1.00 130.28 260 GLY B N 1
ATOM 9373 C CA . GLY B 1 260 ? 12.899 -9.193 -11.141 1.00 129.84 260 GLY B CA 1
ATOM 9374 C C . GLY B 1 260 ? 11.971 -8.984 -9.962 1.00 132.08 260 GLY B C 1
ATOM 9375 O O . GLY B 1 260 ? 10.779 -9.291 -10.036 1.00 131.42 260 GLY B O 1
ATOM 9379 N N . LYS B 1 261 ? 12.524 -8.439 -8.878 1.00 127.60 261 LYS B N 1
ATOM 9380 C CA . LYS B 1 261 ? 11.822 -8.130 -7.636 1.00 126.80 261 LYS B CA 1
ATOM 9381 C C . LYS B 1 261 ? 11.560 -6.613 -7.533 1.00 129.21 261 LYS B C 1
ATOM 9382 O O . LYS B 1 261 ? 10.704 -6.197 -6.752 1.00 128.60 261 LYS B O 1
ATOM 9401 N N . VAL B 1 262 ? 12.300 -5.794 -8.316 1.00 125.01 262 VAL B N 1
ATOM 9402 C CA . VAL B 1 262 ? 12.095 -4.353 -8.462 1.00 124.13 262 VAL B CA 1
ATOM 9403 C C . VAL B 1 262 ? 12.087 -4.053 -9.975 1.00 128.00 262 VAL B C 1
ATOM 9404 O O . VAL B 1 262 ? 12.830 -4.691 -10.725 1.00 127.52 262 VAL B O 1
ATOM 9417 N N . ALA B 1 263 ? 11.236 -3.112 -10.420 1.00 124.58 263 ALA B N 1
ATOM 9418 C CA . ALA B 1 263 ? 11.091 -2.788 -11.844 1.00 124.02 263 ALA B CA 1
ATOM 9419 C C . ALA B 1 263 ? 12.220 -1.929 -12.408 1.00 125.57 263 ALA B C 1
ATOM 9420 O O . ALA B 1 263 ? 12.633 -2.168 -13.544 1.00 125.02 263 ALA B O 1
ATOM 9427 N N . SER B 1 264 ? 12.688 -0.915 -11.654 1.00 120.60 264 SER B N 1
ATOM 9428 C CA . SER B 1 264 ? 13.747 -0.015 -12.122 1.00 119.85 264 SER B CA 1
ATOM 9429 C C . SER B 1 264 ? 14.666 0.461 -11.009 1.00 123.59 264 SER B C 1
ATOM 9430 O O . SER B 1 264 ? 14.260 0.500 -9.853 1.00 123.39 264 SER B O 1
ATOM 9438 N N . ILE B 1 265 ? 15.911 0.825 -11.369 1.00 119.76 265 ILE B N 1
ATOM 9439 C CA 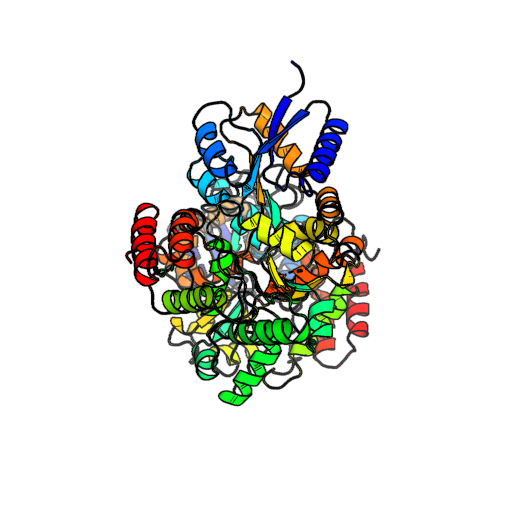. ILE B 1 265 ? 16.925 1.355 -10.449 1.00 119.18 265 ILE B CA 1
ATOM 9440 C C . ILE B 1 265 ? 17.854 2.317 -11.201 1.00 122.45 265 ILE B C 1
ATOM 9441 O O . ILE B 1 265 ? 17.923 2.266 -12.429 1.00 121.95 265 ILE B O 1
ATOM 9457 N N . VAL B 1 266 ? 18.605 3.144 -10.461 1.00 118.64 266 VAL B N 1
ATOM 9458 C CA . VAL B 1 266 ? 19.601 4.046 -11.037 1.00 117.77 266 VAL B CA 1
ATOM 9459 C C . VAL B 1 266 ? 20.942 3.329 -10.867 1.00 121.52 266 VAL B C 1
ATOM 9460 O O . VAL B 1 266 ? 21.343 3.064 -9.734 1.00 120.81 266 VAL B O 1
ATOM 9473 N N . GLN B 1 267 ? 21.599 2.964 -11.984 1.00 118.31 267 GLN B N 1
ATOM 9474 C CA . GLN B 1 267 ? 22.862 2.221 -11.961 1.00 117.80 267 GLN B CA 1
ATOM 9475 C C . GLN B 1 267 ? 23.713 2.525 -13.199 1.00 121.11 267 GLN B C 1
ATOM 9476 O O . GLN B 1 267 ? 23.189 3.019 -14.194 1.00 120.85 267 GLN B O 1
ATOM 9490 N N . GLY B 1 268 ? 25.014 2.264 -13.104 1.00 117.16 268 GLY B N 1
ATOM 9491 C CA . GLY B 1 268 ? 25.962 2.475 -14.191 1.00 116.73 268 GLY B CA 1
ATOM 9492 C C . GLY B 1 268 ? 26.166 1.267 -15.088 1.00 119.48 268 GLY B C 1
ATOM 9493 O O . GLY B 1 268 ? 25.546 0.219 -14.888 1.00 118.99 268 GLY B O 1
ATOM 9497 N N . PRO B 1 269 ? 27.050 1.395 -16.097 1.00 115.62 269 PRO B N 1
ATOM 9498 C CA . PRO B 1 269 ? 27.279 0.286 -17.039 1.00 115.70 269 PRO B CA 1
ATOM 9499 C C . PRO B 1 269 ? 28.109 -0.892 -16.527 1.00 120.38 269 PRO B C 1
ATOM 9500 O O . PRO B 1 269 ? 28.074 -1.958 -17.137 1.00 119.88 269 PRO B O 1
ATOM 9511 N N . TRP B 1 270 ? 28.866 -0.707 -15.436 1.00 117.86 270 TRP B N 1
ATOM 9512 C CA . TRP B 1 270 ? 29.688 -1.772 -14.839 1.00 118.13 270 TRP B CA 1
ATOM 9513 C C . TRP B 1 270 ? 28.856 -2.995 -14.349 1.00 123.21 270 TRP B C 1
ATOM 9514 O O . TRP B 1 270 ? 29.420 -4.083 -14.226 1.00 122.72 270 TRP B O 1
ATOM 9535 N N . GLU B 1 271 ? 27.527 -2.830 -14.118 1.00 120.50 271 GLU B N 1
ATOM 9536 C CA . GLU B 1 271 ? 26.626 -3.923 -13.720 1.00 120.18 271 GLU B CA 1
ATOM 9537 C C . GLU B 1 271 ? 25.888 -4.579 -14.913 1.00 123.93 271 GLU B C 1
ATOM 9538 O O . GLU B 1 271 ? 25.097 -5.490 -14.678 1.00 123.39 271 GLU B O 1
ATOM 9550 N N . ILE B 1 272 ? 26.147 -4.156 -16.175 1.00 120.61 272 ILE B N 1
ATOM 9551 C CA . ILE B 1 272 ? 25.480 -4.727 -17.360 1.00 120.30 272 ILE B CA 1
ATOM 9552 C C . ILE B 1 272 ? 25.679 -6.240 -17.424 1.00 126.12 272 ILE B C 1
ATOM 9553 O O . ILE B 1 272 ? 24.714 -6.976 -17.618 1.00 125.71 272 ILE B O 1
ATOM 9569 N N . THR B 1 273 ? 26.928 -6.694 -17.263 1.00 124.24 273 THR B N 1
ATOM 9570 C CA . THR B 1 273 ? 27.271 -8.120 -17.258 1.00 124.28 273 THR B CA 1
ATOM 9571 C C . THR B 1 273 ? 26.585 -8.841 -16.091 1.00 129.34 273 THR B C 1
ATOM 9572 O O . THR B 1 273 ? 26.126 -9.971 -16.262 1.00 128.70 273 THR B O 1
ATOM 9583 N N . ASN B 1 274 ? 26.498 -8.178 -14.917 1.00 126.94 274 ASN B N 1
ATOM 9584 C CA . ASN B 1 274 ? 25.828 -8.730 -13.735 1.00 126.97 274 ASN B CA 1
ATOM 9585 C C . ASN B 1 274 ? 24.308 -8.827 -13.954 1.00 130.13 274 ASN B C 1
ATOM 9586 O O . ASN B 1 274 ? 23.688 -9.751 -13.425 1.00 129.85 274 ASN B O 1
ATOM 9597 N N . PHE B 1 275 ? 23.709 -7.881 -14.718 1.00 125.67 275 PHE B N 1
ATOM 9598 C CA . PHE B 1 275 ? 22.269 -7.904 -15.003 1.00 124.66 275 PHE B CA 1
ATOM 9599 C C . PHE B 1 275 ? 21.892 -9.116 -15.839 1.00 129.84 275 PHE B C 1
ATOM 9600 O O . PHE B 1 275 ? 20.926 -9.802 -15.503 1.00 129.45 275 PHE B O 1
ATOM 9617 N N . TYR B 1 276 ? 22.667 -9.403 -16.903 1.00 127.41 276 TYR B N 1
ATOM 9618 C CA . TYR B 1 276 ? 22.387 -10.533 -17.796 1.00 127.39 276 TYR B CA 1
ATOM 9619 C C . TYR B 1 276 ? 22.442 -11.910 -17.108 1.00 132.26 276 TYR B C 1
ATOM 9620 O O . TYR B 1 276 ? 21.799 -12.839 -17.594 1.00 131.60 276 TYR B O 1
ATOM 9638 N N . LYS B 1 277 ? 23.181 -12.044 -15.986 1.00 129.85 277 LYS B N 1
ATOM 9639 C CA . LYS B 1 277 ? 23.258 -13.308 -15.239 1.00 130.04 277 LYS B CA 1
ATOM 9640 C C . LYS B 1 277 ? 21.941 -13.678 -14.536 1.00 135.15 277 LYS B C 1
ATOM 9641 O O . LYS B 1 277 ? 21.687 -14.865 -14.330 1.00 134.77 277 LYS B O 1
ATOM 9660 N N . GLY B 1 278 ? 21.144 -12.680 -14.150 1.00 132.47 278 GLY B N 1
ATOM 9661 C CA . GLY B 1 278 ? 19.881 -12.899 -13.452 1.00 132.23 278 GLY B CA 1
ATOM 9662 C C . GLY B 1 278 ? 18.753 -13.457 -14.299 1.00 135.88 278 GLY B C 1
ATOM 9663 O O . GLY B 1 278 ? 18.817 -13.442 -15.532 1.00 135.59 278 GLY B O 1
ATOM 9667 N N . SER B 1 279 ? 17.692 -13.934 -13.624 1.00 131.96 279 SER B N 1
ATOM 9668 C CA . SER B 1 279 ? 16.519 -14.534 -14.270 1.00 131.29 279 SER B CA 1
ATOM 9669 C C . SER B 1 279 ? 15.615 -13.529 -14.992 1.00 134.86 279 SER B C 1
ATOM 9670 O O . SER B 1 279 ? 14.867 -13.935 -15.879 1.00 134.35 279 SER B O 1
ATOM 9678 N N . ALA B 1 280 ? 15.646 -12.240 -14.610 1.00 131.19 280 ALA B N 1
ATOM 9679 C CA . ALA B 1 280 ? 14.811 -11.236 -15.270 1.00 130.78 280 ALA B CA 1
ATOM 9680 C C . ALA B 1 280 ? 15.337 -10.930 -16.662 1.00 133.87 280 ALA B C 1
ATOM 9681 O O . ALA B 1 280 ? 14.555 -10.883 -17.612 1.00 133.27 280 ALA B O 1
ATOM 9688 N N . PHE B 1 281 ? 16.664 -10.734 -16.783 1.00 130.11 281 PHE B N 1
ATOM 9689 C CA . PHE B 1 281 ? 17.303 -10.370 -18.044 1.00 129.18 281 PHE B CA 1
ATOM 9690 C C . PHE B 1 281 ? 18.014 -11.532 -18.743 1.00 133.74 281 PHE B C 1
ATOM 9691 O O . PHE B 1 281 ? 19.197 -11.432 -19.071 1.00 133.16 281 PHE B O 1
ATOM 9708 N N . LYS B 1 282 ? 17.270 -12.615 -19.022 1.00 131.05 282 LYS B N 1
ATOM 9709 C CA . LYS B 1 282 ? 17.772 -13.731 -19.826 1.00 130.82 282 LYS B CA 1
ATOM 9710 C C . LYS B 1 282 ? 17.775 -13.191 -21.260 1.00 135.63 282 LYS B C 1
ATOM 9711 O O . LYS B 1 282 ? 18.738 -13.386 -22.001 1.00 135.11 282 LYS B O 1
ATOM 9730 N N . ASP B 1 283 ? 16.704 -12.453 -21.612 1.00 133.13 283 ASP B N 1
ATOM 9731 C CA . ASP B 1 283 ? 16.579 -11.743 -22.879 1.00 133.25 283 ASP B CA 1
ATOM 9732 C C . ASP B 1 283 ? 17.291 -10.401 -22.677 1.00 136.34 283 ASP B C 1
ATOM 9733 O O . ASP B 1 283 ? 16.891 -9.634 -21.799 1.00 135.83 283 ASP B O 1
ATOM 9742 N N . LYS B 1 284 ? 18.352 -10.130 -23.459 1.00 132.20 284 LYS B N 1
ATOM 9743 C CA . LYS B 1 284 ? 19.118 -8.881 -23.346 1.00 131.22 284 LYS B CA 1
ATOM 9744 C C . LYS B 1 284 ? 18.306 -7.645 -23.776 1.00 135.01 284 LYS B C 1
ATOM 9745 O O . LYS B 1 284 ? 18.554 -6.554 -23.260 1.00 134.56 284 LYS B O 1
ATOM 9764 N N . ALA B 1 285 ? 17.335 -7.816 -24.701 1.00 131.41 285 ALA B N 1
ATOM 9765 C CA . ALA B 1 285 ? 16.475 -6.721 -25.166 1.00 131.17 285 ALA B CA 1
ATOM 9766 C C . ALA B 1 285 ? 15.516 -6.222 -24.075 1.00 134.03 285 ALA B C 1
ATOM 9767 O O . ALA B 1 285 ? 15.038 -5.092 -24.174 1.00 133.60 285 ALA B O 1
ATOM 9774 N N . ASN B 1 286 ? 15.224 -7.053 -23.049 1.00 129.60 286 ASN B N 1
ATOM 9775 C CA . ASN B 1 286 ? 14.355 -6.664 -21.935 1.00 128.88 286 ASN B CA 1
ATOM 9776 C C . ASN B 1 286 ? 14.985 -5.533 -21.092 1.00 131.00 286 ASN B C 1
ATOM 9777 O O . ASN B 1 286 ? 14.248 -4.759 -20.481 1.00 130.53 286 ASN B O 1
ATOM 9788 N N . LEU B 1 287 ? 16.335 -5.428 -21.068 1.00 126.10 287 LEU B N 1
ATOM 9789 C CA . LEU B 1 287 ? 17.028 -4.368 -20.326 1.00 124.86 287 LEU B CA 1
ATOM 9790 C C . LEU B 1 287 ? 16.875 -3.004 -21.016 1.00 127.45 287 LEU B C 1
ATOM 9791 O O . LEU B 1 287 ? 17.544 -2.741 -22.016 1.00 127.14 287 LEU B O 1
ATOM 9807 N N . GLY B 1 288 ? 16.005 -2.161 -20.462 1.00 122.77 288 GLY B N 1
ATOM 9808 C CA . GLY B 1 288 ? 15.772 -0.809 -20.954 1.00 121.85 288 GLY B CA 1
ATOM 9809 C C . GLY B 1 288 ? 16.692 0.163 -20.248 1.00 123.26 288 GLY B C 1
ATOM 9810 O O . GLY B 1 288 ? 16.787 0.124 -19.021 1.00 122.82 288 GLY B O 1
ATOM 9814 N N . ILE B 1 289 ? 17.399 1.019 -21.011 1.00 117.95 289 ILE B N 1
ATOM 9815 C CA . ILE B 1 289 ? 18.359 1.985 -20.467 1.00 116.39 289 ILE B CA 1
ATOM 9816 C C . ILE B 1 289 ? 17.952 3.403 -20.877 1.00 119.52 289 ILE B C 1
ATOM 9817 O O . ILE B 1 289 ? 18.160 3.792 -22.027 1.00 118.87 289 ILE B O 1
ATOM 9833 N N . ALA B 1 290 ? 17.382 4.171 -19.929 1.00 115.83 290 ALA B N 1
ATOM 9834 C CA . ALA B 1 290 ? 16.970 5.561 -20.140 1.00 115.25 290 ALA B CA 1
ATOM 9835 C C . ALA B 1 290 ? 17.744 6.484 -19.203 1.00 116.94 290 ALA B C 1
ATOM 9836 O O . ALA B 1 290 ? 18.253 6.040 -18.174 1.00 115.85 290 ALA B O 1
ATOM 9843 N N . THR B 1 291 ? 17.833 7.771 -19.565 1.00 112.96 291 THR B N 1
ATOM 9844 C CA . THR B 1 291 ? 18.544 8.779 -18.773 1.00 112.55 291 THR B CA 1
ATOM 9845 C C . THR B 1 291 ? 17.844 8.976 -17.430 1.00 116.68 291 THR B C 1
ATOM 9846 O O . THR B 1 291 ? 16.638 8.750 -17.332 1.00 116.15 291 THR B O 1
ATOM 9857 N N . VAL B 1 292 ? 18.599 9.389 -16.395 1.00 113.77 292 VAL B N 1
ATOM 9858 C CA . VAL B 1 292 ? 18.023 9.628 -15.068 1.00 113.58 292 VAL B CA 1
ATOM 9859 C C . VAL B 1 292 ? 16.955 10.732 -15.166 1.00 118.25 292 VAL B C 1
ATOM 9860 O O . VAL B 1 292 ? 17.135 11.660 -15.951 1.00 117.93 292 VAL B O 1
ATOM 9873 N N . PRO B 1 293 ? 15.832 10.656 -14.423 1.00 115.32 293 PRO B N 1
ATOM 9874 C CA . PRO B 1 293 ? 14.814 11.715 -14.534 1.00 115.57 293 PRO B CA 1
ATOM 9875 C C . PRO B 1 293 ? 15.289 13.091 -14.061 1.00 120.16 293 PRO B C 1
ATOM 9876 O O . PRO B 1 293 ? 16.172 13.181 -13.210 1.00 119.73 293 PRO B O 1
ATOM 9887 N N . ALA B 1 294 ? 14.700 14.159 -14.617 1.00 117.67 294 ALA B N 1
ATOM 9888 C CA . ALA B 1 294 ? 15.052 15.540 -14.272 1.00 118.06 294 ALA B CA 1
ATOM 9889 C C . ALA B 1 294 ? 14.256 16.052 -13.076 1.00 122.96 294 ALA B C 1
ATOM 9890 O O . ALA B 1 294 ? 13.273 15.434 -12.673 1.00 122.35 294 ALA B O 1
ATOM 9897 N N . GLY B 1 295 ? 14.695 17.180 -12.527 1.00 120.68 295 GLY B N 1
ATOM 9898 C CA . GLY B 1 295 ? 14.053 17.822 -11.386 1.00 121.03 295 GLY B CA 1
ATOM 9899 C C . GLY B 1 295 ? 13.415 19.143 -11.756 1.00 125.30 295 GLY B C 1
ATOM 9900 O O . GLY B 1 295 ? 12.833 19.269 -12.837 1.00 124.83 295 GLY B O 1
ATOM 9904 N N . THR B 1 296 ? 13.520 20.138 -10.862 1.00 122.27 296 THR B N 1
ATOM 9905 C CA . THR B 1 296 ? 12.936 21.461 -11.094 1.00 122.03 296 THR B CA 1
ATOM 9906 C C . THR B 1 296 ? 13.694 22.265 -12.156 1.00 125.32 296 THR B C 1
ATOM 9907 O O . THR B 1 296 ? 13.106 23.175 -12.739 1.00 124.95 296 THR B O 1
ATOM 9918 N N . SER B 1 297 ? 14.974 21.930 -12.428 1.00 121.55 297 SER B N 1
ATOM 9919 C CA . SER B 1 297 ? 15.759 22.626 -13.455 1.00 121.20 297 SER B CA 1
ATOM 9920 C C . SER B 1 297 ? 15.220 22.423 -14.880 1.00 125.50 297 SER B C 1
ATOM 9921 O O . SER B 1 297 ? 15.458 23.277 -15.735 1.00 125.29 297 SER B O 1
ATOM 9929 N N . GLY B 1 298 ? 14.550 21.292 -15.125 1.00 121.80 298 GLY B N 1
ATOM 9930 C CA . GLY B 1 298 ? 14.013 20.940 -16.434 1.00 121.02 298 GLY B CA 1
ATOM 9931 C C . GLY B 1 298 ? 14.817 19.833 -17.076 1.00 124.15 298 GLY B C 1
ATOM 9932 O O . GLY B 1 298 ? 14.260 18.798 -17.440 1.00 123.66 298 GLY B O 1
ATOM 9936 N N . LYS B 1 299 ? 16.136 20.039 -17.202 1.00 120.36 299 LYS B N 1
ATOM 9937 C CA . LYS B 1 299 ? 17.046 19.046 -17.779 1.00 119.62 299 LYS B CA 1
ATOM 9938 C C . LYS B 1 299 ? 17.545 18.093 -16.696 1.00 122.82 299 LYS B C 1
ATOM 9939 O O . LYS B 1 299 ? 17.620 18.466 -15.523 1.00 122.55 299 LYS B O 1
ATOM 9958 N N . ALA B 1 300 ? 17.916 16.876 -17.104 1.00 118.68 300 ALA B N 1
ATOM 9959 C CA . ALA B 1 300 ? 18.442 15.856 -16.197 1.00 118.31 300 ALA B CA 1
ATOM 9960 C C . ALA B 1 300 ? 19.953 15.982 -16.065 1.00 123.42 300 ALA B C 1
ATOM 9961 O O . ALA B 1 300 ? 20.590 16.710 -16.829 1.00 122.92 300 ALA B O 1
ATOM 9968 N N . GLY B 1 301 ? 20.510 15.268 -15.097 1.00 121.03 301 GLY B N 1
ATOM 9969 C CA . GLY B 1 301 ? 21.946 15.263 -14.858 1.00 121.30 301 GLY B CA 1
ATOM 9970 C C . GLY B 1 301 ? 22.401 14.105 -13.995 1.00 124.78 301 GLY B C 1
ATOM 9971 O O . GLY B 1 301 ? 21.726 13.754 -13.025 1.00 124.32 301 GLY B O 1
ATOM 9975 N N . ALA B 1 302 ? 23.547 13.500 -14.352 1.00 120.94 302 ALA B N 1
ATOM 9976 C CA . ALA B 1 302 ? 24.136 12.371 -13.629 1.00 120.50 302 ALA B CA 1
ATOM 9977 C C . ALA B 1 302 ? 25.635 12.620 -13.434 1.00 124.04 302 ALA B C 1
ATOM 9978 O O . ALA B 1 302 ? 26.228 13.356 -14.217 1.00 123.69 302 ALA B O 1
ATOM 9985 N N . PRO B 1 303 ? 26.277 12.028 -12.413 1.00 120.48 303 PRO B N 1
ATOM 9986 C CA . PRO B 1 303 ? 27.717 12.263 -12.229 1.00 120.59 303 PRO B CA 1
ATOM 9987 C C . PRO B 1 303 ? 28.580 11.430 -13.172 1.00 124.43 303 PRO B C 1
ATOM 9988 O O . PRO B 1 303 ? 28.315 10.242 -13.354 1.00 123.57 303 PRO B O 1
ATOM 9999 N N . THR B 1 304 ? 29.620 12.047 -13.758 1.00 121.48 304 THR B N 1
ATOM 10000 C CA . THR B 1 304 ? 30.547 11.349 -14.650 1.00 121.21 304 THR B CA 1
ATOM 10001 C C . THR B 1 304 ? 31.525 10.578 -13.776 1.00 125.38 304 THR B C 1
ATOM 10002 O O . THR B 1 304 ? 31.967 11.100 -12.751 1.00 125.04 304 THR B O 1
ATOM 10013 N N . GLY B 1 305 ? 31.845 9.354 -14.182 1.00 122.18 305 GLY B N 1
ATOM 10014 C CA . GLY B 1 305 ? 32.766 8.486 -13.458 1.00 122.00 305 GLY B CA 1
ATOM 10015 C C . GLY B 1 305 ? 33.742 7.779 -14.372 1.00 125.18 305 GLY B C 1
ATOM 10016 O O . GLY B 1 305 ? 33.967 8.209 -15.507 1.00 124.43 305 GLY B O 1
ATOM 10020 N N . GLY B 1 306 ? 34.296 6.679 -13.873 1.00 121.58 306 GLY B N 1
ATOM 10021 C CA . GLY B 1 306 ? 35.266 5.861 -14.589 1.00 121.33 306 GLY B CA 1
ATOM 10022 C C . GLY B 1 306 ? 36.563 5.717 -13.827 1.00 124.61 306 GLY B C 1
ATOM 10023 O O . GLY B 1 306 ? 36.633 6.056 -12.643 1.00 123.98 306 GLY B O 1
ATOM 10027 N N . HIS B 1 307 ? 37.600 5.210 -14.511 1.00 120.81 307 HIS B N 1
ATOM 10028 C CA . HIS B 1 307 ? 38.920 4.994 -13.923 1.00 120.22 307 HIS B CA 1
ATOM 10029 C C . HIS B 1 307 ? 40.033 5.413 -14.864 1.00 123.44 307 HIS B C 1
ATOM 10030 O O . HIS B 1 307 ? 39.794 5.709 -16.035 1.00 122.85 307 HIS B O 1
ATOM 10044 N N . ASN B 1 308 ? 41.255 5.450 -14.326 1.00 119.87 308 ASN B N 1
ATOM 10045 C CA . ASN B 1 308 ? 42.475 5.739 -15.072 1.00 119.39 308 ASN B CA 1
ATOM 10046 C C . ASN B 1 308 ? 43.648 5.036 -14.403 1.00 122.86 308 ASN B C 1
ATOM 10047 O O . ASN B 1 308 ? 43.754 5.064 -13.177 1.00 122.41 308 ASN B O 1
ATOM 10058 N N . LEU B 1 309 ? 44.503 4.375 -15.197 1.00 119.17 309 LEU B N 1
ATOM 10059 C CA . LEU B 1 309 ? 45.663 3.669 -14.655 1.00 118.90 309 LEU B CA 1
ATOM 10060 C C . LEU B 1 309 ? 46.746 4.680 -14.291 1.00 122.43 309 LEU B C 1
ATOM 10061 O O . LEU B 1 309 ? 47.084 5.530 -15.115 1.00 121.89 309 LEU B O 1
ATOM 10077 N N . SER B 1 310 ? 47.273 4.595 -13.058 1.00 118.73 310 SER B N 1
ATOM 10078 C CA . SER B 1 310 ? 48.303 5.502 -12.559 1.00 118.39 310 SER B CA 1
ATOM 10079 C C . SER B 1 310 ? 49.489 4.712 -12.010 1.00 123.65 310 SER B C 1
ATOM 10080 O O . SER B 1 310 ? 49.300 3.620 -11.474 1.00 123.02 310 SER B O 1
ATOM 10088 N N . VAL B 1 311 ? 50.708 5.271 -12.148 1.00 121.63 311 VAL B N 1
ATOM 10089 C CA . VAL B 1 311 ? 51.957 4.654 -11.687 1.00 122.03 311 VAL B CA 1
ATOM 10090 C C . VAL B 1 311 ? 52.375 5.302 -10.365 1.00 127.40 311 VAL B C 1
ATOM 10091 O O . VAL B 1 311 ? 52.312 6.524 -10.245 1.00 127.09 311 VAL B O 1
ATOM 10104 N N . TYR B 1 312 ? 52.855 4.494 -9.403 1.00 124.87 312 TYR B N 1
ATOM 10105 C CA . TYR B 1 312 ? 53.306 4.983 -8.094 1.00 124.83 312 TYR B CA 1
ATOM 10106 C C . TYR B 1 312 ? 54.699 5.636 -8.237 1.00 129.05 312 TYR B C 1
ATOM 10107 O O . TYR B 1 312 ? 55.608 5.022 -8.796 1.00 128.82 312 TYR B O 1
ATOM 10125 N N . ALA B 1 313 ? 54.846 6.888 -7.759 1.00 125.75 313 ALA B N 1
ATOM 10126 C CA . ALA B 1 313 ? 56.091 7.665 -7.857 1.00 125.66 313 ALA B CA 1
ATOM 10127 C C . ALA B 1 313 ? 57.229 7.168 -6.965 1.00 130.38 313 ALA B C 1
ATOM 10128 O O . ALA B 1 313 ? 58.392 7.342 -7.328 1.00 130.02 313 ALA B O 1
ATOM 10135 N N . GLY B 1 314 ? 56.903 6.578 -5.817 1.00 127.76 314 GLY B N 1
ATOM 10136 C CA . GLY B 1 314 ? 57.899 6.048 -4.891 1.00 127.89 314 GLY B CA 1
ATOM 10137 C C . GLY B 1 314 ? 58.628 4.805 -5.373 1.00 131.96 314 GLY B C 1
ATOM 10138 O O . GLY B 1 314 ? 59.641 4.429 -4.779 1.00 131.47 314 GLY B O 1
ATOM 10142 N N . SER B 1 315 ? 58.127 4.144 -6.442 1.00 128.75 315 SER B N 1
ATOM 10143 C CA . SER B 1 315 ? 58.793 2.981 -7.035 1.00 128.55 315 SER B CA 1
ATOM 10144 C C . SER B 1 315 ? 60.107 3.394 -7.694 1.00 133.99 315 SER B C 1
ATOM 10145 O O . SER B 1 315 ? 60.253 4.541 -8.122 1.00 133.76 315 SER B O 1
ATOM 10153 N N . ASP B 1 316 ? 61.045 2.444 -7.806 1.00 131.33 316 ASP B N 1
ATOM 10154 C CA . ASP B 1 316 ? 62.338 2.683 -8.461 1.00 131.30 316 ASP B CA 1
ATOM 10155 C C . ASP B 1 316 ? 62.152 2.883 -9.974 1.00 134.63 316 ASP B C 1
ATOM 10156 O O . ASP B 1 316 ? 61.177 2.388 -10.544 1.00 133.86 316 ASP B O 1
ATOM 10165 N N . LYS B 1 317 ? 63.091 3.613 -10.615 1.00 131.07 317 LYS B N 1
ATOM 10166 C CA . LYS B 1 317 ? 63.045 3.943 -12.052 1.00 130.53 317 LYS B CA 1
ATOM 10167 C C . LYS B 1 317 ? 62.872 2.728 -12.976 1.00 135.06 317 LYS B C 1
ATOM 10168 O O . LYS B 1 317 ? 62.314 2.877 -14.062 1.00 134.51 317 LYS B O 1
ATOM 10187 N N . ALA B 1 318 ? 63.338 1.537 -12.553 1.00 132.41 318 ALA B N 1
ATOM 10188 C CA . ALA B 1 318 ? 63.178 0.298 -13.321 1.00 132.56 318 ALA B CA 1
ATOM 10189 C C . ALA B 1 318 ? 61.696 -0.078 -13.408 1.00 135.74 318 ALA B C 1
ATOM 10190 O O . ALA B 1 318 ? 61.187 -0.340 -14.499 1.00 135.10 318 ALA B O 1
ATOM 10197 N N . HIS B 1 319 ? 61.009 -0.082 -12.247 1.00 131.92 319 HIS B N 1
ATOM 10198 C CA . HIS B 1 319 ? 59.579 -0.398 -12.150 1.00 131.39 319 HIS B CA 1
ATOM 10199 C C . HIS B 1 319 ? 58.699 0.669 -12.816 1.00 134.84 319 HIS B C 1
ATOM 10200 O O . HIS B 1 319 ? 57.616 0.333 -13.292 1.00 134.61 319 HIS B O 1
ATOM 10214 N N . GLN B 1 320 ? 59.147 1.939 -12.853 1.00 130.78 320 GLN B N 1
ATOM 10215 C CA . GLN B 1 320 ? 58.391 3.021 -13.494 1.00 130.29 320 GLN B CA 1
ATOM 10216 C C . GLN B 1 320 ? 58.367 2.861 -15.018 1.00 134.41 320 GLN B C 1
ATOM 10217 O O . GLN B 1 320 ? 57.303 2.993 -15.620 1.00 133.99 320 GLN B O 1
ATOM 10231 N N . GLU B 1 321 ? 59.525 2.562 -15.640 1.00 131.22 321 GLU B N 1
ATOM 10232 C CA . GLU B 1 321 ? 59.612 2.355 -17.093 1.00 131.00 321 GLU B CA 1
ATOM 10233 C C . GLU B 1 321 ? 58.802 1.128 -17.525 1.00 135.29 321 GLU B C 1
ATOM 10234 O O . GLU B 1 321 ? 58.121 1.178 -18.549 1.00 134.68 321 GLU B O 1
ATOM 10246 N N . ALA B 1 322 ? 58.849 0.050 -16.719 1.00 132.30 322 ALA B N 1
ATOM 10247 C CA . ALA B 1 322 ? 58.084 -1.178 -16.964 1.00 132.19 322 ALA B CA 1
ATOM 10248 C C . ALA B 1 322 ? 56.576 -0.932 -16.805 1.00 134.66 322 ALA B C 1
ATOM 10249 O O . ALA B 1 322 ? 55.783 -1.523 -17.537 1.00 134.01 322 ALA B O 1
ATOM 10256 N N . SER B 1 323 ? 56.186 -0.063 -15.849 1.00 130.38 323 SER B N 1
ATOM 10257 C CA . SER B 1 323 ? 54.785 0.307 -15.617 1.00 129.40 323 SER B CA 1
ATOM 10258 C C . SER B 1 323 ? 54.243 1.196 -16.746 1.00 133.37 323 SER B C 1
ATOM 10259 O O . SER B 1 323 ? 53.062 1.101 -17.073 1.00 132.84 323 SER B O 1
ATOM 10267 N N . LEU B 1 324 ? 55.090 2.069 -17.325 1.00 129.99 324 LEU B N 1
ATOM 10268 C CA . LEU B 1 324 ? 54.677 2.944 -18.429 1.00 129.70 324 LEU B CA 1
ATOM 10269 C C . LEU B 1 324 ? 54.357 2.137 -19.699 1.00 133.49 324 LEU B C 1
ATOM 10270 O O . LEU B 1 324 ? 53.486 2.544 -20.470 1.00 133.04 324 LEU B O 1
ATOM 10286 N N . LYS B 1 325 ? 55.054 0.999 -19.912 1.00 130.07 325 LYS B N 1
ATOM 10287 C CA . LYS B 1 325 ? 54.801 0.109 -21.052 1.00 129.68 325 LYS B CA 1
ATOM 10288 C C . LYS B 1 325 ? 53.472 -0.633 -20.862 1.00 132.44 325 LYS B C 1
ATOM 10289 O O . LYS B 1 325 ? 52.724 -0.806 -21.826 1.00 131.99 325 LYS B O 1
ATOM 10308 N N . PHE B 1 326 ? 53.208 -1.107 -19.623 1.00 127.98 326 PHE B N 1
ATOM 10309 C CA . PHE B 1 326 ? 51.985 -1.833 -19.254 1.00 126.77 326 PHE B CA 1
ATOM 10310 C C . PHE B 1 326 ? 50.742 -0.988 -19.513 1.00 129.94 326 PHE B C 1
ATOM 10311 O O . PHE B 1 326 ? 49.774 -1.487 -20.081 1.00 129.18 326 PHE B O 1
ATOM 10328 N N . ILE B 1 327 ? 50.779 0.290 -19.119 1.00 126.49 327 ILE B N 1
ATOM 10329 C CA . ILE B 1 327 ? 49.650 1.203 -19.307 1.00 125.84 327 ILE B CA 1
ATOM 10330 C C . ILE B 1 327 ? 49.432 1.515 -20.802 1.00 130.63 327 ILE B C 1
ATOM 10331 O O . ILE B 1 327 ? 48.281 1.658 -21.213 1.00 130.25 327 ILE B O 1
ATOM 10347 N N . GLU B 1 328 ? 50.513 1.589 -21.613 1.00 127.82 328 GLU B N 1
ATOM 10348 C CA . GLU B 1 328 ? 50.396 1.817 -23.060 1.00 127.76 328 GLU B CA 1
ATOM 10349 C C . GLU B 1 328 ? 49.634 0.650 -23.697 1.00 131.73 328 GLU B C 1
ATOM 10350 O O . GLU B 1 328 ? 48.767 0.870 -24.546 1.00 131.28 328 GLU B O 1
ATOM 10362 N N . PHE B 1 329 ? 49.962 -0.586 -23.281 1.00 128.42 329 PHE B N 1
ATOM 10363 C CA . PHE B 1 329 ? 49.303 -1.791 -23.782 1.00 127.89 329 PHE B CA 1
ATOM 10364 C C . PHE B 1 329 ? 47.859 -1.888 -23.268 1.00 130.97 329 PHE B C 1
ATOM 10365 O O . PHE B 1 329 ? 46.958 -2.150 -24.064 1.00 130.82 329 PHE B O 1
ATOM 10382 N N . MET B 1 330 ? 47.642 -1.721 -21.946 1.00 126.43 330 MET B N 1
ATOM 10383 C CA . MET B 1 330 ? 46.299 -1.829 -21.363 1.00 125.29 330 MET B CA 1
ATOM 10384 C C . MET B 1 330 ? 45.317 -0.784 -21.907 1.00 129.45 330 MET B C 1
ATOM 10385 O O . MET B 1 330 ? 44.139 -1.104 -22.046 1.00 129.16 330 MET B O 1
ATOM 10399 N N . THR B 1 331 ? 45.796 0.424 -22.276 1.00 126.28 331 THR B N 1
ATOM 10400 C CA . THR B 1 331 ? 44.944 1.476 -22.846 1.00 125.98 331 THR B CA 1
ATOM 10401 C C . THR B 1 331 ? 45.179 1.601 -24.362 1.00 130.14 331 THR B C 1
ATOM 10402 O O . THR B 1 331 ? 45.291 2.714 -24.877 1.00 129.92 331 THR B O 1
ATOM 10413 N N . SER B 1 332 ? 45.243 0.463 -25.071 1.00 126.66 332 SER B N 1
ATOM 10414 C CA . SER B 1 332 ? 45.437 0.429 -26.520 1.00 126.30 332 SER B CA 1
ATOM 10415 C C . SER B 1 332 ? 44.077 0.259 -27.197 1.00 131.03 332 SER B C 1
ATOM 10416 O O . SER B 1 332 ? 43.118 -0.151 -26.542 1.00 130.78 332 SER B O 1
ATOM 10424 N N . ALA B 1 333 ? 43.992 0.563 -28.503 1.00 128.08 333 ALA B N 1
ATOM 10425 C CA . ALA B 1 333 ? 42.743 0.429 -29.266 1.00 128.19 333 ALA B CA 1
ATOM 10426 C C . ALA B 1 333 ? 42.219 -1.014 -29.267 1.00 131.17 333 ALA B C 1
ATOM 10427 O O . ALA B 1 333 ? 41.008 -1.219 -29.254 1.00 130.46 333 ALA B O 1
ATOM 10434 N N . LYS B 1 334 ? 43.134 -2.004 -29.269 1.00 127.34 334 LYS B N 1
ATOM 10435 C CA . LYS B 1 334 ? 42.789 -3.428 -29.246 1.00 126.81 334 LYS B CA 1
ATOM 10436 C C . LYS B 1 334 ? 42.213 -3.812 -27.884 1.00 129.28 334 LYS B C 1
ATOM 10437 O O . LYS B 1 334 ? 41.125 -4.380 -27.821 1.00 128.39 334 LYS B O 1
ATOM 10456 N N . SER B 1 335 ? 42.960 -3.515 -26.806 1.00 125.40 335 SER B N 1
ATOM 10457 C CA . SER B 1 335 ? 42.577 -3.853 -25.431 1.00 124.89 335 SER B CA 1
ATOM 10458 C C . SER B 1 335 ? 41.236 -3.254 -25.033 1.00 128.82 335 SER B C 1
ATOM 10459 O O . SER B 1 335 ? 40.378 -3.979 -24.531 1.00 128.50 335 SER B O 1
ATOM 10467 N N . GLN B 1 336 ? 41.046 -1.945 -25.270 1.00 125.25 336 GLN B N 1
ATOM 10468 C CA . GLN B 1 336 ? 39.792 -1.262 -24.929 1.00 124.71 336 GLN B CA 1
ATOM 10469 C C . GLN B 1 336 ? 38.596 -1.796 -25.722 1.00 127.34 336 GLN B C 1
ATOM 10470 O O . GLN B 1 336 ? 37.506 -1.907 -25.161 1.00 126.50 336 GLN B O 1
ATOM 10484 N N . GLU B 1 337 ? 38.800 -2.147 -27.006 1.00 123.49 337 GLU B N 1
ATOM 10485 C CA . GLU B 1 337 ? 37.743 -2.728 -27.840 1.00 122.60 337 GLU B CA 1
ATOM 10486 C C . GLU B 1 337 ? 37.362 -4.114 -27.302 1.00 125.38 337 GLU B C 1
ATOM 10487 O O . GLU B 1 337 ? 36.186 -4.468 -27.333 1.00 124.64 337 GLU B O 1
ATOM 10499 N N . THR B 1 338 ? 38.348 -4.886 -26.799 1.00 121.68 338 THR B N 1
ATOM 10500 C CA . THR B 1 338 ? 38.098 -6.207 -26.217 1.00 121.17 338 THR B CA 1
ATOM 10501 C C . THR B 1 338 ? 37.336 -6.038 -24.898 1.00 124.79 338 THR B C 1
ATOM 10502 O O . THR B 1 338 ? 36.292 -6.663 -24.731 1.00 124.22 338 THR B O 1
ATOM 10513 N N . ILE B 1 339 ? 37.815 -5.139 -24.000 1.00 121.37 339 ILE B N 1
ATOM 10514 C CA . ILE B 1 339 ? 37.181 -4.853 -22.694 1.00 120.68 339 ILE B CA 1
ATOM 10515 C C . ILE B 1 339 ? 35.709 -4.467 -22.880 1.00 124.47 339 ILE B C 1
ATOM 10516 O O . ILE B 1 339 ? 34.862 -4.918 -22.110 1.00 124.05 339 ILE B O 1
ATOM 10532 N N . ALA B 1 340 ? 35.413 -3.632 -23.891 1.00 120.98 340 ALA B N 1
ATOM 10533 C CA . ALA B 1 340 ? 34.045 -3.208 -24.179 1.00 120.66 340 ALA B CA 1
ATOM 10534 C C . ALA B 1 340 ? 33.148 -4.398 -24.514 1.00 123.68 340 ALA B C 1
ATOM 10535 O O . ALA B 1 340 ? 32.030 -4.460 -24.028 1.00 122.89 340 ALA B O 1
ATOM 10542 N N . LEU B 1 341 ? 33.646 -5.362 -25.292 1.00 120.29 341 LEU B N 1
ATOM 10543 C CA . LEU B 1 341 ? 32.850 -6.534 -25.667 1.00 120.00 341 LEU B CA 1
ATOM 10544 C C . LEU B 1 341 ? 32.633 -7.513 -24.507 1.00 123.22 341 LEU B C 1
ATOM 10545 O O . LEU B 1 341 ? 31.571 -8.130 -24.441 1.00 122.14 341 LEU B O 1
ATOM 10561 N N . LYS B 1 342 ? 33.614 -7.647 -23.593 1.00 120.30 342 LYS B N 1
ATOM 10562 C CA . LYS B 1 342 ? 33.508 -8.573 -22.464 1.00 120.03 342 LYS B CA 1
ATOM 10563 C C . LYS B 1 342 ? 32.758 -7.966 -21.283 1.00 123.85 342 LYS B C 1
ATOM 10564 O O . LYS B 1 342 ? 31.787 -8.557 -20.815 1.00 122.97 342 LYS B O 1
ATOM 10583 N N . ASN B 1 343 ? 33.219 -6.805 -20.792 1.00 121.05 343 ASN B N 1
ATOM 10584 C CA . ASN B 1 343 ? 32.637 -6.131 -19.626 1.00 120.99 343 ASN B CA 1
ATOM 10585 C C . ASN B 1 343 ? 31.453 -5.210 -19.935 1.00 124.82 343 ASN B C 1
ATOM 10586 O O . ASN B 1 343 ? 30.766 -4.808 -18.994 1.00 124.55 343 ASN B O 1
ATOM 10597 N N . SER B 1 344 ? 31.242 -4.826 -21.219 1.00 121.12 344 SER B N 1
ATOM 10598 C CA . SER B 1 344 ? 30.184 -3.892 -21.643 1.00 120.59 344 SER B CA 1
ATOM 10599 C C . SER B 1 344 ? 30.394 -2.467 -21.077 1.00 124.09 344 SER B C 1
ATOM 10600 O O . SER B 1 344 ? 29.454 -1.672 -21.065 1.00 123.55 344 SER B O 1
ATOM 10608 N N . THR B 1 345 ? 31.645 -2.128 -20.681 1.00 120.45 345 THR B N 1
ATOM 10609 C CA . THR B 1 345 ? 32.005 -0.811 -20.154 1.00 120.12 345 THR B CA 1
ATOM 10610 C C . THR B 1 345 ? 32.432 0.061 -21.330 1.00 124.41 345 THR B C 1
ATOM 10611 O O . THR B 1 345 ? 33.057 -0.435 -22.265 1.00 124.03 345 THR B O 1
ATOM 10622 N N . LEU B 1 346 ? 32.077 1.348 -21.299 1.00 121.31 346 LEU B N 1
ATOM 10623 C CA . LEU B 1 346 ? 32.364 2.263 -22.403 1.00 121.09 346 LEU B CA 1
ATOM 10624 C C . LEU B 1 346 ? 33.860 2.601 -22.561 1.00 126.74 346 LEU B C 1
ATOM 10625 O O . LEU B 1 346 ? 34.474 3.092 -21.612 1.00 126.50 346 LEU B O 1
ATOM 10641 N N . PRO B 1 347 ? 34.448 2.386 -23.761 1.00 124.44 347 PRO B N 1
ATOM 10642 C CA . PRO B 1 34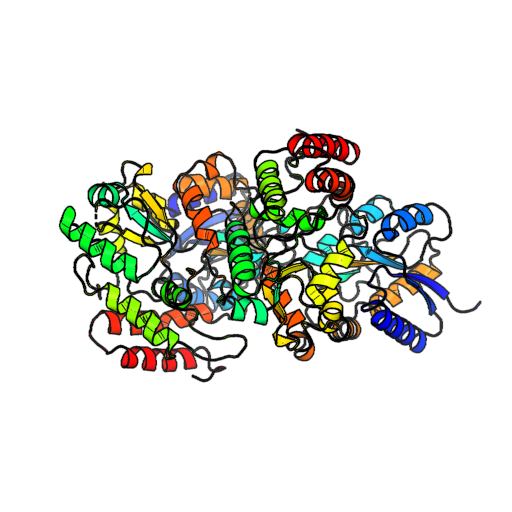7 ? 35.867 2.744 -23.966 1.00 124.81 347 PRO B CA 1
ATOM 10643 C C . PRO B 1 347 ? 36.103 4.254 -23.985 1.00 129.55 347 PRO B C 1
ATOM 10644 O O . PRO B 1 347 ? 35.220 5.015 -24.378 1.00 128.88 347 PRO B O 1
ATOM 10655 N N . THR B 1 348 ? 37.304 4.678 -23.577 1.00 127.18 348 THR B N 1
ATOM 10656 C CA . THR B 1 348 ? 37.684 6.093 -23.545 1.00 127.31 348 THR B CA 1
ATOM 10657 C C . THR B 1 348 ? 38.146 6.576 -24.924 1.00 133.05 348 THR B C 1
ATOM 10658 O O . THR B 1 348 ? 37.878 7.724 -25.282 1.00 132.52 348 THR B O 1
ATOM 10669 N N . ARG B 1 349 ? 38.821 5.702 -25.702 1.00 131.12 349 ARG B N 1
ATOM 10670 C CA . ARG B 1 349 ? 39.308 6.041 -27.043 1.00 131.58 349 ARG B CA 1
ATOM 10671 C C . ARG B 1 349 ? 38.153 6.073 -28.041 1.00 137.05 349 ARG B C 1
ATOM 10672 O O . ARG B 1 349 ? 37.246 5.243 -27.962 1.00 136.47 349 ARG B O 1
ATOM 10693 N N . ASP B 1 350 ? 38.215 7.006 -29.002 1.00 134.82 350 ASP B N 1
ATOM 10694 C CA . ASP B 1 350 ? 37.194 7.155 -30.043 1.00 134.92 350 ASP B CA 1
ATOM 10695 C C . ASP B 1 350 ? 37.339 6.051 -31.097 1.00 138.14 350 ASP B C 1
ATOM 10696 O O . ASP B 1 350 ? 36.333 5.538 -31.591 1.00 137.67 350 ASP B O 1
ATOM 10705 N N . ASP B 1 351 ? 38.594 5.696 -31.442 1.00 134.13 351 ASP B N 1
ATOM 10706 C CA . ASP B 1 351 ? 38.891 4.631 -32.409 1.00 133.28 351 ASP B CA 1
ATOM 10707 C C . ASP B 1 351 ? 38.425 3.234 -31.950 1.00 135.17 351 ASP B C 1
ATOM 10708 O O . ASP B 1 351 ? 38.151 2.386 -32.799 1.00 134.81 351 ASP B O 1
ATOM 10717 N N . ALA B 1 352 ? 38.323 2.999 -30.623 1.00 130.14 352 ALA B N 1
ATOM 10718 C CA . ALA B 1 352 ? 37.878 1.714 -30.068 1.00 128.90 352 ALA B CA 1
ATOM 10719 C C . ALA B 1 352 ? 36.395 1.395 -30.347 1.00 131.61 352 ALA B C 1
ATOM 10720 O O . ALA B 1 352 ? 36.013 0.230 -30.255 1.00 131.06 352 ALA B O 1
ATOM 10727 N N . TYR B 1 353 ? 35.565 2.408 -30.673 1.00 127.50 353 TYR B N 1
ATOM 10728 C CA . TYR B 1 353 ? 34.145 2.197 -30.967 1.00 126.69 353 TYR B CA 1
ATOM 10729 C C . TYR B 1 353 ? 33.946 1.653 -32.386 1.00 129.29 353 TYR B C 1
ATOM 10730 O O . TYR B 1 353 ? 33.736 2.430 -33.319 1.00 128.85 353 TYR B O 1
ATOM 10748 N N . THR B 1 354 ? 34.009 0.319 -32.541 1.00 124.89 354 THR B N 1
ATOM 10749 C CA . THR B 1 354 ? 33.787 -0.365 -33.822 1.00 124.01 354 THR B CA 1
ATOM 10750 C C . THR B 1 354 ? 32.305 -0.766 -33.923 1.00 126.83 354 THR B C 1
ATOM 10751 O O . THR B 1 354 ? 31.519 -0.403 -33.047 1.00 125.90 354 THR B O 1
ATOM 10762 N N . ALA B 1 355 ? 31.915 -1.498 -34.984 1.00 123.28 355 ALA B N 1
ATOM 10763 C CA . ALA B 1 355 ? 30.527 -1.946 -35.154 1.00 122.75 355 ALA B CA 1
ATOM 10764 C C . ALA B 1 355 ? 30.144 -3.015 -34.126 1.00 126.33 355 ALA B C 1
ATOM 10765 O O . ALA B 1 355 ? 28.994 -3.040 -33.696 1.00 125.66 355 ALA B O 1
ATOM 10772 N N . GLU B 1 356 ? 31.099 -3.887 -33.727 1.00 122.91 356 GLU B N 1
ATOM 10773 C CA . GLU B 1 356 ? 30.857 -4.928 -32.715 1.00 122.50 356 GLU B CA 1
ATOM 10774 C C . GLU B 1 356 ? 30.514 -4.266 -31.374 1.00 126.70 356 GLU B C 1
ATOM 10775 O O . GLU B 1 356 ? 29.593 -4.704 -30.682 1.00 126.16 356 GLU B O 1
ATOM 10787 N N . VAL B 1 357 ? 31.254 -3.193 -31.032 1.00 123.52 357 VAL B N 1
ATOM 10788 C CA . VAL B 1 357 ? 31.068 -2.419 -29.801 1.00 122.80 357 VAL B CA 1
ATOM 10789 C C . VAL B 1 357 ? 29.733 -1.657 -29.871 1.00 127.24 357 VAL B C 1
ATOM 10790 O O . VAL B 1 357 ? 28.954 -1.717 -28.921 1.00 126.82 357 VAL B O 1
ATOM 10803 N N . LYS B 1 358 ? 29.460 -0.970 -30.998 1.00 124.25 358 LYS B N 1
ATOM 10804 C CA . LYS B 1 358 ? 28.201 -0.234 -31.185 1.00 123.80 358 LYS B CA 1
ATOM 10805 C C . LYS B 1 358 ? 26.974 -1.155 -31.320 1.00 128.12 358 LYS B C 1
ATOM 10806 O O . LYS B 1 358 ? 25.863 -0.703 -31.046 1.00 127.58 358 LYS B O 1
ATOM 10825 N N . ALA B 1 359 ? 27.160 -2.426 -31.738 1.00 125.09 359 ALA B N 1
ATOM 10826 C CA . ALA B 1 359 ? 26.049 -3.380 -31.869 1.00 124.87 359 ALA B CA 1
ATOM 10827 C C . ALA B 1 359 ? 25.515 -3.863 -30.513 1.00 128.37 359 ALA B C 1
ATOM 10828 O O . ALA B 1 359 ? 24.370 -4.311 -30.454 1.00 127.91 359 ALA B O 1
ATOM 10835 N N . ASP B 1 360 ? 26.318 -3.772 -29.430 1.00 124.67 360 ASP B N 1
ATOM 10836 C CA . ASP B 1 360 ? 25.883 -4.193 -28.092 1.00 124.06 360 ASP B CA 1
ATOM 10837 C C . ASP B 1 360 ? 24.795 -3.218 -27.591 1.00 126.17 360 ASP B C 1
ATOM 10838 O O . ASP B 1 360 ? 25.042 -2.011 -27.594 1.00 125.34 360 ASP B O 1
ATOM 10847 N N . PRO B 1 361 ? 23.596 -3.693 -27.168 1.00 121.93 361 PRO B N 1
ATOM 10848 C CA . PRO B 1 361 ? 22.571 -2.752 -26.674 1.00 121.70 361 PRO B CA 1
ATOM 10849 C C . PRO B 1 361 ? 22.957 -1.994 -25.399 1.00 125.09 361 PRO B C 1
ATOM 10850 O O . PRO B 1 361 ? 22.457 -0.892 -25.182 1.00 124.64 361 PRO B O 1
ATOM 10861 N N . GLY B 1 362 ? 23.823 -2.581 -24.573 1.00 121.36 362 GLY B N 1
ATOM 10862 C CA . GLY B 1 362 ? 24.296 -1.950 -23.348 1.00 120.80 362 GLY B CA 1
ATOM 10863 C C . GLY B 1 362 ? 25.124 -0.718 -23.642 1.00 123.74 362 GLY B C 1
ATOM 10864 O O . GLY B 1 362 ? 24.827 0.366 -23.141 1.00 123.14 362 GLY B O 1
ATOM 10868 N N . ILE B 1 363 ? 26.137 -0.870 -24.504 1.00 120.05 363 ILE B N 1
ATOM 10869 C CA . ILE B 1 363 ? 27.012 0.233 -24.922 1.00 119.53 363 ILE B CA 1
ATOM 10870 C C . ILE B 1 363 ? 26.204 1.276 -25.706 1.00 123.29 363 ILE B C 1
ATOM 10871 O O . ILE B 1 363 ? 26.306 2.465 -25.409 1.00 122.42 363 ILE B O 1
ATOM 10887 N N . ALA B 1 364 ? 25.383 0.825 -26.673 1.00 120.24 364 ALA B N 1
ATOM 10888 C CA . ALA B 1 364 ? 24.523 1.711 -27.466 1.00 119.91 364 ALA B CA 1
ATOM 10889 C C . ALA B 1 364 ? 23.552 2.483 -26.565 1.00 122.65 364 ALA B C 1
ATOM 10890 O O . ALA B 1 364 ? 23.346 3.678 -26.773 1.00 122.24 364 ALA B O 1
ATOM 10897 N N . GLY B 1 365 ? 22.992 1.796 -25.568 1.00 118.37 365 GLY B N 1
ATOM 10898 C CA . GLY B 1 365 ? 22.066 2.377 -24.605 1.00 117.70 365 GLY B CA 1
ATOM 10899 C C . GLY B 1 365 ? 22.705 3.401 -23.689 1.00 120.61 365 GLY B C 1
ATOM 10900 O O . GLY B 1 365 ? 22.092 4.429 -23.404 1.00 119.86 365 GLY B O 1
ATOM 10904 N N . TYR B 1 366 ? 23.943 3.139 -23.227 1.00 117.03 366 TYR B N 1
ATOM 10905 C CA . TYR B 1 366 ? 24.662 4.075 -22.355 1.00 116.64 366 TYR B CA 1
ATOM 10906 C C . TYR B 1 366 ? 25.326 5.236 -23.124 1.00 120.86 366 TYR B C 1
ATOM 10907 O O . TYR B 1 366 ? 25.632 6.253 -22.504 1.00 120.31 366 TYR B O 1
ATOM 10925 N N . GLN B 1 367 ? 25.555 5.108 -24.448 1.00 117.87 367 GLN B N 1
ATOM 10926 C CA . GLN B 1 367 ? 26.130 6.215 -25.230 1.00 117.79 367 GLN B CA 1
ATOM 10927 C C . GLN B 1 367 ? 25.125 7.369 -25.360 1.00 120.27 367 GLN B C 1
ATOM 10928 O O . GLN B 1 367 ? 25.538 8.520 -25.489 1.00 119.85 367 GLN B O 1
ATOM 10942 N N . THR B 1 368 ? 23.817 7.063 -25.313 1.00 115.86 368 THR B N 1
ATOM 10943 C CA . THR B 1 368 ? 22.758 8.068 -25.406 1.00 115.07 368 THR B CA 1
ATOM 10944 C C . THR B 1 368 ? 22.594 8.808 -24.074 1.00 118.30 368 THR B C 1
ATOM 10945 O O . THR B 1 368 ? 22.457 10.032 -24.079 1.00 117.57 368 THR B O 1
ATOM 10956 N N . VAL B 1 369 ? 22.633 8.076 -22.936 1.00 114.93 369 VAL B N 1
ATOM 10957 C CA . VAL B 1 369 ? 22.504 8.684 -21.601 1.00 114.09 369 VAL B CA 1
ATOM 10958 C C . VAL B 1 369 ? 23.779 9.450 -21.219 1.00 118.53 369 VAL B C 1
ATOM 10959 O O . VAL B 1 369 ? 23.706 10.338 -20.371 1.00 118.25 369 VAL B O 1
ATOM 10972 N N . LEU B 1 370 ? 24.939 9.126 -21.853 1.00 115.41 370 LEU B N 1
ATOM 10973 C CA . LEU B 1 370 ? 26.204 9.846 -21.626 1.00 115.05 370 LEU B CA 1
ATOM 10974 C C . LEU B 1 370 ? 26.050 11.339 -21.907 1.00 119.58 370 LEU B C 1
ATOM 10975 O O . LEU B 1 370 ? 26.818 12.136 -21.370 1.00 119.04 370 LEU B O 1
ATOM 10991 N N . ALA B 1 371 ? 25.067 11.714 -22.751 1.00 116.97 371 ALA B N 1
ATOM 10992 C CA . ALA B 1 371 ? 24.738 13.102 -23.051 1.00 117.15 371 ALA B CA 1
ATOM 10993 C C . ALA B 1 371 ? 24.432 13.906 -21.777 1.00 121.61 371 ALA B C 1
ATOM 10994 O O . ALA B 1 371 ? 24.785 15.069 -21.730 1.00 121.10 371 ALA B O 1
ATOM 11001 N N . ALA B 1 372 ? 23.814 13.292 -20.746 1.00 118.59 372 ALA B N 1
ATOM 11002 C CA . ALA B 1 372 ? 23.479 13.973 -19.486 1.00 118.52 372 ALA B CA 1
ATOM 11003 C C . ALA B 1 372 ? 24.569 13.882 -18.386 1.00 122.78 372 ALA B C 1
ATOM 11004 O O . ALA B 1 372 ? 24.368 14.431 -17.303 1.00 122.22 372 ALA B O 1
ATOM 11011 N N . ALA B 1 373 ? 25.714 13.223 -18.653 1.00 119.65 373 ALA B N 1
ATOM 11012 C CA . ALA B 1 373 ? 26.779 13.058 -17.659 1.00 119.79 373 ALA B CA 1
ATOM 11013 C C . ALA B 1 373 ? 27.516 14.377 -17.366 1.00 124.61 373 ALA B C 1
ATOM 11014 O O . ALA B 1 373 ? 28.236 14.880 -18.227 1.00 124.04 373 ALA B O 1
ATOM 11021 N N . ARG B 1 374 ? 27.323 14.937 -16.152 1.00 122.13 374 ARG B N 1
ATOM 11022 C CA . ARG B 1 374 ? 27.950 16.197 -15.731 1.00 122.32 374 ARG B CA 1
ATOM 11023 C C . ARG B 1 374 ? 29.414 16.002 -15.326 1.00 126.95 374 ARG B C 1
ATOM 11024 O O . ARG B 1 374 ? 29.659 15.278 -14.360 1.00 126.16 374 ARG B O 1
ATOM 11045 N N . PRO B 1 375 ? 30.401 16.658 -15.990 1.00 124.64 375 PRO B N 1
ATOM 11046 C CA . PRO B 1 375 ? 31.803 16.486 -15.563 1.00 125.42 375 PRO B CA 1
ATOM 11047 C C . PRO B 1 375 ? 32.098 17.072 -14.181 1.00 131.09 375 PRO B C 1
ATOM 11048 O O . PRO B 1 375 ? 31.414 17.994 -13.735 1.00 130.65 375 PRO B O 1
ATOM 11059 N N . ARG B 1 376 ? 33.133 16.541 -13.517 1.00 129.03 376 ARG B N 1
ATOM 11060 C CA . ARG B 1 376 ? 33.527 16.980 -12.177 1.00 129.03 376 ARG B CA 1
ATOM 11061 C C . ARG B 1 376 ? 34.389 18.249 -12.263 1.00 133.53 376 ARG B C 1
ATOM 11062 O O . ARG B 1 376 ? 35.149 18.405 -13.222 1.00 132.72 376 ARG B O 1
ATOM 11083 N N . PRO B 1 377 ? 34.282 19.177 -11.288 1.00 130.99 377 PRO B N 1
ATOM 11084 C CA . PRO B 1 377 ? 35.090 20.405 -11.358 1.00 131.60 377 PRO B CA 1
ATOM 11085 C C . PRO B 1 377 ? 36.524 20.197 -10.883 1.00 136.58 377 PRO B C 1
ATOM 11086 O O . PRO B 1 377 ? 36.829 19.165 -10.283 1.00 136.33 377 PRO B O 1
ATOM 11097 N N . GLU B 1 378 ? 37.400 21.189 -11.130 1.00 133.75 378 GLU B N 1
ATOM 11098 C CA . GLU B 1 378 ? 38.803 21.110 -10.719 1.00 133.59 378 GLU B CA 1
ATOM 11099 C C . GLU B 1 378 ? 38.928 21.352 -9.205 1.00 135.37 378 GLU B C 1
ATOM 11100 O O . GLU B 1 378 ? 39.229 22.462 -8.762 1.00 134.81 378 GLU B O 1
ATOM 11112 N N . LEU B 1 379 ? 38.665 20.294 -8.421 1.00 130.43 379 LEU B N 1
ATOM 11113 C CA . LEU B 1 379 ? 38.737 20.313 -6.960 1.00 129.02 379 LEU B CA 1
ATOM 11114 C C . LEU B 1 379 ? 39.164 18.920 -6.477 1.00 130.33 379 LEU B C 1
ATOM 11115 O O . LEU B 1 379 ? 38.351 17.998 -6.539 1.00 129.67 379 LEU B O 1
ATOM 11131 N N . PRO B 1 380 ? 40.416 18.736 -5.999 1.00 125.27 380 PRO B N 1
ATOM 11132 C CA . PRO B 1 380 ? 40.851 17.395 -5.557 1.00 124.76 380 PRO B CA 1
ATOM 11133 C C . PRO B 1 380 ? 40.045 16.742 -4.435 1.00 128.49 380 PRO B C 1
ATOM 11134 O O . PRO B 1 380 ? 39.968 15.515 -4.391 1.00 127.77 380 PRO B O 1
ATOM 11145 N N . GLU B 1 381 ? 39.436 17.542 -3.546 1.00 125.45 381 GLU B N 1
ATOM 11146 C CA . GLU B 1 381 ? 38.650 17.021 -2.429 1.00 125.24 381 GLU B CA 1
ATOM 11147 C C . GLU B 1 381 ? 37.189 16.719 -2.793 1.00 128.95 381 GLU B C 1
ATOM 11148 O O . GLU B 1 381 ? 36.476 16.210 -1.933 1.00 128.13 381 GLU B O 1
ATOM 11160 N N . TYR B 1 382 ? 36.746 16.989 -4.047 1.00 126.08 382 TYR B N 1
ATOM 11161 C CA . TYR B 1 382 ? 35.362 16.758 -4.493 1.00 126.05 382 TYR B CA 1
ATOM 11162 C C . TYR B 1 382 ? 34.832 15.362 -4.139 1.00 128.84 382 TYR B C 1
ATOM 11163 O O . TYR B 1 382 ? 33.690 15.243 -3.700 1.00 128.17 382 TYR B O 1
ATOM 11181 N N . SER B 1 383 ? 35.659 14.320 -4.318 1.00 125.09 383 SER B N 1
ATOM 11182 C CA . SER B 1 383 ? 35.273 12.944 -3.981 1.00 124.53 383 SER B CA 1
ATOM 11183 C C . SER B 1 383 ? 35.245 12.719 -2.473 1.00 128.67 383 SER B C 1
ATOM 11184 O O . SER B 1 383 ? 34.411 11.952 -1.994 1.00 127.92 383 SER B O 1
ATOM 11192 N N . SER B 1 384 ? 36.145 13.392 -1.725 1.00 125.75 384 SER B N 1
ATOM 11193 C CA . SER B 1 384 ? 36.203 13.307 -0.261 1.00 125.48 384 SER B CA 1
ATOM 11194 C C . SER B 1 384 ? 34.945 13.884 0.404 1.00 129.94 384 SER B C 1
ATOM 11195 O O . SER B 1 384 ? 34.666 13.545 1.553 1.00 129.75 384 SER B O 1
ATOM 11203 N N . LEU B 1 385 ? 34.189 14.745 -0.311 1.00 126.71 385 LEU B N 1
ATOM 11204 C CA . LEU B 1 385 ? 32.963 15.353 0.208 1.00 126.25 385 LEU B CA 1
ATOM 11205 C C . LEU B 1 385 ? 31.836 14.326 0.292 1.00 130.20 385 LEU B C 1
ATOM 11206 O O . LEU B 1 385 ? 30.926 14.506 1.097 1.00 129.70 385 LEU B O 1
ATOM 11222 N N . TRP B 1 386 ? 31.886 13.260 -0.528 1.00 127.35 386 TRP B N 1
ATOM 11223 C CA . TRP B 1 386 ? 30.876 12.206 -0.490 1.00 127.82 386 TRP B CA 1
ATOM 11224 C C . TRP B 1 386 ? 31.012 11.292 0.737 1.00 131.56 386 TRP B C 1
ATOM 11225 O O . TRP B 1 386 ? 30.029 10.652 1.103 1.00 130.79 386 TRP B O 1
ATOM 11246 N N . GLY B 1 387 ? 32.195 11.248 1.362 1.00 128.54 387 GLY B N 1
ATOM 11247 C CA . GLY B 1 387 ? 32.443 10.449 2.561 1.00 128.47 387 GLY B CA 1
ATOM 11248 C C . GLY B 1 387 ? 31.491 10.810 3.683 1.00 131.71 387 GLY B C 1
ATOM 11249 O O . GLY B 1 387 ? 30.613 10.011 4.022 1.00 131.14 387 GLY B O 1
ATOM 11253 N N . PRO B 1 388 ? 31.571 12.051 4.211 1.00 127.85 388 PRO B N 1
ATOM 11254 C CA . PRO B 1 388 ? 30.606 12.479 5.242 1.00 127.88 388 PRO B CA 1
ATOM 11255 C C . PRO B 1 388 ? 29.143 12.324 4.808 1.00 131.44 388 PRO B C 1
ATOM 11256 O O . PRO B 1 388 ? 28.323 11.890 5.612 1.00 130.68 388 PRO B O 1
ATOM 11267 N N . LEU B 1 389 ? 28.822 12.658 3.537 1.00 128.28 389 LEU B N 1
ATOM 11268 C CA . LEU B 1 389 ? 27.461 12.530 3.005 1.00 128.20 389 LEU B CA 1
ATOM 11269 C C . LEU B 1 389 ? 26.953 11.089 3.048 1.00 132.76 389 LEU B C 1
ATOM 11270 O O . LEU B 1 389 ? 25.805 10.888 3.420 1.00 132.37 389 LEU B O 1
ATOM 11286 N N . ASP B 1 390 ? 27.789 10.089 2.705 1.00 129.75 390 ASP B N 1
ATOM 11287 C CA . ASP B 1 390 ? 27.368 8.678 2.762 1.00 129.53 390 ASP B CA 1
ATOM 11288 C C . ASP B 1 390 ? 26.916 8.291 4.179 1.00 133.79 390 ASP B C 1
ATOM 11289 O O . ASP B 1 390 ? 25.971 7.520 4.322 1.00 133.02 390 ASP B O 1
ATOM 11298 N N . THR B 1 391 ? 27.569 8.849 5.216 1.00 131.10 391 THR B N 1
ATOM 11299 C CA . THR B 1 391 ? 27.224 8.591 6.616 1.00 130.88 391 THR B CA 1
ATOM 11300 C C . THR B 1 391 ? 25.958 9.362 7.008 1.00 135.05 391 THR B C 1
ATOM 11301 O O . THR B 1 391 ? 25.025 8.768 7.551 1.00 134.35 391 THR B O 1
ATOM 11312 N N . GLU B 1 392 ? 25.933 10.682 6.735 1.00 132.21 392 GLU B N 1
ATOM 11313 C CA . GLU B 1 392 ? 24.810 11.558 7.095 1.00 132.03 392 GLU B CA 1
ATOM 11314 C C . GLU B 1 392 ? 23.521 11.248 6.325 1.00 135.26 392 GLU B C 1
ATOM 11315 O O . GLU B 1 392 ? 22.446 11.338 6.914 1.00 134.97 392 GLU B O 1
ATOM 11327 N N . LEU B 1 393 ? 23.617 10.879 5.034 1.00 131.19 393 LEU B N 1
ATOM 11328 C CA . LEU B 1 393 ? 22.442 10.530 4.229 1.00 130.53 393 LEU B CA 1
ATOM 11329 C C . LEU B 1 393 ? 21.861 9.195 4.683 1.00 134.54 393 LEU B C 1
ATOM 11330 O O . LEU B 1 393 ? 20.642 9.066 4.754 1.00 134.11 393 LEU B O 1
ATOM 11346 N N . LEU B 1 394 ? 22.718 8.217 5.032 1.00 131.54 394 LEU B N 1
ATOM 11347 C CA . LEU B 1 394 ? 22.250 6.915 5.522 1.00 131.54 394 LEU B CA 1
ATOM 11348 C C . LEU B 1 394 ? 21.493 7.080 6.854 1.00 136.59 394 LEU B C 1
ATOM 11349 O O . LEU B 1 394 ? 20.578 6.303 7.129 1.00 136.18 394 LEU B O 1
ATOM 11365 N N . ALA B 1 395 ? 21.841 8.115 7.649 1.00 134.10 395 ALA B N 1
ATOM 11366 C CA . ALA B 1 395 ? 21.138 8.436 8.892 1.00 134.36 395 ALA B CA 1
ATOM 11367 C C . ALA B 1 395 ? 19.777 9.062 8.558 1.00 137.75 395 ALA B C 1
ATOM 11368 O O . ALA B 1 395 ? 18.776 8.700 9.173 1.00 137.09 395 ALA B O 1
ATOM 11375 N N . ILE B 1 396 ? 19.742 9.992 7.573 1.00 134.15 396 ILE B N 1
ATOM 11376 C CA . ILE B 1 396 ? 18.505 10.654 7.129 1.00 133.44 396 ILE B CA 1
ATOM 11377 C C . ILE B 1 396 ? 17.535 9.617 6.548 1.00 136.92 396 ILE B C 1
ATOM 11378 O O . ILE B 1 396 ? 16.365 9.593 6.929 1.00 136.29 396 ILE B O 1
ATOM 11394 N N . ALA B 1 397 ? 18.022 8.779 5.620 1.00 133.61 397 ALA B N 1
ATOM 11395 C CA . ALA B 1 397 ? 17.216 7.738 4.973 1.00 133.36 397 ALA B CA 1
ATOM 11396 C C . ALA B 1 397 ? 16.727 6.672 5.962 1.00 138.55 397 ALA B C 1
ATOM 11397 O O . ALA B 1 397 ? 15.611 6.173 5.818 1.00 138.17 397 ALA B O 1
ATOM 11404 N N . GLY B 1 398 ? 17.559 6.343 6.948 1.00 135.99 398 GLY B N 1
ATOM 11405 C CA . GLY B 1 398 ? 17.235 5.347 7.961 1.00 136.28 398 GLY B CA 1
ATOM 11406 C C . GLY B 1 398 ? 16.236 5.765 9.024 1.00 140.97 398 GLY B C 1
ATOM 11407 O O . GLY B 1 398 ? 15.744 4.908 9.763 1.00 140.62 398 GLY B O 1
ATOM 11411 N N . GLY B 1 399 ? 15.951 7.064 9.126 1.00 137.93 399 GLY B N 1
ATOM 11412 C CA . GLY B 1 399 ? 15.027 7.589 10.125 1.00 137.86 399 GLY B CA 1
ATOM 11413 C C . GLY B 1 399 ? 15.669 7.732 11.491 1.00 141.12 399 GLY B C 1
ATOM 11414 O O . GLY B 1 399 ? 15.003 7.568 12.516 1.00 140.52 399 GLY B O 1
ATOM 11418 N N . LYS B 1 400 ? 16.972 8.051 11.502 1.00 137.48 400 LYS B N 1
ATOM 11419 C CA . LYS B 1 400 ? 17.765 8.238 12.718 1.00 137.04 400 LYS B CA 1
ATOM 11420 C C . LYS B 1 400 ? 17.806 9.731 13.050 1.00 141.17 400 LYS B C 1
ATOM 11421 O O . LYS B 1 400 ? 17.647 10.113 14.209 1.00 140.83 400 LYS B O 1
ATOM 11440 N N . GLU B 1 401 ? 18.050 10.562 12.020 1.00 137.82 401 GLU B N 1
ATOM 11441 C CA . GLU B 1 401 ? 18.149 12.015 12.110 1.00 137.80 401 GLU B CA 1
ATOM 11442 C C . GLU B 1 401 ? 17.159 12.644 11.134 1.00 143.25 401 GLU B C 1
ATOM 11443 O O . GLU B 1 401 ? 16.737 11.985 10.183 1.00 142.78 401 GLU B O 1
ATOM 11455 N N . SER B 1 402 ? 16.812 13.927 11.345 1.00 140.91 402 SER B N 1
ATOM 11456 C CA . SER B 1 402 ? 15.921 14.656 10.438 1.00 140.59 402 SER B CA 1
ATOM 11457 C C . SER B 1 402 ? 16.715 15.117 9.206 1.00 144.52 402 SER B C 1
ATOM 11458 O O . SER B 1 402 ? 17.931 14.930 9.157 1.00 143.81 402 SER B O 1
ATOM 11466 N N . LEU B 1 403 ? 16.035 15.735 8.228 1.00 141.54 403 LEU B N 1
ATOM 11467 C CA . LEU B 1 403 ? 16.682 16.200 6.998 1.00 141.37 403 LEU B CA 1
ATOM 11468 C C . LEU B 1 403 ? 17.688 17.324 7.273 1.00 145.31 403 LEU B C 1
ATOM 11469 O O . LEU B 1 403 ? 18.859 17.176 6.936 1.00 144.96 403 LEU B O 1
ATOM 11485 N N . ASP B 1 404 ? 17.252 18.418 7.918 1.00 141.71 404 ASP B N 1
ATOM 11486 C CA . ASP B 1 404 ? 18.153 19.533 8.245 1.00 141.15 404 ASP B CA 1
ATOM 11487 C C . ASP B 1 404 ? 19.223 19.149 9.282 1.00 144.29 404 ASP B C 1
ATOM 11488 O O . ASP B 1 404 ? 20.284 19.774 9.297 1.00 143.69 404 ASP B O 1
ATOM 11497 N N . LYS B 1 405 ? 18.960 18.127 10.128 1.00 140.42 405 LYS B N 1
ATOM 11498 C CA . LYS B 1 405 ? 19.923 17.657 11.132 1.00 139.83 405 LYS B CA 1
ATOM 11499 C C . LYS B 1 405 ? 21.162 17.079 10.449 1.00 144.12 405 LYS B C 1
ATOM 11500 O O . LYS B 1 405 ? 22.276 17.512 10.739 1.00 143.66 405 LYS B O 1
ATOM 11519 N N . GLY B 1 406 ? 20.949 16.126 9.545 1.00 140.94 406 GLY B N 1
ATOM 11520 C CA . GLY B 1 406 ? 22.029 15.482 8.807 1.00 140.89 406 GLY B CA 1
ATOM 11521 C C . GLY B 1 406 ? 22.741 16.401 7.833 1.00 144.96 406 GLY B C 1
ATOM 11522 O O . GLY B 1 406 ? 23.970 16.364 7.745 1.00 144.44 406 GLY B O 1
ATOM 11526 N N . LEU B 1 407 ? 21.980 17.241 7.099 1.00 141.75 407 LEU B N 1
ATOM 11527 C CA . LEU B 1 407 ? 22.553 18.192 6.134 1.00 141.38 407 LEU B CA 1
ATOM 11528 C C . LEU B 1 407 ? 23.395 19.264 6.826 1.00 145.36 407 LEU B C 1
ATOM 11529 O O . LEU B 1 407 ? 24.406 19.694 6.273 1.00 144.67 407 LEU B O 1
ATOM 11545 N N . GLY B 1 408 ? 22.970 19.684 8.016 1.00 142.47 408 GLY B N 1
ATOM 11546 C CA . GLY B 1 408 ? 23.709 20.646 8.821 1.00 142.56 408 GLY B CA 1
ATOM 11547 C C . GLY B 1 408 ? 25.025 20.062 9.299 1.00 146.00 408 GLY B C 1
ATOM 11548 O O . GLY B 1 408 ? 26.052 20.744 9.269 1.00 145.55 408 GLY B O 1
ATOM 11552 N N . ASN B 1 409 ? 25.006 18.777 9.714 1.00 142.08 409 ASN B N 1
ATOM 11553 C CA . ASN B 1 409 ? 26.207 18.056 10.157 1.00 141.36 409 ASN B CA 1
ATOM 11554 C C . ASN B 1 409 ? 27.157 17.814 8.978 1.00 144.36 409 ASN B C 1
ATOM 11555 O O . ASN B 1 409 ? 28.371 17.948 9.141 1.00 143.92 409 ASN B O 1
ATOM 11566 N N . ALA B 1 410 ? 26.605 17.459 7.795 1.00 140.11 410 ALA B N 1
ATOM 11567 C CA . ALA B 1 410 ? 27.388 17.241 6.572 1.00 139.15 410 ALA B CA 1
ATOM 11568 C C . ALA B 1 410 ? 28.098 18.532 6.157 1.00 143.26 410 ALA B C 1
ATOM 11569 O O . ALA B 1 410 ? 29.254 18.483 5.742 1.00 142.74 410 ALA B O 1
ATOM 11576 N N . GLU B 1 411 ? 27.408 19.682 6.284 1.00 140.23 411 GLU B N 1
ATOM 11577 C CA . GLU B 1 411 ? 27.969 20.998 5.966 1.00 140.13 411 GLU B CA 1
ATOM 11578 C C . GLU B 1 411 ? 29.171 21.318 6.878 1.00 143.47 411 GLU B C 1
ATOM 11579 O O . GLU B 1 411 ? 30.154 21.887 6.406 1.00 142.81 411 GLU B O 1
ATOM 11591 N N . THR B 1 412 ? 29.110 20.919 8.165 1.00 139.76 412 THR B N 1
ATOM 11592 C CA . THR B 1 412 ? 30.212 21.131 9.113 1.00 139.09 412 THR B CA 1
ATOM 11593 C C . THR B 1 412 ? 31.347 20.126 8.856 1.00 141.95 412 THR B C 1
ATOM 11594 O O . THR B 1 412 ? 32.516 20.495 8.951 1.00 141.40 412 THR B O 1
ATOM 11605 N N . ALA B 1 413 ? 31.002 18.857 8.548 1.00 137.85 413 ALA B N 1
ATOM 11606 C CA . ALA B 1 413 ? 31.984 17.804 8.257 1.00 137.12 413 ALA B CA 1
ATOM 11607 C C . ALA B 1 413 ? 32.737 18.072 6.945 1.00 139.26 413 ALA B C 1
ATOM 11608 O O . ALA B 1 413 ? 33.914 17.729 6.839 1.00 138.63 413 ALA B O 1
ATOM 11615 N N . ILE B 1 414 ? 32.057 18.677 5.952 1.00 134.75 414 ILE B N 1
ATOM 11616 C CA . ILE B 1 414 ? 32.667 19.036 4.667 1.00 133.67 414 ILE B CA 1
ATOM 11617 C C . ILE B 1 414 ? 33.651 20.190 4.869 1.00 137.97 414 ILE B C 1
ATOM 11618 O O . ILE B 1 414 ? 34.760 20.126 4.350 1.00 137.28 414 ILE B O 1
ATOM 11634 N N . ALA B 1 415 ? 33.265 21.212 5.657 1.00 135.37 415 ALA B N 1
ATOM 11635 C CA . ALA B 1 415 ? 34.112 22.376 5.950 1.00 135.39 415 ALA B CA 1
ATOM 11636 C C . ALA B 1 415 ? 35.503 22.010 6.506 1.00 139.21 415 ALA B C 1
ATOM 11637 O O . ALA B 1 415 ? 36.440 22.780 6.311 1.00 138.96 415 ALA B O 1
ATOM 11644 N N . LYS B 1 416 ? 35.646 20.848 7.181 1.00 135.44 416 LYS B N 1
ATOM 11645 C CA . LYS B 1 416 ? 36.942 20.393 7.704 1.00 135.05 416 LYS B CA 1
ATOM 11646 C C . LYS B 1 416 ? 37.887 20.013 6.562 1.00 138.31 416 LYS B C 1
ATOM 11647 O O . LYS B 1 416 ? 39.042 20.441 6.543 1.00 138.04 416 LYS B O 1
ATOM 11666 N N . LEU B 1 417 ? 37.391 19.184 5.624 1.00 133.81 417 LEU B N 1
ATOM 11667 C CA . LEU B 1 417 ? 38.168 18.701 4.477 1.00 132.29 417 LEU B CA 1
ATOM 11668 C C . LEU B 1 417 ? 38.480 19.812 3.463 1.00 136.18 417 LEU B C 1
ATOM 11669 O O . LEU B 1 417 ? 39.473 19.710 2.743 1.00 135.66 417 LEU B O 1
ATOM 11685 N N . VAL B 1 418 ? 37.637 20.856 3.405 1.00 132.79 418 VAL B N 1
ATOM 11686 C CA . VAL B 1 418 ? 37.788 21.976 2.474 1.00 132.18 418 VAL B CA 1
ATOM 11687 C C . VAL B 1 418 ? 37.365 23.274 3.187 1.00 136.40 418 VAL B C 1
ATOM 11688 O O . VAL B 1 418 ? 36.237 23.734 3.023 1.00 135.83 418 VAL B O 1
ATOM 11701 N N . PRO B 1 419 ? 38.261 23.883 3.992 1.00 133.32 419 PRO B N 1
ATOM 11702 C CA . PRO B 1 419 ? 37.885 25.100 4.734 1.00 133.33 419 PRO B CA 1
ATOM 11703 C C . PRO B 1 419 ? 37.935 26.431 3.972 1.00 135.54 419 PRO B C 1
ATOM 11704 O O . PRO B 1 419 ? 37.717 27.464 4.608 1.00 135.27 419 PRO B O 1
ATOM 11715 N N . ASP B 1 420 ? 38.162 26.448 2.646 1.00 130.44 420 ASP B N 1
ATOM 11716 C CA . ASP B 1 420 ? 38.095 27.706 1.886 1.00 128.08 420 ASP B CA 1
ATOM 11717 C C . ASP B 1 420 ? 36.621 27.936 1.459 1.00 114.69 420 ASP B C 1
ATOM 11718 O O . ASP B 1 420 ? 36.376 28.649 0.489 1.00 114.48 420 ASP B O 1
ATOM 11727 N N . TYR B 1 421 ? 35.646 27.339 2.195 1.00 96.96 421 TYR B N 1
ATOM 11728 C CA . TYR B 1 421 ? 34.225 27.308 1.867 1.00 91.95 421 TYR B CA 1
ATOM 11729 C C . TYR B 1 421 ? 33.342 27.652 3.103 1.00 93.62 421 TYR B C 1
ATOM 11730 O O . TYR B 1 421 ? 33.871 28.004 4.162 1.00 93.24 421 TYR B O 1
ATOM 11748 N N . SER B 1 422 ? 31.994 27.595 2.913 1.00 87.74 422 SER B N 1
ATOM 11749 C CA . SER B 1 422 ? 30.869 27.862 3.845 1.00 86.40 422 SER B CA 1
ATOM 11750 C C . SER B 1 422 ? 30.239 29.239 3.595 1.00 89.94 422 SER B C 1
ATOM 11751 O O . SER B 1 422 ? 29.109 29.477 4.029 1.00 89.25 422 SER B O 1
ATOM 11759 N N . LYS B 1 423 ? 30.985 30.149 2.920 1.00 86.23 423 LYS B N 1
ATOM 11760 C CA . LYS B 1 423 ? 30.561 31.513 2.601 1.00 87.40 423 LYS B CA 1
ATOM 11761 C C . LYS B 1 423 ? 31.060 31.898 1.207 1.00 138.36 423 LYS B C 1
ATOM 11762 O O . LYS B 1 423 ? 32.219 31.648 0.882 1.00 116.82 423 LYS B O 1
#

Radius of gyration: 27.44 Å; Cα contacts (8 Å, |Δi|>4): 1584; chains: 2; bounding box: 88×62×65 Å

B-factor: mean 125.03, std 10.56, range [31.98, 171.17]

Foldseek 3Di:
DAAAEFEEAAAADPPFQVVLVVVLQVVLCVVDVSYHYHYHYDHNVCLLVVQVVPLVPHPHGFKYFAKLLQLQVVVVVVFFDFCPPHLLCPVVVQFDVLSQVSQDYPRTGFFAFQFKKWKFKKFFQVLCVQLVHDDDDQALVSQQVSLQSSCVRVVAQQEEEALFPQRLQQLQVQLPHGQADVVQFAGCCLPPSNLVSLVSVLVQQDHRSRPAYDLDPVVVVVRLVPQLADNGIYIGMLQCLSVSCVYPSVVPVVRIATHADHHHPVSDTAIAMIGTTMTGTPPDDPSSNNSVSVSSSSSLDLVNQLSSCLRRVTHRRGPSNCDVSSCVRPSSVRRVVNVVRHDYDDNDSCSVVLSVLSSVLSSCCSVVNDPSSRSSVVSLVVSCVSPVRHHD/DAAAEFEEEAAADPPFQVVLVVVLQVVCCVVDVRHHYDDHYDHNVCQLVVQVVPLVPPPHGFKYFAKLLQQQQVVVVVFFDFCPPHLLCPVVVQFDVLSQVSQDYPRTGFFAFQFKKWKFKKFFQVLCVQLVHDDDDQALVSQQVSLQSSCVRVVAQAEEEALFPQRLQQLLVLLPHGCADVVVFAGCCLPPSNLVSLVSVLVQCDHRSRPAYDLDPVSVVVRLVCQLAPRYGIYIGMLQCLSVSCVYPSVVPVVRIATHADHHHNVSDTAIAMIGTTMTGTPPDDPSSNNSSSVSSSSCLDLVNQLSSCLRRVTHRRGPSNCDVSSCVRCSVVRRVVNVVRHDYDDNDSCSVVLSVLSSVLSSCCSVVNDPSSRSSVVSSVVSCVSPVSYND

Solvent-accessible surface area: 30705 Å² total; per-residue (Å²): 140,67,80,32,75,0,26,0,34,0,6,9,42,67,95,19,6,2,70,19,0,98,58,8,7,150,76,1,43,62,77,66,158,82,3,90,5,110,47,46,50,7,67,101,116,85,0,54,105,100,1,53,103,13,5,66,71,129,62,26,2,14,0,2,8,0,16,5,8,13,0,23,16,4,6,104,113,50,31,4,31,56,0,48,75,35,62,3,12,126,33,53,43,44,2,2,17,27,7,12,82,21,0,51,53,107,29,111,0,27,0,0,0,1,6,1,12,0,1,0,0,0,26,7,92,82,22,4,137,125,3,62,47,119,126,20,14,186,44,2,89,58,2,72,144,12,1,35,62,1,63,52,145,45,46,43,34,1,6,18,5,14,11,66,0,38,16,0,0,1,6,0,6,0,11,40,22,38,1,4,57,42,134,76,102,103,4,26,0,43,21,106,80,0,72,123,0,0,27,27,5,55,25,3,12,120,40,133,3,12,62,157,27,35,63,68,103,100,8,69,55,71,10,12,90,23,0,15,78,42,9,0,0,1,13,3,0,0,46,8,0,26,36,0,35,132,10,63,20,0,164,78,99,63,5,10,1,28,21,49,2,1,5,20,90,24,55,58,16,0,1,1,9,2,3,19,1,0,0,0,30,35,57,20,82,160,50,43,26,94,6,0,14,83,0,0,49,44,0,2,26,36,137,2,3,40,45,4,0,67,116,0,5,5,0,3,0,11,18,49,0,32,42,78,102,0,65,82,24,62,0,0,42,16,0,14,88,3,9,24,8,15,53,97,34,47,135,33,18,39,5,15,36,0,21,38,28,0,56,97,30,0,52,20,7,15,29,67,157,46,70,42,76,111,0,0,22,62,0,23,72,27,0,19,163,81,7,102,90,34,86,106,141,68,69,32,80,0,31,0,32,0,7,9,51,65,91,16,7,1,71,19,0,98,57,8,7,146,76,1,36,70,81,65,144,82,2,72,11,121,48,45,51,7,68,102,118,85,2,56,103,99,1,54,104,12,5,65,71,129,61,22,0,14,0,6,6,0,16,8,8,17,0,22,17,4,7,104,114,51,30,5,35,55,0,74,85,36,63,4,12,131,38,81,112,92,4,52,65,44,14,11,138,21,0,52,52,110,68,109,0,26,0,0,2,1,6,9,12,0,1,0,0,0,25,6,92,80,20,3,139,128,3,63,33,102,48,16,7,66,21,3,90,52,2,71,144,13,0,36,64,2,63,52,143,43,47,32,31,1,6,24,5,15,11,68,0,40,16,0,0,1,6,0,8,0,4,20,22,43,0,2,40,32,92,73,91,97,5,25,0,43,20,104,54,0,72,107,0,0,27,28,5,55,24,4,12,118,43,133,3,12,57,154,26,34,58,70,105,100,8,71,54,59,11,11,75,8,0,15,56,24,115,2,0,1,0,13,3,0,1,52,7,0,25,39,0,36,131,9,64,19,1,166,78,109,62,4,10,1,28,22,49,2,1,4,19,68,10,3,23,20,0,1,1,9,1,3,21,0,0,0,0,31,33,58,18,82,159,53,40,25,95,4,0,14,80,0,0,50,43,0,2,27,37,140,1,3,40,45,3,0,65,116,0,5,6,0,4,0,11,56,70,0,42,44,77,102,0,117,80,26,71,0,0,41,15,0,48,94,3,40,21,7,8,10,42,29,26,133,22,19,39,7,16,36,0,20,38,27,1,56,98,29,0,52,18,7,16,24,67,133,46,70,42,78,112,0,1,23,64,0,48,91,28,0,27,162,81,4,99,92,19,54,196

Organism: Streptomyces scabiei (strain 87.22) (NCBI:txid680198)

Sequence (785 aa):
GGPVTLTWWDTSNATNEAPTYKALVKEFEAAHKDIKVKYVNVPFDQAQNKFDTAAGATGAPDILRSEVGWTPAFAKKGFFLPLDGTEALKDQDKFQPSLIKQAQYDGKTYGVPFVTDTLALVYNKQLFEKAGLTEAPRTWDDLKKAAATIKGKTGVDGYWGSTQAYYAQSFLYGDGTDTVDVPAKKITVNSPEAKKAYGTWLGLFDGKGLHKADTTADAYAHIQDAFVNGVASIVQGPWEITNFYKGSAFKDKANLGIATVPAGTSGKAGAPTGGHNLSVYAGSDKAHQEASLKFIEFMTSAKSQETIALKNSTLPTRDDAYTAEVKADPGIAGYQTVLAAARPRPELPEYSSLWGPLDTELLAIAGGKESLDKGLGNAETAIAKLVPDYSKGGPVTLTWWDTSNATNEAPTYKALVKEFEAAHKDIKVKYVNVPFDQAQNKFDTAAGATGAPDILRSEVGWTPAFAKKGFFLPLDGTEALKDQDKFQPSLIKQAQYDGKTYGVPFVTDTLALVYNKQLFEKAGLTEAPRTWDDLKKAAATIKGKTGVDGYWGSTQAYYAQSFLYGDGTDTVDVPAKKITVNSPEAKKAYGTWLGLFDGKGLHKADTTADAYAHIQDAFVNGKVASIVQGPWEITNFYKGSAFKDKANLGIATVPAGTSGKAGAPTGGHNLSVYAGSDKAHQEASLKFIEFMTSAKSQETIALKNSTLPTRDDAYTAEVKADPGIAGYQTVLAAARPRPELPEYSSLWGPLDTELLAIAGGKESLDKGLGNAETAIAKLVPDYSK

Secondary structure (DSSP, 8-state):
---EEEEEEE-S-TTTTHHHHHHHHHHHHHH-TTEEEEEEE--HHHHHHHHHHHHHSS---SEEEEETTHHHHHHHTT-BPP-TTSGGGTTTTTB-HHHHHHHEETTEE--EEEEEEE-EEEEEHHHHHHTT--SPPSBHHHHHHHHHHHHHHT-S-SB----SHHHHHHHHHHTT--SEETTTTEE-TTSHHHHHHHHHHHHTTSSTTBPPP--STTHHHHHHHHHHH---EEEE-GGGHHHHHHSSTTSSGGGEEEEPPPB-TTSS--EEEEEEEEEEBTTS-HHHHHHHHHHHHHHTSHHHHHHHHHHH-PEESBSTT--HHHHHSHHHHHHHHHGGGEEPPPS-TTTTTTHHHHHHHHHHHHHTSS-HHHHHHHHHHHHHHH--SS--/---EEEEEEE-S-TTTTHHHHHHHHHHHHHH-SSEEEEEEE--HHHHHHHHHHHHHSSS--SEEEEETTHHHHHHHTT-BPP-TTSGGGTTTTTB-HHHHHHHEETTEE--EEEEEEE-EEEEEHHHHHHTT--SPPSBHHHHHHHHHHHHHHT-SEEE----SHHHHHHHHHHHT--SEETTTTEE-TTSHHHHHHHHHHHHTTSSTTBPPP--STTHHHHHHHHHHHTSEEEEEE-GGGHHHHHHSSTTSSGGGEEEEPPPB-TTSS--EEEEEEEEEEBTTS-HHHHHHHHHHHHHHTSHHHHHHHHHHH-PEESBSTT--HHHHHSHHHHHHHHHGGGEEPPPS-TTTTTTHHHHHHHHHHHHHTSS-HHHHHHHHHHHHHHH-TT---

InterPro domains:
  IPR006059 Bacterial-type extracellular solute-binding protein [PF01547] (45-337)
  IPR006061 Solute-binding family 1, conserved site [PS01037] (143-160)